Protein AF-0000000077077854 (afdb_homodimer)

InterPro domains:
  IPR008428 Chondroitin N-acetylgalactosaminyltransferase [PF05679] (6-384)
  IPR029044 Nucleotide-diphospho-sugar transferases [G3DSA:3.90.550.10] (144-398)
  IPR029044 Nucleotide-diphospho-sugar transferases [SSF53448] (202-367)
  IPR051227 Chondroitin sulfate glycosyltransferase [PTHR12369] (23-384)

Nearest PDB structures (foldseek):
  4fix-assembly1_A  TM=5.452E-01  e=9.030E-07  Mycobacterium tuberculosis H37Rv
  5eke-assembly1_A  TM=6.099E-01  e=1.640E-05  Synechocystis sp. PCC 6803 substr. Kazusa
  5eke-assembly1_D  TM=5.176E-01  e=3.387E-05  Synechocystis sp. PCC 6803 substr. Kazusa
  7d72-assembly1_F  TM=4.648E-01  e=4.866E-05  Homo sapiens
  6mw5-assembly1_A  TM=4.477E-01  e=5.491E-05  Globisporangium ultimum

Secondary structure (DSSP, 8-state):
---------------------------SSTTTPPPPEEE-SSEEE-SSSSSSEEETTT-HHHHHHHHHHHHHHHHHHHHHTTTS-EEEEEEEEEEEEEETTTEEEEEEEEEEEESSSS--EEEEEEEEEEEBPSPEEEEEEE----PPEEEEEEEES-HHHHHHHHHHHIIIIITTT-SEEEEEEEESHHHHHHHHHHHHHHHHH-TT--EEEEE--SS--HHHHHHHHHHTS-TT-EEEE--TTEEE-HHHHHHHHHH-BTTTEEEEEEEEEEPPGGG------SS-TTTEEEESS--S-EEEEHHHHHHHT---TT--SSSSHHHHHHHHHHHSS-EEEEEEEEEEEE----------TT-HHHHHHHHHHHHHTT--HHHHHHHHHHHHHH-GGG-/---------------------------SSTTTPPPPEEE-SSEEE-SSSSSSEEETTT-HHHHHHHHHHHHHHHHHHHHHTTTS-EEEEEEEEEEEEEETTTEEEEEEEEEEEESSTT--EEEEEEEEEEEBPSPEEEEEEE----PPEEEEEEEES-HHHHHHHHHHHIIIIITTT-SEEEEEEEESHHHHHHHHHHHHHHHHH-TT--EEEEE--SS--HHHHHHHHHHTS-TT-EEEE--TTEEE-HHHHHHHHHH-BTTTEEEEEEEEEEPPGGG------SS-TTTEEEESS----EEEEHHHHHHHT---TT--SSSSHHHHHHHHHHHSS-EEEEEEEEEEEE----------TT-HHHHHHHHHHHHHTT--HHHHHHHHHHHHHH-GGG-

Foldseek 3Di:
DDDPPPPPDPDCPPPVPVCVVPPPDDDPDPVRDFDKWKDAPFWIADPPDPDRIDGCVVDVVNVVVVVVVVVVQLVVVCVVPPPFHKDFDHWGMKIWTADPQFGIKIKTWGKIFTPDPDTDIDIDIDIDGDGDDDDDDDDDDDQDDQAEEEEEEEEEPPLVLLLVLVVLCCVADQVVVRRYAYEYEYEDDVSVVSVVVSVVVSCVVRVSHHYHYHYQDDDDDLQSSVVSSLVVDDQQHKYKQDYSQKRFHNVVVSCLRRQEDAPAAKEFAFAWEFADPVLADDDDDPDDLFGTHTDQPDQRTIIYGSNVCVVLPHFDPPDDDDDDRRVVVVVSCVPDNYHYHYYHDSRMYGYDDDDDQDPDPPCPPRSVVSVVVNVRRHGRPVSVVVVVVVCCVVPVVVD/DDDPPPPPDPPCPPPVPVCPVPPPDDDPDPVRDFDKWKDAPFWIADPPDPDRIDGCVVDVVNVVVVVVVVVVQLVVVCVVPPPFHKDFDHWGMKIWTADPQFGIKIKTWGKIFTPDPDTDIDIDIDIDGDGDDDDDDDDDDDQDDQAEEEEEEEEEPPLVLLLVLVVLCCVADQVVVRRYAYEYEYEDDVSVVSVVVSVVVSCVVRVSHHYHYHYQDDDDDLQRSVVSSLVVDDQQHKYKYDYSQKRFHNVVVSCLRRQEDAPAAKEFAFAWEFADPVLADDDDDPDDLFGTHTDQPDQRTIIYGSNVCVVLPHWDPPDDDDDDRRVVVVVSCVPDNYHYHYYHDSRMYGYDDDDDQDPDPPCPPRSVVSVVVNVRRHGRPVSVVVVVVVCCVVPVVVD

Solvent-accessible surface area (backbone atoms only — not comparable to full-atom values): 43323 Å² total; per-residue (Å²): 131,78,84,77,76,79,75,74,82,77,84,79,78,70,75,72,73,72,69,64,75,72,74,71,84,72,40,87,42,79,84,53,52,79,61,35,30,24,31,44,83,56,35,36,30,40,77,59,49,82,46,48,54,44,50,24,77,79,30,54,67,53,38,53,42,49,51,52,52,50,52,51,43,46,52,53,52,28,64,72,44,57,88,49,49,57,41,82,71,44,69,65,34,35,36,41,32,81,37,92,77,54,25,40,37,37,37,42,35,30,37,33,30,42,69,65,97,75,76,47,67,47,53,36,31,33,34,39,33,26,36,47,38,77,75,41,80,69,49,74,43,78,60,82,73,76,69,52,40,33,36,35,28,55,40,66,94,45,58,70,49,43,51,53,32,49,52,52,45,37,62,49,26,56,73,64,65,45,59,51,34,40,35,38,20,32,34,55,68,70,50,41,55,58,49,50,54,54,50,52,52,47,40,69,73,34,80,83,53,45,74,45,78,42,79,49,78,80,77,89,32,69,40,42,30,49,48,55,47,56,68,74,53,56,55,88,37,37,30,31,40,42,63,51,54,47,45,72,37,61,69,34,57,53,48,45,50,72,48,32,39,83,81,43,28,32,23,31,50,17,35,36,36,30,22,35,67,91,48,33,72,94,67,87,58,86,79,36,44,57,40,30,45,65,38,85,86,55,54,63,38,33,24,40,31,41,45,49,41,56,72,69,61,51,58,55,59,80,62,74,68,68,69,58,45,31,56,54,39,48,46,48,43,51,70,44,86,41,42,79,49,35,26,54,33,95,29,33,33,31,58,60,68,95,80,82,65,67,80,62,71,87,44,58,65,42,36,50,50,41,50,49,50,53,23,61,36,39,38,26,53,53,49,50,34,49,52,49,52,51,44,41,69,76,36,49,85,82,98,130,77,84,76,75,77,75,72,83,73,84,73,80,70,73,75,73,73,70,68,75,71,74,72,84,71,40,88,40,78,84,54,52,78,62,35,28,24,30,43,82,56,35,36,29,39,76,59,48,83,45,47,54,42,50,24,78,79,29,55,69,54,37,52,42,48,51,51,52,50,53,50,42,45,53,52,52,28,63,72,45,56,86,51,49,59,40,83,72,44,69,65,34,35,36,41,30,82,38,91,78,53,23,39,37,37,39,41,33,30,36,33,30,41,69,63,99,79,70,50,68,49,54,36,30,33,32,38,34,25,35,50,38,77,73,42,82,70,48,74,41,79,58,84,73,77,70,52,40,33,36,35,30,54,41,64,94,44,58,69,51,44,53,52,31,49,52,53,46,36,62,50,26,56,74,64,65,43,59,50,33,41,36,38,19,32,34,56,68,71,51,41,55,56,49,52,53,53,51,50,51,48,42,69,74,34,80,82,52,45,73,45,79,42,80,50,79,82,78,88,32,69,41,43,32,49,48,57,47,55,68,73,55,55,55,87,38,37,29,31,40,40,63,48,54,46,45,71,35,60,69,35,57,54,47,46,50,71,49,32,39,83,82,43,29,31,22,32,50,17,35,35,35,31,24,35,68,90,47,34,73,93,69,87,59,86,78,35,44,58,41,30,45,67,39,85,83,55,53,63,35,32,23,40,31,40,46,50,40,56,73,70,60,51,58,57,59,78,62,75,69,68,70,58,47,32,57,53,40,48,46,49,44,50,73,44,87,41,42,77,49,36,25,54,32,94,30,34,34,32,57,59,68,94,80,82,66,67,80,60,72,88,42,58,64,41,34,50,50,42,51,48,49,53,24,60,35,41,36,25,53,53,48,49,35,49,51,50,52,51,45,41,70,76,36,49,86,82,99

Organism: Amphimedon queenslandica (NCBI:txid400682)

Sequence (798 aa):
IPDEKEEEPEKANGEIKQRVPLRRFKPANKFQYQHWRYFDPFYLYTDDTLEPYVSVKAFKYYSLELKRAIQEAVHVVNKRHHPVRVKFKRLHNGYVRHDPLQGNEYIIDATFMERRRGRRMFNERVRILRPLASNFILQSSKNDKDEKVHIVVPISDVTHRCFEFLGMFANVSLATKEATHLVLVVFGDKDLIEIEEKVDMYKKTYAEAEISIVKGVGTFSRAKALDQGMKSLESGDLTFFCDVDMTIERPFLDRCRRNTVEGRMVYYPEVFKLYNPKFVPVNNRKISRKQGHWVNYGYGMLCIYKSDYDAIGGLNTEMLGWGGEDVDFFEKVLKSKLEVLQSPDTGLIHRWHPNVCAQDTTNKYNRESCIKSRAEALGDKTELARYIYDIMEKHPELTIPDEKEEEPEKANGEIKQRVPLRRFKPANKFQYQHWRYFDPFYLYTDDTLEPYVSVKAFKYYSLELKRAIQEAVHVVNKRHHPVRVKFKRLHNGYVRHDPLQGNEYIIDATFMERRRGRRMFNERVRILRPLASNFILQSSKNDKDEKVHIVVPISDVTHRCFEFLGMFANVSLATKEATHLVLVVFGDKDLIEIEEKVDMYKKTYAEAEISIVKGVGTFSRAKALDQGMKSLESGDLTFFCDVDMTIERPFLDRCRRNTVEGRMVYYPEVFKLYNPKFVPVNNRKISRKQGHWVNYGYGMLCIYKSDYDAIGGLNTEMLGWGGEDVDFFEKVLKSKLEVLQSPDTGLIHRWHPNVCAQDTTNKYNRESCIKSRAEALGDKTELARYIYDIMEKHPELT

Structure (mmCIF, N/CA/C/O backbone):
data_AF-0000000077077854-model_v1
#
loop_
_entity.id
_entity.type
_entity.pdbx_description
1 polymer Hexosyltransferase
#
loop_
_atom_site.group_PDB
_atom_site.id
_atom_site.type_symbol
_atom_site.label_atom_id
_atom_site.label_alt_id
_atom_site.label_comp_id
_atom_site.label_asym_id
_atom_site.label_entity_id
_atom_site.label_seq_id
_atom_site.pdbx_PDB_ins_code
_atom_site.Cartn_x
_atom_site.Cartn_y
_atom_site.Cartn_z
_atom_site.occupancy
_atom_site.B_iso_or_equiv
_atom_site.auth_seq_id
_atom_site.auth_comp_id
_atom_site.auth_asym_id
_atom_site.auth_atom_id
_atom_site.pdbx_PDB_model_num
ATOM 1 N N . ILE A 1 1 ? 53.531 -0.189 36.656 1 22.95 1 ILE A N 1
ATOM 2 C CA . ILE A 1 1 ? 53.312 0.767 35.594 1 22.95 1 ILE A CA 1
ATOM 3 C C . ILE A 1 1 ? 53.719 0.157 34.25 1 22.95 1 ILE A C 1
ATOM 5 O O . ILE A 1 1 ? 54.938 -0.046 34 1 22.95 1 ILE A O 1
ATOM 9 N N . PRO A 1 2 ? 53.062 -0.833 33.875 1 29.02 2 PRO A N 1
ATOM 10 C CA . PRO A 1 2 ? 53.656 -1.69 32.844 1 29.02 2 PRO A CA 1
ATOM 11 C C . PRO A 1 2 ? 53.875 -0.967 31.531 1 29.02 2 PRO A C 1
ATOM 13 O O . PRO A 1 2 ? 53.188 0.029 31.25 1 29.02 2 PRO A O 1
ATOM 16 N N . ASP A 1 3 ? 54.938 -1.113 30.875 1 25.94 3 ASP A N 1
ATOM 17 C CA . ASP A 1 3 ? 55.562 -0.565 29.656 1 25.94 3 ASP A CA 1
ATOM 18 C C . ASP A 1 3 ? 54.625 -0.671 28.469 1 25.94 3 ASP A C 1
ATOM 20 O O . ASP A 1 3 ? 54.125 -1.755 28.156 1 25.94 3 ASP A O 1
ATOM 24 N N . GLU A 1 4 ? 53.906 0.463 28.109 1 24.84 4 GLU A N 1
ATOM 25 C CA . GLU A 1 4 ? 52.938 0.759 27.094 1 24.84 4 GLU A CA 1
ATOM 26 C C . GLU A 1 4 ? 53.5 0.564 25.688 1 24.84 4 GLU A C 1
ATOM 28 O O . GLU A 1 4 ? 54.219 1.422 25.188 1 24.84 4 GLU A O 1
ATOM 33 N N . LYS A 1 5 ? 53.844 -0.684 25.359 1 31.61 5 LYS A N 1
ATOM 34 C CA . LYS A 1 5 ? 54.438 -0.877 24.047 1 31.61 5 LYS A CA 1
ATOM 35 C C . LYS A 1 5 ? 53.625 -0.172 22.969 1 31.61 5 LYS A C 1
ATOM 37 O O . LYS A 1 5 ? 52.406 -0.336 22.891 1 31.61 5 LYS A O 1
ATOM 42 N N . GLU A 1 6 ? 54.156 0.867 22.297 1 26.33 6 GLU A N 1
ATOM 43 C CA . GLU A 1 6 ? 53.719 1.779 21.234 1 26.33 6 GLU A CA 1
ATOM 44 C C . GLU A 1 6 ? 53.344 1.018 19.969 1 26.33 6 GLU A C 1
ATOM 46 O O . GLU A 1 6 ? 54.219 0.425 19.328 1 26.33 6 GLU A O 1
ATOM 51 N N . GLU A 1 7 ? 52.344 0.22 19.969 1 28.42 7 GLU A N 1
ATOM 52 C CA . GLU A 1 7 ? 52.031 -0.557 18.766 1 28.42 7 GLU A CA 1
ATOM 53 C C . GLU A 1 7 ? 51.938 0.344 17.531 1 28.42 7 GLU A C 1
ATOM 55 O O . GLU A 1 7 ? 51.312 1.408 17.594 1 28.42 7 GLU A O 1
ATOM 60 N N . GLU A 1 8 ? 52.844 0.267 16.609 1 28.72 8 GLU A N 1
ATOM 61 C CA . GLU A 1 8 ? 53.094 1.019 15.383 1 28.72 8 GLU A CA 1
ATOM 62 C C . GLU A 1 8 ? 51.844 1.07 14.516 1 28.72 8 GLU A C 1
ATOM 64 O O . GLU A 1 8 ? 51.125 0.065 14.359 1 28.72 8 GLU A O 1
ATOM 69 N N . PRO A 1 9 ? 51.344 2.348 14.188 1 27.33 9 PRO A N 1
ATOM 70 C CA . PRO A 1 9 ? 50.094 2.574 13.453 1 27.33 9 PRO A CA 1
ATOM 71 C C . PRO A 1 9 ? 50.094 1.914 12.078 1 27.33 9 PRO A C 1
ATOM 73 O O . PRO A 1 9 ? 51.031 2.086 11.305 1 27.33 9 PRO A O 1
ATOM 76 N N . GLU A 1 10 ? 49.594 0.736 11.945 1 28.38 10 GLU A N 1
ATOM 77 C CA . GLU A 1 10 ? 49.562 -0.009 10.688 1 28.38 10 GLU A CA 1
ATOM 78 C C . GLU A 1 10 ? 49.031 0.863 9.539 1 28.38 10 GLU A C 1
ATOM 80 O O . GLU A 1 10 ? 48.125 1.675 9.727 1 28.38 10 GLU A O 1
ATOM 85 N N . LYS A 1 11 ? 49.75 1.067 8.453 1 27.67 11 LYS A N 1
ATOM 86 C CA . LYS A 1 11 ? 49.656 1.827 7.215 1 27.67 11 LYS A CA 1
ATOM 87 C C . LYS A 1 11 ? 48.312 1.612 6.539 1 27.67 11 LYS A C 1
ATOM 89 O O . LYS A 1 11 ? 47.938 0.476 6.246 1 27.67 11 LYS A O 1
ATOM 94 N N . ALA A 1 12 ? 47.312 2.59 6.574 1 26.06 12 ALA A N 1
ATOM 95 C CA . ALA A 1 12 ? 45.969 2.873 6.125 1 26.06 12 ALA A CA 1
ATOM 96 C C . ALA A 1 12 ? 45.844 2.715 4.613 1 26.06 12 ALA A C 1
ATOM 98 O O . ALA A 1 12 ? 45.875 3.701 3.873 1 26.06 12 ALA A O 1
ATOM 99 N N . ASN A 1 13 ? 46.5 1.952 3.904 1 27.02 13 ASN A N 1
ATOM 100 C CA . ASN A 1 13 ? 46.312 1.812 2.465 1 27.02 13 ASN A CA 1
ATOM 101 C C . ASN A 1 13 ? 44.875 1.371 2.131 1 27.02 13 ASN A C 1
ATOM 103 O O . ASN A 1 13 ? 44.5 0.23 2.398 1 27.02 13 ASN A O 1
ATOM 107 N N . GLY A 1 14 ? 43.812 2.189 2.342 1 26 14 GLY A N 1
ATOM 108 C CA . GLY A 1 14 ? 42.375 2.08 2.613 1 26 14 GLY A CA 1
ATOM 109 C C . GLY A 1 14 ? 41.594 1.527 1.441 1 26 14 GLY A C 1
ATOM 110 O O . GLY A 1 14 ? 40.938 2.281 0.714 1 26 14 GLY A O 1
ATOM 111 N N . GLU A 1 15 ? 42.188 0.727 0.539 1 30.23 15 GLU A N 1
ATOM 112 C CA . GLU A 1 15 ? 41.188 0.041 -0.288 1 30.23 15 GLU A CA 1
ATOM 113 C C . GLU A 1 15 ? 40.031 -0.464 0.554 1 30.23 15 GLU A C 1
ATOM 115 O O . GLU A 1 15 ? 40.188 -1.336 1.408 1 30.23 15 GLU A O 1
ATOM 120 N N . ILE A 1 16 ? 39.219 0.373 1.003 1 29.77 16 ILE A N 1
ATOM 121 C CA . ILE A 1 16 ? 38.062 -0.064 1.749 1 29.77 16 ILE A CA 1
ATOM 122 C C . ILE A 1 16 ? 37.406 -1.248 1.038 1 29.77 16 ILE A C 1
ATOM 124 O O . ILE A 1 16 ? 36.844 -1.093 -0.042 1 29.77 16 ILE A O 1
ATOM 128 N N . LYS A 1 17 ? 37.938 -2.299 0.865 1 31.59 17 LYS A N 1
ATOM 129 C CA . LYS A 1 17 ? 37.281 -3.594 0.729 1 31.59 17 LYS A CA 1
ATOM 130 C C . LYS A 1 17 ? 36.094 -3.703 1.667 1 31.59 17 LYS A C 1
ATOM 132 O O . LYS A 1 17 ? 36.219 -4.25 2.766 1 31.59 17 LYS A O 1
ATOM 137 N N . GLN A 1 18 ? 35.438 -2.668 1.992 1 31.89 18 GLN A N 1
ATOM 138 C CA . GLN A 1 18 ? 34.312 -2.932 2.902 1 31.89 18 GLN A CA 1
ATOM 139 C C . GLN A 1 18 ? 33.406 -4.012 2.348 1 31.89 18 GLN A C 1
ATOM 141 O O . GLN A 1 18 ? 32.531 -3.732 1.514 1 31.89 18 GLN A O 1
ATOM 146 N N . ARG A 1 19 ? 33.781 -5.164 1.938 1 36.38 19 ARG A N 1
ATOM 147 C CA . ARG A 1 19 ? 32.969 -6.352 1.842 1 36.38 19 ARG A CA 1
ATOM 148 C C . ARG A 1 19 ? 31.969 -6.426 3.008 1 36.38 19 ARG A C 1
ATOM 150 O O . ARG A 1 19 ? 32.312 -6.887 4.094 1 36.38 19 ARG A O 1
ATOM 157 N N . VAL A 1 20 ? 31.453 -5.457 3.51 1 36.75 20 VAL A N 1
ATOM 158 C CA . VAL A 1 20 ? 30.453 -5.809 4.52 1 36.75 20 VAL A CA 1
ATOM 159 C C . VAL A 1 20 ? 29.641 -7.012 4.051 1 36.75 20 VAL A C 1
ATOM 161 O O . VAL A 1 20 ? 28.969 -6.953 3.016 1 36.75 20 VAL A O 1
ATOM 164 N N . PRO A 1 21 ? 30.062 -8.172 4.207 1 41.62 21 PRO A N 1
ATOM 165 C CA . PRO A 1 21 ? 29.172 -9.305 3.922 1 41.62 21 PRO A CA 1
ATOM 166 C C . PRO A 1 21 ? 27.719 -9.016 4.277 1 41.62 21 PRO A C 1
ATOM 168 O O . PRO A 1 21 ? 27.406 -8.75 5.441 1 41.62 21 PRO A O 1
ATOM 171 N N . LEU A 1 22 ? 27.016 -8.203 3.668 1 46.31 22 LEU A N 1
ATOM 172 C CA . LEU A 1 22 ? 25.625 -7.922 3.992 1 46.31 22 LEU A CA 1
ATOM 173 C C . LEU A 1 22 ? 24.859 -9.211 4.285 1 46.31 22 LEU A C 1
ATOM 175 O O . LEU A 1 22 ? 24.672 -10.047 3.396 1 46.31 22 LEU A O 1
ATOM 179 N N . ARG A 1 23 ? 25.141 -9.789 5.414 1 52.16 23 ARG A N 1
ATOM 180 C CA . ARG A 1 23 ? 24.266 -10.883 5.793 1 52.16 23 ARG A CA 1
ATOM 181 C C . ARG A 1 23 ? 22.812 -10.57 5.422 1 52.16 23 ARG A C 1
ATOM 183 O O . ARG A 1 23 ? 22.25 -9.57 5.875 1 52.16 23 ARG A O 1
ATOM 190 N N . ARG A 1 24 ? 22.391 -11.195 4.367 1 63.91 24 ARG A N 1
ATOM 191 C CA . ARG A 1 24 ? 21.016 -11.062 3.926 1 63.91 24 ARG A CA 1
ATOM 192 C C . ARG A 1 24 ? 20.047 -11.383 5.059 1 63.91 24 ARG A C 1
ATOM 194 O O . ARG A 1 24 ? 20.234 -12.367 5.781 1 63.91 24 ARG A O 1
ATOM 201 N N . PHE A 1 25 ? 19.297 -10.43 5.387 1 70.81 25 PHE A N 1
ATOM 202 C CA . PHE A 1 25 ? 18.25 -10.672 6.367 1 70.81 25 PHE A CA 1
ATOM 203 C C . PHE A 1 25 ? 17.391 -11.867 5.957 1 70.81 25 PHE A C 1
ATOM 205 O O . PHE A 1 25 ? 16.891 -11.922 4.832 1 70.81 25 PHE A O 1
ATOM 212 N N . LYS A 1 26 ? 17.438 -12.883 6.797 1 77.25 26 LYS A N 1
ATOM 213 C CA . LYS A 1 26 ? 16.562 -14.031 6.59 1 77.25 26 LYS A CA 1
ATOM 214 C C . LYS A 1 26 ? 15.25 -13.867 7.363 1 77.25 26 LYS A C 1
ATOM 216 O O . LYS A 1 26 ? 15.258 -13.805 8.594 1 77.25 26 LYS A O 1
ATOM 221 N N . PRO A 1 27 ? 14.18 -13.758 6.598 1 81.38 27 PRO A N 1
ATOM 222 C CA . PRO A 1 27 ? 12.914 -13.609 7.32 1 81.38 27 PRO A CA 1
ATOM 223 C C . PRO A 1 27 ? 12.586 -14.82 8.188 1 81.38 27 PRO A C 1
ATOM 225 O O . PRO A 1 27 ? 12.703 -15.961 7.73 1 81.38 27 PRO A O 1
ATOM 228 N N . ALA A 1 28 ? 12.141 -14.547 9.414 1 76.81 28 ALA A N 1
ATOM 229 C CA . ALA A 1 28 ? 11.812 -15.617 10.344 1 76.81 28 ALA A CA 1
ATOM 230 C C . ALA A 1 28 ? 10.398 -16.141 10.109 1 76.81 28 ALA A C 1
ATOM 232 O O . ALA A 1 28 ? 10.07 -17.266 10.484 1 76.81 28 ALA A O 1
ATOM 233 N N . ASN A 1 29 ? 9.602 -15.336 9.555 1 82.38 29 ASN A N 1
ATOM 234 C CA . ASN A 1 29 ? 8.203 -15.672 9.305 1 82.38 29 ASN A CA 1
ATOM 235 C C . ASN A 1 29 ? 7.629 -14.844 8.156 1 82.38 29 ASN A C 1
ATOM 237 O O . ASN A 1 29 ? 8.32 -13.992 7.59 1 82.38 29 ASN A O 1
ATOM 241 N N . LYS A 1 30 ? 6.414 -15.172 7.859 1 82.62 30 LYS A N 1
ATOM 242 C CA . LYS A 1 30 ? 5.77 -14.562 6.703 1 82.62 30 LYS A CA 1
ATOM 243 C C . LYS A 1 30 ? 5.621 -13.055 6.891 1 82.62 30 LYS A C 1
ATOM 245 O O . LYS A 1 30 ? 5.555 -12.305 5.914 1 82.62 30 LYS A O 1
ATOM 250 N N . PHE A 1 31 ? 5.625 -12.57 8.109 1 75.94 31 PHE A N 1
ATOM 251 C CA . PHE A 1 31 ? 5.418 -11.156 8.375 1 75.94 31 PHE A CA 1
ATOM 252 C C . PHE A 1 31 ? 6.703 -10.367 8.141 1 75.94 31 PHE A C 1
ATOM 254 O O . PHE A 1 31 ? 6.664 -9.148 7.969 1 75.94 31 PHE A O 1
ATOM 261 N N . GLN A 1 32 ? 7.77 -11.117 8.086 1 77.38 32 GLN A N 1
ATOM 262 C CA . GLN A 1 32 ? 9.062 -10.477 7.906 1 77.38 32 GLN A CA 1
ATOM 263 C C . GLN A 1 32 ? 9.523 -10.562 6.453 1 77.38 32 GLN A C 1
ATOM 265 O O . GLN A 1 32 ? 10.547 -9.977 6.082 1 77.38 32 GLN A O 1
ATOM 270 N N . TYR A 1 33 ? 8.797 -11.258 5.742 1 83.62 33 TYR A N 1
ATOM 271 C CA . TYR A 1 33 ? 9.188 -11.445 4.348 1 83.62 33 TYR A CA 1
ATOM 272 C C . TYR A 1 33 ? 8.797 -10.234 3.508 1 83.62 33 TYR A C 1
ATOM 274 O O . TYR A 1 33 ? 7.684 -9.719 3.623 1 83.62 33 TYR A O 1
ATOM 282 N N . GLN A 1 34 ? 9.758 -9.766 2.729 1 80.56 34 GLN A N 1
ATOM 283 C CA . GLN A 1 34 ? 9.492 -8.68 1.792 1 80.56 34 GLN A CA 1
ATOM 284 C C . GLN A 1 34 ? 9.242 -9.219 0.385 1 80.56 34 GLN A C 1
ATOM 286 O O . GLN A 1 34 ? 10.102 -9.875 -0.199 1 80.56 34 GLN A O 1
ATOM 291 N N . HIS A 1 35 ? 8.188 -8.844 -0.112 1 86.44 35 HIS A N 1
ATOM 292 C CA . HIS A 1 35 ? 7.809 -9.359 -1.425 1 86.44 35 HIS A CA 1
ATOM 293 C C . HIS A 1 35 ? 8.484 -8.57 -2.539 1 86.44 35 HIS A C 1
ATOM 295 O O . HIS A 1 35 ? 8.914 -7.43 -2.33 1 86.44 35 HIS A O 1
ATOM 301 N N . TRP A 1 36 ? 8.539 -9.227 -3.65 1 93.31 36 TRP A N 1
ATOM 302 C CA . TRP A 1 36 ? 9.055 -8.594 -4.859 1 93.31 36 TRP A CA 1
ATOM 303 C C . TRP A 1 36 ? 7.934 -7.918 -5.641 1 93.31 36 TRP A C 1
ATOM 305 O O . TRP A 1 36 ? 6.773 -8.328 -5.562 1 93.31 36 TRP A O 1
ATOM 315 N N . ARG A 1 37 ? 8.312 -6.898 -6.285 1 93.62 37 ARG A N 1
ATOM 316 C CA . ARG A 1 37 ? 7.445 -6.324 -7.312 1 93.62 37 ARG A CA 1
ATOM 317 C C . ARG A 1 37 ? 7.855 -6.805 -8.703 1 93.62 37 ARG A C 1
ATOM 319 O O . ARG A 1 37 ? 9.031 -7.055 -8.953 1 93.62 37 ARG A O 1
ATOM 326 N N . TYR A 1 38 ? 6.891 -6.996 -9.453 1 96.81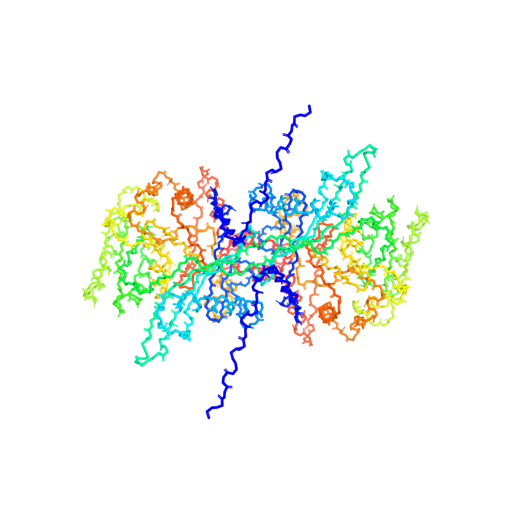 38 TYR A N 1
ATOM 327 C CA . TYR A 1 38 ? 7.117 -7.438 -10.82 1 96.81 38 TYR A CA 1
ATOM 328 C C . TYR A 1 38 ? 6.98 -6.277 -11.797 1 96.81 38 TYR A C 1
ATOM 330 O O . TYR A 1 38 ? 6.082 -5.445 -11.664 1 96.81 38 TYR A O 1
ATOM 338 N N . PHE A 1 39 ? 7.918 -6.184 -12.781 1 95.62 39 PHE A N 1
ATOM 339 C CA . PHE A 1 39 ? 7.762 -5.129 -13.773 1 95.62 39 PHE A CA 1
ATOM 340 C C . PHE A 1 39 ? 8.047 -5.656 -15.172 1 95.62 39 PHE A C 1
ATOM 342 O O . PHE A 1 39 ? 8.805 -6.613 -15.336 1 95.62 39 PHE A O 1
ATOM 349 N N . ASP A 1 40 ? 7.383 -5.172 -16.062 1 94.81 40 ASP A N 1
ATOM 350 C CA . ASP A 1 40 ? 7.715 -5.254 -17.484 1 94.81 40 ASP A CA 1
ATOM 351 C C . ASP A 1 40 ? 8.086 -3.883 -18.047 1 94.81 40 ASP A C 1
ATOM 353 O O . ASP A 1 40 ? 8.281 -2.932 -17.281 1 94.81 40 ASP A O 1
ATOM 357 N N . PRO A 1 41 ? 8.367 -3.789 -19.328 1 91.81 41 PRO A N 1
ATOM 358 C CA . PRO A 1 41 ? 8.836 -2.498 -19.828 1 91.81 41 PRO A CA 1
ATOM 359 C C . PRO A 1 41 ? 7.809 -1.383 -19.641 1 91.81 41 PRO A C 1
ATOM 361 O O . PRO A 1 41 ? 8.164 -0.202 -19.656 1 91.81 41 PRO A O 1
ATOM 364 N N . PHE A 1 42 ? 6.582 -1.727 -19.375 1 92.5 42 PHE A N 1
ATOM 365 C CA . PHE A 1 42 ? 5.523 -0.725 -19.406 1 92.5 42 PHE A CA 1
ATOM 366 C C . PHE A 1 42 ? 4.965 -0.471 -18.016 1 92.5 42 PHE A C 1
ATOM 368 O O . PHE A 1 42 ? 4.539 0.644 -17.703 1 92.5 42 PHE A O 1
ATOM 375 N N . TYR A 1 43 ? 4.934 -1.55 -17.219 1 93.75 43 TYR A N 1
ATOM 376 C CA . TYR A 1 43 ? 4.223 -1.415 -15.945 1 93.75 43 TYR A CA 1
ATOM 377 C C . TYR A 1 43 ? 5 -2.068 -14.812 1 93.75 43 TYR A C 1
ATOM 379 O O . TYR A 1 43 ? 5.773 -3.002 -15.039 1 93.75 43 TYR A O 1
ATOM 387 N N . LEU A 1 44 ? 4.863 -1.49 -13.695 1 93.12 44 LEU A N 1
ATOM 388 C CA . LEU A 1 44 ? 5.238 -2.115 -12.43 1 93.12 44 LEU A CA 1
ATOM 389 C C . LEU A 1 44 ? 4.008 -2.656 -11.711 1 93.12 44 LEU A C 1
ATOM 391 O O . LEU A 1 44 ? 3.07 -1.908 -11.422 1 93.12 44 LEU A O 1
ATOM 395 N N . TYR A 1 45 ? 3.986 -3.918 -11.461 1 94.19 45 TYR A N 1
ATOM 396 C CA . TYR A 1 45 ? 2.873 -4.574 -10.789 1 94.19 45 TYR A CA 1
ATOM 397 C C . TYR A 1 45 ? 3.17 -4.754 -9.305 1 94.19 45 TYR A C 1
ATOM 399 O O . TYR A 1 45 ? 4.227 -5.27 -8.93 1 94.19 45 TYR A O 1
ATOM 407 N N . THR A 1 46 ? 2.209 -4.258 -8.516 1 86.56 46 THR A N 1
ATOM 408 C CA . THR A 1 46 ? 2.447 -4.266 -7.074 1 86.56 46 THR A CA 1
ATOM 409 C C . THR A 1 46 ? 1.129 -4.348 -6.309 1 86.56 46 THR A C 1
ATOM 411 O O . THR A 1 46 ? 0.069 -4.027 -6.852 1 86.56 46 THR A O 1
ATOM 414 N N . ASP A 1 47 ? 1.258 -4.824 -5.129 1 81.62 47 ASP A N 1
ATOM 415 C CA . ASP A 1 47 ? 0.105 -4.855 -4.234 1 81.62 47 ASP A CA 1
ATOM 416 C C . ASP A 1 47 ? 0.197 -3.75 -3.186 1 81.62 47 ASP A C 1
ATOM 418 O O . ASP A 1 47 ? -0.592 -3.719 -2.238 1 81.62 47 ASP A O 1
ATOM 422 N N . ASP A 1 48 ? 1.113 -2.881 -3.371 1 73.12 48 ASP A N 1
ATOM 423 C CA . ASP A 1 48 ? 1.345 -1.812 -2.404 1 73.12 48 ASP A CA 1
ATOM 424 C C . ASP A 1 48 ? 0.397 -0.639 -2.645 1 73.12 48 ASP A C 1
ATOM 426 O O . ASP A 1 48 ? 0.218 0.21 -1.769 1 73.12 48 ASP A O 1
ATOM 430 N N . THR A 1 49 ? -0.18 -0.594 -3.814 1 71.94 49 THR A N 1
ATOM 431 C CA . THR A 1 49 ? -1.012 0.544 -4.191 1 71.94 49 THR A CA 1
ATOM 432 C C . THR A 1 49 ? -2.455 0.106 -4.422 1 71.94 49 THR A C 1
ATOM 434 O O . THR A 1 49 ? -2.742 -1.091 -4.492 1 71.94 49 THR A O 1
ATOM 437 N N . LEU A 1 50 ? -3.225 1.072 -4.473 1 75 50 LEU A N 1
ATOM 438 C CA . LEU A 1 50 ? -4.625 0.806 -4.781 1 75 50 LEU A CA 1
ATOM 439 C C . LEU A 1 50 ? -4.77 0.184 -6.164 1 75 50 LEU A C 1
ATOM 441 O O . LEU A 1 50 ? -5.551 -0.75 -6.352 1 75 50 LEU A O 1
ATOM 445 N N . GLU A 1 51 ? -3.959 0.772 -7.027 1 84.75 51 GLU A N 1
ATOM 446 C CA . GLU A 1 51 ? -3.938 0.194 -8.367 1 84.75 51 GLU A CA 1
ATOM 447 C C . GLU A 1 51 ? -3.014 -1.018 -8.43 1 84.75 51 GLU A C 1
ATOM 449 O O . GLU A 1 51 ? -1.93 -1.01 -7.844 1 84.75 51 GLU A O 1
ATOM 454 N N . PRO A 1 52 ? -3.443 -2.031 -9.133 1 92.06 52 PRO A N 1
ATOM 455 C CA . PRO A 1 52 ? -2.623 -3.242 -9.188 1 92.06 52 PRO A CA 1
ATOM 456 C C . PRO A 1 52 ? -1.358 -3.059 -10.023 1 92.06 52 PRO A C 1
ATOM 458 O O . PRO A 1 52 ? -0.491 -3.936 -10.039 1 92.06 52 PRO A O 1
ATOM 461 N N . TYR A 1 53 ? -1.285 -1.975 -10.773 1 91.81 53 TYR A N 1
ATOM 462 C CA . TYR A 1 53 ? -0.076 -1.659 -11.523 1 91.81 53 TYR A CA 1
ATOM 463 C C . TYR A 1 53 ? 0.091 -0.152 -11.68 1 91.81 53 TYR A C 1
ATOM 465 O O . TYR A 1 53 ? -0.865 0.606 -11.508 1 91.81 53 TYR A O 1
ATOM 473 N N . VAL A 1 54 ? 1.348 0.25 -11.93 1 87.81 54 VAL A N 1
ATOM 474 C CA . VAL A 1 54 ? 1.678 1.644 -12.203 1 87.81 54 VAL A CA 1
ATOM 475 C C . VAL A 1 54 ? 2.506 1.731 -13.484 1 87.81 54 VAL A C 1
ATOM 477 O O . VAL A 1 54 ? 3.344 0.867 -13.75 1 87.81 54 VAL A O 1
ATOM 480 N N . SER A 1 55 ? 2.227 2.738 -14.211 1 88.12 55 SER A N 1
ATOM 481 C CA . SER A 1 55 ? 2.979 2.938 -15.445 1 88.12 55 SER A CA 1
ATOM 482 C C . SER A 1 55 ? 4.418 3.354 -15.156 1 88.12 55 SER A C 1
ATOM 484 O O . SER A 1 55 ? 4.656 4.316 -14.422 1 88.12 55 SER A O 1
ATOM 486 N N . VAL A 1 56 ? 5.27 2.668 -15.773 1 85.81 56 VAL A N 1
ATOM 487 C CA . VAL A 1 56 ? 6.684 2.984 -15.602 1 85.81 56 VAL A CA 1
ATOM 488 C C . VAL A 1 56 ? 6.984 4.352 -16.203 1 85.81 56 VAL A C 1
ATOM 490 O O . VAL A 1 56 ? 7.77 5.129 -15.648 1 85.81 56 VAL A O 1
ATOM 493 N N . LYS A 1 57 ? 6.348 4.672 -17.25 1 80.12 57 LYS A N 1
ATOM 494 C CA . LYS A 1 57 ? 6.574 5.934 -17.953 1 80.12 57 LYS A CA 1
ATOM 495 C C . LYS A 1 57 ? 5.996 7.105 -17.172 1 80.12 57 LYS A C 1
ATOM 497 O O . LYS A 1 57 ? 6.598 8.18 -17.109 1 80.12 57 LYS A O 1
ATOM 502 N N . ALA A 1 58 ? 4.848 6.82 -16.594 1 74.88 58 ALA A N 1
ATOM 503 C CA . ALA A 1 58 ? 4.141 7.902 -15.906 1 74.88 58 ALA A CA 1
ATOM 504 C C . ALA A 1 58 ? 4.824 8.258 -14.594 1 74.88 58 ALA A C 1
ATOM 506 O O . ALA A 1 58 ? 4.766 9.406 -14.148 1 74.88 58 ALA A O 1
ATOM 507 N N . PHE A 1 59 ? 5.449 7.289 -14.047 1 75.75 59 PHE A N 1
ATOM 508 C CA . PHE A 1 59 ? 6.137 7.539 -12.789 1 75.75 59 PHE A CA 1
ATOM 509 C C . PHE A 1 59 ? 7.645 7.633 -13 1 75.75 59 PHE A C 1
ATOM 511 O O . PHE A 1 59 ? 8.344 6.617 -12.977 1 75.75 59 PHE A O 1
ATOM 518 N N . LYS A 1 60 ? 8.078 8.789 -13.102 1 72.75 60 LYS A N 1
ATOM 519 C CA . LYS A 1 60 ? 9.445 9.102 -13.516 1 72.75 60 LYS A CA 1
ATOM 520 C C . LYS A 1 60 ? 10.461 8.438 -12.586 1 72.75 60 LYS A C 1
ATOM 522 O O . LYS A 1 60 ? 11.523 7.988 -13.031 1 72.75 60 LYS A O 1
ATOM 527 N N . TYR A 1 61 ? 10.125 8.359 -11.383 1 76.94 61 TYR A N 1
ATOM 528 C CA . TYR A 1 61 ? 11.055 7.754 -10.43 1 76.94 61 TYR A CA 1
ATOM 529 C C . TYR A 1 61 ? 11.312 6.293 -10.773 1 76.94 61 TYR A C 1
ATOM 531 O O . TYR A 1 61 ? 12.453 5.828 -10.727 1 76.94 61 TYR A O 1
ATOM 539 N N . TYR A 1 62 ? 10.273 5.598 -11.172 1 78.31 62 TYR A N 1
ATOM 540 C CA . TYR A 1 62 ? 10.43 4.188 -11.5 1 78.31 62 TYR A CA 1
ATOM 541 C C . TYR A 1 62 ? 11.156 4.016 -12.828 1 78.31 62 TYR A C 1
ATOM 543 O O . TYR A 1 62 ? 11.953 3.09 -12.992 1 78.31 62 TYR A O 1
ATOM 551 N N . SER A 1 63 ? 10.805 4.934 -13.672 1 85 63 SER A N 1
ATOM 552 C CA . SER A 1 63 ? 11.484 4.883 -14.961 1 85 63 SER A CA 1
ATOM 553 C C . SER A 1 63 ? 12.992 5.055 -14.805 1 85 63 SER A C 1
ATOM 555 O O . SER A 1 63 ? 13.773 4.305 -15.383 1 85 63 SER A O 1
ATOM 557 N N . LEU A 1 64 ? 13.359 6.023 -14.023 1 85.94 64 LEU A N 1
ATOM 558 C CA . LEU A 1 64 ? 14.781 6.297 -13.805 1 85.94 64 LEU A CA 1
ATOM 559 C C . LEU A 1 64 ? 15.445 5.148 -13.047 1 85.94 64 LEU A C 1
ATOM 561 O O . LEU A 1 64 ? 16.578 4.773 -13.352 1 85.94 64 LEU A O 1
ATOM 565 N N . GLU A 1 65 ? 14.773 4.645 -12.078 1 85.94 65 GLU A N 1
ATOM 566 C CA . GLU A 1 65 ? 15.289 3.502 -11.328 1 85.94 65 GLU A CA 1
ATOM 567 C C . GLU A 1 65 ? 15.555 2.311 -12.25 1 85.94 65 GLU A C 1
ATOM 569 O O . GLU A 1 65 ? 16.609 1.688 -12.18 1 85.94 65 GLU A O 1
ATOM 574 N N . LEU A 1 66 ? 14.594 2.025 -13.07 1 88 66 LEU A N 1
ATOM 575 C CA . LEU A 1 66 ? 14.711 0.877 -13.961 1 88 66 LEU A CA 1
ATOM 576 C C . LEU A 1 66 ? 15.828 1.098 -14.984 1 88 66 LEU A C 1
ATOM 578 O O . LEU A 1 66 ? 16.562 0.167 -15.312 1 88 66 LEU A O 1
ATOM 582 N N . LYS A 1 67 ? 15.867 2.303 -15.477 1 88.81 67 LYS A N 1
ATOM 583 C CA . LYS A 1 67 ? 16.938 2.619 -16.422 1 88.81 67 LYS A CA 1
ATOM 584 C C . LYS A 1 67 ? 18.312 2.393 -15.789 1 88.81 67 LYS A C 1
ATOM 586 O O . LYS A 1 67 ? 19.203 1.832 -16.422 1 88.81 67 LYS A O 1
ATOM 591 N N . ARG A 1 68 ? 18.453 2.84 -14.633 1 87.06 68 ARG A N 1
ATOM 592 C CA . ARG A 1 68 ? 19.719 2.66 -13.93 1 87.06 68 ARG A CA 1
ATOM 593 C C . ARG A 1 68 ? 20.016 1.181 -13.711 1 87.06 68 ARG A C 1
ATOM 595 O O . ARG A 1 68 ? 21.156 0.739 -13.875 1 87.06 68 ARG A O 1
ATOM 602 N N . ALA A 1 69 ? 19.047 0.453 -13.297 1 87.69 69 ALA A N 1
ATOM 603 C CA . ALA A 1 69 ? 19.219 -0.98 -13.07 1 87.69 69 ALA A CA 1
ATOM 604 C C . ALA A 1 69 ? 19.641 -1.69 -14.352 1 87.69 69 ALA A C 1
ATOM 606 O O . ALA A 1 69 ? 20.5 -2.574 -14.336 1 87.69 69 ALA A O 1
ATOM 607 N N . ILE A 1 70 ? 19.016 -1.296 -15.445 1 90.44 70 ILE A N 1
ATOM 608 C CA . ILE A 1 70 ? 19.328 -1.9 -16.734 1 90.44 70 ILE A CA 1
ATOM 609 C C . ILE A 1 70 ? 20.766 -1.569 -17.125 1 90.44 70 ILE A C 1
ATOM 611 O O . ILE A 1 70 ? 21.5 -2.43 -17.625 1 90.44 70 ILE A O 1
ATOM 615 N N . GLN A 1 71 ? 21.141 -0.341 -16.906 1 89.75 71 GLN A N 1
ATOM 616 C CA . GLN A 1 71 ? 22.516 0.056 -17.203 1 89.75 71 GLN A CA 1
ATOM 617 C C . GLN A 1 71 ? 23.516 -0.778 -16.406 1 89.75 71 GLN A C 1
ATOM 619 O O . GLN A 1 71 ? 24.547 -1.194 -16.938 1 89.75 71 GLN A O 1
ATOM 624 N N . GLU A 1 72 ? 23.219 -0.947 -15.227 1 87.31 72 GLU A N 1
ATOM 625 C CA . GLU A 1 72 ? 24.078 -1.777 -14.383 1 87.31 72 GLU A CA 1
ATOM 626 C C . GLU A 1 72 ? 24.109 -3.219 -14.883 1 87.31 72 GLU A C 1
ATOM 628 O O . GLU A 1 72 ? 25.141 -3.879 -14.828 1 87.31 72 GLU A O 1
ATOM 633 N N . ALA A 1 73 ? 22.969 -3.701 -15.312 1 89.44 73 ALA A N 1
ATOM 634 C CA . ALA A 1 73 ? 22.906 -5.055 -15.859 1 89.44 73 ALA A CA 1
ATOM 635 C C . ALA A 1 73 ? 23.812 -5.191 -17.078 1 89.44 73 ALA A C 1
ATOM 637 O O . ALA A 1 73 ? 24.5 -6.203 -17.234 1 89.44 73 ALA A O 1
ATOM 638 N N . VAL A 1 74 ? 23.781 -4.176 -17.875 1 90.12 74 VAL A N 1
ATOM 639 C CA . VAL A 1 74 ? 24.625 -4.188 -19.062 1 90.12 74 VAL A CA 1
ATOM 640 C C . VAL A 1 74 ? 26.094 -4.281 -18.656 1 90.12 74 VAL A C 1
ATOM 642 O O . VAL A 1 74 ? 26.859 -5.043 -19.25 1 90.12 74 VAL A O 1
ATOM 645 N N . HIS A 1 75 ? 26.453 -3.555 -17.672 1 87.94 75 HIS A N 1
ATOM 646 C CA . HIS A 1 75 ? 27.828 -3.578 -17.188 1 87.94 75 HIS A CA 1
ATOM 647 C C . HIS A 1 75 ? 28.219 -4.969 -16.688 1 87.94 75 HIS A C 1
ATOM 649 O O . HIS A 1 75 ? 29.312 -5.453 -16.984 1 87.94 75 HIS A O 1
ATOM 655 N N . VAL A 1 76 ? 27.328 -5.582 -16.016 1 85.56 76 VAL A N 1
ATOM 656 C CA . VAL A 1 76 ? 27.578 -6.91 -15.453 1 85.56 76 VAL A CA 1
ATOM 657 C C . VAL A 1 76 ? 27.734 -7.922 -16.594 1 85.56 76 VAL A C 1
ATOM 659 O O . VAL A 1 76 ? 28.641 -8.75 -16.562 1 85.56 76 VAL A O 1
ATOM 662 N N . VAL A 1 77 ? 26.828 -7.879 -17.531 1 88.5 77 VAL A N 1
ATOM 663 C CA . VAL A 1 77 ? 26.844 -8.828 -18.641 1 88.5 77 VAL A CA 1
ATOM 664 C C . VAL A 1 77 ? 28.125 -8.633 -19.469 1 88.5 77 VAL A C 1
ATOM 666 O O . VAL A 1 77 ? 28.734 -9.602 -19.922 1 88.5 77 VAL A O 1
ATOM 669 N N . ASN A 1 78 ? 28.516 -7.391 -19.641 1 89 78 ASN A N 1
ATOM 670 C CA . ASN A 1 78 ? 29.75 -7.105 -20.375 1 89 78 ASN A CA 1
ATOM 671 C C . ASN A 1 78 ? 30.969 -7.676 -19.656 1 89 78 ASN A C 1
ATOM 673 O O . ASN A 1 78 ? 31.922 -8.141 -20.297 1 89 78 ASN A O 1
ATOM 677 N N . LYS A 1 79 ? 30.984 -7.602 -18.359 1 86.12 79 LYS A N 1
ATOM 678 C CA . LYS A 1 79 ? 32.062 -8.172 -17.578 1 86.12 79 LYS A CA 1
ATOM 679 C C . LYS A 1 79 ? 32.125 -9.688 -17.719 1 86.12 79 LYS A C 1
ATOM 681 O O . LYS A 1 79 ? 33.219 -10.273 -17.844 1 86.12 79 LYS A O 1
ATOM 686 N N . ARG A 1 80 ? 31 -10.328 -17.75 1 84.88 80 ARG A N 1
ATOM 687 C CA . ARG A 1 80 ? 30.906 -11.781 -17.844 1 84.88 80 ARG A CA 1
ATOM 688 C C . ARG A 1 80 ? 31.344 -12.266 -19.234 1 84.88 80 ARG A C 1
ATOM 690 O O . ARG A 1 80 ? 31.953 -13.328 -19.359 1 84.88 80 ARG A O 1
ATOM 697 N N . HIS A 1 81 ? 31.016 -11.516 -20.203 1 84.56 81 HIS A N 1
ATOM 698 C CA . HIS A 1 81 ? 31.25 -11.961 -21.578 1 84.56 81 HIS A CA 1
ATOM 699 C C . HIS A 1 81 ? 32.531 -11.352 -22.141 1 84.56 81 HIS A C 1
ATOM 701 O O . HIS A 1 81 ? 32.844 -11.508 -23.328 1 84.56 81 HIS A O 1
ATOM 707 N N . HIS A 1 82 ? 33.25 -10.711 -21.359 1 84.88 82 HIS A N 1
ATOM 708 C CA . HIS A 1 82 ? 34.5 -10.141 -21.828 1 84.88 82 HIS A CA 1
ATOM 709 C C . HIS A 1 82 ? 35.375 -11.188 -22.531 1 84.88 82 HIS A C 1
ATOM 711 O O . HIS A 1 82 ? 35.469 -12.32 -22.062 1 84.88 82 HIS A O 1
ATOM 717 N N . PRO A 1 83 ? 35.844 -10.727 -23.656 1 85.56 83 PRO A N 1
ATOM 718 C CA . PRO A 1 83 ? 36.062 -9.383 -24.203 1 85.56 83 PRO A CA 1
ATOM 719 C C . PRO A 1 83 ? 34.969 -8.961 -25.188 1 85.56 83 PRO A C 1
ATOM 721 O O . PRO A 1 83 ? 35.062 -7.887 -25.781 1 85.56 83 PRO A O 1
ATOM 724 N N . VAL A 1 84 ? 34.062 -9.852 -25.328 1 83.38 84 VAL A N 1
ATOM 725 C CA . VAL A 1 84 ? 33 -9.492 -26.25 1 83.38 84 VAL A CA 1
ATOM 726 C C . VAL A 1 84 ? 32.125 -8.391 -25.625 1 83.38 84 VAL A C 1
ATOM 728 O O . VAL A 1 84 ? 31.703 -8.508 -24.469 1 83.38 84 VAL A O 1
ATOM 731 N N . ARG A 1 85 ? 32 -7.359 -26.344 1 88.62 85 ARG A N 1
ATOM 732 C CA . ARG A 1 85 ? 31.125 -6.289 -25.859 1 88.62 85 ARG A CA 1
ATOM 733 C C . ARG A 1 85 ? 29.672 -6.551 -26.234 1 88.62 85 ARG A C 1
ATOM 735 O O . ARG A 1 85 ? 29.391 -7.02 -27.328 1 88.62 85 ARG A O 1
ATOM 742 N N . VAL A 1 86 ? 28.828 -6.328 -25.25 1 90.75 86 VAL A N 1
ATOM 743 C CA . VAL A 1 86 ? 27.406 -6.609 -25.484 1 90.75 86 VAL A CA 1
ATOM 744 C C . VAL A 1 86 ? 26.594 -5.324 -25.328 1 90.75 86 VAL A C 1
ATOM 746 O O . VAL A 1 86 ? 27.016 -4.395 -24.641 1 90.75 86 VAL A O 1
ATOM 749 N N . LYS A 1 87 ? 25.531 -5.266 -26.094 1 91.88 87 LYS A N 1
ATOM 750 C CA . LYS A 1 87 ? 24.562 -4.168 -25.984 1 91.88 87 LYS A CA 1
ATOM 751 C C . LYS A 1 87 ? 23.203 -4.672 -25.516 1 91.88 87 LYS A C 1
ATOM 753 O O . LYS A 1 87 ? 22.828 -5.809 -25.812 1 91.88 87 LYS A O 1
ATOM 758 N N . PHE A 1 88 ? 22.578 -3.873 -24.75 1 93.62 88 PHE A N 1
ATOM 759 C CA . PHE A 1 88 ? 21.203 -4.16 -24.328 1 93.62 88 PHE A CA 1
ATOM 760 C C . PHE A 1 88 ? 20.234 -4.023 -25.484 1 93.62 88 PHE A C 1
ATOM 762 O O . PHE A 1 88 ? 20.266 -3.029 -26.219 1 93.62 88 PHE A O 1
ATOM 769 N N . LYS A 1 89 ? 19.344 -5.016 -25.641 1 94.06 89 LYS A N 1
ATOM 770 C CA . LYS A 1 89 ? 18.391 -4.973 -26.75 1 94.06 89 LYS A CA 1
ATOM 771 C C . LYS A 1 89 ? 16.969 -4.758 -26.25 1 94.06 89 LYS A C 1
ATOM 773 O O . LYS A 1 89 ? 16.266 -3.857 -26.719 1 94.06 89 LYS A O 1
ATOM 778 N N . ARG A 1 90 ? 16.594 -5.652 -25.328 1 94.62 90 ARG A N 1
ATOM 779 C CA . ARG A 1 90 ? 15.203 -5.574 -24.891 1 94.62 90 ARG A CA 1
ATOM 780 C C . ARG A 1 90 ? 15.023 -6.141 -23.5 1 94.62 90 ARG A C 1
ATOM 782 O O . ARG A 1 90 ? 15.617 -7.168 -23.156 1 94.62 90 ARG A O 1
ATOM 789 N N . LEU A 1 91 ? 14.156 -5.414 -2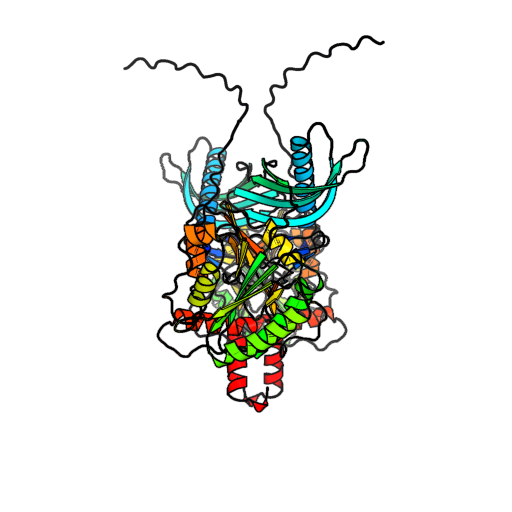2.766 1 94.81 91 LEU A N 1
ATOM 790 C CA . LEU A 1 91 ? 13.75 -5.91 -21.453 1 94.81 91 LEU A CA 1
ATOM 791 C C . LEU A 1 91 ? 12.539 -6.828 -21.562 1 94.81 91 LEU A C 1
ATOM 793 O O . LEU A 1 91 ? 11.531 -6.465 -22.188 1 94.81 91 LEU A O 1
ATOM 797 N N . HIS A 1 92 ? 12.633 -8.047 -21.078 1 94.81 92 HIS A N 1
ATOM 798 C CA . HIS A 1 92 ? 11.469 -8.93 -21.016 1 94.81 92 HIS A CA 1
ATOM 799 C C . HIS A 1 92 ? 10.625 -8.617 -19.781 1 94.81 92 HIS A C 1
ATOM 801 O O . HIS A 1 92 ? 9.43 -8.336 -19.906 1 94.81 92 HIS A O 1
ATOM 807 N N . ASN A 1 93 ? 11.18 -8.703 -18.656 1 96.06 93 ASN A N 1
ATOM 808 C CA . ASN A 1 93 ? 10.578 -8.414 -17.359 1 96.06 93 ASN A CA 1
ATOM 809 C C . ASN A 1 93 ? 11.633 -8.375 -16.25 1 96.06 93 ASN A C 1
ATOM 811 O O . ASN A 1 93 ? 12.82 -8.547 -16.5 1 96.06 93 ASN A O 1
ATOM 815 N N . GLY A 1 94 ? 11.125 -8.141 -15.07 1 96.12 94 GLY A N 1
ATOM 816 C CA . GLY A 1 94 ? 12.031 -8.164 -13.93 1 96.12 94 GLY A CA 1
ATOM 817 C C . GLY A 1 94 ? 11.312 -8.047 -12.594 1 96.12 94 GLY A C 1
ATOM 818 O O . GLY A 1 94 ? 10.078 -8.047 -12.547 1 96.12 94 GLY A O 1
ATOM 819 N N . TYR A 1 95 ? 12.125 -8.062 -11.578 1 96.38 95 TYR A N 1
ATOM 820 C CA . TYR A 1 95 ? 11.656 -7.984 -10.203 1 96.38 95 TYR A CA 1
ATOM 821 C C . TYR A 1 95 ? 12.477 -6.988 -9.398 1 96.38 95 TYR A C 1
ATOM 823 O O . TYR A 1 95 ? 13.688 -6.852 -9.617 1 96.38 95 TYR A O 1
ATOM 831 N N . VAL A 1 96 ? 11.797 -6.285 -8.57 1 93.94 96 VAL A N 1
ATOM 832 C CA . VAL A 1 96 ? 12.516 -5.352 -7.703 1 93.94 96 VAL A CA 1
ATOM 833 C C . VAL A 1 96 ? 12.016 -5.5 -6.27 1 93.94 96 VAL A C 1
ATOM 835 O O . VAL A 1 96 ? 10.82 -5.707 -6.039 1 93.94 96 VAL A O 1
ATOM 838 N N . ARG A 1 97 ? 12.898 -5.488 -5.348 1 90.75 97 ARG A N 1
ATOM 839 C CA . ARG A 1 97 ? 12.594 -5.496 -3.918 1 90.75 97 ARG A CA 1
ATOM 840 C C . ARG A 1 97 ? 13.391 -4.418 -3.188 1 90.75 97 ARG A C 1
ATOM 842 O O . ARG A 1 97 ? 14.609 -4.309 -3.359 1 90.75 97 ARG A O 1
ATOM 849 N N . HIS A 1 98 ? 12.656 -3.594 -2.508 1 84.81 98 HIS A N 1
ATOM 850 C CA . HIS A 1 98 ? 13.273 -2.553 -1.696 1 84.81 98 HIS A CA 1
ATOM 851 C C . HIS A 1 98 ? 13.391 -2.988 -0.239 1 84.81 98 HIS A C 1
ATOM 853 O O . HIS A 1 98 ? 12.391 -3.08 0.469 1 84.81 98 HIS A O 1
ATOM 859 N N . ASP A 1 99 ? 14.57 -3.258 0.167 1 81.19 99 ASP A N 1
ATOM 860 C CA . ASP A 1 99 ? 14.859 -3.623 1.55 1 81.19 99 ASP A CA 1
ATOM 861 C C . ASP A 1 99 ? 15.398 -2.428 2.332 1 81.19 99 ASP A C 1
ATOM 863 O O . ASP A 1 99 ? 16.484 -1.917 2.031 1 81.19 99 ASP A O 1
ATOM 867 N N . PRO A 1 100 ? 14.719 -2.061 3.342 1 78.62 100 PRO A N 1
ATOM 868 C CA . PRO A 1 100 ? 15.133 -0.863 4.074 1 78.62 100 PRO A CA 1
ATOM 869 C C . PRO A 1 100 ? 16.469 -1.044 4.781 1 78.62 100 PRO A C 1
ATOM 871 O O . PRO A 1 100 ? 17.109 -0.06 5.168 1 78.62 100 PRO A O 1
ATOM 874 N N . LEU A 1 101 ? 16.891 -2.262 4.973 1 78.19 101 LEU A N 1
ATOM 875 C CA . LEU A 1 101 ? 18.141 -2.514 5.68 1 78.19 101 LEU A CA 1
ATOM 876 C C . LEU A 1 101 ? 19.281 -2.723 4.699 1 78.19 101 LEU A C 1
ATOM 878 O O . LEU A 1 101 ? 20.406 -2.279 4.945 1 78.19 101 LEU A O 1
ATOM 882 N N . GLN A 1 102 ? 18.922 -3.338 3.611 1 79.38 102 GLN A N 1
ATOM 883 C CA . GLN A 1 102 ? 20.016 -3.779 2.742 1 79.38 102 GLN A CA 1
ATOM 884 C C . GLN A 1 102 ? 20.094 -2.916 1.486 1 79.38 102 GLN A C 1
ATOM 886 O O . GLN A 1 102 ? 21.188 -2.717 0.936 1 79.38 102 GLN A O 1
ATOM 891 N N . GLY A 1 103 ? 19.047 -2.461 1.049 1 85.69 103 GLY A N 1
ATOM 892 C CA . GLY A 1 103 ? 19.016 -1.721 -0.203 1 85.69 103 GLY A CA 1
ATOM 893 C C . GLY A 1 103 ? 18.078 -2.33 -1.231 1 85.69 103 GLY A C 1
ATOM 894 O O . GLY A 1 103 ? 17.109 -2.994 -0.875 1 85.69 103 GLY A O 1
ATOM 895 N N . ASN A 1 104 ? 18.344 -1.945 -2.465 1 89 104 ASN A N 1
ATOM 896 C CA . ASN A 1 104 ? 17.469 -2.396 -3.541 1 89 104 ASN A CA 1
ATOM 897 C C . ASN A 1 104 ? 18.062 -3.586 -4.289 1 89 104 ASN A C 1
ATOM 899 O O . ASN A 1 104 ? 19.25 -3.582 -4.625 1 89 104 ASN A O 1
ATOM 903 N N . GLU A 1 105 ? 17.234 -4.578 -4.473 1 90.5 105 GLU A N 1
ATOM 904 C CA . GLU A 1 105 ? 17.625 -5.738 -5.27 1 90.5 105 GLU A CA 1
ATOM 905 C C . GLU A 1 105 ? 16.812 -5.82 -6.555 1 90.5 105 GLU A C 1
ATOM 907 O O . GLU A 1 105 ? 15.609 -5.555 -6.551 1 90.5 105 GLU A O 1
ATOM 912 N N . TYR A 1 106 ? 17.5 -6.223 -7.637 1 92.69 106 TYR A N 1
ATOM 913 C CA . TYR A 1 106 ? 16.844 -6.316 -8.938 1 92.69 106 TYR A CA 1
ATOM 914 C C . TYR A 1 106 ? 17.156 -7.648 -9.609 1 92.69 106 TYR A C 1
ATOM 916 O O . TYR A 1 106 ? 18.266 -8.156 -9.508 1 92.69 106 TYR A O 1
ATOM 924 N N . ILE A 1 107 ? 16.219 -8.203 -10.172 1 94.94 107 ILE A N 1
ATOM 925 C CA . ILE A 1 107 ? 16.375 -9.273 -11.148 1 94.94 107 ILE A CA 1
ATOM 926 C C . ILE A 1 107 ? 15.906 -8.789 -12.523 1 94.94 107 ILE A C 1
ATOM 928 O O . ILE A 1 107 ? 14.758 -8.375 -12.688 1 94.94 107 ILE A O 1
ATOM 932 N N . ILE A 1 108 ? 16.781 -8.867 -13.5 1 94.56 108 ILE A N 1
ATOM 933 C CA . ILE A 1 108 ? 16.484 -8.336 -14.828 1 94.56 108 ILE A CA 1
ATOM 934 C C . ILE A 1 108 ? 16.594 -9.453 -15.867 1 94.56 108 ILE A C 1
ATOM 936 O O . ILE A 1 108 ? 17.656 -10.078 -15.992 1 94.56 108 ILE A O 1
ATOM 940 N N . ASP A 1 109 ? 15.57 -9.719 -16.516 1 95.5 109 ASP A N 1
ATOM 941 C CA . ASP A 1 109 ? 15.562 -10.609 -17.672 1 95.5 109 ASP A CA 1
ATOM 942 C C . ASP A 1 109 ? 15.523 -9.82 -18.969 1 95.5 109 ASP A C 1
ATOM 944 O O . ASP A 1 109 ? 14.555 -9.117 -19.25 1 95.5 109 ASP A O 1
ATOM 948 N N . ALA A 1 110 ? 16.562 -9.984 -19.766 1 94.69 110 ALA A N 1
ATOM 949 C CA . ALA A 1 110 ? 16.656 -9.156 -20.953 1 94.69 110 ALA A CA 1
ATOM 950 C C . ALA A 1 110 ? 17.391 -9.891 -22.078 1 94.69 110 ALA A C 1
ATOM 952 O O . ALA A 1 110 ? 18.016 -10.922 -21.844 1 94.69 110 ALA A O 1
ATOM 953 N N . THR A 1 111 ? 17.156 -9.43 -23.266 1 94.81 111 THR A N 1
ATOM 954 C CA . THR A 1 111 ? 17.906 -9.867 -24.438 1 94.81 111 THR A CA 1
ATOM 955 C C . THR A 1 111 ? 19.078 -8.93 -24.703 1 94.81 111 THR A C 1
ATOM 957 O O . THR A 1 111 ? 18.938 -7.707 -24.672 1 94.81 111 THR A O 1
ATOM 960 N N . PHE A 1 112 ? 20.234 -9.562 -24.906 1 92.31 112 PHE A N 1
ATOM 961 C CA . PHE A 1 112 ? 21.453 -8.828 -25.234 1 92.31 112 PHE A CA 1
ATOM 962 C C . PHE A 1 112 ? 21.984 -9.227 -26.609 1 92.31 112 PHE A C 1
ATOM 964 O O . PHE A 1 112 ? 21.578 -10.25 -27.156 1 92.31 112 PHE A O 1
ATOM 971 N N . MET A 1 113 ? 22.766 -8.289 -27.172 1 93 113 MET A N 1
ATOM 972 C CA . MET A 1 113 ? 23.344 -8.547 -28.484 1 93 113 MET A CA 1
ATOM 973 C C . MET A 1 113 ? 24.844 -8.242 -28.484 1 93 113 MET A C 1
ATOM 975 O O . MET A 1 113 ? 25.281 -7.242 -27.906 1 93 113 MET A O 1
ATOM 979 N N . GLU A 1 114 ? 25.562 -9.156 -29.125 1 90.25 114 GLU A N 1
ATOM 980 C CA . GLU A 1 114 ? 27 -8.922 -29.281 1 90.25 114 GLU A CA 1
ATOM 981 C C . GLU A 1 114 ? 27.266 -7.82 -30.312 1 90.25 114 GLU A C 1
ATOM 983 O O . GLU A 1 114 ? 26.594 -7.746 -31.328 1 90.25 114 GLU A O 1
ATOM 988 N N . ARG A 1 115 ? 28.188 -6.875 -29.953 1 84.12 115 ARG A N 1
ATOM 989 C CA . ARG A 1 115 ? 28.5 -5.754 -30.828 1 84.12 115 ARG A CA 1
ATOM 990 C C . ARG A 1 115 ? 29.328 -6.211 -32.031 1 84.12 115 ARG A C 1
ATOM 992 O O . ARG A 1 115 ? 29.281 -5.602 -33.094 1 84.12 115 ARG A O 1
ATOM 999 N N . ARG A 1 116 ? 30.406 -7.207 -31.828 1 71.12 116 ARG A N 1
ATOM 1000 C CA . ARG A 1 116 ? 31.234 -7.605 -32.969 1 71.12 116 ARG A CA 1
ATOM 1001 C C . ARG A 1 116 ? 30.391 -8.219 -34.062 1 71.12 116 ARG A C 1
ATOM 1003 O O . ARG A 1 116 ? 29.188 -8.461 -33.875 1 71.12 116 ARG A O 1
ATOM 1010 N N . ARG A 1 117 ? 31.203 -8.914 -35.094 1 54 117 ARG A N 1
ATOM 1011 C CA . ARG A 1 117 ? 30.703 -9.492 -36.344 1 54 117 ARG A CA 1
ATOM 1012 C C . ARG A 1 117 ? 29.859 -10.727 -36.062 1 54 117 ARG A C 1
ATOM 1014 O O . ARG A 1 117 ? 30.328 -11.68 -35.438 1 54 117 ARG A O 1
ATOM 1021 N N . GLY A 1 118 ? 28.547 -10.766 -36.312 1 56.22 118 GLY A N 1
ATOM 1022 C CA . GLY A 1 118 ? 27.547 -11.805 -36.5 1 56.22 118 GLY A CA 1
ATOM 1023 C C . GLY A 1 118 ? 26.453 -11.758 -35.438 1 56.22 118 GLY A C 1
ATOM 1024 O O . GLY A 1 118 ? 26.281 -12.703 -34.688 1 56.22 118 GLY A O 1
ATOM 1025 N N . ARG A 1 119 ? 25.688 -10.57 -35.062 1 69.19 119 ARG A N 1
ATOM 1026 C CA . ARG A 1 119 ? 24.422 -10.133 -34.469 1 69.19 119 ARG A CA 1
ATOM 1027 C C . ARG A 1 119 ? 23.828 -11.219 -33.594 1 69.19 119 ARG A C 1
ATOM 1029 O O . ARG A 1 119 ? 22.625 -11.453 -33.625 1 69.19 119 ARG A O 1
ATOM 1036 N N . ARG A 1 120 ? 24.578 -11.938 -32.844 1 86.38 120 ARG A N 1
ATOM 1037 C CA . ARG A 1 120 ? 23.938 -12.984 -32.062 1 86.38 120 ARG A CA 1
ATOM 1038 C C . ARG A 1 120 ? 23.25 -12.406 -30.828 1 86.38 120 ARG A C 1
ATOM 1040 O O . ARG A 1 120 ? 23.844 -11.633 -30.078 1 86.38 120 ARG A O 1
ATOM 1047 N N . MET A 1 121 ? 22.062 -12.742 -30.719 1 90.5 121 MET A N 1
ATOM 1048 C CA . MET A 1 121 ? 21.25 -12.328 -29.578 1 90.5 121 MET A CA 1
ATOM 1049 C C . MET A 1 121 ? 21.141 -13.453 -28.547 1 90.5 121 MET A C 1
ATOM 1051 O O . MET A 1 121 ? 21.109 -14.625 -28.906 1 90.5 121 MET A O 1
ATOM 1055 N N . PHE A 1 122 ? 21.203 -13.109 -27.312 1 90.25 122 PHE A N 1
ATOM 1056 C CA . PHE A 1 122 ? 21.016 -14.094 -26.25 1 90.25 122 PHE A CA 1
ATOM 1057 C C . PHE A 1 122 ? 20.25 -13.5 -25.078 1 90.25 122 PHE A C 1
ATOM 1059 O O . PHE A 1 122 ? 20.266 -12.281 -24.891 1 90.25 122 PHE A O 1
ATOM 1066 N N . ASN A 1 123 ? 19.578 -14.344 -24.375 1 92.12 123 ASN A N 1
ATOM 1067 C CA . ASN A 1 123 ? 18.828 -13.945 -23.203 1 92.12 123 ASN A CA 1
ATOM 1068 C C . ASN A 1 123 ? 19.609 -14.219 -21.922 1 92.12 123 ASN A C 1
ATOM 1070 O O . ASN A 1 123 ? 20.266 -15.258 -21.797 1 92.12 123 ASN A O 1
ATOM 1074 N N . GLU A 1 124 ? 19.562 -13.281 -21.094 1 92.5 124 GLU A N 1
ATOM 1075 C CA . GLU A 1 124 ? 20.281 -13.445 -19.844 1 92.5 124 GLU A CA 1
ATOM 1076 C C . GLU A 1 124 ? 19.484 -12.844 -18.672 1 92.5 124 GLU A C 1
ATOM 1078 O O . GLU A 1 124 ? 18.734 -11.883 -18.859 1 92.5 124 GLU A O 1
ATOM 1083 N N . ARG A 1 125 ? 19.656 -13.484 -17.531 1 93.62 125 ARG A N 1
ATOM 1084 C CA . ARG A 1 125 ? 19.141 -12.969 -16.266 1 93.62 125 ARG A CA 1
ATOM 1085 C C . ARG A 1 125 ? 20.266 -12.391 -15.414 1 93.62 125 ARG A C 1
ATOM 1087 O O . ARG A 1 125 ? 21.281 -13.055 -15.188 1 93.62 125 ARG A O 1
ATOM 1094 N N . VAL A 1 126 ? 20.031 -11.188 -14.961 1 92.5 126 VAL A N 1
ATOM 1095 C CA . VAL A 1 126 ? 21.047 -10.523 -14.141 1 92.5 126 VAL A CA 1
ATOM 1096 C C . VAL A 1 126 ? 20.453 -10.141 -12.789 1 92.5 126 VAL A C 1
ATOM 1098 O O . VAL A 1 126 ? 19.359 -9.57 -12.727 1 92.5 126 VAL A O 1
ATOM 1101 N N . ARG A 1 127 ? 21.094 -10.484 -11.734 1 91.25 127 ARG A N 1
ATOM 1102 C CA . ARG A 1 127 ? 20.719 -10.07 -10.391 1 91.25 127 ARG A CA 1
ATOM 1103 C C . ARG A 1 127 ? 21.672 -9 -9.859 1 91.25 127 ARG A C 1
ATOM 1105 O O . ARG A 1 127 ? 22.891 -9.172 -9.883 1 91.25 127 ARG A O 1
ATOM 1112 N N . ILE A 1 128 ? 21.031 -7.934 -9.43 1 89.12 128 ILE A N 1
ATOM 1113 C CA . ILE A 1 128 ? 21.797 -6.77 -8.992 1 89.12 128 ILE A CA 1
ATOM 1114 C C . ILE A 1 128 ? 21.359 -6.371 -7.586 1 89.12 128 ILE A C 1
ATOM 1116 O O . ILE A 1 128 ? 20.172 -6.422 -7.254 1 89.12 128 ILE A O 1
ATOM 1120 N N . LEU A 1 129 ? 22.297 -6.023 -6.766 1 87.94 129 LEU A N 1
ATOM 1121 C CA . LEU A 1 129 ? 22.031 -5.434 -5.457 1 87.94 129 LEU A CA 1
ATOM 1122 C C . LEU A 1 129 ? 22.641 -4.039 -5.355 1 87.94 129 LEU A C 1
ATOM 1124 O O . LEU A 1 129 ? 23.828 -3.855 -5.648 1 87.94 129 LEU A O 1
ATOM 1128 N N . ARG A 1 130 ? 21.859 -3.07 -5.066 1 85.38 130 ARG A N 1
ATOM 1129 C CA . ARG A 1 130 ? 22.312 -1.731 -4.703 1 85.38 130 ARG A CA 1
ATOM 1130 C C . ARG A 1 130 ? 22.203 -1.503 -3.201 1 85.38 130 ARG A C 1
ATOM 1132 O O . ARG A 1 130 ? 21.141 -1.126 -2.699 1 85.38 130 ARG A O 1
ATOM 1139 N N . PRO A 1 131 ? 23.281 -1.681 -2.549 1 83.56 131 PRO A N 1
ATOM 1140 C CA . PRO A 1 131 ? 23.219 -1.626 -1.087 1 83.56 131 PRO A CA 1
ATOM 1141 C C . PRO A 1 131 ? 23.109 -0.199 -0.554 1 83.56 131 PRO A C 1
ATOM 1143 O O . PRO A 1 131 ? 23.453 0.755 -1.26 1 83.56 131 PRO A O 1
ATOM 1146 N N . LEU A 1 132 ? 22.547 -0.071 0.619 1 82 132 LEU A N 1
ATOM 1147 C CA . LEU A 1 132 ? 22.516 1.206 1.323 1 82 132 LEU A CA 1
ATOM 1148 C C . LEU A 1 132 ? 23.875 1.51 1.951 1 82 132 LEU A C 1
ATOM 1150 O O . LEU A 1 132 ? 24.484 0.633 2.562 1 82 132 LEU A O 1
ATOM 1154 N N . ALA A 1 133 ? 24.375 2.65 1.604 1 76.19 133 ALA A N 1
ATOM 1155 C CA . ALA A 1 133 ? 25.672 3.07 2.152 1 76.19 133 ALA A CA 1
ATOM 1156 C C . ALA A 1 133 ? 25.5 3.625 3.564 1 76.19 133 ALA A C 1
ATOM 1158 O O . ALA A 1 133 ? 24.391 3.73 4.074 1 76.19 133 ALA A O 1
ATOM 1159 N N . SER A 1 134 ? 26.75 3.758 4.094 1 65.62 134 SER A N 1
ATOM 1160 C CA . SER A 1 134 ? 26.75 4.387 5.41 1 65.62 134 SER A CA 1
ATOM 1161 C C . SER A 1 134 ? 26.172 5.801 5.344 1 65.62 134 SER A C 1
ATOM 1163 O O . SER A 1 134 ? 26.203 6.438 4.289 1 65.62 134 SER A O 1
ATOM 1165 N N . ASN A 1 135 ? 25.625 6.281 6.496 1 63.38 135 ASN A N 1
ATOM 1166 C CA . ASN A 1 135 ? 24.797 7.469 6.668 1 63.38 135 ASN A CA 1
ATOM 1167 C C . ASN A 1 135 ? 25.562 8.742 6.348 1 63.38 135 ASN A C 1
ATOM 1169 O O . ASN A 1 135 ? 26.781 8.797 6.496 1 63.38 135 ASN A O 1
ATOM 1173 N N . PHE A 1 136 ? 24.875 9.539 5.531 1 66.19 136 PHE A N 1
ATOM 1174 C CA . PHE A 1 136 ? 25.281 10.938 5.402 1 66.19 136 PHE A CA 1
ATOM 1175 C C . PHE A 1 136 ? 24.391 11.844 6.23 1 66.19 136 PHE A C 1
ATOM 1177 O O . PHE A 1 136 ? 23.172 11.617 6.32 1 66.19 136 PHE A O 1
ATOM 1184 N N . ILE A 1 137 ? 25.047 12.531 7.164 1 64.12 137 ILE A N 1
ATOM 1185 C CA . ILE A 1 137 ? 24.344 13.477 8.023 1 64.12 137 ILE A CA 1
ATOM 1186 C C . ILE A 1 137 ? 23.922 14.695 7.211 1 64.12 137 ILE A C 1
ATOM 1188 O O . ILE A 1 137 ? 24.734 15.336 6.551 1 64.12 137 ILE A O 1
ATOM 1192 N N . LEU A 1 138 ? 22.609 14.891 7.402 1 65.25 138 LEU A N 1
ATOM 1193 C CA . LEU A 1 138 ? 22.203 16.094 6.672 1 65.25 138 LEU A CA 1
ATOM 1194 C C . LEU A 1 138 ? 22.094 17.297 7.605 1 65.25 138 LEU A C 1
ATOM 1196 O O . LEU A 1 138 ? 22.609 18.359 7.293 1 65.25 138 LEU A O 1
ATOM 1200 N N . GLN A 1 139 ? 21.219 17.25 8.695 1 72.06 139 GLN A N 1
ATOM 1201 C CA . GLN A 1 139 ? 20.969 18.438 9.5 1 72.06 139 GLN A CA 1
ATOM 1202 C C . GLN A 1 139 ? 20.484 18.062 10.898 1 72.06 139 GLN A C 1
ATOM 1204 O O . GLN A 1 139 ? 19.828 17.031 11.078 1 72.06 139 GLN A O 1
ATOM 1209 N N . SER A 1 140 ? 21.047 18.781 12.008 1 73.56 140 SER A N 1
ATOM 1210 C CA . SER A 1 140 ? 20.531 18.672 13.367 1 73.56 140 SER A CA 1
ATOM 1211 C C . SER A 1 140 ? 20.172 20.047 13.93 1 73.56 140 SER A C 1
ATOM 1213 O O . SER A 1 140 ? 20.875 21.031 13.695 1 73.56 140 SER A O 1
ATOM 1215 N N . SER A 1 141 ? 18.984 20.156 14.461 1 77.44 141 SER A N 1
ATOM 1216 C CA . SER A 1 141 ? 18.547 21.422 15.016 1 77.44 141 SER A CA 1
ATOM 1217 C C . SER A 1 141 ? 17.797 21.219 16.328 1 77.44 141 SER A C 1
ATOM 1219 O O . SER A 1 141 ? 17.266 20.141 16.594 1 77.44 141 SER A O 1
ATOM 1221 N N . LYS A 1 142 ? 17.859 22.297 17.078 1 75.88 142 LYS A N 1
ATOM 1222 C CA . LYS A 1 142 ? 17.062 22.266 18.297 1 75.88 142 LYS A CA 1
ATOM 1223 C C . LYS A 1 142 ? 15.57 22.156 17.984 1 75.88 142 LYS A C 1
ATOM 1225 O O . LYS A 1 142 ? 15.102 22.719 17 1 75.88 142 LYS A O 1
ATOM 1230 N N . ASN A 1 143 ? 14.883 21.406 18.812 1 72 143 ASN A N 1
ATOM 1231 C CA . ASN A 1 143 ? 13.492 21.078 18.516 1 72 143 ASN A CA 1
ATOM 1232 C C . ASN A 1 143 ? 12.539 21.688 19.531 1 72 143 ASN A C 1
ATOM 1234 O O . ASN A 1 143 ? 11.477 21.141 19.812 1 72 143 ASN A O 1
ATOM 1238 N N . ASP A 1 144 ? 12.859 22.781 20.078 1 73.94 144 ASP A N 1
ATOM 1239 C CA . ASP A 1 144 ? 11.961 23.359 21.062 1 73.94 144 ASP A CA 1
ATOM 1240 C C . ASP A 1 144 ? 11.273 24.609 20.516 1 73.94 144 ASP A C 1
ATOM 1242 O O . ASP A 1 144 ? 11.656 25.734 20.859 1 73.94 144 ASP A O 1
ATOM 1246 N N . LYS A 1 145 ? 10.344 24.391 19.672 1 75.56 145 LYS A N 1
ATOM 1247 C CA . LYS A 1 145 ? 9.594 25.5 19.094 1 75.56 145 LYS A CA 1
ATOM 1248 C C . LYS A 1 145 ? 8.305 25.75 19.875 1 75.56 145 LYS A C 1
ATOM 1250 O O . LYS A 1 145 ? 7.625 24.812 20.281 1 75.56 145 LYS A O 1
ATOM 1255 N N . ASP A 1 146 ? 8.102 27.016 20.125 1 86.31 146 ASP A N 1
ATOM 1256 C CA . ASP A 1 146 ? 6.898 27.406 20.844 1 86.31 146 ASP A CA 1
ATOM 1257 C C . ASP A 1 146 ? 6.117 28.469 20.094 1 86.31 146 ASP A C 1
ATOM 1259 O O . ASP A 1 146 ? 5.359 29.234 20.703 1 86.31 146 ASP A O 1
ATOM 1263 N N . GLU A 1 147 ? 6.281 28.438 18.859 1 93.31 147 GLU A N 1
ATOM 1264 C CA . GLU A 1 147 ? 5.594 29.422 18.016 1 93.31 147 GLU A CA 1
ATOM 1265 C C . GLU A 1 147 ? 4.078 29.266 18.125 1 93.31 147 GLU A C 1
ATOM 1267 O O . GLU A 1 147 ? 3.568 28.156 18.266 1 93.31 147 GLU A O 1
ATOM 1272 N N . LYS A 1 148 ? 3.455 30.375 18.078 1 97.31 148 LYS A N 1
ATOM 1273 C CA . LYS A 1 148 ? 1.994 30.359 18.047 1 97.31 148 LYS A CA 1
ATOM 1274 C C . LYS A 1 148 ? 1.475 29.797 16.734 1 97.31 148 LYS A C 1
ATOM 1276 O O . LYS A 1 148 ? 1.969 30.156 15.664 1 97.31 148 LYS A O 1
ATOM 1281 N N . VAL A 1 149 ? 0.539 28.891 16.828 1 98.31 149 VAL A N 1
ATOM 1282 C CA . VAL A 1 149 ? -0.072 28.328 15.633 1 98.31 149 VAL A CA 1
ATOM 1283 C C . VAL A 1 149 ? -1.406 29.016 15.359 1 98.31 149 VAL A C 1
ATOM 1285 O O . VAL A 1 149 ? -2.309 29 16.203 1 98.31 149 VAL A O 1
ATOM 1288 N N . HIS A 1 150 ? -1.523 29.703 14.242 1 98.81 150 HIS A N 1
ATOM 1289 C CA . HIS A 1 150 ? -2.775 30.312 13.812 1 98.81 150 HIS A CA 1
ATOM 1290 C C . HIS A 1 150 ? -3.633 29.328 13.023 1 98.81 150 HIS A C 1
ATOM 1292 O O . HIS A 1 150 ? -3.273 28.953 11.906 1 98.81 150 HIS A O 1
ATOM 1298 N N . ILE A 1 151 ? -4.715 28.922 13.547 1 98.81 151 ILE A N 1
ATOM 1299 C CA . ILE A 1 151 ? -5.594 27.938 12.938 1 98.81 151 ILE A CA 1
ATOM 1300 C C . ILE A 1 151 ? -6.723 28.641 12.188 1 98.81 151 ILE A C 1
ATOM 1302 O O . ILE A 1 151 ? -7.566 29.297 12.797 1 98.81 151 ILE A O 1
ATOM 1306 N N . VAL A 1 152 ? -6.746 28.5 10.875 1 98.81 152 VAL A N 1
ATOM 1307 C CA . VAL A 1 152 ? -7.746 29.156 10.031 1 98.81 152 VAL A CA 1
ATOM 1308 C C . VAL A 1 152 ? -8.82 28.156 9.625 1 98.81 152 VAL A C 1
ATOM 1310 O O . VAL A 1 152 ? -8.516 27.141 8.992 1 98.81 152 VAL A O 1
ATOM 1313 N N . VAL A 1 153 ? -10.047 28.453 9.922 1 98.62 153 VAL A N 1
ATOM 1314 C CA . VAL A 1 153 ? -11.156 27.531 9.672 1 98.62 153 VAL A CA 1
ATOM 1315 C C . VAL A 1 153 ? -12.25 28.234 8.883 1 98.62 153 VAL A C 1
ATOM 1317 O O . VAL A 1 153 ? -12.852 29.203 9.367 1 98.62 153 VAL A O 1
ATOM 1320 N N . PRO A 1 154 ? -12.523 27.766 7.688 1 97.19 154 PRO A N 1
ATOM 1321 C CA . PRO A 1 154 ? -13.648 28.312 6.922 1 97.19 154 PRO A CA 1
ATOM 1322 C C . PRO A 1 154 ? -15 27.797 7.418 1 97.19 154 PRO A C 1
ATOM 1324 O O . PRO A 1 154 ? -15.148 26.609 7.691 1 97.19 154 PRO A O 1
ATOM 1327 N N . ILE A 1 155 ? -15.945 28.719 7.488 1 97 155 ILE A N 1
ATOM 1328 C CA . ILE A 1 155 ? -17.281 28.375 7.965 1 97 155 ILE A CA 1
ATOM 1329 C C . ILE A 1 155 ? -18.328 28.891 6.992 1 97 155 ILE A C 1
ATOM 1331 O O . ILE A 1 155 ? -18.359 30.094 6.684 1 97 155 ILE A O 1
ATOM 1335 N N . SER A 1 156 ? -19.141 28.031 6.52 1 93.69 156 SER A N 1
ATOM 1336 C CA . SER A 1 156 ? -20.297 28.422 5.707 1 93.69 156 SER A CA 1
ATOM 1337 C C . SER A 1 156 ? -21.438 27.422 5.867 1 93.69 156 SER A C 1
ATOM 1339 O O . SER A 1 156 ? -21.359 26.297 5.375 1 93.69 156 SER A O 1
ATOM 1341 N N . ASP A 1 157 ? -22.531 27.719 6.543 1 90.69 157 ASP A N 1
ATOM 1342 C CA . ASP A 1 157 ? -23.75 26.938 6.715 1 90.69 157 ASP A CA 1
ATOM 1343 C C . ASP A 1 157 ? -23.469 25.656 7.492 1 90.69 157 ASP A C 1
ATOM 1345 O O . ASP A 1 157 ? -23.922 24.578 7.094 1 90.69 157 ASP A O 1
ATOM 1349 N N . VAL A 1 158 ? -22.562 25.703 8.461 1 92.06 158 VAL A N 1
ATOM 1350 C CA . VAL A 1 158 ? -22.203 24.562 9.297 1 92.06 158 VAL A CA 1
ATOM 1351 C C . VAL A 1 158 ? -22.062 25.016 10.75 1 92.06 158 VAL A C 1
ATOM 1353 O O . VAL A 1 158 ? -21.125 24.609 11.445 1 92.06 158 VAL A O 1
ATOM 1356 N N . THR A 1 159 ? -22.969 25.828 11.195 1 93.94 159 THR A N 1
ATOM 1357 C CA . THR A 1 159 ? -22.891 26.453 12.516 1 93.94 159 THR A CA 1
ATOM 1358 C C . THR A 1 159 ? -22.797 25.406 13.609 1 93.94 159 THR A C 1
ATOM 1360 O O . THR A 1 159 ? -21.969 25.5 14.516 1 93.94 159 THR A O 1
ATOM 1363 N N . HIS A 1 160 ? -23.609 24.375 13.531 1 94.25 160 HIS A N 1
ATOM 1364 C CA . HIS A 1 160 ? -23.625 23.344 14.562 1 94.25 160 HIS A CA 1
ATOM 1365 C C . HIS A 1 160 ? -22.281 22.641 14.641 1 94.25 160 HIS A C 1
ATOM 1367 O O . HIS A 1 160 ? -21.781 22.344 15.734 1 94.25 160 HIS A O 1
ATOM 1373 N N . ARG A 1 161 ? -21.734 22.359 13.539 1 95.38 161 ARG A N 1
ATOM 1374 C CA . ARG A 1 161 ? -20.422 21.703 13.5 1 95.38 161 ARG A CA 1
ATOM 1375 C C . ARG A 1 161 ? -19.328 22.641 14.008 1 95.38 161 ARG A C 1
ATOM 1377 O O . ARG A 1 161 ? -18.359 22.188 14.625 1 95.38 161 ARG A O 1
ATOM 1384 N N . CYS A 1 162 ? -19.484 23.891 13.734 1 97.31 162 CYS A N 1
ATOM 1385 C CA . CYS A 1 162 ? -18.562 24.875 14.266 1 97.31 162 CYS A CA 1
ATOM 1386 C C . CYS A 1 162 ? -18.578 24.875 15.789 1 97.31 162 CYS A C 1
ATOM 1388 O O . CYS A 1 162 ? -17.531 25 16.422 1 97.31 162 CYS A O 1
ATOM 1390 N N . PHE A 1 163 ? -19.766 24.734 16.359 1 97.5 163 PHE A N 1
ATOM 1391 C CA . PHE A 1 163 ? -19.891 24.688 17.812 1 97.5 163 PHE A CA 1
ATOM 1392 C C . PHE A 1 163 ? -19.125 23.5 18.375 1 97.5 163 PHE A C 1
ATOM 1394 O O . PHE A 1 163 ? -18.438 23.609 19.391 1 97.5 163 PHE A O 1
ATOM 1401 N N . GLU A 1 164 ? -19.266 22.391 17.703 1 96.88 164 GLU A N 1
ATOM 1402 C CA . GLU A 1 164 ? -18.531 21.203 18.125 1 96.88 164 GLU A CA 1
ATOM 1403 C C . GLU A 1 164 ? -17.031 21.422 18.031 1 96.88 164 GLU A C 1
ATOM 1405 O O . GLU A 1 164 ? -16.281 21.016 18.922 1 96.88 164 GLU A O 1
ATOM 1410 N N . PHE A 1 165 ? -16.656 22.031 17 1 97.88 165 PHE A N 1
ATOM 1411 C CA . PHE A 1 165 ? -15.242 22.344 16.797 1 97.88 165 PHE A CA 1
ATOM 1412 C C . PHE A 1 165 ? -14.734 23.25 17.922 1 97.88 165 PHE A C 1
ATOM 1414 O O . PHE A 1 165 ? -13.648 23.031 18.453 1 97.88 165 PHE A O 1
ATOM 1421 N N . LEU A 1 166 ? -15.5 24.25 18.25 1 97.94 166 LEU A N 1
ATOM 1422 C CA . LEU A 1 166 ? -15.117 25.188 19.297 1 97.94 166 LEU A CA 1
ATOM 1423 C C . LEU A 1 166 ? -14.977 24.469 20.641 1 97.94 166 LEU A C 1
ATOM 1425 O O . LEU A 1 166 ? -14.078 24.781 21.422 1 97.94 166 LEU A O 1
ATOM 1429 N N . GLY A 1 167 ? -15.844 23.547 20.875 1 97.25 167 GLY A N 1
ATOM 1430 C CA . GLY A 1 167 ? -15.711 22.75 22.078 1 97.25 167 GLY A CA 1
ATOM 1431 C C . GLY A 1 167 ? -14.414 21.969 22.141 1 97.25 167 GLY A C 1
ATOM 1432 O O . GLY A 1 167 ? -13.727 21.984 23.156 1 97.25 167 GLY A O 1
ATOM 1433 N N . MET A 1 168 ? -14.18 21.297 21.062 1 96.69 168 MET A N 1
ATOM 1434 C CA . MET A 1 168 ? -12.922 20.547 20.953 1 96.69 168 MET A CA 1
ATOM 1435 C C . MET A 1 168 ? -11.727 21.484 21.109 1 96.69 168 MET A C 1
ATOM 1437 O O . MET A 1 168 ? -10.781 21.156 21.828 1 96.69 168 MET A O 1
ATOM 1441 N N . PHE A 1 169 ? -11.75 22.641 20.484 1 97.19 169 PHE A N 1
ATOM 1442 C CA . PHE A 1 169 ? -10.68 23.625 20.531 1 97.19 169 PHE A CA 1
ATOM 1443 C C . PHE A 1 169 ? -10.469 24.125 21.953 1 97.19 169 PHE A C 1
ATOM 1445 O O . PHE A 1 169 ? -9.336 24.328 22.391 1 97.19 169 PHE A O 1
ATOM 1452 N N . ALA A 1 170 ? -11.523 24.344 22.641 1 96.75 170 ALA A N 1
ATOM 1453 C CA . ALA A 1 170 ? -11.438 24.797 24.016 1 96.75 170 ALA A CA 1
ATOM 1454 C C . ALA A 1 170 ? -10.688 23.766 24.875 1 96.75 170 ALA A C 1
ATOM 1456 O O . ALA A 1 170 ? -9.852 24.141 25.703 1 96.75 170 ALA A O 1
ATOM 1457 N N . ASN A 1 171 ? -10.938 22.578 24.656 1 95.38 171 ASN A N 1
ATOM 1458 C CA . ASN A 1 171 ? -10.328 21.516 25.453 1 95.38 171 ASN A CA 1
ATOM 1459 C C . ASN A 1 171 ? -8.844 21.375 25.141 1 95.38 171 ASN A C 1
ATOM 1461 O O . ASN A 1 171 ? -8.031 21.172 26.047 1 95.38 171 ASN A O 1
ATOM 1465 N N . VAL A 1 172 ? -8.516 21.516 23.938 1 94.81 172 VAL A N 1
ATOM 1466 C CA . VAL A 1 172 ? -7.156 21.188 23.5 1 94.81 172 VAL A CA 1
ATOM 1467 C C . VAL A 1 172 ? -6.266 22.422 23.625 1 94.81 172 VAL A C 1
ATOM 1469 O O . VAL A 1 172 ? -5.062 22.297 23.859 1 94.81 172 VAL A O 1
ATOM 1472 N N . SER A 1 173 ? -6.82 23.578 23.531 1 94.12 173 SER A N 1
ATOM 1473 C CA . SER A 1 173 ? -5.992 24.781 23.438 1 94.12 173 SER A CA 1
ATOM 1474 C C . SER A 1 173 ? -6.309 25.766 24.562 1 94.12 173 SER A C 1
ATOM 1476 O O . SER A 1 173 ? -5.43 26.125 25.344 1 94.12 173 SER A O 1
ATOM 1478 N N . LEU A 1 174 ? -7.562 26.156 24.75 1 94.62 174 LEU A N 1
ATOM 1479 C CA . LEU A 1 174 ? -7.914 27.203 25.688 1 94.62 174 LEU A CA 1
ATOM 1480 C C . LEU A 1 174 ? -7.68 26.75 27.125 1 94.62 174 LEU A C 1
ATOM 1482 O O . LEU A 1 174 ? -7.047 27.453 27.906 1 94.62 174 LEU A O 1
ATOM 1486 N N . ALA A 1 175 ? -8.117 25.578 27.359 1 93.38 175 ALA A N 1
ATOM 1487 C CA . ALA A 1 175 ? -8.008 25.047 28.719 1 93.38 175 ALA A CA 1
ATOM 1488 C C . ALA A 1 175 ? -6.551 24.781 29.094 1 93.38 175 ALA A C 1
ATOM 1490 O O . ALA A 1 175 ? -6.172 24.906 30.266 1 93.38 175 ALA A O 1
ATOM 1491 N N . THR A 1 176 ? -5.762 24.5 28.172 1 92.81 176 THR A N 1
ATOM 1492 C CA . THR A 1 176 ? -4.379 24.125 28.438 1 92.81 176 THR A CA 1
ATOM 1493 C C . THR A 1 176 ? -3.438 25.297 28.172 1 92.81 176 THR A C 1
ATOM 1495 O O . THR A 1 176 ? -2.219 25.172 28.312 1 92.81 176 THR A O 1
ATOM 1498 N N . LYS A 1 177 ? -3.936 26.406 27.734 1 92.56 177 LYS A N 1
ATOM 1499 C CA . LYS A 1 177 ? -3.189 27.625 27.438 1 92.56 177 LYS A CA 1
ATOM 1500 C C . LYS A 1 177 ? -2.137 27.375 26.359 1 92.56 177 LYS A C 1
ATOM 1502 O O . LYS A 1 177 ? -0.992 27.812 26.484 1 92.56 177 LYS A O 1
ATOM 1507 N N . GLU A 1 178 ? -2.549 26.562 25.469 1 93.69 178 GLU A N 1
ATOM 1508 C CA . GLU A 1 178 ? -1.71 26.328 24.297 1 93.69 178 GLU A CA 1
ATOM 1509 C C . GLU A 1 178 ? -1.546 27.609 23.484 1 93.69 178 GLU A C 1
ATOM 1511 O O . GLU A 1 178 ? -2.48 28.406 23.359 1 93.69 178 GLU A O 1
ATOM 1516 N N . ALA A 1 179 ? -0.334 27.797 22.906 1 95.38 179 ALA A N 1
ATOM 1517 C CA . ALA A 1 179 ? -0.077 28.969 22.078 1 95.38 179 ALA A CA 1
ATOM 1518 C C . ALA A 1 179 ? -0.744 28.844 20.719 1 95.38 179 ALA A C 1
ATOM 1520 O O . ALA A 1 179 ? -0.086 28.516 19.719 1 95.38 179 ALA A O 1
ATOM 1521 N N . THR A 1 180 ? -2.029 29.156 20.688 1 97.5 180 THR A N 1
ATOM 1522 C CA . THR A 1 180 ? -2.791 29.062 19.453 1 97.5 180 THR A CA 1
ATOM 1523 C C . THR A 1 180 ? -3.672 30.297 19.266 1 97.5 180 THR A C 1
ATOM 1525 O O . THR A 1 180 ? -3.955 31.016 20.234 1 97.5 180 THR A O 1
ATOM 1528 N N . HIS A 1 181 ? -3.934 30.641 18.094 1 98.25 181 HIS A N 1
ATOM 1529 C CA . HIS A 1 181 ? -4.891 31.656 17.672 1 98.25 181 HIS A CA 1
ATOM 1530 C C . HIS A 1 181 ? -5.879 31.078 16.656 1 98.25 181 HIS A C 1
ATOM 1532 O O . HIS A 1 181 ? -5.48 30.656 15.57 1 98.25 181 HIS A O 1
ATOM 1538 N N . LEU A 1 182 ? -7.137 31.016 17.047 1 98.56 182 LEU A N 1
ATOM 1539 C CA . LEU A 1 182 ? -8.164 30.5 16.156 1 98.56 182 LEU A CA 1
ATOM 1540 C C . LEU A 1 182 ? -8.766 31.625 15.312 1 98.56 182 LEU A C 1
ATOM 1542 O O . LEU A 1 182 ? -9.188 32.656 15.852 1 98.56 182 LEU A O 1
ATOM 1546 N N . VAL A 1 183 ? -8.711 31.469 14.008 1 98.75 183 VAL A N 1
ATOM 1547 C CA . VAL A 1 183 ? -9.305 32.406 13.07 1 98.75 183 VAL A CA 1
ATOM 1548 C C . VAL A 1 183 ? -10.469 31.766 12.344 1 98.75 183 VAL A C 1
ATOM 1550 O O . VAL A 1 183 ? -10.273 30.953 11.438 1 98.75 183 VAL A O 1
ATOM 1553 N N . LEU A 1 184 ? -11.688 32.188 12.672 1 98.69 184 LEU A N 1
ATOM 1554 C CA . LEU A 1 184 ? -12.891 31.688 12 1 98.69 184 LEU A CA 1
ATOM 1555 C C . LEU A 1 184 ? -13.289 32.625 10.859 1 98.69 184 LEU A C 1
ATOM 1557 O O . LEU A 1 184 ? -13.508 33.812 11.086 1 98.69 184 LEU A O 1
ATOM 1561 N N . VAL A 1 185 ? -13.305 32.125 9.68 1 98.56 185 VAL A N 1
ATOM 1562 C CA . VAL A 1 185 ? -13.789 32.906 8.539 1 98.56 185 VAL A CA 1
ATOM 1563 C C . VAL A 1 185 ? -15.219 32.5 8.203 1 98.56 185 VAL A C 1
ATOM 1565 O O . VAL A 1 185 ? -15.453 31.469 7.586 1 98.56 185 VAL A O 1
ATOM 1568 N N . VAL A 1 186 ? -16.172 33.406 8.453 1 98.19 186 VAL A N 1
ATOM 1569 C CA . VAL A 1 186 ? -17.578 33.031 8.453 1 98.19 186 VAL A CA 1
ATOM 1570 C C . VAL A 1 186 ? -18.297 33.688 7.281 1 98.19 186 VAL A C 1
ATOM 1572 O O . VAL A 1 186 ? -18.281 34.906 7.148 1 98.19 186 VAL A O 1
ATOM 1575 N N . PHE A 1 187 ? -18.844 32.844 6.484 1 96.19 187 PHE A N 1
ATOM 1576 C CA . PHE A 1 187 ? -19.688 33.312 5.395 1 96.19 187 PHE A CA 1
ATOM 1577 C C . PHE A 1 187 ? -21.172 33.156 5.754 1 96.19 187 PHE A C 1
ATOM 1579 O O . PHE A 1 187 ? -21.594 32.125 6.25 1 96.19 187 PHE A O 1
ATOM 1586 N N . GLY A 1 188 ? -21.984 34.188 5.547 1 94.69 188 GLY A N 1
ATOM 1587 C CA . GLY A 1 188 ? -23.391 34.188 5.867 1 94.69 188 GLY A CA 1
ATOM 1588 C C . GLY A 1 188 ? -23.719 34.938 7.141 1 94.69 188 GLY A C 1
ATOM 1589 O O . GLY A 1 188 ? -23.156 34.656 8.203 1 94.69 188 GLY A O 1
ATOM 1590 N N . ASP A 1 189 ? -24.703 35.719 7.168 1 92.75 189 ASP A N 1
ATOM 1591 C CA . ASP A 1 189 ? -25.016 36.625 8.266 1 92.75 189 ASP A CA 1
ATOM 1592 C C . ASP A 1 189 ? -25.609 35.875 9.453 1 92.75 189 ASP A C 1
ATOM 1594 O O . ASP A 1 189 ? -25.312 36.188 10.602 1 92.75 189 ASP A O 1
ATOM 1598 N N . LYS A 1 190 ? -26.422 35 9.094 1 92.19 190 LYS A N 1
ATOM 1599 C CA . LYS A 1 190 ? -27.031 34.219 10.164 1 92.19 190 LYS A CA 1
ATOM 1600 C C . LYS A 1 190 ? -25.984 33.438 10.953 1 92.19 190 LYS A C 1
ATOM 1602 O O . LYS A 1 190 ? -25.984 33.469 12.188 1 92.19 190 LYS A O 1
ATOM 1607 N N . ASP A 1 191 ? -25.125 32.781 10.281 1 93.44 191 ASP A N 1
ATOM 1608 C CA . ASP A 1 191 ? -24.031 32.031 10.914 1 93.44 191 ASP A CA 1
ATOM 1609 C C . ASP A 1 191 ? -23.141 32.969 11.734 1 93.44 191 ASP A C 1
ATOM 1611 O O . ASP A 1 191 ? -22.719 32.625 12.836 1 93.44 191 ASP A O 1
ATOM 1615 N N . LEU A 1 192 ? -22.922 34.094 11.203 1 96.06 192 LEU A N 1
ATOM 1616 C CA . LEU A 1 192 ? -22.016 35.062 11.828 1 96.06 192 LEU A CA 1
ATOM 1617 C C . LEU A 1 192 ? -22.531 35.469 13.211 1 96.06 192 LEU A C 1
ATOM 1619 O O . LEU A 1 192 ? -21.781 35.469 14.18 1 96.06 192 LEU A O 1
ATOM 1623 N N . ILE A 1 193 ? -23.781 35.75 13.297 1 96.06 193 ILE A N 1
ATOM 1624 C CA . ILE A 1 193 ? -24.375 36.188 14.547 1 96.06 193 ILE A CA 1
ATOM 1625 C C . ILE A 1 193 ? -24.281 35.094 15.602 1 96.06 193 ILE A C 1
ATOM 1627 O O . ILE A 1 193 ? -23.859 35.344 16.734 1 96.06 193 ILE A O 1
ATOM 1631 N N . GLU A 1 194 ? -24.641 33.938 15.227 1 96.88 194 GLU A N 1
ATOM 1632 C CA . GLU A 1 194 ? -24.656 32.812 16.141 1 96.88 194 GLU A CA 1
ATOM 1633 C C . GLU A 1 194 ? -23.234 32.469 16.625 1 96.88 194 GLU A C 1
ATOM 1635 O O . GLU A 1 194 ? -23.016 32.188 17.797 1 96.88 194 GLU A O 1
ATOM 1640 N N . ILE A 1 195 ? -22.328 32.5 15.758 1 97.31 195 ILE A N 1
ATOM 1641 C CA . ILE A 1 195 ? -20.953 32.125 16.062 1 97.31 195 ILE A CA 1
ATOM 1642 C C . ILE A 1 195 ? -20.312 33.219 16.938 1 97.31 195 ILE A C 1
ATOM 1644 O O . ILE A 1 195 ? -19.562 32.906 17.859 1 97.31 195 ILE A O 1
ATOM 1648 N N . GLU A 1 196 ? -20.594 34.469 16.703 1 97.38 196 GLU A N 1
ATOM 1649 C CA . GLU A 1 196 ? -20.078 35.562 17.531 1 97.38 196 GLU A CA 1
ATOM 1650 C C . GLU A 1 196 ? -20.531 35.406 18.984 1 97.38 196 GLU A C 1
ATOM 1652 O O . GLU A 1 196 ? -19.734 35.594 19.906 1 97.38 196 GLU A O 1
ATOM 1657 N N . GLU A 1 197 ? -21.734 35.062 19.078 1 97.06 197 GLU A N 1
ATOM 1658 C CA . GLU A 1 197 ? -22.266 34.875 20.422 1 97.06 197 GLU A CA 1
ATOM 1659 C C . GLU A 1 197 ? -21.531 33.719 21.141 1 97.06 197 GLU A C 1
ATOM 1661 O O . GLU A 1 197 ? -21.188 33.875 22.312 1 97.06 197 GLU A O 1
ATOM 1666 N N . LYS A 1 198 ? -21.422 32.656 20.438 1 97.19 198 LYS A N 1
ATOM 1667 C CA . LYS A 1 198 ? -20.75 31.516 21.031 1 97.19 198 LYS A CA 1
ATOM 1668 C C . LYS A 1 198 ? -19.297 31.828 21.359 1 97.19 198 LYS A C 1
ATOM 1670 O O . LYS A 1 198 ? -18.797 31.422 22.422 1 97.19 198 LYS A O 1
ATOM 1675 N N . VAL A 1 199 ? -18.594 32.5 20.516 1 97.38 199 VAL A N 1
ATOM 1676 C CA . VAL A 1 199 ? -17.188 32.844 20.719 1 97.38 199 VAL A CA 1
ATOM 1677 C C . VAL A 1 199 ? -17.062 33.781 21.922 1 97.38 199 VAL A C 1
ATOM 1679 O O . VAL A 1 199 ? -16.125 33.656 22.719 1 97.38 199 VAL A O 1
ATOM 1682 N N . ASP A 1 200 ? -18.016 34.719 22.062 1 96.69 200 ASP A N 1
ATOM 1683 C CA . ASP A 1 200 ? -18.016 35.625 23.203 1 96.69 200 ASP A CA 1
ATOM 1684 C C . ASP A 1 200 ? -18.109 34.844 24.516 1 96.69 200 ASP A C 1
ATOM 1686 O O . ASP A 1 200 ? -17.469 35.219 25.5 1 96.69 200 ASP A O 1
ATOM 1690 N N . MET A 1 201 ? -18.875 33.844 24.469 1 96.44 201 MET A N 1
ATOM 1691 C CA . MET A 1 201 ? -19 33.031 25.656 1 96.44 201 MET A CA 1
ATOM 1692 C C . MET A 1 201 ? -17.672 32.375 26.016 1 96.44 201 MET A C 1
ATOM 1694 O O . MET A 1 201 ? -17.297 32.344 27.188 1 96.44 201 MET A O 1
ATOM 1698 N N . TYR A 1 202 ? -16.969 31.891 25.047 1 96.44 202 TYR A N 1
ATOM 1699 C CA . TYR A 1 202 ? -15.68 31.266 25.297 1 96.44 202 TYR A CA 1
ATOM 1700 C C . TYR A 1 202 ? -14.656 32.281 25.781 1 96.44 202 TYR A C 1
ATOM 1702 O O . TYR A 1 202 ? -13.828 31.984 26.641 1 96.44 202 TYR A O 1
ATOM 1710 N N . LYS A 1 203 ? -14.688 33.469 25.234 1 95.62 203 LYS A N 1
ATOM 1711 C CA . LYS A 1 203 ? -13.758 34.531 25.641 1 95.62 203 LYS A CA 1
ATOM 1712 C C . LYS A 1 203 ? -13.992 34.938 27.078 1 95.62 203 LYS A C 1
ATOM 1714 O O . LYS A 1 203 ? -13.055 35.312 27.781 1 95.62 203 LYS A O 1
ATOM 1719 N N . LYS A 1 204 ? -15.188 34.906 27.469 1 95.81 204 LYS A N 1
ATOM 1720 C CA . LYS A 1 204 ? -15.516 35.219 28.859 1 95.81 204 LYS A C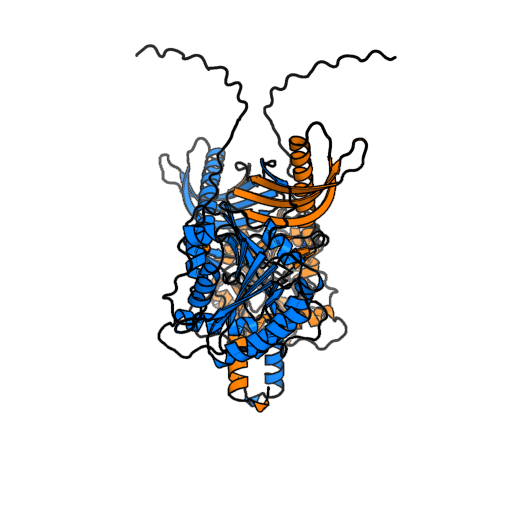A 1
ATOM 1721 C C . LYS A 1 204 ? -15 34.156 29.812 1 95.81 204 LYS A C 1
ATOM 1723 O O . LYS A 1 204 ? -14.562 34.438 30.922 1 95.81 204 LYS A O 1
ATOM 1728 N N . THR A 1 205 ? -15.094 32.969 29.359 1 95.62 205 THR A N 1
ATOM 1729 C CA . THR A 1 205 ? -14.695 31.828 30.156 1 95.62 205 THR A CA 1
ATOM 1730 C C . THR A 1 205 ? -13.172 31.719 30.219 1 95.62 205 THR A C 1
ATOM 1732 O O . THR A 1 205 ? -12.602 31.344 31.25 1 95.62 205 THR A O 1
ATOM 1735 N N . TYR A 1 206 ? -12.617 31.938 29.078 1 95.5 206 TYR A N 1
ATOM 1736 C CA . TYR A 1 206 ? -11.164 31.844 28.969 1 95.5 206 TYR A CA 1
ATOM 1737 C C . TYR A 1 206 ? -10.562 33.219 28.641 1 95.5 206 TYR A C 1
ATOM 1739 O O . TYR A 1 206 ? -10.516 33.625 27.469 1 95.5 206 TYR A O 1
ATOM 1747 N N . ALA A 1 207 ? -9.961 33.844 29.531 1 90.75 207 ALA A N 1
ATOM 1748 C CA . ALA A 1 207 ? -9.523 35.25 29.422 1 90.75 207 ALA A CA 1
ATOM 1749 C C . ALA A 1 207 ? -8.398 35.375 28.406 1 90.75 207 ALA A C 1
ATOM 1751 O O . ALA A 1 207 ? -8.273 36.406 27.75 1 90.75 207 ALA A O 1
ATOM 1752 N N . GLU A 1 208 ? -7.648 34.375 28.266 1 91.56 208 GLU A N 1
ATOM 1753 C CA . GLU A 1 208 ? -6.496 34.438 27.391 1 91.56 208 GLU A CA 1
ATOM 1754 C C . GLU A 1 208 ? -6.812 33.875 26.016 1 91.56 208 GLU A C 1
ATOM 1756 O O . GLU A 1 208 ? -5.922 33.719 25.172 1 91.56 208 GLU A O 1
ATOM 1761 N N . ALA A 1 209 ? -8.055 33.594 25.812 1 90.56 209 ALA A N 1
ATOM 1762 C CA . ALA A 1 209 ? -8.469 33 24.547 1 90.56 209 ALA A CA 1
ATOM 1763 C C . ALA A 1 209 ? -8.18 33.906 23.375 1 90.56 209 ALA A C 1
ATOM 1765 O O . ALA A 1 209 ? -8.531 35.094 23.406 1 90.56 209 ALA A O 1
ATOM 1766 N N . GLU A 1 210 ? -7.531 33.438 22.422 1 95.56 210 GLU A N 1
ATOM 1767 C CA . GLU A 1 210 ? -7.32 34.156 21.188 1 95.56 210 GLU A CA 1
ATOM 1768 C C . GLU A 1 210 ? -8.148 33.562 20.047 1 95.56 210 GLU A C 1
ATOM 1770 O O . GLU A 1 210 ? -7.707 32.656 19.359 1 95.56 210 GLU A O 1
ATOM 1775 N N . ILE A 1 211 ? -9.305 34.125 19.844 1 97.81 211 ILE A N 1
ATOM 1776 C CA . ILE A 1 211 ? -10.219 33.75 18.781 1 97.81 211 ILE A CA 1
ATOM 1777 C C . ILE A 1 211 ? -10.648 34.969 17.984 1 97.81 211 ILE A C 1
ATOM 1779 O O . ILE A 1 211 ? -11.133 35.938 18.562 1 97.81 211 ILE A O 1
ATOM 1783 N N . SER A 1 212 ? -10.383 34.938 16.75 1 97.94 212 SER A N 1
ATOM 1784 C CA . SER A 1 212 ? -10.812 36 15.867 1 97.94 212 SER A CA 1
ATOM 1785 C C . SER A 1 212 ? -11.852 35.531 14.867 1 97.94 212 SER A C 1
ATOM 1787 O O . SER A 1 212 ? -11.812 34.375 14.43 1 97.94 212 SER A O 1
ATOM 1789 N N . ILE A 1 213 ? -12.766 36.406 14.531 1 98.19 213 ILE A N 1
ATOM 1790 C CA . ILE A 1 213 ? -13.773 36.156 13.508 1 98.19 213 ILE A CA 1
ATOM 1791 C C . ILE A 1 213 ? -13.578 37.094 12.328 1 98.19 213 ILE A C 1
ATOM 1793 O O . ILE A 1 213 ? -13.5 38.312 12.508 1 98.19 213 ILE A O 1
ATOM 1797 N N . VAL A 1 214 ? -13.391 36.531 11.195 1 98.19 214 VAL A N 1
ATOM 1798 C CA . VAL A 1 214 ? -13.336 37.281 9.945 1 98.19 214 VAL A CA 1
ATOM 1799 C C . VAL A 1 214 ? -14.641 37.094 9.172 1 98.19 214 VAL A C 1
ATOM 1801 O O . VAL A 1 214 ? -15.031 35.969 8.875 1 98.19 214 VAL A O 1
ATOM 1804 N N . LYS A 1 215 ? -15.312 38.219 8.891 1 97.69 215 LYS A N 1
ATOM 1805 C CA . LYS A 1 215 ? -16.516 38.125 8.062 1 97.69 215 LYS A CA 1
ATOM 1806 C C . LYS A 1 215 ? -16.156 37.875 6.602 1 97.69 215 LYS A C 1
ATOM 1808 O O . LYS A 1 215 ? -15.461 38.656 5.973 1 97.69 215 LYS A O 1
ATOM 1813 N N . GLY A 1 216 ? -16.672 36.781 6.137 1 96.44 216 GLY A N 1
ATOM 1814 C CA . GLY A 1 216 ? -16.422 36.438 4.746 1 96.44 216 GLY A CA 1
ATOM 1815 C C . GLY A 1 216 ? -17.109 37.375 3.764 1 96.44 216 GLY A C 1
ATOM 1816 O O . GLY A 1 216 ? -18.234 37.812 4 1 96.44 216 GLY A O 1
ATOM 1817 N N . VAL A 1 217 ? -16.422 37.625 2.668 1 94.31 217 VAL A N 1
ATOM 1818 C CA . VAL A 1 217 ? -16.969 38.5 1.63 1 94.31 217 VAL A CA 1
ATOM 1819 C C . VAL A 1 217 ? -17.141 37.719 0.332 1 94.31 217 VAL A C 1
ATOM 1821 O O . VAL A 1 217 ? -16.25 36.938 -0.057 1 94.31 217 VAL A O 1
ATOM 1824 N N . GLY A 1 218 ? -18.25 37.875 -0.3 1 90.44 218 GLY A N 1
ATOM 1825 C CA . GLY A 1 218 ? -18.516 37.219 -1.563 1 90.44 218 GLY A CA 1
ATOM 1826 C C . GLY A 1 218 ? -19.156 35.844 -1.395 1 90.44 218 GLY A C 1
ATOM 1827 O O . GLY A 1 218 ? -19.719 35.562 -0.34 1 90.44 218 GLY A O 1
ATOM 1828 N N . THR A 1 219 ? -19.141 35.062 -2.551 1 89.94 219 THR A N 1
ATOM 1829 C CA . THR A 1 219 ? -19.656 33.719 -2.512 1 89.94 219 THR A CA 1
ATOM 1830 C C . THR A 1 219 ? -18.641 32.75 -1.896 1 89.94 219 THR A C 1
ATOM 1832 O O . THR A 1 219 ? -17.438 32.844 -2.201 1 89.94 219 THR A O 1
ATOM 1835 N N . PHE A 1 220 ? -19.125 31.906 -1.187 1 90.69 220 PHE A N 1
ATOM 1836 C CA . PHE A 1 220 ? -18.25 31.031 -0.431 1 90.69 220 PHE A CA 1
ATOM 1837 C C . PHE 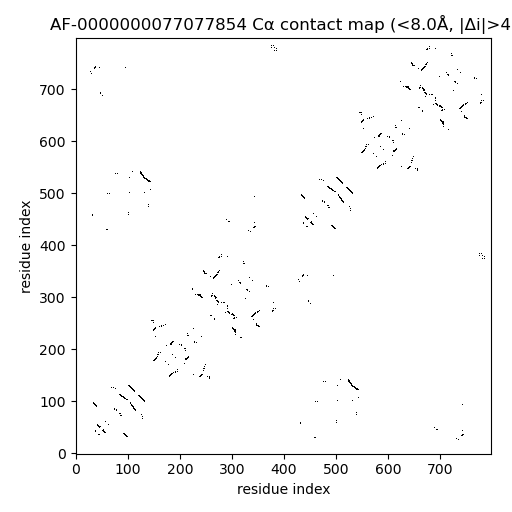A 1 220 ? -17.516 30.078 -1.362 1 90.69 220 PHE A C 1
ATOM 1839 O O . PHE A 1 220 ? -18.109 29.5 -2.27 1 90.69 220 PHE A O 1
ATOM 1846 N N . SER A 1 221 ? -16.312 29.922 -1.171 1 90.25 221 SER A N 1
ATOM 1847 C CA . SER A 1 221 ? -15.438 28.812 -1.525 1 90.25 221 SER A CA 1
ATOM 1848 C C . SER A 1 221 ? -14.352 28.609 -0.474 1 90.25 221 SER A C 1
ATOM 1850 O O . SER A 1 221 ? -13.961 29.547 0.213 1 90.25 221 SER A O 1
ATOM 1852 N N . ARG A 1 222 ? -13.969 27.484 -0.356 1 91.94 222 ARG A N 1
ATOM 1853 C CA . ARG A 1 222 ? -12.961 27.188 0.656 1 91.94 222 ARG A CA 1
ATOM 1854 C C . ARG A 1 222 ? -11.688 27.984 0.402 1 91.94 222 ARG A C 1
ATOM 1856 O O . ARG A 1 222 ? -11.086 28.516 1.337 1 91.94 222 ARG A O 1
ATOM 1863 N N . ALA A 1 223 ? -11.312 28.094 -0.833 1 94.19 223 ALA A N 1
ATOM 1864 C CA . ALA A 1 223 ? -10.109 28.844 -1.196 1 94.19 223 ALA A CA 1
ATOM 1865 C C . ALA A 1 223 ? -10.234 30.312 -0.803 1 94.19 223 ALA A C 1
ATOM 1867 O O . ALA A 1 223 ? -9.312 30.891 -0.236 1 94.19 223 ALA A O 1
ATOM 1868 N N . LYS A 1 224 ? -11.359 30.875 -1.106 1 94.62 224 LYS A N 1
ATOM 1869 C CA . LYS A 1 224 ? -11.602 32.281 -0.791 1 94.62 224 LYS A CA 1
ATOM 1870 C C . LYS A 1 224 ? -11.578 32.5 0.716 1 94.62 224 LYS A C 1
ATOM 1872 O O . LYS A 1 224 ? -11 33.5 1.188 1 94.62 224 LYS A O 1
ATOM 1877 N N . ALA A 1 225 ? -12.219 31.656 1.37 1 96.06 225 ALA A N 1
ATOM 1878 C CA . ALA A 1 225 ? -12.289 31.781 2.822 1 96.06 225 ALA A CA 1
ATOM 1879 C C . ALA A 1 225 ? -10.891 31.719 3.443 1 96.06 225 ALA A C 1
ATOM 1881 O O . ALA A 1 225 ? -10.523 32.562 4.262 1 96.06 225 ALA A O 1
ATOM 1882 N N . LEU A 1 226 ? -10.109 30.734 3.076 1 97.5 226 LEU A N 1
ATOM 1883 C CA . LEU A 1 226 ? -8.766 30.562 3.609 1 97.5 226 LEU A CA 1
ATOM 1884 C C . LEU A 1 226 ? -7.883 31.75 3.246 1 97.5 226 LEU A C 1
ATOM 1886 O O . LEU A 1 226 ? -7.102 32.219 4.074 1 97.5 226 LEU A O 1
ATOM 1890 N N . ASP A 1 227 ? -8.031 32.188 2.01 1 97.44 227 ASP A N 1
ATOM 1891 C CA . ASP A 1 227 ? -7.25 33.344 1.564 1 97.44 227 ASP A CA 1
ATOM 1892 C C . ASP A 1 227 ? -7.574 34.562 2.393 1 97.44 227 ASP A C 1
ATOM 1894 O O . ASP A 1 227 ? -6.672 35.312 2.781 1 97.44 227 ASP A O 1
ATOM 1898 N N . GLN A 1 228 ? -8.844 34.812 2.615 1 97.88 228 GLN A N 1
ATOM 1899 C CA . GLN A 1 228 ? -9.25 35.969 3.428 1 97.88 228 GLN A CA 1
ATOM 1900 C C . GLN A 1 228 ? -8.75 35.812 4.863 1 97.88 228 GLN A C 1
ATOM 1902 O O . GLN A 1 228 ? -8.367 36.812 5.488 1 97.88 228 GLN A O 1
ATOM 1907 N N . GLY A 1 229 ? -8.789 34.594 5.398 1 98.5 229 GLY A N 1
ATOM 1908 C CA . GLY A 1 229 ? -8.195 34.344 6.703 1 98.5 229 GLY A CA 1
ATOM 1909 C C . GLY A 1 229 ? -6.711 34.656 6.75 1 98.5 229 GLY A C 1
ATOM 1910 O O . GLY A 1 229 ? -6.238 35.312 7.691 1 98.5 229 GLY A O 1
ATOM 1911 N N . MET A 1 230 ? -6.023 34.281 5.746 1 98.31 230 MET A N 1
ATOM 1912 C CA . MET A 1 230 ? -4.586 34.5 5.66 1 98.31 230 MET A CA 1
ATOM 1913 C C . MET A 1 230 ? -4.285 36 5.594 1 98.31 230 MET A C 1
ATOM 1915 O O . MET A 1 230 ? -3.295 36.469 6.164 1 98.31 230 MET A O 1
ATOM 1919 N N . LYS A 1 231 ? -5.094 36.719 4.93 1 97.81 231 LYS A N 1
ATOM 1920 C CA . LYS A 1 231 ? -4.887 38.156 4.77 1 97.81 231 LYS A CA 1
ATOM 1921 C C . LYS A 1 231 ? -4.992 38.875 6.105 1 97.81 231 LYS A C 1
ATOM 1923 O O . LYS A 1 231 ? -4.469 39.969 6.262 1 97.81 231 LYS A O 1
ATOM 1928 N N . SER A 1 232 ? -5.645 38.281 7.008 1 98.06 232 SER A N 1
ATOM 1929 C CA . SER A 1 232 ? -5.809 38.906 8.32 1 98.06 232 SER A CA 1
ATOM 1930 C C . SER A 1 232 ? -4.59 38.656 9.203 1 98.06 232 SER A C 1
ATOM 1932 O O . SER A 1 232 ? -4.508 39.188 10.312 1 98.06 232 SER A O 1
ATOM 1934 N N . LEU A 1 233 ? -3.654 37.906 8.805 1 98.38 233 LEU A N 1
ATOM 1935 C CA . LEU A 1 233 ? -2.504 37.531 9.602 1 98.38 233 LEU A CA 1
ATOM 1936 C C . LEU A 1 233 ? -1.255 38.281 9.188 1 98.38 233 LEU A C 1
ATOM 1938 O O . LEU A 1 233 ? -1.262 38.969 8.172 1 98.38 233 LEU A O 1
ATOM 1942 N N . GLU A 1 234 ? -0.172 38.125 9.984 1 98.06 234 GLU A N 1
ATOM 1943 C CA . GLU A 1 234 ? 1.111 38.75 9.703 1 98.06 234 GLU A CA 1
ATOM 1944 C C . GLU A 1 234 ? 2.068 37.781 9.016 1 98.06 234 GLU A C 1
ATOM 1946 O O . GLU A 1 234 ? 1.92 36.562 9.125 1 98.06 234 GLU A O 1
ATOM 1951 N N . SER A 1 235 ? 3.039 38.312 8.414 1 97.12 235 SER A N 1
ATOM 1952 C CA . SER A 1 235 ? 3.953 37.562 7.559 1 97.12 235 SER A CA 1
ATOM 1953 C C . SER A 1 235 ? 4.668 36.469 8.344 1 97.12 235 SER A C 1
ATOM 1955 O O . SER A 1 235 ? 4.906 35.375 7.82 1 97.12 235 SER A O 1
ATOM 1957 N N . GLY A 1 236 ? 4.996 36.656 9.555 1 97.25 236 GLY A N 1
ATOM 1958 C CA . GLY A 1 236 ? 5.766 35.719 10.352 1 97.25 236 GLY A CA 1
ATOM 1959 C C . GLY A 1 236 ? 4.902 34.719 11.078 1 97.25 236 GLY A C 1
ATOM 1960 O O . GLY A 1 236 ? 5.41 33.875 11.836 1 97.25 236 GLY A O 1
ATOM 1961 N N . ASP A 1 237 ? 3.607 34.688 10.781 1 98.38 237 ASP A N 1
ATOM 1962 C CA . ASP A 1 237 ? 2.691 33.812 11.5 1 98.38 237 ASP A CA 1
ATOM 1963 C C . ASP A 1 237 ? 2.713 32.406 10.922 1 98.38 237 ASP A C 1
ATOM 1965 O O . ASP A 1 237 ? 2.611 32.219 9.703 1 98.38 237 ASP A O 1
ATOM 1969 N N . LEU A 1 238 ? 2.951 31.391 11.75 1 98.5 238 LEU A N 1
ATOM 1970 C CA . LEU A 1 238 ? 2.721 30 11.398 1 98.5 238 LEU A CA 1
ATOM 1971 C C . LEU A 1 238 ? 1.228 29.688 11.352 1 98.5 238 LEU A C 1
ATOM 1973 O O . LEU A 1 238 ? 0.499 29.969 12.305 1 98.5 238 LEU A O 1
ATOM 1977 N N . THR A 1 239 ? 0.8 29.109 10.25 1 98.75 239 THR A N 1
ATOM 1978 C CA . THR A 1 239 ? -0.633 28.922 10.047 1 98.75 239 THR A CA 1
ATOM 1979 C C . THR A 1 239 ? -0.96 27.453 9.789 1 98.75 239 THR A C 1
ATOM 1981 O O . THR A 1 239 ? -0.182 26.75 9.156 1 98.75 239 THR A O 1
ATOM 1984 N N . PHE A 1 240 ? -2.092 27.016 10.297 1 98.75 240 PHE A N 1
ATOM 1985 C CA . PHE A 1 240 ? -2.674 25.719 10 1 98.75 240 PHE A CA 1
ATOM 1986 C C . PHE A 1 240 ? -4.031 25.875 9.328 1 98.75 240 PHE A C 1
ATOM 1988 O O . PHE A 1 240 ? -4.965 26.406 9.922 1 98.75 240 PHE A O 1
ATOM 1995 N N . PHE A 1 241 ? -4.117 25.453 8.023 1 98.69 241 PHE A N 1
ATOM 1996 C CA . PHE A 1 241 ? -5.406 25.344 7.352 1 98.69 241 PHE A CA 1
ATOM 1997 C C . PHE A 1 241 ? -6.203 24.156 7.902 1 98.69 241 PHE A C 1
ATOM 1999 O O . PHE A 1 241 ? -5.777 23.016 7.785 1 98.69 241 PHE A O 1
ATOM 2006 N N . CYS A 1 242 ? -7.375 24.438 8.406 1 98 242 CYS A N 1
ATOM 2007 C CA . CYS A 1 242 ? -8.109 23.391 9.109 1 98 242 CYS A CA 1
ATOM 2008 C C . CYS A 1 242 ? -9.562 23.344 8.664 1 98 242 CYS A C 1
ATOM 2010 O O . CYS A 1 242 ? -10.172 24.391 8.422 1 98 242 CYS A O 1
ATOM 2012 N N . ASP A 1 243 ? -10.039 22.156 8.562 1 95.44 243 ASP A N 1
ATOM 2013 C CA . ASP A 1 243 ? -11.461 21.953 8.32 1 95.44 243 ASP A CA 1
ATOM 2014 C C . ASP A 1 243 ? -12.242 21.922 9.641 1 95.44 243 ASP A C 1
ATOM 2016 O O . ASP A 1 243 ? -11.711 21.5 10.672 1 95.44 243 ASP A O 1
ATOM 2020 N N . VAL A 1 244 ? -13.477 22.328 9.539 1 96.88 244 VAL A N 1
ATOM 2021 C CA . VAL A 1 244 ? -14.312 22.438 10.727 1 96.88 244 VAL A CA 1
ATOM 2022 C C . VAL A 1 244 ? -14.594 21.047 11.305 1 96.88 244 VAL A C 1
ATOM 2024 O O . VAL A 1 244 ? -14.875 20.906 12.492 1 96.88 244 VAL A O 1
ATOM 2027 N N . ASP A 1 245 ? -14.438 20.047 10.578 1 96 245 ASP A N 1
ATOM 2028 C CA . ASP A 1 245 ? -14.789 18.703 11 1 96 245 ASP A CA 1
ATOM 2029 C C . ASP A 1 245 ? -13.57 17.969 11.562 1 9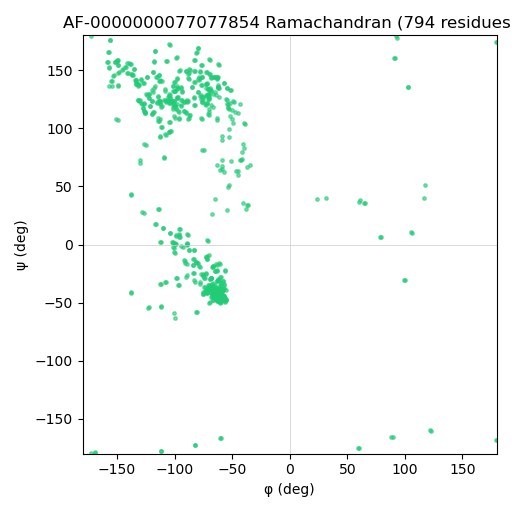6 245 ASP A C 1
ATOM 2031 O O . ASP A 1 245 ? -13.617 16.75 11.773 1 96 245 ASP A O 1
ATOM 2035 N N . MET A 1 246 ? -12.531 18.641 11.828 1 97.12 246 MET A N 1
ATOM 2036 C CA . MET A 1 246 ? -11.305 18.031 12.328 1 97.12 246 MET A CA 1
ATOM 2037 C C . MET A 1 246 ? -11.32 17.938 13.844 1 97.12 246 MET A C 1
ATOM 2039 O O . MET A 1 246 ? -11.812 18.828 14.523 1 97.12 246 MET A O 1
ATOM 2043 N N . THR A 1 247 ? -10.789 16.891 14.391 1 97 247 THR A N 1
ATOM 2044 C CA . THR A 1 247 ? -10.359 16.797 15.781 1 97 247 THR A CA 1
ATOM 2045 C C . THR A 1 247 ? -8.844 16.906 15.891 1 97 247 THR A C 1
ATOM 2047 O O . THR A 1 247 ? -8.109 16.141 15.266 1 97 247 THR A O 1
ATOM 2050 N N . ILE A 1 248 ? -8.453 17.875 16.672 1 97.69 248 ILE A N 1
ATOM 2051 C CA . ILE A 1 248 ? -7.031 18.156 16.828 1 97.69 248 ILE A CA 1
ATOM 2052 C C . ILE A 1 248 ? -6.57 17.719 18.219 1 97.69 248 ILE A C 1
ATOM 2054 O O . ILE A 1 248 ? -7.234 18 19.219 1 97.69 248 ILE A O 1
ATOM 2058 N N . GLU A 1 249 ? -5.465 17.047 18.219 1 96.12 249 GLU A N 1
ATOM 2059 C CA . GLU A 1 249 ? -4.812 16.719 19.484 1 96.12 249 GLU A CA 1
ATOM 2060 C C . GLU A 1 249 ? -3.549 17.547 19.688 1 96.12 249 GLU A C 1
ATOM 2062 O O . GLU A 1 249 ? -2.926 17.984 18.719 1 96.12 249 GLU A O 1
ATOM 2067 N N . ARG A 1 250 ? -3.152 17.672 20.875 1 94.56 250 ARG A N 1
ATOM 2068 C CA . ARG A 1 250 ? -2.057 18.562 21.25 1 94.56 250 ARG A CA 1
ATOM 2069 C C . ARG A 1 250 ? -0.767 18.172 20.531 1 94.56 250 ARG A C 1
ATOM 2071 O O . ARG A 1 250 ? -0.037 19.031 20.031 1 94.56 250 ARG A O 1
ATOM 2078 N N . PRO A 1 251 ? -0.456 16.891 20.453 1 94.81 251 PRO A N 1
ATOM 2079 C CA . PRO A 1 251 ? 0.803 16.531 19.797 1 94.81 251 PRO A CA 1
ATOM 2080 C C . PRO A 1 251 ? 0.867 17 18.344 1 94.81 251 PRO A C 1
ATOM 2082 O O . PRO A 1 251 ? 1.954 17.25 17.828 1 94.81 251 PRO A O 1
ATOM 2085 N N . PHE A 1 252 ? -0.278 17.078 17.797 1 96.81 252 PHE A N 1
ATOM 2086 C CA . PHE A 1 252 ? -0.286 17.578 16.422 1 96.81 252 PHE A CA 1
ATOM 2087 C C . PHE A 1 252 ? 0.261 19 16.375 1 96.81 252 PHE A C 1
ATOM 2089 O O . PHE A 1 252 ? 1.001 19.359 15.453 1 96.81 252 PHE A O 1
ATOM 2096 N N . LEU A 1 253 ? -0.145 19.875 17.25 1 96.88 253 LEU A N 1
ATOM 2097 C CA . LEU A 1 253 ? 0.311 21.25 17.281 1 96.88 253 LEU A CA 1
ATOM 2098 C C . LEU A 1 253 ? 1.831 21.328 17.359 1 96.88 253 LEU A C 1
ATOM 2100 O O . LEU A 1 253 ? 2.459 22.156 16.703 1 96.88 253 LEU A O 1
ATOM 2104 N N . ASP A 1 254 ? 2.387 20.453 18.125 1 94.88 254 ASP A N 1
ATOM 2105 C CA . ASP A 1 254 ? 3.842 20.375 18.203 1 94.88 254 ASP A CA 1
ATOM 2106 C C . ASP A 1 254 ? 4.449 20 16.859 1 94.88 254 ASP A C 1
ATOM 2108 O O . ASP A 1 254 ? 5.469 20.547 16.453 1 94.88 254 ASP A O 1
ATOM 2112 N N . ARG A 1 255 ? 3.844 19.078 16.234 1 96.44 255 ARG A N 1
ATOM 2113 C CA . ARG A 1 255 ? 4.379 18.625 14.953 1 96.44 255 ARG A CA 1
ATOM 2114 C C . ARG A 1 255 ? 4.195 19.688 13.875 1 96.44 255 ARG A C 1
ATOM 2116 O O . ARG A 1 255 ? 5.035 19.828 12.984 1 96.44 255 ARG A O 1
ATOM 2123 N N . CYS A 1 256 ? 3.109 20.406 13.961 1 97.69 256 CYS A N 1
ATOM 2124 C CA . CYS A 1 256 ? 2.949 21.547 13.062 1 97.69 256 CYS A CA 1
ATOM 2125 C C . CYS A 1 256 ? 4.105 22.516 13.219 1 97.69 256 CYS A C 1
ATOM 2127 O O . CYS A 1 256 ? 4.691 22.953 12.219 1 97.69 256 CYS A O 1
ATOM 2129 N N . ARG A 1 257 ? 4.508 22.812 14.43 1 96.5 257 ARG A N 1
ATOM 2130 C CA . ARG A 1 257 ? 5.609 23.734 14.719 1 96.5 257 ARG A CA 1
ATOM 2131 C C . ARG A 1 257 ? 6.934 23.172 14.219 1 96.5 257 ARG A C 1
ATOM 2133 O O . ARG A 1 257 ? 7.711 23.859 13.57 1 96.5 257 ARG A O 1
ATOM 2140 N N . ARG A 1 258 ? 7.129 21.938 14.461 1 94.38 258 ARG A N 1
ATOM 2141 C CA . ARG A 1 258 ? 8.438 21.328 14.203 1 94.38 258 ARG A CA 1
ATOM 2142 C C . ARG A 1 258 ? 8.625 21.047 12.719 1 94.38 258 ARG A C 1
ATOM 2144 O O . ARG A 1 258 ? 9.742 21.141 12.203 1 94.38 258 ARG A O 1
ATOM 2151 N N . ASN A 1 259 ? 7.566 20.719 12.062 1 96.56 259 ASN A N 1
ATOM 2152 C CA . ASN A 1 259 ? 7.676 20.266 10.68 1 96.56 259 ASN A CA 1
ATOM 2153 C C . ASN A 1 259 ? 7.512 21.406 9.688 1 96.56 259 ASN A C 1
ATOM 2155 O O . ASN A 1 259 ? 7.562 21.203 8.477 1 96.56 259 ASN A O 1
ATOM 2159 N N . THR A 1 260 ? 7.258 22.609 10.195 1 97.06 260 THR A N 1
ATOM 2160 C CA . THR A 1 260 ? 7.164 23.781 9.336 1 97.06 260 THR A CA 1
ATOM 2161 C C . THR A 1 260 ? 8.32 24.734 9.602 1 97.06 260 THR A C 1
ATOM 2163 O O . THR A 1 260 ? 8.555 25.141 10.75 1 97.06 260 THR A O 1
ATOM 2166 N N . VAL A 1 261 ? 9.062 25.047 8.57 1 95.06 261 VAL A N 1
ATOM 2167 C CA . VAL A 1 261 ? 10.195 25.953 8.688 1 95.06 261 VAL A CA 1
ATOM 2168 C C . VAL A 1 261 ? 10.062 27.078 7.66 1 95.06 261 VAL A C 1
ATOM 2170 O O . VAL A 1 261 ? 9.992 26.828 6.457 1 95.06 261 VAL A O 1
ATOM 2173 N N . GLU A 1 262 ? 10.016 28.312 8.133 1 96.44 262 GLU A N 1
ATOM 2174 C CA . GLU A 1 262 ? 9.836 29.469 7.266 1 96.44 262 GLU A CA 1
ATOM 2175 C C . GLU A 1 262 ? 10.891 29.5 6.164 1 96.44 262 GLU A C 1
ATOM 2177 O O . GLU A 1 262 ? 12.086 29.391 6.441 1 96.44 262 GLU A O 1
ATOM 2182 N N . GLY A 1 263 ? 10.398 29.547 4.992 1 96.56 263 GLY A N 1
ATOM 2183 C CA . GLY A 1 263 ? 11.273 29.656 3.836 1 96.56 263 GLY A CA 1
ATOM 2184 C C . GLY A 1 263 ? 11.898 28.344 3.432 1 96.56 263 GLY A C 1
ATOM 2185 O O . GLY A 1 263 ? 12.703 28.281 2.502 1 96.56 263 GLY A O 1
ATOM 2186 N N . ARG A 1 264 ? 11.461 27.281 4.094 1 94.94 264 ARG A N 1
ATOM 2187 C CA . ARG A 1 264 ? 12.211 26.047 3.838 1 94.94 264 ARG A CA 1
ATOM 2188 C C . ARG A 1 264 ? 11.281 24.859 3.689 1 94.94 264 ARG A C 1
ATOM 2190 O O . ARG A 1 264 ? 11.5 24 2.834 1 94.94 264 ARG A O 1
ATOM 2197 N N . MET A 1 265 ? 10.258 24.797 4.551 1 96 265 MET A N 1
ATOM 2198 C CA . MET A 1 265 ? 9.508 23.547 4.574 1 96 265 MET A CA 1
ATOM 2199 C C . MET A 1 265 ? 8.047 23.781 4.941 1 96 265 MET A C 1
ATOM 2201 O O . MET A 1 265 ? 7.75 24.562 5.844 1 96 265 MET A O 1
ATOM 2205 N N . VAL A 1 266 ? 7.16 23.109 4.234 1 97.94 266 VAL A N 1
ATOM 2206 C CA . VAL A 1 266 ? 5.73 23.094 4.516 1 97.94 266 VAL A CA 1
ATOM 2207 C C . VAL A 1 266 ? 5.32 21.688 4.977 1 97.94 266 VAL A C 1
ATOM 2209 O O . VAL A 1 266 ? 5.789 20.688 4.438 1 97.94 266 VAL A O 1
ATOM 2212 N N . TYR A 1 267 ? 4.418 21.625 5.977 1 98.06 267 TYR A N 1
ATOM 2213 C CA . TYR A 1 267 ? 3.965 20.344 6.512 1 98.06 267 TYR A CA 1
ATOM 2214 C C . TYR A 1 267 ? 2.551 20.031 6.039 1 98.06 267 TYR A C 1
ATOM 2216 O O . TYR A 1 267 ? 1.638 20.844 6.203 1 98.06 267 TYR A O 1
ATOM 2224 N N . TYR A 1 268 ? 2.398 18.906 5.418 1 98 268 TYR A N 1
ATOM 2225 C CA . TYR A 1 268 ? 1.107 18.391 4.984 1 98 268 TYR A CA 1
ATOM 2226 C C . TYR A 1 268 ? 0.737 17.141 5.773 1 98 268 TYR A C 1
ATOM 2228 O O . TYR A 1 268 ? 1.012 16.016 5.34 1 98 268 TYR A O 1
ATOM 2236 N N . PRO A 1 269 ? 0.021 17.328 6.836 1 97.75 269 PRO A N 1
ATOM 2237 C CA . PRO A 1 269 ? -0.41 16.141 7.582 1 97.75 269 PRO A CA 1
ATOM 2238 C C . PRO A 1 269 ? -1.475 15.336 6.84 1 97.75 269 PRO A C 1
ATOM 2240 O O . PRO A 1 269 ? -2.451 15.898 6.348 1 97.75 269 PRO A O 1
ATOM 2243 N N . GLU A 1 270 ? -1.226 14.055 6.711 1 96.56 270 GLU A N 1
ATOM 2244 C CA . GLU A 1 270 ? -2.289 13.148 6.281 1 96.56 270 GLU A CA 1
ATOM 2245 C C . GLU A 1 270 ? -3.268 12.867 7.418 1 96.56 270 GLU A C 1
ATOM 2247 O O . GLU A 1 270 ? -2.883 12.32 8.453 1 96.56 270 GLU A O 1
ATOM 2252 N N . VAL A 1 271 ? -4.484 13.148 7.184 1 96.56 271 VAL A N 1
ATOM 2253 C CA . VAL A 1 271 ? -5.492 13.031 8.227 1 96.56 271 VAL A CA 1
ATOM 2254 C C . VAL A 1 271 ? -6.062 11.609 8.242 1 96.56 271 VAL A C 1
ATOM 2256 O O . VAL A 1 271 ? -6.039 10.922 7.219 1 96.56 271 VAL A O 1
ATOM 2259 N N . PHE A 1 272 ? -6.402 11.172 9.43 1 96.75 272 PHE A N 1
ATOM 2260 C CA . PHE A 1 272 ? -7.148 9.922 9.547 1 96.75 272 PHE A CA 1
ATOM 2261 C C . PHE A 1 272 ? -8.648 10.172 9.453 1 96.75 272 PHE A C 1
ATOM 2263 O O . PHE A 1 272 ? -9.25 10.742 10.367 1 96.75 272 PHE A O 1
ATOM 2270 N N . LYS A 1 273 ? -9.227 9.781 8.383 1 95.88 273 LYS A N 1
ATOM 2271 C CA . LYS A 1 273 ? -10.641 10.031 8.133 1 95.88 273 LYS A CA 1
ATOM 2272 C C . LYS A 1 273 ? -11.5 8.867 8.617 1 95.88 273 LYS A C 1
ATOM 2274 O O . LYS A 1 273 ? -11.328 7.73 8.172 1 95.88 273 LYS A O 1
ATOM 2279 N N . LEU A 1 274 ? -12.438 9.188 9.508 1 95.81 274 LEU A N 1
ATOM 2280 C CA . LEU A 1 274 ? -13.289 8.148 10.086 1 95.81 274 LEU A CA 1
ATOM 2281 C C . LEU A 1 274 ? -14.375 7.734 9.094 1 95.81 274 LEU A C 1
ATOM 2283 O O . LEU A 1 274 ? -14.867 8.555 8.328 1 95.81 274 LEU A O 1
ATOM 2287 N N . TYR A 1 275 ? -14.734 6.473 9.227 1 95.19 275 TYR A N 1
ATOM 2288 C CA . TYR A 1 275 ? -15.805 5.926 8.398 1 95.19 275 TYR A CA 1
ATOM 2289 C C . TYR A 1 275 ? -17.172 6.285 8.969 1 95.19 275 TYR A C 1
ATOM 2291 O O . TYR A 1 275 ? -17.266 6.812 10.078 1 95.19 275 TYR A O 1
ATOM 2299 N N . ASN A 1 276 ? -18.188 6.094 8.094 1 94.44 276 ASN A N 1
ATOM 2300 C CA . ASN A 1 276 ? -19.578 6.176 8.57 1 94.44 276 ASN A CA 1
ATOM 2301 C C . ASN A 1 276 ? -19.812 5.242 9.75 1 94.44 276 ASN A C 1
ATOM 2303 O O . ASN A 1 276 ? -19.641 4.027 9.633 1 94.44 276 ASN A O 1
ATOM 2307 N N . PRO A 1 277 ? -20.219 5.812 10.883 1 92.31 277 PRO A N 1
ATOM 2308 C CA . PRO A 1 277 ? -20.391 5 12.086 1 92.31 277 PRO A CA 1
ATOM 2309 C C . PRO A 1 277 ? -21.344 3.826 11.883 1 92.31 277 PRO A C 1
ATOM 2311 O O . PRO A 1 277 ? -21.266 2.828 12.602 1 92.31 277 PRO A O 1
ATOM 2314 N N . LYS A 1 278 ? -22.188 3.9 10.938 1 90.19 278 LYS A N 1
ATOM 2315 C CA . LYS A 1 278 ? -23.125 2.828 10.641 1 90.19 278 LYS A CA 1
ATOM 2316 C C . LYS A 1 278 ? -22.406 1.55 10.242 1 90.19 278 LYS A C 1
ATOM 2318 O O . LYS A 1 278 ? -22.906 0.447 10.461 1 90.19 278 LYS A O 1
ATOM 2323 N N . PHE A 1 279 ? -21.266 1.711 9.648 1 92 279 PHE A N 1
ATOM 2324 C CA . PHE A 1 279 ? -20.562 0.556 9.109 1 92 279 PHE A CA 1
ATOM 2325 C C . PHE A 1 279 ? -19.312 0.26 9.922 1 92 279 PHE A C 1
ATOM 2327 O O . PHE A 1 279 ? -18.375 -0.386 9.43 1 92 279 PHE A O 1
ATOM 2334 N N . VAL A 1 280 ? -19.203 0.812 11.031 1 90.12 280 VAL A N 1
ATOM 2335 C CA . VAL A 1 280 ? -18.047 0.616 11.898 1 90.12 280 VAL A CA 1
ATOM 2336 C C . VAL A 1 280 ? -18.438 -0.258 13.086 1 90.12 280 VAL A C 1
ATOM 2338 O O . VAL A 1 280 ? -19.375 0.064 13.82 1 90.12 280 VAL A O 1
ATOM 2341 N N . PRO A 1 281 ? -17.703 -1.317 13.188 1 84.38 281 PRO A N 1
ATOM 2342 C CA . PRO A 1 281 ? -18 -2.143 14.367 1 84.38 281 PRO A CA 1
ATOM 2343 C C . PRO A 1 281 ? -17.562 -1.479 15.672 1 84.38 281 PRO A C 1
ATOM 2345 O O . PRO A 1 281 ? -16.766 -0.537 15.656 1 84.38 281 PRO A O 1
ATOM 2348 N N . VAL A 1 282 ? -18.125 -1.908 16.688 1 75.25 282 VAL A N 1
ATOM 2349 C CA . VAL A 1 282 ? -17.797 -1.376 18 1 75.25 282 VAL A CA 1
ATOM 2350 C C . VAL A 1 282 ? -16.328 -1.68 18.328 1 75.25 282 VAL A C 1
ATOM 2352 O O . VAL A 1 282 ? -15.914 -2.84 18.312 1 75.25 282 VAL A O 1
ATOM 2355 N N . ASN A 1 283 ? -15.594 -0.658 18.297 1 71.06 283 ASN A N 1
ATOM 2356 C CA . ASN A 1 283 ? -14.188 -0.851 18.609 1 71.06 283 ASN A CA 1
ATOM 2357 C C . ASN A 1 283 ? -13.633 0.31 19.438 1 71.06 283 ASN A C 1
ATOM 2359 O O . ASN A 1 283 ? -14.219 1.395 19.469 1 71.06 283 ASN A O 1
ATOM 2363 N N . ASN A 1 284 ? -12.594 -0.026 20.125 1 68.19 284 ASN A N 1
ATOM 2364 C CA . ASN A 1 284 ? -12.008 0.918 21.078 1 68.19 284 ASN A CA 1
ATOM 2365 C C . ASN A 1 284 ? -10.781 1.61 20.484 1 68.19 284 ASN A C 1
ATOM 2367 O O . ASN A 1 284 ? -10.227 2.518 21.109 1 68.19 284 ASN A O 1
ATOM 2371 N N . ARG A 1 285 ? -10.492 1.294 19.359 1 79.81 285 ARG A N 1
ATOM 2372 C CA . ARG A 1 285 ? -9.25 1.908 18.906 1 79.81 285 ARG A CA 1
ATOM 2373 C C . ARG A 1 285 ? -9.523 3.148 18.062 1 79.81 285 ARG A C 1
ATOM 2375 O O . ARG A 1 285 ? -10.43 3.145 17.219 1 79.81 285 ARG A O 1
ATOM 2382 N N . LYS A 1 286 ? -8.773 4.164 18.391 1 85.69 286 LYS A N 1
ATOM 2383 C CA . LYS A 1 286 ? -8.914 5.438 17.688 1 85.69 286 LYS A CA 1
ATOM 2384 C C . LYS A 1 286 ? -8.5 5.305 16.234 1 85.69 286 LYS A C 1
ATOM 2386 O O . LYS A 1 286 ? -9.203 5.793 15.336 1 85.69 286 LYS A O 1
ATOM 2391 N N . ILE A 1 287 ? -7.441 4.668 16.031 1 93.12 287 ILE A N 1
ATOM 2392 C CA . ILE A 1 287 ? -6.906 4.465 14.695 1 93.12 287 ILE A CA 1
ATOM 2393 C C . ILE A 1 287 ? -6.836 2.971 14.391 1 93.12 287 ILE A C 1
ATOM 2395 O O . ILE A 1 287 ? -6.113 2.227 15.055 1 93.12 287 ILE A O 1
ATOM 2399 N N . SER A 1 288 ? -7.613 2.555 13.5 1 92.38 288 SER A N 1
ATOM 2400 C CA . SER A 1 288 ? -7.629 1.179 13.016 1 92.38 288 SER A CA 1
ATOM 2401 C C . SER A 1 288 ? -8.242 1.091 11.617 1 92.38 288 SER A C 1
ATOM 2403 O O . SER A 1 288 ? -8.938 2.006 11.18 1 92.38 288 SER A O 1
ATOM 2405 N N . ARG A 1 289 ? -8.016 0.018 11.062 1 90.44 289 ARG A N 1
ATOM 2406 C CA . ARG A 1 289 ? -8.5 -0.188 9.703 1 90.44 289 ARG A CA 1
ATOM 2407 C C . ARG A 1 289 ? -10.023 -0.14 9.656 1 90.44 289 ARG A C 1
ATOM 2409 O O . ARG A 1 289 ? -10.609 0.303 8.664 1 90.44 289 ARG A O 1
ATOM 2416 N N . LYS A 1 290 ? -10.641 -0.554 10.688 1 91.88 290 LYS A N 1
ATOM 2417 C CA . LYS A 1 290 ? -12.102 -0.629 10.719 1 91.88 290 LYS A CA 1
ATOM 2418 C C . LYS A 1 290 ? -12.711 0.733 11.031 1 91.88 290 LYS A C 1
ATOM 2420 O O . LYS A 1 290 ? -13.906 0.949 10.805 1 91.88 290 LYS A O 1
ATOM 2425 N N . GLN A 1 291 ? -11.891 1.622 11.508 1 94.38 291 GLN A N 1
ATOM 2426 C CA . GLN A 1 291 ? -12.422 2.895 11.984 1 94.38 291 GLN A CA 1
ATOM 2427 C C . GLN A 1 291 ? -12.273 3.982 10.922 1 94.38 291 GLN A C 1
ATOM 2429 O O . GLN A 1 291 ? -13.008 4.973 10.93 1 94.38 291 GLN A O 1
ATOM 2434 N N . GLY A 1 292 ? -11.289 3.809 10.156 1 94.94 292 GLY A N 1
ATOM 2435 C CA . GLY A 1 292 ? -11.016 4.855 9.188 1 94.94 292 GLY A CA 1
ATOM 2436 C C . GLY A 1 292 ? -9.812 4.562 8.312 1 94.94 292 GLY A C 1
ATOM 2437 O O . GLY A 1 292 ? -9.375 3.412 8.211 1 94.94 292 GLY A O 1
ATOM 2438 N N . HIS A 1 293 ? -9.367 5.555 7.598 1 93.38 293 HIS A N 1
ATOM 2439 C CA . HIS A 1 293 ? -8.219 5.406 6.715 1 93.38 293 HIS A CA 1
ATOM 2440 C C . HIS A 1 293 ? -7.445 6.715 6.594 1 93.38 293 HIS A C 1
ATOM 2442 O O . HIS A 1 293 ? -7.992 7.789 6.855 1 93.38 293 HIS A O 1
ATOM 2448 N N . TRP A 1 294 ? -6.148 6.59 6.273 1 94.81 294 TRP A N 1
ATOM 2449 C CA . TRP A 1 294 ? -5.328 7.762 5.988 1 94.81 294 TRP A CA 1
ATOM 2450 C C . TRP A 1 294 ? -5.699 8.375 4.645 1 94.81 294 TRP A C 1
ATOM 2452 O O . TRP A 1 294 ? -5.938 7.66 3.67 1 94.81 294 TRP A O 1
ATOM 2462 N N . VAL A 1 295 ? -5.766 9.672 4.574 1 92.69 295 VAL A N 1
ATOM 2463 C CA . VAL A 1 295 ? -6.035 10.367 3.32 1 92.69 295 VAL A CA 1
ATOM 2464 C C . VAL A 1 295 ? -4.746 10.984 2.781 1 92.69 295 VAL A C 1
ATOM 2466 O O . VAL A 1 295 ? -4.316 12.047 3.242 1 92.69 295 VAL A O 1
ATOM 2469 N N . ASN A 1 296 ? -4.207 10.367 1.765 1 88.12 296 ASN A N 1
ATOM 2470 C CA . ASN A 1 296 ? -2.938 10.836 1.224 1 88.12 296 ASN A CA 1
ATOM 2471 C C . ASN A 1 296 ? -3.141 11.656 -0.049 1 88.12 296 ASN A C 1
ATOM 2473 O O . ASN A 1 296 ? -2.176 12.156 -0.629 1 88.12 296 ASN A O 1
ATOM 2477 N N . TYR A 1 297 ? -4.324 11.867 -0.458 1 83.31 297 TYR A N 1
ATOM 2478 C CA . TYR A 1 297 ? -4.617 12.625 -1.669 1 83.31 297 TYR A CA 1
ATOM 2479 C C . TYR A 1 297 ? -5.309 13.945 -1.335 1 83.31 297 TYR A C 1
ATOM 2481 O O . TYR A 1 297 ? -5.703 14.695 -2.232 1 83.31 297 TYR A O 1
ATOM 2489 N N . GLY A 1 298 ? -5.461 14.172 -0.129 1 86.31 298 GLY A N 1
ATOM 2490 C CA . GLY A 1 298 ? -6.008 15.43 0.346 1 86.31 298 GLY A CA 1
ATOM 2491 C C . GLY A 1 298 ? -4.941 16.391 0.843 1 86.31 298 GLY A C 1
ATOM 2492 O O . GLY A 1 298 ? -4.156 16.047 1.73 1 86.31 298 GLY A O 1
ATOM 2493 N N . TYR A 1 299 ? -4.961 17.562 0.242 1 92.81 299 TYR A N 1
ATOM 2494 C CA . TYR A 1 299 ? -3.912 18.516 0.567 1 92.81 299 TYR A CA 1
ATOM 2495 C C . TYR A 1 299 ? -4.496 19.766 1.226 1 92.81 299 TYR A C 1
ATOM 2497 O O . TYR A 1 299 ? -3.861 20.812 1.247 1 92.81 299 TYR A O 1
ATOM 2505 N N . GLY A 1 300 ? -5.676 19.594 1.682 1 94.12 300 GLY A N 1
ATOM 2506 C CA . GLY A 1 300 ? -6.363 20.75 2.223 1 94.12 300 GLY A CA 1
ATOM 2507 C C . GLY A 1 300 ? -5.863 21.156 3.598 1 94.12 300 GLY A C 1
ATOM 2508 O O . GLY A 1 300 ? -6.031 22.297 4.008 1 94.12 300 GLY A O 1
ATOM 2509 N N . MET A 1 301 ? -5.344 20.234 4.328 1 96.94 301 MET A N 1
ATOM 2510 C CA . MET A 1 301 ? -4.738 20.516 5.625 1 96.94 301 MET A CA 1
ATOM 2511 C C . MET A 1 301 ? -3.234 20.734 5.484 1 96.94 301 MET A C 1
ATOM 2513 O O . MET A 1 301 ? -2.521 19.875 4.977 1 96.94 301 MET A O 1
ATOM 2517 N N . LEU A 1 302 ? -2.787 21.859 5.941 1 97.88 302 LEU A N 1
ATOM 2518 C CA . LEU A 1 302 ? -1.35 22.094 5.867 1 97.88 302 LEU A CA 1
ATOM 2519 C C . LEU A 1 302 ? -0.913 23.141 6.898 1 97.88 302 LEU A C 1
ATOM 2521 O O . LEU A 1 302 ? -1.721 23.953 7.34 1 97.88 302 LEU A O 1
ATOM 2525 N N . CYS A 1 303 ? 0.28 23.062 7.328 1 98.69 303 CYS A N 1
ATOM 2526 C CA . CYS A 1 303 ? 0.969 24.078 8.117 1 98.69 303 CYS A CA 1
ATOM 2527 C C . CYS A 1 303 ? 1.968 24.859 7.266 1 98.69 303 CYS A C 1
ATOM 2529 O O . CYS A 1 303 ? 2.832 24.266 6.621 1 98.69 303 CYS A O 1
ATOM 2531 N N . ILE A 1 304 ? 1.829 26.141 7.285 1 98.69 304 ILE A N 1
ATOM 2532 C CA . ILE A 1 304 ? 2.658 26.984 6.426 1 98.69 304 ILE A CA 1
ATOM 2533 C C . ILE A 1 304 ? 2.82 28.359 7.051 1 98.69 304 ILE A C 1
ATOM 2535 O O . ILE A 1 304 ? 1.918 28.859 7.738 1 98.69 304 ILE A O 1
ATOM 2539 N N . TYR A 1 305 ? 3.918 28.938 6.871 1 98.69 305 TYR A N 1
ATOM 2540 C CA . TYR A 1 305 ? 4.082 30.328 7.27 1 98.69 305 TYR A CA 1
ATOM 2541 C C . TYR A 1 305 ? 3.402 31.266 6.277 1 98.69 305 TYR A C 1
ATOM 2543 O O . TYR A 1 305 ? 3.453 31.047 5.066 1 98.69 305 TYR A O 1
ATOM 2551 N N . LYS A 1 306 ? 2.834 32.344 6.801 1 98.62 306 LYS A N 1
ATOM 2552 C CA . LYS A 1 306 ? 2.156 33.312 5.957 1 98.62 306 LYS A CA 1
ATOM 2553 C C . LYS A 1 306 ? 3.092 33.875 4.883 1 98.62 306 LYS A C 1
ATOM 2555 O O . LYS A 1 306 ? 2.676 34.094 3.746 1 98.62 306 LYS A O 1
ATOM 2560 N N . SER A 1 307 ? 4.285 34.125 5.184 1 98.56 307 SER A N 1
ATOM 2561 C CA . SER A 1 307 ? 5.273 34.594 4.223 1 98.56 307 SER A CA 1
ATOM 2562 C C . SER A 1 307 ? 5.434 33.625 3.059 1 98.56 307 SER A C 1
ATOM 2564 O O . SER A 1 307 ? 5.516 34.031 1.901 1 98.56 307 SER A O 1
ATOM 2566 N N . ASP A 1 308 ? 5.527 32.344 3.367 1 98.62 308 ASP A N 1
ATOM 2567 C CA . ASP A 1 308 ? 5.66 31.328 2.326 1 98.62 308 ASP A CA 1
ATOM 2568 C C . ASP A 1 308 ? 4.398 31.25 1.469 1 98.62 308 ASP A C 1
ATOM 2570 O O . ASP A 1 308 ? 4.48 31.094 0.248 1 98.62 308 ASP A O 1
ATOM 2574 N N . TYR A 1 309 ? 3.248 31.344 2.107 1 98.56 309 TYR A N 1
ATOM 2575 C CA . TYR A 1 309 ? 1.976 31.375 1.392 1 98.56 309 TYR A CA 1
ATOM 2576 C C . TYR A 1 309 ? 1.948 32.5 0.368 1 98.56 309 TYR A C 1
ATOM 2578 O O . TYR A 1 309 ? 1.581 32.281 -0.791 1 98.56 309 TYR A O 1
ATOM 2586 N N . ASP A 1 310 ? 2.354 33.625 0.81 1 98.19 310 ASP A N 1
ATOM 2587 C CA . ASP A 1 310 ? 2.367 34.781 -0.064 1 98.19 310 ASP A CA 1
ATOM 2588 C C . ASP A 1 310 ? 3.391 34.625 -1.185 1 98.19 310 ASP A C 1
ATOM 2590 O O . ASP A 1 310 ? 3.107 34.938 -2.342 1 98.19 310 ASP A O 1
ATOM 2594 N N . ALA A 1 311 ? 4.496 34.156 -0.857 1 97.75 311 ALA A N 1
ATOM 2595 C CA . ALA A 1 311 ? 5.59 34.031 -1.816 1 97.75 311 ALA A CA 1
ATOM 2596 C C . ALA A 1 311 ? 5.211 33.094 -2.963 1 97.75 311 ALA A C 1
ATOM 2598 O O . ALA A 1 311 ? 5.637 33.312 -4.105 1 97.75 311 ALA A O 1
ATOM 2599 N N . ILE A 1 312 ? 4.398 32.156 -2.713 1 96.44 312 ILE A N 1
ATOM 2600 C CA . ILE A 1 312 ? 4.059 31.156 -3.717 1 96.44 312 ILE A CA 1
ATOM 2601 C C . ILE A 1 312 ? 2.83 31.594 -4.5 1 96.44 312 ILE A C 1
ATOM 2603 O O . ILE A 1 312 ? 2.453 30.969 -5.492 1 96.44 312 ILE A O 1
ATOM 2607 N N . GLY A 1 313 ? 2.148 32.562 -4.039 1 96 313 GLY A N 1
ATOM 2608 C CA . GLY A 1 313 ? 1.026 33.125 -4.773 1 96 313 GLY A CA 1
ATOM 2609 C C . GLY A 1 313 ? -0.321 32.719 -4.191 1 96 313 GLY A C 1
ATOM 2610 O O . GLY A 1 313 ? -1.359 32.969 -4.812 1 96 313 GLY A O 1
ATOM 2611 N N . GLY A 1 314 ? -0.326 32.125 -3.041 1 96.38 314 GLY A N 1
ATOM 2612 C CA . GLY A 1 314 ? -1.55 31.797 -2.326 1 96.38 314 GLY A CA 1
ATOM 2613 C C . GLY A 1 314 ? -2.471 30.875 -3.105 1 96.38 314 GLY A C 1
ATOM 2614 O O . GLY A 1 314 ? -2.086 30.328 -4.148 1 96.38 314 GLY A O 1
ATOM 2615 N N . LEU A 1 315 ? -3.627 30.625 -2.551 1 96.25 315 LEU A N 1
ATOM 2616 C CA . LEU A 1 315 ? -4.645 29.766 -3.143 1 96.25 315 LEU A CA 1
ATOM 2617 C C . LEU A 1 315 ? -5.297 30.438 -4.344 1 96.25 315 LEU A C 1
ATOM 2619 O O . LEU A 1 315 ? -5.41 31.672 -4.387 1 96.25 315 LEU A O 1
ATOM 2623 N N . ASN A 1 316 ? -5.707 29.656 -5.293 1 93.06 316 ASN A N 1
ATOM 2624 C CA . ASN A 1 316 ? -6.512 30.141 -6.41 1 93.06 316 ASN A CA 1
ATOM 2625 C C . ASN A 1 316 ? -7.961 30.375 -6 1 93.06 316 ASN A C 1
ATOM 2627 O O . ASN A 1 316 ? -8.742 29.422 -5.887 1 93.06 316 ASN A O 1
ATOM 2631 N N . THR A 1 317 ? -8.336 31.562 -5.902 1 90.75 317 THR A N 1
ATOM 2632 C CA . THR A 1 317 ? -9.648 31.906 -5.359 1 90.75 317 THR A CA 1
ATOM 2633 C C . THR A 1 317 ? -10.703 31.938 -6.465 1 90.75 317 THR A C 1
ATOM 2635 O O . THR A 1 317 ? -11.883 32.125 -6.195 1 90.75 317 THR A O 1
ATOM 2638 N N . GLU A 1 318 ? -10.312 31.672 -7.637 1 84.88 318 GLU A N 1
ATOM 2639 C CA . GLU A 1 318 ? -11.25 31.656 -8.758 1 84.88 318 GLU A CA 1
ATOM 2640 C C . GLU A 1 318 ? -11.867 30.281 -8.953 1 84.88 318 GLU A C 1
ATOM 2642 O O . GLU A 1 318 ? -12.82 30.125 -9.719 1 84.88 318 GLU A O 1
ATOM 2647 N N . MET A 1 319 ? -11.25 29.344 -8.367 1 76.94 319 MET A N 1
ATOM 2648 C CA . MET A 1 319 ? -11.789 27.984 -8.477 1 76.94 319 MET A CA 1
ATOM 2649 C C . MET A 1 319 ? -13.086 27.844 -7.684 1 76.94 319 MET A C 1
ATOM 2651 O O . MET A 1 319 ? -13.109 28.094 -6.477 1 76.94 319 MET A O 1
ATOM 2655 N N . LEU A 1 320 ? -14.133 27.688 -8.516 1 65.62 320 LEU A N 1
ATOM 2656 C CA . LEU A 1 320 ? -15.438 27.547 -7.871 1 65.62 320 LEU A CA 1
ATOM 2657 C C . LEU A 1 320 ? -15.805 26.078 -7.703 1 65.62 320 LEU A C 1
ATOM 2659 O O . LEU A 1 320 ? -15.336 25.219 -8.453 1 65.62 320 LEU A O 1
ATOM 2663 N N . GLY A 1 321 ? -16.609 25.797 -6.621 1 63.62 321 GLY A N 1
ATOM 2664 C CA . GLY A 1 321 ? -17.078 24.438 -6.379 1 63.62 321 GLY A CA 1
ATOM 2665 C C . GLY A 1 321 ? -16.156 23.656 -5.461 1 63.62 321 GLY A C 1
ATOM 2666 O O . GLY A 1 321 ? -15.195 24.203 -4.926 1 63.62 321 GLY A O 1
ATOM 2667 N N . TRP A 1 322 ? -16.578 22.453 -5.227 1 62.66 322 TRP A N 1
ATOM 2668 C CA . TRP A 1 322 ? -15.867 21.594 -4.285 1 62.66 322 TRP A CA 1
ATOM 2669 C C . TRP A 1 322 ? -14.586 21.047 -4.906 1 62.66 322 TRP A C 1
ATOM 2671 O O . TRP A 1 322 ? -14.586 20.609 -6.059 1 62.66 322 TRP A O 1
ATOM 2681 N N . GLY A 1 323 ? -13.516 21.266 -4.191 1 67.25 323 GLY A N 1
ATOM 2682 C CA . GLY A 1 323 ? -12.328 20.469 -4.43 1 67.25 323 GLY A CA 1
ATOM 2683 C C . GLY A 1 323 ? -11.391 21.094 -5.453 1 67.25 323 GLY A C 1
ATOM 2684 O O . GLY A 1 323 ? -11.742 22.062 -6.117 1 67.25 323 GLY A O 1
ATOM 2685 N N . GLY A 1 324 ? -10.18 20.703 -5.469 1 81.75 324 GLY A N 1
ATOM 2686 C CA . GLY A 1 324 ? -9.18 21.016 -6.473 1 81.75 324 GLY A CA 1
ATOM 2687 C C . GLY A 1 324 ? -8.242 22.141 -6.051 1 81.75 324 GLY A C 1
ATOM 2688 O O . GLY A 1 324 ? -7.117 22.234 -6.543 1 81.75 324 GLY A O 1
ATOM 2689 N N . GLU A 1 325 ? -8.82 23.078 -5.215 1 88.19 325 GLU A N 1
ATOM 2690 C CA . GLU A 1 325 ? -7.977 24.188 -4.777 1 88.19 325 GLU A CA 1
ATOM 2691 C C . GLU A 1 325 ? -6.754 23.688 -4.016 1 88.19 325 GLU A C 1
ATOM 2693 O O . GLU A 1 325 ? -5.676 24.281 -4.109 1 88.19 325 GLU A O 1
ATOM 2698 N N . ASP A 1 326 ? -6.961 22.656 -3.25 1 91.69 326 ASP A N 1
ATOM 2699 C CA . ASP A 1 326 ? -5.863 22.109 -2.453 1 91.69 326 ASP A CA 1
ATOM 2700 C C . ASP A 1 326 ? -4.816 21.438 -3.344 1 91.69 326 ASP A C 1
ATOM 2702 O O . ASP A 1 326 ? -3.615 21.594 -3.115 1 91.69 326 ASP A O 1
ATOM 2706 N N . VAL A 1 327 ? -5.32 20.766 -4.371 1 90.5 327 VAL A N 1
ATOM 2707 C CA . VAL A 1 327 ? -4.41 20.125 -5.309 1 90.5 327 VAL A CA 1
ATOM 2708 C C . VAL A 1 327 ? -3.596 21.172 -6.055 1 90.5 327 VAL A C 1
ATOM 2710 O O . VAL A 1 327 ? -2.383 21.031 -6.227 1 90.5 327 VAL A O 1
ATOM 2713 N N . ASP A 1 328 ? -4.285 22.188 -6.504 1 92.31 328 ASP A N 1
ATOM 2714 C CA . ASP A 1 328 ? -3.625 23.297 -7.191 1 92.31 328 ASP A CA 1
ATOM 2715 C C . ASP A 1 328 ? -2.529 23.906 -6.32 1 92.31 328 ASP A C 1
ATOM 2717 O O . ASP A 1 328 ? -1.415 24.141 -6.793 1 92.31 328 ASP A O 1
ATOM 2721 N N . PHE A 1 329 ? -2.799 24.188 -5.164 1 95.75 329 PHE A N 1
ATOM 2722 C CA . PHE A 1 329 ? -1.833 24.812 -4.262 1 95.75 329 PHE A CA 1
ATOM 2723 C C . PHE A 1 329 ? -0.675 23.859 -3.975 1 95.75 329 PHE A C 1
ATOM 2725 O O . PHE A 1 329 ? 0.479 24.297 -3.9 1 95.75 329 PHE A O 1
ATOM 2732 N N . PHE A 1 330 ? -0.982 22.641 -3.793 1 95.31 330 PHE A N 1
ATOM 2733 C CA . PHE A 1 330 ? 0.065 21.641 -3.57 1 95.31 330 PHE A CA 1
ATOM 2734 C C . PHE A 1 330 ? 1.049 21.625 -4.734 1 95.31 330 PHE A C 1
ATOM 2736 O O . PHE A 1 330 ? 2.264 21.578 -4.523 1 95.31 330 PHE A O 1
ATOM 2743 N N . GLU A 1 331 ? 0.543 21.641 -5.855 1 93.81 331 GLU A N 1
ATOM 2744 C CA . GLU A 1 331 ? 1.392 21.672 -7.043 1 93.81 331 GLU A CA 1
ATOM 2745 C C . GLU A 1 331 ? 2.271 22.906 -7.062 1 93.81 331 GLU A C 1
ATOM 2747 O O . GLU A 1 331 ? 3.436 22.844 -7.461 1 93.81 331 GLU A O 1
ATOM 2752 N N . LYS A 1 332 ? 1.713 24.031 -6.645 1 95.56 332 LYS A N 1
ATOM 2753 C CA . LYS A 1 332 ? 2.498 25.25 -6.543 1 95.56 332 LYS A CA 1
ATOM 2754 C C . LYS A 1 332 ? 3.643 25.094 -5.547 1 95.56 332 LYS A C 1
ATOM 2756 O O . LYS A 1 332 ? 4.766 25.531 -5.809 1 95.56 332 LYS A O 1
ATOM 2761 N N . VAL A 1 333 ? 3.338 24.469 -4.465 1 96.56 333 VAL A N 1
ATOM 2762 C CA . VAL A 1 333 ? 4.352 24.266 -3.434 1 96.56 333 VAL A CA 1
ATOM 2763 C C . VAL A 1 333 ? 5.457 23.359 -3.967 1 96.56 333 VAL A C 1
ATOM 2765 O O . VAL A 1 333 ? 6.645 23.641 -3.779 1 96.56 333 VAL A O 1
ATOM 2768 N N . LEU A 1 334 ? 5.074 22.312 -4.629 1 93.56 334 LEU A N 1
ATOM 2769 C CA . LEU A 1 334 ? 6.047 21.375 -5.176 1 93.56 334 LEU A CA 1
ATOM 2770 C C . LEU A 1 334 ? 6.977 22.078 -6.168 1 93.56 334 LEU A C 1
ATOM 2772 O O . LEU A 1 334 ? 8.156 21.719 -6.27 1 93.56 334 LEU A O 1
ATOM 2776 N N . LYS A 1 335 ? 6.449 23.031 -6.848 1 93.31 335 LYS A N 1
ATOM 2777 C CA . LYS A 1 335 ? 7.223 23.734 -7.867 1 93.31 335 LYS A CA 1
ATOM 2778 C C . LYS A 1 335 ? 8.07 24.844 -7.25 1 93.31 335 LYS A C 1
ATOM 2780 O O . LYS A 1 335 ? 8.969 25.375 -7.902 1 93.31 335 LYS A O 1
ATOM 2785 N N . SER A 1 336 ? 7.801 25.156 -6.051 1 95.12 336 SER A N 1
ATOM 2786 C CA . SER A 1 336 ? 8.555 26.203 -5.355 1 95.12 336 SER A CA 1
ATOM 2787 C C . SER A 1 336 ? 9.867 25.641 -4.797 1 95.12 336 SER A C 1
ATOM 2789 O O . SER A 1 336 ? 10.242 24.516 -5.098 1 95.12 336 SER A O 1
ATOM 2791 N N . LYS A 1 337 ? 10.547 26.484 -4.016 1 93.12 337 LYS A N 1
ATOM 2792 C CA . LYS A 1 337 ? 11.812 26.078 -3.4 1 93.12 337 LYS A CA 1
ATOM 2793 C C . LYS A 1 337 ? 11.57 25.391 -2.061 1 93.12 337 LYS A C 1
ATOM 2795 O O . LYS A 1 337 ? 12.516 24.906 -1.432 1 93.12 337 LYS A O 1
ATOM 2800 N N . LEU A 1 338 ? 10.367 25.391 -1.693 1 95.19 338 LEU A N 1
ATOM 2801 C CA . LEU A 1 338 ? 10.047 24.828 -0.386 1 95.19 338 LEU A CA 1
ATOM 2802 C C . LEU A 1 338 ? 10.039 23.312 -0.433 1 95.19 338 LEU A C 1
ATOM 2804 O O . LEU A 1 338 ? 9.594 22.719 -1.418 1 95.19 338 LEU A O 1
ATOM 2808 N N . GLU A 1 339 ? 10.492 22.703 0.624 1 93 339 GLU A N 1
ATOM 2809 C CA . GLU A 1 339 ? 10.352 21.266 0.821 1 93 339 GLU A CA 1
ATOM 2810 C C . GLU A 1 339 ? 8.977 20.906 1.381 1 93 339 GLU A C 1
ATOM 2812 O O . GLU A 1 339 ? 8.375 21.703 2.102 1 93 339 GLU A O 1
ATOM 2817 N N . VAL A 1 340 ? 8.539 19.719 1.015 1 95.56 340 VAL A N 1
ATOM 2818 C CA . VAL A 1 340 ? 7.242 19.25 1.502 1 95.56 340 VAL A CA 1
ATOM 2819 C C . VAL A 1 340 ? 7.438 18.047 2.408 1 95.56 340 VAL A C 1
ATOM 2821 O O . VAL A 1 340 ? 8.156 17.094 2.053 1 95.56 340 VAL A O 1
ATOM 2824 N N . LEU A 1 341 ? 6.902 18.078 3.559 1 96.12 341 LEU A N 1
ATOM 2825 C CA . LEU A 1 341 ? 6.793 16.906 4.426 1 96.12 341 LEU A CA 1
ATOM 2826 C C . LEU A 1 341 ? 5.34 16.484 4.57 1 96.12 341 LEU A C 1
ATOM 2828 O O . LEU A 1 341 ? 4.57 17.094 5.309 1 96.12 341 LEU A O 1
ATOM 2832 N N . GLN A 1 342 ? 4.992 15.492 3.865 1 96.25 342 GLN A N 1
ATOM 2833 C CA . GLN A 1 342 ? 3.656 14.914 3.975 1 96.25 342 GLN A CA 1
ATOM 2834 C C . GLN A 1 342 ? 3.699 13.555 4.66 1 96.25 342 GLN A C 1
ATOM 2836 O O . GLN A 1 342 ? 4.41 12.648 4.215 1 96.25 342 GLN A O 1
ATOM 2841 N N . SER A 1 343 ? 2.955 13.398 5.703 1 96.5 343 SER A N 1
ATOM 2842 C CA . SER A 1 343 ? 2.967 12.156 6.461 1 96.5 343 SER A CA 1
ATOM 2843 C C . SER A 1 343 ? 1.692 11.992 7.281 1 96.5 343 SER A C 1
ATOM 2845 O O . SER A 1 343 ? 1.013 12.977 7.582 1 96.5 343 SER A O 1
ATOM 2847 N N . PRO A 1 344 ? 1.408 10.734 7.609 1 97.12 344 PRO A N 1
ATOM 2848 C CA . PRO A 1 344 ? 0.306 10.531 8.555 1 97.12 344 PRO A CA 1
ATOM 2849 C C . PRO A 1 344 ? 0.516 11.273 9.867 1 97.12 344 PRO A C 1
ATOM 2851 O O . PRO A 1 344 ? 1.641 11.344 10.375 1 97.12 344 PRO A O 1
ATOM 2854 N N . ASP A 1 345 ? -0.506 11.82 10.328 1 97.81 345 ASP A N 1
ATOM 2855 C CA . ASP A 1 345 ? -0.456 12.477 11.633 1 97.81 345 ASP A CA 1
ATOM 2856 C C . ASP A 1 345 ? -1.539 11.938 12.562 1 97.81 345 ASP A C 1
ATOM 2858 O O . ASP A 1 345 ? -2.727 12.203 12.359 1 97.81 345 ASP A O 1
ATOM 2862 N N . THR A 1 346 ? -1.143 11.289 13.602 1 96.75 346 THR A N 1
ATOM 2863 C CA . THR A 1 346 ? -2.062 10.578 14.484 1 96.75 346 THR A CA 1
ATOM 2864 C C . THR A 1 346 ? -2.871 11.562 15.328 1 96.75 346 THR A C 1
ATOM 2866 O O . THR A 1 346 ? -3.857 11.18 15.961 1 96.75 346 THR A O 1
ATOM 2869 N N . GLY A 1 347 ? -2.506 12.797 15.32 1 97.12 347 GLY A N 1
ATOM 2870 C CA . GLY A 1 347 ? -3.207 13.789 16.125 1 97.12 347 GLY A CA 1
ATOM 2871 C C . GLY A 1 347 ? -4.27 14.539 15.344 1 97.12 347 GLY A C 1
ATOM 2872 O O . GLY A 1 347 ? -4.859 15.5 15.852 1 97.12 347 GLY A O 1
ATOM 2873 N N . LEU A 1 348 ? -4.535 14.18 14.156 1 97.12 348 LEU A N 1
ATOM 2874 C CA . LEU A 1 348 ? -5.516 14.844 13.305 1 97.12 348 LEU A CA 1
ATOM 2875 C C . LEU A 1 348 ? -6.539 13.844 12.773 1 97.12 348 LEU A C 1
ATOM 2877 O O . LEU A 1 348 ? -6.207 13 11.938 1 97.12 348 LEU A O 1
ATOM 2881 N N . ILE A 1 349 ? -7.773 13.992 13.211 1 96.69 349 ILE A N 1
ATOM 2882 C CA . ILE A 1 349 ? -8.836 13.062 12.844 1 96.69 349 ILE A CA 1
ATOM 2883 C C . ILE A 1 349 ? -9.977 13.82 12.172 1 96.69 349 ILE A C 1
ATOM 2885 O O . ILE A 1 349 ? -10.422 14.859 12.672 1 96.69 349 ILE A O 1
ATOM 2889 N N . HIS A 1 350 ? -10.328 13.383 11.047 1 96.5 350 HIS A N 1
ATOM 2890 C CA . HIS A 1 350 ? -11.5 13.93 10.367 1 96.5 350 HIS A CA 1
ATOM 2891 C C . HIS A 1 350 ? -12.758 13.156 10.742 1 96.5 350 HIS A C 1
ATOM 2893 O O . HIS A 1 350 ? -12.922 12 10.359 1 96.5 350 HIS A O 1
ATOM 2899 N N . ARG A 1 351 ? -13.617 13.789 11.383 1 94.62 351 ARG A N 1
ATOM 2900 C CA . ARG A 1 351 ? -14.867 13.156 11.789 1 94.62 351 ARG A CA 1
ATOM 2901 C C . ARG A 1 351 ? -15.766 12.906 10.586 1 94.62 351 ARG A C 1
ATOM 2903 O O . ARG A 1 351 ? -15.789 13.695 9.641 1 94.62 351 ARG A O 1
ATOM 2910 N N . TRP A 1 352 ? -16.5 11.836 10.68 1 93 352 TRP A N 1
ATOM 2911 C CA . TRP A 1 352 ? -17.406 11.531 9.578 1 93 352 TRP A CA 1
ATOM 2912 C C . TRP A 1 352 ? -18.594 12.477 9.57 1 93 352 TRP A C 1
ATOM 2914 O O . TRP A 1 352 ? -19.141 12.805 10.633 1 93 352 TRP A O 1
ATOM 2924 N N . HIS A 1 353 ? -18.969 12.906 8.492 1 91.25 353 HIS A N 1
ATOM 2925 C CA . HIS A 1 353 ? -20.188 13.656 8.266 1 91.25 353 HIS A CA 1
ATOM 2926 C C . HIS A 1 353 ? -20.75 13.391 6.871 1 91.25 353 HIS A C 1
ATOM 2928 O O . HIS A 1 353 ? -20 13.086 5.941 1 91.25 353 HIS A O 1
ATOM 2934 N N . PRO A 1 354 ? -22.016 13.438 6.789 1 85.5 354 PRO A N 1
ATOM 2935 C CA . PRO A 1 354 ? -22.594 13.219 5.461 1 85.5 354 PRO A CA 1
ATOM 2936 C C . PRO A 1 354 ? -22.156 14.266 4.441 1 85.5 354 PRO A C 1
ATOM 2938 O O . PRO A 1 354 ? -22 15.438 4.785 1 85.5 354 PRO A O 1
ATOM 2941 N N . ASN A 1 355 ? -21.797 13.773 3.262 1 78.25 355 ASN A N 1
ATOM 2942 C CA . ASN A 1 355 ? -21.422 14.664 2.17 1 78.25 355 ASN A CA 1
ATOM 2943 C C . ASN A 1 355 ? -22.344 14.508 0.97 1 78.25 355 ASN A C 1
ATOM 2945 O O . ASN A 1 355 ? -22.734 13.391 0.631 1 78.25 355 ASN A O 1
ATOM 2949 N N . VAL A 1 356 ? -22.828 15.641 0.45 1 75.94 356 VAL A N 1
ATOM 2950 C CA . VAL A 1 356 ? -23.641 15.609 -0.757 1 75.94 356 VAL A CA 1
ATOM 2951 C C . VAL A 1 356 ? -22.875 16.234 -1.917 1 75.94 356 VAL A C 1
ATOM 2953 O O . VAL A 1 356 ? -22.406 17.375 -1.811 1 75.94 356 VAL A O 1
ATOM 2956 N N . CYS A 1 357 ? -22.656 15.422 -2.936 1 77.38 357 CYS A N 1
ATOM 2957 C CA . CYS A 1 357 ? -21.953 15.922 -4.105 1 77.38 357 CYS A CA 1
ATOM 2958 C C . CYS A 1 357 ? -22.891 16.641 -5.051 1 77.38 357 CYS A C 1
ATOM 2960 O O . CYS A 1 357 ? -23.938 16.094 -5.43 1 77.38 357 CYS A O 1
ATOM 2962 N N . ALA A 1 358 ? -22.469 17.953 -5.199 1 69.25 358 ALA A N 1
ATOM 2963 C CA . ALA A 1 358 ? -23.328 18.766 -6.055 1 69.25 358 ALA A CA 1
ATOM 2964 C C . ALA A 1 358 ? -23.516 18.125 -7.422 1 69.25 358 ALA A C 1
ATOM 2966 O O . ALA A 1 358 ? -22.594 17.469 -7.941 1 69.25 358 ALA A O 1
ATOM 2967 N N . GLN A 1 359 ? -24.641 18.078 -7.91 1 62.28 359 GLN A N 1
ATOM 2968 C CA . GLN A 1 359 ? -24.969 17.516 -9.219 1 62.28 359 GLN A CA 1
ATOM 2969 C C . GLN A 1 359 ? -24.453 18.422 -10.344 1 62.28 359 GLN A C 1
ATOM 2971 O O . GLN A 1 359 ? -24.469 18.031 -11.516 1 62.28 359 GLN A O 1
ATOM 2976 N N . ASP A 1 360 ? -23.812 19.406 -9.922 1 60.69 360 ASP A N 1
ATOM 2977 C CA . ASP A 1 360 ? -23.422 20.359 -10.969 1 60.69 360 ASP A CA 1
ATOM 2978 C C . ASP A 1 360 ? -22.406 19.734 -11.914 1 60.69 360 ASP A C 1
ATOM 2980 O O . ASP A 1 360 ? -21.422 19.141 -11.477 1 60.69 360 ASP A O 1
ATOM 2984 N N . THR A 1 361 ? -22.781 19.625 -13.156 1 57.03 361 THR A N 1
ATOM 2985 C CA . THR A 1 361 ? -22.156 19 -14.305 1 57.03 361 THR A CA 1
ATOM 2986 C C . THR A 1 361 ? -20.938 19.781 -14.758 1 57.03 361 THR A C 1
ATOM 2988 O O . THR A 1 361 ? -20.188 19.328 -15.625 1 57.03 361 THR A O 1
ATOM 2991 N N . THR A 1 362 ? -20.703 20.969 -14.219 1 58.09 362 THR A N 1
ATOM 2992 C CA . THR A 1 362 ? -19.703 21.797 -14.891 1 58.09 362 THR A CA 1
ATOM 2993 C C . THR A 1 362 ? -18.297 21.281 -14.586 1 58.09 362 THR A C 1
ATOM 2995 O O . THR A 1 362 ? -17.375 21.438 -15.406 1 58.09 362 THR A O 1
ATOM 2998 N N . ASN A 1 363 ? -18.172 20.641 -13.438 1 68 363 ASN A N 1
ATOM 2999 C CA . ASN A 1 363 ? -16.844 20.125 -13.172 1 68 363 ASN A CA 1
ATOM 3000 C C . ASN A 1 363 ? -16.875 18.625 -12.883 1 68 363 ASN A C 1
ATOM 3002 O O . ASN A 1 363 ? -16.938 18.219 -11.719 1 68 363 ASN A O 1
ATOM 3006 N N . LYS A 1 364 ? -16.828 17.953 -13.883 1 71.88 364 LYS A N 1
ATOM 3007 C CA . LYS A 1 364 ? -16.938 16.484 -13.836 1 71.88 364 LYS A CA 1
ATOM 3008 C C . LYS A 1 364 ? -15.852 15.891 -12.945 1 71.88 364 LYS A C 1
ATOM 3010 O O . LYS A 1 364 ? -16.109 14.945 -12.203 1 71.88 364 LYS A O 1
ATOM 3015 N N . TYR A 1 365 ? -14.789 16.562 -12.945 1 73 365 TYR A N 1
ATOM 3016 C CA . TYR A 1 365 ? -13.672 16.031 -12.172 1 73 365 TYR A CA 1
ATOM 3017 C C . TYR A 1 365 ? -13.922 16.172 -10.672 1 73 365 TYR A C 1
ATOM 3019 O O . TYR A 1 365 ? -13.703 15.234 -9.906 1 73 365 TYR A O 1
ATOM 3027 N N . ASN A 1 366 ? -14.453 17.297 -10.375 1 73.81 366 ASN A N 1
ATOM 3028 C CA . ASN A 1 366 ? -14.719 17.547 -8.969 1 73.81 366 ASN A CA 1
ATOM 3029 C C . ASN A 1 366 ? -15.836 16.672 -8.438 1 73.81 366 ASN A C 1
ATOM 3031 O O . ASN A 1 366 ? -15.781 16.188 -7.305 1 73.81 366 ASN A O 1
ATOM 3035 N N . ARG A 1 367 ? -16.766 16.469 -9.273 1 76.88 367 ARG A N 1
ATOM 3036 C CA . ARG A 1 367 ? -17.875 15.609 -8.867 1 76.88 367 ARG A CA 1
ATOM 3037 C C . ARG A 1 367 ? -17.406 14.172 -8.68 1 76.88 367 ARG A C 1
ATOM 3039 O O . ARG A 1 367 ? -17.766 13.523 -7.688 1 76.88 367 ARG A O 1
ATOM 3046 N N . GLU A 1 368 ? -16.625 13.75 -9.57 1 78.12 368 GLU A N 1
ATOM 3047 C CA . GLU A 1 368 ? -16.109 12.383 -9.477 1 78.12 368 GLU A CA 1
ATOM 3048 C C . GLU A 1 368 ? -15.25 12.203 -8.234 1 78.12 368 GLU A C 1
ATOM 3050 O O . GLU A 1 368 ? -15.32 11.172 -7.57 1 78.12 368 GLU A O 1
ATOM 3055 N N . SER A 1 369 ? -14.484 13.203 -7.98 1 79.12 369 SER A N 1
ATOM 3056 C CA . SER A 1 369 ? -13.648 13.164 -6.789 1 79.12 369 SER A CA 1
ATOM 3057 C C . SER A 1 369 ? -14.492 13.125 -5.52 1 79.12 369 SER A C 1
ATOM 3059 O O . SER A 1 369 ? -14.164 12.414 -4.566 1 79.12 369 SER A O 1
ATOM 3061 N N . CYS A 1 370 ? -15.539 13.898 -5.594 1 81.19 370 CYS A N 1
ATOM 3062 C CA . CYS A 1 370 ? -16.469 13.914 -4.461 1 81.19 370 CYS A CA 1
ATOM 3063 C C . CYS A 1 370 ? -17.094 12.539 -4.258 1 81.19 370 CYS A C 1
ATOM 3065 O O . CYS A 1 370 ? -17.125 12.023 -3.139 1 81.19 370 CYS A O 1
ATOM 3067 N N . ILE A 1 371 ? -17.531 12 -5.328 1 82.12 371 ILE A N 1
ATOM 3068 C CA . ILE A 1 371 ? -18.188 10.695 -5.273 1 82.12 371 ILE A CA 1
ATOM 3069 C C . ILE A 1 371 ? -17.203 9.648 -4.77 1 82.12 371 ILE A C 1
ATOM 3071 O O . ILE A 1 371 ? -17.547 8.82 -3.92 1 82.12 371 ILE A O 1
ATOM 3075 N N . LYS A 1 372 ? -16.047 9.727 -5.207 1 84.12 372 LYS A N 1
ATOM 3076 C CA . LYS A 1 372 ? -15.016 8.789 -4.785 1 84.12 372 LYS A CA 1
ATOM 3077 C C . LYS A 1 372 ? -14.711 8.938 -3.299 1 84.12 372 LYS A C 1
ATOM 3079 O O . LYS A 1 372 ? -14.578 7.945 -2.582 1 84.12 372 LYS A O 1
ATOM 3084 N N . SER A 1 373 ? -14.578 10.156 -2.934 1 86 373 SER A N 1
ATOM 3085 C CA . SER A 1 373 ? -14.305 10.422 -1.526 1 86 373 SER A CA 1
ATOM 3086 C C . SER A 1 373 ? -15.422 9.906 -0.633 1 86 373 SER A C 1
ATOM 3088 O O . SER A 1 373 ? -15.172 9.344 0.432 1 86 373 SER A O 1
ATOM 3090 N N . ARG A 1 374 ? -16.594 10.141 -1.099 1 87.56 374 ARG A N 1
ATOM 3091 C CA . ARG A 1 374 ? -17.766 9.672 -0.367 1 87.56 374 ARG A CA 1
ATOM 3092 C C . ARG A 1 374 ? -17.766 8.148 -0.26 1 87.56 374 ARG A C 1
ATOM 3094 O O . ARG A 1 374 ? -18.031 7.598 0.811 1 87.56 374 ARG A O 1
ATOM 3101 N N . ALA A 1 375 ? -17.453 7.551 -1.315 1 89.19 375 ALA A N 1
ATOM 3102 C CA . ALA A 1 375 ? -17.422 6.09 -1.342 1 89.19 375 ALA A CA 1
ATOM 3103 C C . ALA A 1 375 ? -16.312 5.559 -0.425 1 89.19 375 ALA A C 1
ATOM 3105 O O . ALA A 1 375 ? -16.531 4.605 0.324 1 89.19 375 ALA A O 1
ATOM 3106 N N . GLU A 1 376 ? -15.211 6.184 -0.409 1 89.19 376 GLU A N 1
ATOM 3107 C CA . GLU A 1 376 ? -14.07 5.75 0.386 1 89.19 376 GLU A CA 1
ATOM 3108 C C . GLU A 1 376 ? -14.344 5.91 1.879 1 89.19 376 GLU A C 1
ATOM 3110 O O . GLU A 1 376 ? -13.828 5.141 2.695 1 89.19 376 GLU A O 1
ATOM 3115 N N . ALA A 1 377 ? -15.133 6.836 2.154 1 92.56 377 ALA A N 1
ATOM 3116 C CA . ALA A 1 377 ? -15.367 7.172 3.557 1 92.56 377 ALA A CA 1
ATOM 3117 C C . ALA A 1 377 ? -16.516 6.344 4.133 1 92.56 377 ALA A C 1
ATOM 3119 O O . ALA A 1 377 ? -16.844 6.465 5.316 1 92.56 377 ALA A O 1
ATOM 3120 N N . LEU A 1 378 ? -17.078 5.504 3.348 1 93.88 378 LEU A N 1
ATOM 3121 C CA . LEU A 1 378 ? -18.266 4.785 3.826 1 93.88 378 LEU A CA 1
ATOM 3122 C C . LEU A 1 378 ? -17.875 3.775 4.902 1 93.88 378 LEU A C 1
ATOM 3124 O O . LEU A 1 378 ? -18.5 3.736 5.969 1 93.88 378 LEU A O 1
ATOM 3128 N N . GLY A 1 379 ? -16.906 2.992 4.621 1 93.69 379 GLY A N 1
ATOM 3129 C CA . GLY A 1 379 ? -16.469 1.963 5.555 1 93.69 379 GLY A CA 1
ATOM 3130 C C . GLY A 1 379 ? -15.312 1.132 5.039 1 93.69 379 GLY A C 1
ATOM 3131 O O . GLY A 1 379 ? -14.875 1.311 3.902 1 93.69 379 GLY A O 1
ATOM 3132 N N . ASP A 1 380 ? -14.852 0.278 5.949 1 93.31 380 ASP A N 1
ATOM 3133 C CA . ASP A 1 380 ? -13.828 -0.688 5.562 1 93.31 380 ASP A CA 1
ATOM 3134 C C . ASP A 1 380 ? -14.375 -1.697 4.559 1 93.31 380 ASP A C 1
ATOM 3136 O O . ASP A 1 380 ? -15.531 -2.109 4.652 1 93.31 380 ASP A O 1
ATOM 3140 N N . LYS A 1 381 ? -13.539 -2.084 3.662 1 91.69 381 LYS A N 1
ATOM 3141 C CA . LYS A 1 381 ? -13.984 -2.957 2.578 1 91.69 381 LYS A CA 1
ATOM 3142 C C . LYS A 1 381 ? -14.633 -4.223 3.125 1 91.69 381 LYS A C 1
ATOM 3144 O O . LYS A 1 381 ? -15.695 -4.633 2.658 1 91.69 381 LYS A O 1
ATOM 3149 N N . THR A 1 382 ? -14.008 -4.867 4.074 1 90.81 382 THR A N 1
ATOM 3150 C CA . THR A 1 382 ? -14.516 -6.125 4.617 1 90.81 382 THR A CA 1
ATOM 3151 C C . THR A 1 382 ? -15.852 -5.914 5.312 1 90.81 382 THR A C 1
ATOM 3153 O O . THR A 1 382 ? -16.734 -6.766 5.23 1 90.81 382 THR A O 1
ATOM 3156 N N . GLU A 1 383 ? -15.977 -4.801 5.984 1 91.94 383 GLU A N 1
ATOM 3157 C CA . GLU A 1 383 ? -17.234 -4.492 6.652 1 91.94 383 GLU A CA 1
ATOM 3158 C C . GLU A 1 383 ? -18.344 -4.215 5.637 1 91.94 383 GLU A C 1
ATOM 3160 O O . GLU A 1 383 ? -19.5 -4.621 5.836 1 91.94 383 GLU A O 1
ATOM 3165 N N . LEU A 1 384 ? -18.016 -3.51 4.637 1 94.12 384 LEU A N 1
ATOM 3166 C CA . LEU A 1 384 ? -18.984 -3.238 3.584 1 94.12 384 LEU A CA 1
ATOM 3167 C C . LEU A 1 384 ? -19.438 -4.531 2.914 1 94.12 384 LEU A C 1
ATOM 3169 O O . LEU A 1 384 ? -20.625 -4.711 2.643 1 94.12 384 LEU A O 1
ATOM 3173 N N . ALA A 1 385 ? -18.484 -5.391 2.633 1 94 385 ALA A N 1
ATOM 3174 C CA . ALA A 1 385 ? -18.812 -6.688 2.041 1 94 385 ALA A CA 1
ATOM 3175 C C . ALA A 1 385 ? -19.75 -7.484 2.945 1 94 385 ALA A C 1
ATOM 3177 O O . ALA A 1 385 ? -20.719 -8.078 2.477 1 94 385 ALA A O 1
ATOM 3178 N N . ARG A 1 386 ? -19.453 -7.512 4.211 1 90.56 386 ARG A N 1
ATOM 3179 C CA . ARG A 1 386 ? -20.297 -8.211 5.172 1 90.56 386 ARG A CA 1
ATOM 3180 C C . ARG A 1 386 ? -21.719 -7.652 5.152 1 90.56 386 ARG A C 1
ATOM 3182 O O . ARG A 1 386 ? -22.688 -8.414 5.207 1 90.56 386 ARG A O 1
ATOM 3189 N N . TYR A 1 387 ? -21.781 -6.383 5.129 1 91.75 387 TYR A N 1
ATOM 3190 C CA . TYR A 1 387 ? -23.094 -5.727 5.066 1 91.75 387 TYR A CA 1
ATOM 3191 C C . TYR A 1 387 ? -23.859 -6.172 3.832 1 91.75 387 TYR A C 1
ATOM 3193 O O . TYR A 1 387 ? -25.062 -6.465 3.912 1 91.75 387 TYR A O 1
ATOM 3201 N N . ILE A 1 388 ? -23.234 -6.234 2.738 1 92.5 388 ILE A N 1
ATOM 3202 C CA . ILE A 1 388 ? -23.859 -6.621 1.48 1 92.5 388 ILE A CA 1
ATOM 3203 C C . ILE A 1 388 ? -24.297 -8.078 1.55 1 92.5 388 ILE A C 1
ATOM 3205 O O . ILE A 1 388 ? -25.406 -8.422 1.12 1 92.5 388 ILE A O 1
ATOM 3209 N N . TYR A 1 389 ? -23.469 -8.938 2.082 1 89.81 389 TYR A N 1
ATOM 3210 C CA . TYR A 1 389 ? -23.844 -10.336 2.242 1 89.81 389 TYR A CA 1
ATOM 3211 C C . TYR A 1 389 ? -25.078 -10.477 3.123 1 89.81 389 TYR A C 1
ATOM 3213 O O . TYR A 1 389 ? -25.953 -11.297 2.854 1 89.81 389 TYR A O 1
ATOM 3221 N N . ASP A 1 390 ? -25.125 -9.688 4.133 1 89.25 390 ASP A N 1
ATOM 3222 C CA . ASP A 1 390 ? -26.281 -9.695 5.02 1 89.25 390 ASP A CA 1
ATOM 3223 C C . ASP A 1 390 ? -27.547 -9.289 4.273 1 89.25 390 ASP A C 1
ATOM 3225 O O . ASP A 1 390 ? -28.609 -9.906 4.441 1 89.25 390 ASP A O 1
ATOM 3229 N N . ILE A 1 391 ? -27.438 -8.312 3.475 1 88.69 391 ILE A N 1
ATOM 3230 C CA . ILE A 1 391 ? -28.562 -7.84 2.686 1 88.69 391 ILE A CA 1
ATOM 3231 C C . ILE A 1 391 ? -29 -8.914 1.691 1 88.69 391 ILE A C 1
ATOM 3233 O O . ILE A 1 391 ? -30.188 -9.172 1.521 1 88.69 391 ILE A O 1
ATOM 3237 N N . MET A 1 392 ? -28.062 -9.508 1.085 1 86.56 392 MET A N 1
ATOM 3238 C CA . MET A 1 392 ? -28.359 -10.531 0.086 1 86.56 392 MET A CA 1
ATOM 3239 C C . MET A 1 392 ? -29.031 -11.734 0.725 1 86.56 392 MET A C 1
ATOM 3241 O O . MET A 1 392 ? -29.891 -12.375 0.105 1 86.56 392 MET A O 1
ATOM 3245 N N . GLU A 1 393 ? -28.594 -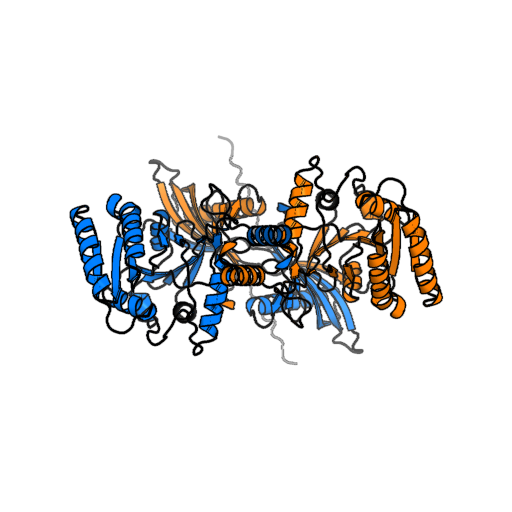12.023 1.889 1 86.12 393 GLU A N 1
ATOM 3246 C CA . GLU A 1 393 ? -29.172 -13.156 2.598 1 86.12 393 GLU A CA 1
ATOM 3247 C C . GLU A 1 393 ? -30.594 -12.836 3.076 1 86.12 393 GLU A C 1
ATOM 3249 O O . GLU A 1 393 ? -31.5 -13.664 2.953 1 86.12 393 GLU A O 1
ATOM 3254 N N . LYS A 1 394 ? -30.828 -11.68 3.568 1 87.88 394 LYS A N 1
ATOM 3255 C CA . LYS A 1 394 ? -32.094 -11.289 4.148 1 87.88 394 LYS A CA 1
ATOM 3256 C C . LYS A 1 394 ? -33.094 -10.859 3.068 1 87.88 394 LYS A C 1
ATOM 3258 O O . LYS A 1 394 ? -34.312 -11.016 3.229 1 87.88 394 LYS A O 1
ATOM 3263 N N . HIS A 1 395 ? -32.531 -10.297 2.023 1 87.19 395 HIS A N 1
ATOM 3264 C CA . HIS A 1 395 ? -33.375 -9.789 0.939 1 87.19 395 HIS A CA 1
ATOM 3265 C C . HIS A 1 395 ? -32.875 -10.305 -0.413 1 87.19 395 HIS A C 1
ATOM 3267 O O . HIS A 1 395 ? -32.469 -9.523 -1.265 1 87.19 395 HIS A O 1
ATOM 3273 N N . PRO A 1 396 ? -33.094 -11.547 -0.646 1 82.81 396 PRO A N 1
ATOM 3274 C CA . PRO A 1 396 ? -32.594 -12.125 -1.899 1 82.81 396 PRO A CA 1
ATOM 3275 C C . PRO A 1 396 ? -33.25 -11.508 -3.131 1 82.81 396 PRO A C 1
ATOM 3277 O O . PRO A 1 396 ? -32.688 -11.547 -4.223 1 82.81 396 PRO A O 1
ATOM 3280 N N . GLU A 1 397 ? -34.344 -10.859 -2.906 1 78.69 397 GLU A N 1
ATOM 3281 C CA . GLU A 1 397 ? -35.094 -10.25 -4.016 1 78.69 397 GLU A CA 1
ATOM 3282 C C . GLU A 1 397 ? -34.344 -9.016 -4.543 1 78.69 397 GLU A C 1
ATOM 3284 O O . GLU A 1 397 ? -34.594 -8.586 -5.672 1 78.69 397 GLU A O 1
ATOM 3289 N N . LEU A 1 398 ? -33.562 -8.438 -3.695 1 72.25 398 LEU A N 1
ATOM 3290 C CA . LEU A 1 398 ? -32.844 -7.23 -4.109 1 72.25 398 LEU A CA 1
ATOM 3291 C C . LEU A 1 398 ? -31.641 -7.578 -4.977 1 72.25 398 LEU A C 1
ATOM 3293 O O . LEU A 1 398 ? -31.031 -6.691 -5.578 1 72.25 398 LEU A O 1
ATOM 3297 N N . THR A 1 399 ? -31.172 -8.891 -4.887 1 63.03 399 THR A N 1
ATOM 3298 C CA . THR A 1 399 ? -29.922 -9.234 -5.555 1 63.03 399 THR A CA 1
ATOM 3299 C C . THR A 1 399 ? -30.156 -10.281 -6.641 1 63.03 399 THR A C 1
ATOM 3301 O O . THR A 1 399 ? -31.016 -11.156 -6.492 1 63.03 399 THR A O 1
ATOM 3304 N N . ILE B 1 1 ? 55.156 10.445 -35.844 1 22.36 1 ILE B N 1
ATOM 3305 C CA . ILE B 1 1 ? 55.094 9.578 -34.688 1 22.36 1 ILE B CA 1
ATOM 3306 C C . ILE B 1 1 ? 55.406 10.383 -33.438 1 22.36 1 ILE B C 1
ATOM 3308 O O . ILE B 1 1 ? 56.562 10.688 -33.125 1 22.36 1 ILE B O 1
ATOM 3312 N N . PRO B 1 2 ? 54.625 11.312 -33.25 1 28.89 2 PRO B N 1
ATOM 3313 C CA . PRO B 1 2 ? 55.062 12.32 -32.281 1 28.89 2 PRO B CA 1
ATOM 3314 C C . PRO B 1 2 ? 55.25 11.75 -30.891 1 28.89 2 PRO B C 1
ATOM 3316 O O . PRO B 1 2 ? 54.656 10.727 -30.531 1 28.89 2 PRO B O 1
ATOM 3319 N N . ASP B 1 3 ? 56.312 12.086 -30.234 1 26.52 3 ASP B N 1
ATOM 3320 C CA . ASP B 1 3 ? 56.906 11.711 -28.953 1 26.52 3 ASP B CA 1
ATOM 3321 C C . ASP B 1 3 ? 55.938 11.852 -27.812 1 26.52 3 ASP B C 1
ATOM 3323 O O . ASP B 1 3 ? 55.375 12.93 -27.594 1 26.52 3 ASP B O 1
ATOM 3327 N N . GLU B 1 4 ? 55.219 10.75 -27.469 1 24.83 4 GLU B N 1
ATOM 3328 C CA . GLU B 1 4 ? 54.156 10.539 -26.5 1 24.83 4 GLU B CA 1
ATOM 3329 C C . GLU B 1 4 ? 54.625 10.789 -25.078 1 24.83 4 GLU B C 1
ATOM 3331 O O . GLU B 1 4 ? 55.406 9.992 -24.531 1 24.83 4 GLU B O 1
ATOM 3336 N N . LYS B 1 5 ? 54.906 12.07 -24.797 1 32.09 5 LYS B N 1
ATOM 3337 C CA . LYS B 1 5 ? 55.406 12.406 -23.453 1 32.09 5 LYS B CA 1
ATOM 3338 C C . LYS B 1 5 ? 54.594 11.695 -22.375 1 32.09 5 LYS B C 1
ATOM 3340 O O . LYS B 1 5 ? 53.375 11.727 -22.391 1 32.09 5 LYS B O 1
ATOM 3345 N N . GLU B 1 6 ? 55.219 10.781 -21.688 1 26.33 6 GLU B N 1
ATOM 3346 C CA . GLU B 1 6 ? 54.812 9.898 -20.594 1 26.33 6 GLU B CA 1
ATOM 3347 C C . GLU B 1 6 ? 54.281 10.688 -19.406 1 26.33 6 GLU B C 1
ATOM 3349 O O . GLU B 1 6 ? 55.031 11.398 -18.75 1 26.33 6 GLU B O 1
ATOM 3354 N N . GLU B 1 7 ? 53.219 11.406 -19.578 1 28.56 7 GLU B N 1
ATOM 3355 C CA . GLU B 1 7 ? 52.75 12.211 -18.438 1 28.56 7 GLU B CA 1
ATOM 3356 C C . GLU B 1 7 ? 52.656 11.359 -17.172 1 28.56 7 GLU B C 1
ATOM 3358 O O . GLU B 1 7 ? 52.156 10.242 -17.219 1 28.56 7 GLU B O 1
ATOM 3363 N N . GLU B 1 8 ? 53.531 11.539 -16.234 1 28.05 8 GLU B N 1
ATOM 3364 C CA . GLU B 1 8 ? 53.75 10.883 -14.953 1 28.05 8 GLU B CA 1
ATOM 3365 C C . GLU B 1 8 ? 52.438 10.781 -14.156 1 28.05 8 GLU B C 1
ATOM 3367 O O . GLU B 1 8 ? 51.656 11.727 -14.125 1 28.05 8 GLU B O 1
ATOM 3372 N N . PRO B 1 9 ? 52.094 9.531 -13.789 1 28.19 9 PRO B N 1
ATOM 3373 C CA . PRO B 1 9 ? 50.812 9.273 -13.102 1 28.19 9 PRO B CA 1
ATOM 3374 C C . PRO B 1 9 ? 50.688 10.039 -11.789 1 28.19 9 PRO B C 1
ATOM 3376 O O . PRO B 1 9 ? 51.594 9.992 -10.953 1 28.19 9 PRO B O 1
ATOM 3379 N N . GLU B 1 10 ? 50.156 11.234 -11.805 1 27.06 10 GLU B N 1
ATOM 3380 C CA . GLU B 1 10 ? 49.969 12.016 -10.586 1 27.06 10 GLU B CA 1
ATOM 3381 C C . GLU B 1 10 ? 49.438 11.156 -9.445 1 27.06 10 GLU B C 1
ATOM 3383 O O . GLU B 1 10 ? 48.562 10.312 -9.664 1 27.06 10 GLU B O 1
ATOM 3388 N N . LYS B 1 11 ? 50.062 11.023 -8.336 1 29.31 11 LYS B N 1
ATOM 3389 C CA . LYS B 1 11 ? 49.875 10.367 -7.043 1 29.31 11 LYS B CA 1
ATOM 3390 C C . LYS B 1 11 ? 48.5 10.734 -6.445 1 29.31 11 LYS B C 1
ATOM 3392 O O . LYS B 1 11 ? 48.312 11.844 -5.949 1 29.31 11 LYS B O 1
ATOM 3397 N N . ALA B 1 12 ? 47.312 10.203 -7.016 1 27.39 12 ALA B N 1
ATOM 3398 C CA . ALA B 1 12 ? 45.938 10.438 -6.566 1 27.39 12 ALA B CA 1
ATOM 3399 C C . ALA B 1 12 ? 45.75 9.984 -5.121 1 27.39 12 ALA B C 1
ATOM 3401 O O . ALA B 1 12 ? 45.75 8.781 -4.832 1 27.39 12 ALA B O 1
ATOM 3402 N N . ASN B 1 13 ? 46.219 10.586 -4.188 1 26.66 13 ASN B N 1
ATOM 3403 C CA . ASN B 1 13 ? 45.906 10.438 -2.768 1 26.66 13 ASN B CA 1
ATOM 3404 C C . ASN B 1 13 ? 44.406 10.367 -2.525 1 26.66 13 ASN B C 1
ATOM 3406 O O . ASN B 1 13 ? 43.719 11.375 -2.666 1 26.66 13 ASN B O 1
ATOM 3410 N N . GLY B 1 14 ? 43.625 9.406 -3.064 1 26.06 14 GLY B N 1
ATOM 3411 C CA . GLY B 1 14 ? 42.219 9.219 -3.459 1 26.06 14 GLY B CA 1
ATOM 3412 C C . GLY B 1 14 ? 41.281 9.258 -2.287 1 26.06 14 GLY B C 1
ATOM 3413 O O . GLY B 1 14 ? 40.938 8.219 -1.722 1 26.06 14 GLY B O 1
ATOM 3414 N N . GLU B 1 15 ? 41.469 10.141 -1.273 1 29.55 15 GLU B N 1
ATOM 3415 C CA . GLU B 1 15 ? 40.281 10.383 -0.44 1 29.55 15 GLU B CA 1
ATOM 3416 C C . GLU B 1 15 ? 39.031 10.492 -1.286 1 29.55 15 GLU B C 1
ATOM 3418 O O . GLU B 1 15 ? 38.906 11.375 -2.135 1 29.55 15 GLU B O 1
ATOM 3423 N N . ILE B 1 16 ? 38.469 9.523 -1.708 1 28.42 16 ILE B N 1
ATOM 3424 C CA . ILE B 1 16 ? 37.25 9.562 -2.467 1 28.42 16 ILE B CA 1
ATOM 3425 C C . ILE B 1 16 ? 36.25 10.492 -1.786 1 28.42 16 ILE B C 1
ATOM 3427 O O . ILE B 1 16 ? 35.719 10.18 -0.719 1 28.42 16 ILE B O 1
ATOM 3431 N N . LYS B 1 17 ? 36.406 11.719 -1.621 1 32 17 LYS B N 1
ATOM 3432 C CA . LYS B 1 17 ? 35.375 12.75 -1.527 1 32 17 LYS B CA 1
ATOM 3433 C C . LYS B 1 17 ? 34.219 12.453 -2.479 1 32 17 LYS B C 1
ATOM 3435 O O . LYS B 1 17 ? 34.188 12.953 -3.604 1 32 17 LYS B O 1
ATOM 3440 N N . GLN B 1 18 ? 33.844 11.305 -2.738 1 31.22 18 GLN B N 1
ATOM 3441 C CA . GLN B 1 18 ? 32.719 11.102 -3.627 1 31.22 18 GLN B CA 1
ATOM 3442 C C . GLN B 1 18 ? 31.5 11.898 -3.164 1 31.22 18 GLN B C 1
ATOM 3444 O O . GLN B 1 18 ? 30.75 11.453 -2.289 1 31.22 18 GLN B O 1
ATOM 3449 N N . ARG B 1 19 ? 31.5 13.156 -2.848 1 35.81 19 ARG B N 1
ATOM 3450 C CA . ARG B 1 19 ? 30.375 14.078 -2.77 1 35.81 19 ARG B CA 1
ATOM 3451 C C . ARG B 1 19 ? 29.406 13.852 -3.926 1 35.81 19 ARG B C 1
ATOM 3453 O O . ARG B 1 19 ? 29.609 14.375 -5.023 1 35.81 19 ARG B O 1
ATOM 3460 N N . VAL B 1 20 ? 29.125 12.75 -4.43 1 36.91 20 VAL B N 1
ATOM 3461 C CA . VAL B 1 20 ? 28.062 12.844 -5.422 1 36.91 20 VAL B CA 1
ATOM 3462 C C . VAL B 1 20 ? 26.984 13.805 -4.934 1 36.91 20 VAL B C 1
ATOM 3464 O O . VAL B 1 20 ? 26.375 13.586 -3.881 1 36.91 20 VAL B O 1
ATOM 3467 N N . PRO B 1 21 ? 27.062 15.039 -5.129 1 41.34 21 PRO B N 1
ATOM 3468 C CA . PRO B 1 21 ? 25.906 15.898 -4.816 1 41.34 21 PRO B CA 1
ATOM 3469 C C . PRO B 1 21 ? 24.578 15.234 -5.145 1 41.34 21 PRO B C 1
ATOM 3471 O O . PRO B 1 21 ? 24.312 14.906 -6.301 1 41.34 21 PRO B O 1
ATOM 3474 N N . LEU B 1 22 ? 24.141 14.242 -4.555 1 46.31 22 LEU B N 1
ATOM 3475 C CA . LEU B 1 22 ? 22.859 13.617 -4.844 1 46.31 22 LEU B CA 1
ATOM 3476 C C . LEU B 1 22 ? 21.781 14.672 -5.078 1 46.31 22 LEU B C 1
ATOM 3478 O O . LEU B 1 22 ? 21.406 15.398 -4.156 1 46.31 22 LEU B O 1
ATOM 3482 N N . ARG B 1 23 ? 21.875 15.289 -6.219 1 52.31 23 ARG B N 1
ATOM 3483 C CA . ARG B 1 23 ? 20.734 16.125 -6.555 1 52.31 23 ARG B CA 1
ATOM 3484 C C . ARG B 1 23 ? 19.422 15.453 -6.145 1 52.31 23 ARG B C 1
ATOM 3486 O O . ARG B 1 23 ? 19.125 14.359 -6.609 1 52.31 23 ARG B O 1
ATOM 3493 N N . ARG B 1 24 ? 18.875 15.93 -5.094 1 63.81 24 ARG B N 1
ATOM 3494 C CA . ARG B 1 24 ? 17.578 15.453 -4.613 1 63.81 24 ARG B CA 1
ATOM 3495 C C . ARG B 1 24 ? 16.531 15.523 -5.715 1 63.81 24 ARG B C 1
ATOM 3497 O O . ARG B 1 24 ? 16.453 16.516 -6.445 1 63.81 24 ARG B O 1
ATOM 3504 N N . PHE B 1 25 ? 16.047 14.391 -6.051 1 70.94 25 PHE B N 1
ATOM 3505 C CA . PHE B 1 25 ? 14.938 14.367 -6.992 1 70.94 25 PHE B CA 1
ATOM 3506 C C . PHE B 1 25 ? 13.828 15.32 -6.559 1 70.94 25 PHE B C 1
ATOM 3508 O O . PHE B 1 25 ? 13.375 15.273 -5.414 1 70.94 25 PHE B O 1
ATOM 3515 N N . LYS B 1 26 ? 13.609 16.328 -7.402 1 77.19 26 LYS B N 1
ATOM 3516 C CA . LYS B 1 26 ? 12.484 17.219 -7.164 1 77.19 26 LYS B CA 1
ATOM 3517 C C . LYS B 1 26 ? 11.234 16.734 -7.898 1 77.19 26 LYS B C 1
ATOM 3519 O O . LYS B 1 26 ? 11.219 16.672 -9.133 1 77.19 26 LYS B O 1
ATOM 3524 N N . PRO B 1 27 ? 10.258 16.375 -7.105 1 81.5 27 PRO B N 1
ATOM 3525 C CA . PRO B 1 27 ? 9.039 15.93 -7.785 1 81.5 27 PRO B CA 1
ATOM 3526 C C . PRO B 1 27 ? 8.398 17.016 -8.641 1 81.5 27 PRO B C 1
ATOM 3528 O O . PRO B 1 27 ? 8.258 18.156 -8.188 1 81.5 27 PRO B O 1
ATOM 3531 N N . ALA B 1 28 ? 7.996 16.641 -9.844 1 77 28 ALA B N 1
ATOM 3532 C CA . ALA B 1 28 ? 7.387 17.594 -10.766 1 77 28 ALA B CA 1
ATOM 3533 C C . ALA B 1 28 ? 5.898 17.75 -10.484 1 77 28 ALA B C 1
ATOM 3535 O O . ALA B 1 28 ? 5.301 18.781 -10.836 1 77 28 ALA B O 1
ATOM 3536 N N . ASN B 1 29 ? 5.336 16.797 -9.914 1 82.88 29 ASN B N 1
ATOM 3537 C CA . ASN B 1 29 ? 3.908 16.781 -9.609 1 82.88 29 ASN B CA 1
ATOM 3538 C C . ASN B 1 29 ? 3.59 15.844 -8.453 1 82.88 29 ASN B C 1
ATOM 3540 O O . ASN B 1 29 ? 4.484 15.188 -7.91 1 82.88 29 ASN B O 1
ATOM 3544 N N . LYS B 1 30 ? 2.348 15.875 -8.117 1 83 30 LYS B N 1
ATOM 3545 C CA . LYS B 1 30 ? 1.91 15.133 -6.941 1 83 30 LYS B CA 1
ATOM 3546 C C . LYS B 1 30 ? 2.121 13.633 -7.133 1 83 30 LYS B C 1
ATOM 3548 O O . LYS B 1 30 ? 2.271 12.891 -6.16 1 83 30 LYS B O 1
ATOM 3553 N N . PHE B 1 31 ? 2.217 13.156 -8.344 1 76.25 31 PHE B N 1
ATOM 3554 C CA . PHE B 1 31 ? 2.35 11.727 -8.617 1 76.25 31 PHE B CA 1
ATOM 3555 C C . PHE B 1 31 ? 3.791 11.273 -8.43 1 76.25 31 PHE B C 1
ATOM 3557 O O . PHE B 1 31 ? 4.055 10.078 -8.258 1 76.25 31 PHE B O 1
ATOM 3564 N N . GLN B 1 32 ? 4.645 12.25 -8.406 1 77.69 32 GLN B N 1
ATOM 3565 C CA . GLN B 1 32 ? 6.062 11.938 -8.266 1 77.69 32 GLN B CA 1
ATOM 3566 C C . GLN B 1 32 ? 6.531 12.133 -6.828 1 77.69 32 GLN B C 1
ATOM 3568 O O . GLN B 1 32 ? 7.672 11.805 -6.492 1 77.69 32 GLN B O 1
ATOM 3573 N N . TYR B 1 33 ? 5.676 12.648 -6.098 1 83.81 33 TYR B N 1
ATOM 3574 C CA . TYR B 1 33 ? 6.055 12.93 -4.715 1 83.81 33 TYR B CA 1
ATOM 3575 C C . TYR B 1 33 ? 5.988 11.664 -3.867 1 83.81 33 TYR B C 1
ATOM 3577 O O . TYR B 1 33 ? 5.023 10.906 -3.951 1 83.81 33 TYR B O 1
ATOM 3585 N N . GLN B 1 34 ? 7.055 11.445 -3.121 1 80.94 34 GLN B N 1
ATOM 3586 C CA . GLN B 1 34 ? 7.086 10.336 -2.178 1 80.94 34 GLN B CA 1
ATOM 3587 C C . GLN B 1 34 ? 6.758 10.805 -0.763 1 80.94 34 GLN B C 1
ATOM 3589 O O . GLN B 1 34 ? 7.457 11.648 -0.207 1 80.94 34 GLN B O 1
ATOM 3594 N N . HIS B 1 35 ? 5.836 10.188 -0.234 1 86.69 35 HIS B N 1
ATOM 3595 C CA . HIS B 1 35 ? 5.387 10.602 1.091 1 86.69 35 HIS B CA 1
ATOM 3596 C C . HIS B 1 35 ? 6.27 10.008 2.182 1 86.69 35 HIS B C 1
ATOM 3598 O O . HIS B 1 35 ? 6.953 9.008 1.959 1 86.69 35 HIS B O 1
ATOM 3604 N N . TRP B 1 36 ? 6.199 10.672 3.293 1 93.44 36 TRP B N 1
ATOM 3605 C CA . TRP B 1 36 ? 6.891 10.188 4.484 1 93.44 36 TRP B CA 1
ATOM 3606 C C . TRP B 1 36 ? 5.996 9.266 5.297 1 93.44 36 TRP B C 1
ATOM 3608 O O . TRP B 1 36 ? 4.77 9.391 5.262 1 93.44 36 TRP B O 1
ATOM 3618 N N . ARG B 1 37 ? 6.629 8.367 5.926 1 93.75 37 ARG B N 1
ATOM 3619 C CA . ARG B 1 37 ? 5.965 7.602 6.977 1 93.75 37 ARG B CA 1
ATOM 3620 C C . ARG B 1 37 ? 6.289 8.164 8.352 1 93.75 37 ARG B C 1
ATOM 3622 O O . ARG B 1 37 ? 7.383 8.688 8.57 1 93.75 37 ARG B O 1
ATOM 3629 N N . TYR B 1 38 ? 5.332 8.133 9.133 1 96.88 38 TYR B N 1
ATOM 3630 C CA . TYR B 1 38 ? 5.488 8.625 10.5 1 96.88 38 TYR B CA 1
ATOM 3631 C C . TYR B 1 38 ? 5.668 7.469 11.477 1 96.88 38 TYR B C 1
ATOM 3633 O O . TYR B 1 38 ? 4.988 6.445 11.359 1 96.88 38 TYR B O 1
ATOM 3641 N N . PHE B 1 39 ? 6.629 7.605 12.422 1 95.75 39 PHE B N 1
ATOM 3642 C CA . PHE B 1 39 ? 6.766 6.547 13.414 1 95.75 39 PHE B CA 1
ATOM 3643 C C . PHE B 1 39 ? 6.957 7.133 14.805 1 95.75 39 PHE B C 1
ATOM 3645 O O . PHE B 1 39 ? 7.469 8.242 14.953 1 95.75 39 PHE B O 1
ATOM 3652 N N . ASP B 1 40 ? 6.457 6.508 15.727 1 94.88 40 ASP B N 1
ATOM 3653 C CA . ASP B 1 40 ? 6.805 6.672 17.125 1 94.88 40 ASP B CA 1
ATOM 3654 C C . ASP B 1 40 ? 7.516 5.43 17.672 1 94.88 40 ASP B C 1
ATOM 3656 O O . ASP B 1 40 ? 7.902 4.547 16.906 1 94.88 40 ASP B O 1
ATOM 3660 N N . PRO B 1 41 ? 7.844 5.41 18.938 1 91.94 41 PRO B N 1
ATOM 3661 C CA . PRO B 1 41 ? 8.625 4.27 19.438 1 91.94 41 PRO B CA 1
ATOM 3662 C C . PRO B 1 41 ? 7.895 2.941 19.266 1 91.94 41 PRO B C 1
ATOM 3664 O O . PRO B 1 41 ? 8.523 1.881 19.266 1 91.94 41 PRO B O 1
ATOM 3667 N N . PHE B 1 42 ? 6.625 2.986 19.047 1 92.56 42 PHE B N 1
ATOM 3668 C CA . PHE B 1 42 ? 5.84 1.759 19.109 1 92.56 42 PHE B CA 1
ATOM 3669 C C . PHE B 1 42 ? 5.312 1.369 17.734 1 92.56 42 PHE B C 1
ATOM 3671 O O . PHE B 1 42 ? 5.156 0.183 17.438 1 92.56 42 PHE B O 1
ATOM 3678 N N . TYR B 1 43 ? 4.996 2.393 16.938 1 93.81 43 TYR B N 1
ATOM 3679 C CA . TYR B 1 43 ? 4.301 2.084 15.688 1 93.81 43 TYR B CA 1
ATOM 3680 C C . TYR B 1 43 ? 4.859 2.9 14.531 1 93.81 43 TYR B C 1
ATOM 3682 O O . TYR B 1 43 ? 5.391 3.994 14.734 1 93.81 43 TYR B O 1
ATOM 3690 N N . LEU B 1 44 ? 4.836 2.297 13.414 1 93.19 44 LEU B N 1
ATOM 3691 C CA . LEU B 1 44 ? 5.008 2.986 12.141 1 93.19 44 LEU B CA 1
ATOM 3692 C C . LEU B 1 44 ? 3.66 3.211 11.461 1 93.19 44 LEU B C 1
ATOM 3694 O O . LEU B 1 44 ? 2.922 2.256 11.203 1 93.19 44 LEU B O 1
ATOM 3698 N N . TYR B 1 45 ? 3.324 4.426 11.227 1 94.25 45 TYR B N 1
ATOM 3699 C CA . TYR B 1 45 ? 2.064 4.789 10.586 1 94.25 45 TYR B CA 1
ATOM 3700 C C . TYR B 1 45 ? 2.258 5.031 9.094 1 94.25 45 TYR B C 1
ATOM 3702 O O . TYR B 1 45 ? 3.156 5.777 8.695 1 94.25 45 TYR B O 1
ATOM 3710 N N . THR B 1 46 ? 1.417 4.32 8.336 1 86.69 46 THR B N 1
ATOM 3711 C CA . THR B 1 46 ? 1.595 4.383 6.895 1 86.69 46 THR B CA 1
ATOM 3712 C C . THR B 1 46 ? 0.27 4.145 6.176 1 86.69 46 THR B C 1
ATOM 3714 O O . THR B 1 46 ? -0.665 3.586 6.754 1 86.69 46 THR B O 1
ATOM 3717 N N . ASP B 1 47 ? 0.247 4.633 4.992 1 81.56 47 ASP B N 1
ATOM 3718 C CA . ASP B 1 47 ? -0.907 4.379 4.133 1 81.56 47 ASP B CA 1
ATOM 3719 C C . ASP B 1 47 ? -0.584 3.324 3.076 1 81.56 47 ASP B C 1
ATOM 3721 O O . ASP B 1 47 ? -1.368 3.105 2.15 1 81.56 47 ASP B O 1
ATOM 3725 N N . ASP B 1 48 ? 0.519 2.701 3.23 1 73.25 48 ASP B N 1
ATOM 3726 C CA . ASP B 1 48 ? 0.972 1.718 2.252 1 73.25 48 ASP B CA 1
ATOM 3727 C C . ASP B 1 48 ? 0.35 0.35 2.52 1 73.25 48 ASP B C 1
ATOM 3729 O O . ASP B 1 48 ? 0.361 -0.524 1.65 1 73.25 48 ASP B O 1
ATOM 3733 N N . THR B 1 49 ? -0.16 0.175 3.703 1 71.94 49 THR B N 1
ATOM 3734 C CA . THR B 1 49 ? -0.679 -1.129 4.102 1 71.94 49 THR B CA 1
ATOM 3735 C C . THR B 1 49 ? -2.178 -1.053 4.383 1 71.94 49 THR B C 1
ATOM 3737 O O . THR B 1 49 ? -2.742 0.04 4.465 1 71.94 49 THR B O 1
ATOM 3740 N N . LEU B 1 50 ? -2.689 -2.178 4.457 1 75.06 50 LEU B N 1
ATOM 3741 C CA . LEU B 1 50 ? -4.102 -2.256 4.809 1 75.06 50 LEU B CA 1
ATOM 3742 C C . LEU B 1 50 ? -4.348 -1.681 6.199 1 75.06 50 LEU B C 1
ATOM 3744 O O . LEU B 1 50 ? -5.332 -0.967 6.414 1 75.06 50 LEU B O 1
ATOM 3748 N N . GLU B 1 51 ? -3.396 -2.043 7.027 1 84.75 51 GLU B N 1
ATOM 3749 C CA . GLU B 1 51 ? -3.475 -1.472 8.367 1 84.75 51 GLU B CA 1
ATOM 3750 C C . GLU B 1 51 ? -2.865 -0.073 8.406 1 84.75 51 GLU B C 1
ATOM 3752 O O . GLU B 1 51 ? -1.832 0.178 7.785 1 84.75 51 GLU B O 1
ATOM 3757 N N . PRO B 1 52 ? -3.502 0.802 9.125 1 92.12 52 PRO B N 1
ATOM 3758 C CA . PRO B 1 52 ? -2.996 2.176 9.156 1 92.12 52 PRO B CA 1
ATOM 3759 C C . PRO B 1 52 ? -1.698 2.307 9.953 1 92.12 52 PRO B C 1
ATOM 3761 O O . PRO B 1 52 ? -1.069 3.367 9.945 1 92.12 52 PRO B O 1
ATOM 3764 N N . TYR B 1 53 ? -1.346 1.272 10.695 1 91.81 53 TYR B N 1
ATOM 3765 C CA . TYR B 1 53 ? -0.074 1.262 11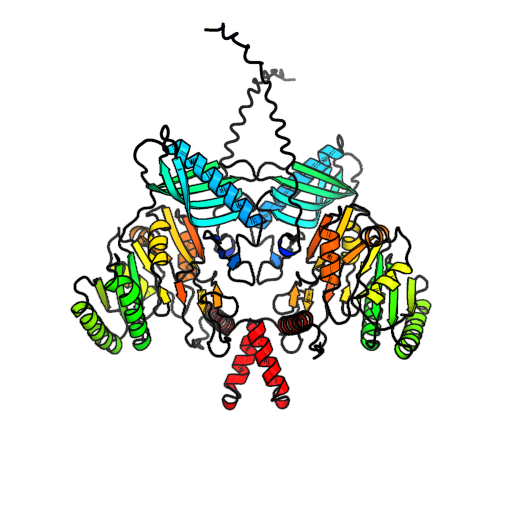.406 1 91.81 53 TYR B CA 1
ATOM 3766 C C . TYR B 1 53 ? 0.458 -0.159 11.555 1 91.81 53 TYR B C 1
ATOM 3768 O O . TYR B 1 53 ? -0.29 -1.128 11.398 1 91.81 53 TYR B O 1
ATOM 3776 N N . VAL B 1 54 ? 1.782 -0.244 11.766 1 87.94 54 VAL B N 1
ATOM 3777 C CA . VAL B 1 54 ? 2.447 -1.515 12.031 1 87.94 54 VAL B CA 1
ATOM 3778 C C . VAL B 1 54 ? 3.312 -1.393 13.281 1 87.94 54 VAL B C 1
ATOM 3780 O O . VAL B 1 54 ? 3.928 -0.351 13.523 1 87.94 54 VAL B O 1
ATOM 3783 N N . SER B 1 55 ? 3.32 -2.424 14.016 1 88.25 55 SER B N 1
ATOM 3784 C CA . SER B 1 55 ? 4.141 -2.43 15.227 1 88.25 55 SER B CA 1
ATOM 3785 C C . SER B 1 55 ? 5.625 -2.494 14.891 1 88.25 55 SER B C 1
ATOM 3787 O O . SER B 1 55 ? 6.059 -3.377 14.141 1 88.25 55 SER B O 1
ATOM 3789 N N . VAL B 1 56 ? 6.301 -1.624 15.477 1 85.88 56 VAL B N 1
ATOM 3790 C CA . VAL B 1 56 ? 7.742 -1.594 15.25 1 85.88 56 VAL B CA 1
ATOM 3791 C C . VAL B 1 56 ? 8.383 -2.844 15.844 1 85.88 56 VAL B C 1
ATOM 3793 O O . VAL B 1 56 ? 9.305 -3.414 15.258 1 85.88 56 VAL B O 1
ATOM 3796 N N . LYS B 1 57 ? 7.887 -3.291 16.922 1 80.44 57 LYS B N 1
ATOM 3797 C CA . LYS B 1 57 ? 8.43 -4.457 17.609 1 80.44 57 LYS B CA 1
ATOM 3798 C C . LYS B 1 57 ? 8.125 -5.742 16.844 1 80.44 57 LYS B C 1
ATOM 3800 O O . LYS B 1 57 ? 8.969 -6.641 16.766 1 80.44 57 LYS B O 1
ATOM 3805 N N . ALA B 1 58 ? 6.934 -5.742 16.297 1 75.31 58 ALA B N 1
ATOM 3806 C CA . ALA B 1 58 ? 6.484 -6.965 15.641 1 75.31 58 ALA B CA 1
ATOM 3807 C C . ALA B 1 58 ? 7.191 -7.152 14.305 1 75.31 58 ALA B C 1
ATOM 3809 O O . ALA B 1 58 ? 7.395 -8.281 13.852 1 75.31 58 ALA B O 1
ATOM 3810 N N . PHE B 1 59 ? 7.547 -6.066 13.734 1 76 59 PHE B N 1
ATOM 3811 C CA . PHE B 1 59 ? 8.227 -6.152 12.445 1 76 59 PHE B CA 1
ATOM 3812 C C . PHE B 1 59 ? 9.719 -5.879 12.602 1 76 59 PHE B C 1
ATOM 3814 O O . PHE B 1 59 ? 10.148 -4.727 12.57 1 76 59 PHE B O 1
ATOM 3821 N N . LYS B 1 60 ? 10.422 -6.891 12.688 1 72.75 60 LYS B N 1
ATOM 3822 C CA . LYS B 1 60 ? 11.836 -6.863 13.047 1 72.75 60 LYS B CA 1
ATOM 3823 C C . LYS B 1 60 ? 12.633 -5.98 12.086 1 72.75 60 LYS B C 1
ATOM 3825 O O . LYS B 1 60 ? 13.562 -5.289 12.5 1 72.75 60 LYS B O 1
ATOM 3830 N N . TYR B 1 61 ? 12.242 -5.973 10.891 1 76.94 61 TYR B N 1
ATOM 3831 C CA . TYR B 1 61 ? 12.961 -5.164 9.914 1 76.94 61 TYR B CA 1
ATOM 3832 C C . TYR B 1 61 ? 12.867 -3.684 10.258 1 76.94 61 TYR B C 1
ATOM 3834 O O . TYR B 1 61 ? 13.867 -2.957 10.172 1 76.94 61 TYR B O 1
ATOM 3842 N N . TYR B 1 62 ? 11.719 -3.277 10.695 1 78.5 62 TYR B N 1
ATOM 3843 C CA . TYR B 1 62 ? 11.539 -1.868 11.023 1 78.5 62 TYR B CA 1
ATOM 3844 C C . TYR B 1 62 ? 12.242 -1.522 12.336 1 78.5 62 TYR B C 1
ATOM 3846 O O . TYR B 1 62 ? 12.805 -0.431 12.477 1 78.5 62 TYR B O 1
ATOM 3854 N N . SER B 1 63 ? 12.156 -2.5 13.188 1 85.06 63 SER B N 1
ATOM 3855 C CA . SER B 1 63 ? 12.844 -2.283 14.453 1 85.06 63 SER B CA 1
ATOM 3856 C C . SER B 1 63 ? 14.344 -2.09 14.242 1 85.06 63 SER B C 1
ATOM 3858 O O . SER B 1 63 ? 14.938 -1.171 14.805 1 85.06 63 SER B O 1
ATOM 3860 N N . LEU B 1 64 ? 14.906 -2.932 13.445 1 86 64 LEU B N 1
ATOM 3861 C CA . LEU B 1 64 ? 16.344 -2.854 13.18 1 86 64 LEU B CA 1
ATOM 3862 C C . LEU B 1 64 ? 16.688 -1.579 12.414 1 86 64 LEU B C 1
ATOM 3864 O O . LEU B 1 64 ? 17.703 -0.942 12.68 1 86 64 LEU B O 1
ATOM 3868 N N . GLU B 1 65 ? 15.875 -1.26 11.477 1 86 65 GLU B N 1
ATOM 3869 C CA . GLU B 1 65 ? 16.078 -0.03 10.711 1 86 65 GLU B CA 1
ATOM 3870 C C . GLU B 1 65 ? 16.062 1.192 11.625 1 86 65 GLU B C 1
ATOM 3872 O O . GLU B 1 65 ? 16.938 2.055 11.523 1 86 65 GLU B O 1
ATOM 3877 N N . LEU B 1 66 ? 15.102 1.24 12.477 1 88.12 66 LEU B N 1
ATOM 3878 C CA . LEU B 1 66 ? 14.969 2.387 13.375 1 88.12 66 LEU B CA 1
ATOM 3879 C C . LEU B 1 66 ? 16.141 2.447 14.352 1 88.12 66 LEU B C 1
ATOM 3881 O O . LEU B 1 66 ? 16.641 3.529 14.656 1 88.12 66 LEU B O 1
ATOM 3885 N N . LYS B 1 67 ? 16.484 1.296 14.836 1 88.88 67 LYS B N 1
ATOM 3886 C CA . LYS B 1 67 ? 17.641 1.251 15.742 1 88.88 67 LYS B CA 1
ATOM 3887 C C . LYS B 1 67 ? 18.891 1.796 15.07 1 88.88 67 LYS B C 1
ATOM 3889 O O . LYS B 1 67 ? 19.641 2.555 15.672 1 88.88 67 LYS B O 1
ATOM 3894 N N . ARG B 1 68 ? 19.094 1.391 13.906 1 87.31 68 ARG B N 1
ATOM 3895 C CA . ARG B 1 68 ? 20.25 1.867 13.156 1 87.31 68 ARG B CA 1
ATOM 3896 C C . ARG B 1 68 ? 20.172 3.373 12.93 1 87.31 68 ARG B C 1
ATOM 3898 O O . ARG B 1 68 ? 21.188 4.074 13.055 1 87.31 68 ARG B O 1
ATOM 3905 N N . ALA B 1 69 ? 19.047 3.844 12.555 1 87.94 69 ALA B N 1
ATOM 3906 C CA . ALA B 1 69 ? 18.859 5.273 12.328 1 87.94 69 ALA B CA 1
ATOM 3907 C C . ALA B 1 69 ? 19.141 6.07 13.602 1 87.94 69 ALA B C 1
ATOM 3909 O O . ALA B 1 69 ? 19.766 7.133 13.547 1 87.94 69 ALA B O 1
ATOM 3910 N N . ILE B 1 70 ? 18.656 5.551 14.703 1 90.62 70 ILE B N 1
ATOM 3911 C CA . ILE B 1 70 ? 18.859 6.219 15.984 1 90.62 70 ILE B CA 1
ATOM 3912 C C . ILE B 1 70 ? 20.344 6.242 16.328 1 90.62 70 ILE B C 1
ATOM 3914 O O . ILE B 1 70 ? 20.859 7.254 16.812 1 90.62 70 ILE B O 1
ATOM 3918 N N . GLN B 1 71 ? 21 5.145 16.094 1 89.94 71 GLN B N 1
ATOM 3919 C CA . GLN B 1 71 ? 22.438 5.09 16.344 1 89.94 71 GLN B CA 1
ATOM 3920 C C . GLN B 1 71 ? 23.188 6.137 15.516 1 89.94 71 GLN B C 1
ATOM 3922 O O . GLN B 1 71 ? 24.109 6.789 16.016 1 89.94 71 GLN B O 1
ATOM 3927 N N . GLU B 1 72 ? 22.812 6.215 14.352 1 87.5 72 GLU B N 1
ATOM 3928 C CA . GLU B 1 72 ? 23.422 7.227 13.492 1 87.5 72 GLU B CA 1
ATOM 3929 C C . GLU B 1 72 ? 23.125 8.633 13.992 1 87.5 72 GLU B C 1
ATOM 3931 O O . GLU B 1 72 ? 23.969 9.523 13.906 1 87.5 72 GLU B O 1
ATOM 3936 N N . ALA B 1 73 ? 21.906 8.828 14.453 1 89.69 73 ALA B N 1
ATOM 3937 C CA . ALA B 1 73 ? 21.531 10.125 15.008 1 89.69 73 ALA B CA 1
ATOM 3938 C C . ALA B 1 73 ? 22.422 10.484 16.203 1 89.69 73 ALA B C 1
ATOM 3940 O O . ALA B 1 73 ? 22.859 11.633 16.344 1 89.69 73 ALA B O 1
ATOM 3941 N N . VAL B 1 74 ? 22.672 9.5 17 1 90.31 74 VAL B N 1
ATOM 3942 C CA . VAL B 1 74 ? 23.531 9.719 18.156 1 90.31 74 VAL B CA 1
ATOM 3943 C C . VAL B 1 74 ? 24.922 10.156 17.703 1 90.31 74 VAL B C 1
ATOM 3945 O O . VAL B 1 74 ? 25.5 11.078 18.281 1 90.31 74 VAL B O 1
ATOM 3948 N N . HIS B 1 75 ? 25.406 9.539 16.719 1 88.12 75 HIS B N 1
ATOM 3949 C CA . HIS B 1 75 ? 26.719 9.883 16.172 1 88.12 75 HIS B CA 1
ATOM 3950 C C . HIS B 1 75 ? 26.734 11.328 15.672 1 88.12 75 HIS B C 1
ATOM 3952 O O . HIS B 1 75 ? 27.703 12.062 15.938 1 88.12 75 HIS B O 1
ATOM 3958 N N . VAL B 1 76 ? 25.719 11.703 15.039 1 85.75 76 VAL B N 1
ATOM 3959 C CA . VAL B 1 76 ? 25.625 13.047 14.477 1 85.75 76 VAL B CA 1
ATOM 3960 C C . VAL B 1 76 ? 25.562 14.07 15.602 1 85.75 76 VAL B C 1
ATOM 3962 O O . VAL B 1 76 ? 26.25 15.102 15.547 1 85.75 76 VAL B O 1
ATOM 3965 N N . VAL B 1 77 ? 24.719 13.828 16.578 1 88.5 77 VAL B N 1
ATOM 3966 C CA . VAL B 1 77 ? 24.547 14.758 17.688 1 88.5 77 VAL B CA 1
ATOM 3967 C C . VAL B 1 77 ? 25.859 14.875 18.469 1 88.5 77 VAL B C 1
ATOM 3969 O O . VAL B 1 77 ? 26.219 15.969 18.906 1 88.5 77 VAL B O 1
ATOM 3972 N N . ASN B 1 78 ? 26.531 13.773 18.625 1 89 78 ASN B N 1
ATOM 3973 C CA . ASN B 1 78 ? 27.828 13.797 19.328 1 89 78 ASN B CA 1
ATOM 3974 C C . ASN B 1 78 ? 28.844 14.641 18.578 1 89 78 ASN B C 1
ATOM 3976 O O . ASN B 1 78 ? 29.672 15.32 19.188 1 89 78 ASN B O 1
ATOM 3980 N N . LYS B 1 79 ? 28.828 14.562 17.266 1 86.19 79 LYS B N 1
ATOM 3981 C CA . LYS B 1 79 ? 29.734 15.367 16.453 1 86.19 79 LYS B CA 1
ATOM 3982 C C . LYS B 1 79 ? 29.422 16.859 16.609 1 86.19 79 LYS B C 1
ATOM 3984 O O . LYS B 1 79 ? 30.328 17.688 16.688 1 86.19 79 LYS B O 1
ATOM 3989 N N . ARG B 1 80 ? 28.172 17.203 16.672 1 84.81 80 ARG B N 1
ATOM 3990 C CA . ARG B 1 80 ? 27.734 18.594 16.766 1 84.81 80 ARG B CA 1
ATOM 3991 C C . ARG B 1 80 ? 28.078 19.188 18.125 1 84.81 80 ARG B C 1
ATOM 3993 O O . ARG B 1 80 ? 28.422 20.359 18.25 1 84.81 80 ARG B O 1
ATOM 4000 N N . HIS B 1 81 ? 27.969 18.375 19.109 1 84.56 81 HIS B N 1
ATOM 4001 C CA . HIS B 1 81 ? 28.141 18.875 20.469 1 84.56 81 HIS B CA 1
ATOM 4002 C C . HIS B 1 81 ? 29.547 18.594 21 1 84.56 81 HIS B C 1
ATOM 4004 O O . HIS B 1 81 ? 29.828 18.828 22.172 1 84.56 81 HIS B O 1
ATOM 4010 N N . HIS B 1 82 ? 30.359 18.156 20.203 1 84.81 82 HIS B N 1
ATOM 4011 C CA . HIS B 1 82 ? 31.734 17.906 20.609 1 84.81 82 HIS B CA 1
ATOM 4012 C C . HIS B 1 82 ? 32.344 19.125 21.297 1 84.81 82 HIS B C 1
ATOM 4014 O O . HIS B 1 82 ? 32.156 20.25 20.828 1 84.81 82 HIS B O 1
ATOM 4020 N N . PRO B 1 83 ? 32.969 18.797 22.406 1 85.38 83 PRO B N 1
ATOM 4021 C CA . PRO B 1 83 ? 33.5 17.547 22.938 1 85.38 83 PRO B CA 1
ATOM 4022 C C . PRO B 1 83 ? 32.594 16.875 23.953 1 85.38 83 PRO B C 1
ATOM 4024 O O . PRO B 1 83 ? 32.969 15.867 24.547 1 85.38 83 PRO B O 1
ATOM 4027 N N . VAL B 1 84 ? 31.5 17.531 24.125 1 83.31 84 VAL B N 1
ATOM 4028 C CA . VAL B 1 84 ? 30.578 16.938 25.078 1 83.31 84 VAL B CA 1
ATOM 4029 C C . VAL B 1 84 ? 29.984 15.656 24.484 1 83.31 84 VAL B C 1
ATOM 4031 O O . VAL B 1 84 ? 29.5 15.648 23.344 1 83.31 84 VAL B O 1
ATOM 4034 N N . ARG B 1 85 ? 30.125 14.617 25.203 1 88.62 85 ARG B N 1
ATOM 4035 C CA . ARG B 1 85 ? 29.531 13.367 24.75 1 88.62 85 ARG B CA 1
ATOM 4036 C C . ARG B 1 85 ? 28.078 13.273 25.172 1 88.62 85 ARG B C 1
ATOM 4038 O O . ARG B 1 85 ? 27.719 13.664 26.281 1 88.62 85 ARG B O 1
ATOM 4045 N N . VAL B 1 86 ? 27.266 12.852 24.234 1 90.75 86 VAL B N 1
ATOM 4046 C CA . VAL B 1 86 ? 25.828 12.781 24.5 1 90.75 86 VAL B CA 1
ATOM 4047 C C . VAL B 1 86 ? 25.359 11.336 24.375 1 90.75 86 VAL B C 1
ATOM 4049 O O . VAL B 1 86 ? 25.969 10.531 23.672 1 90.75 86 VAL B O 1
ATOM 4052 N N . LYS B 1 87 ? 24.344 11.031 25.172 1 92 87 LYS B N 1
ATOM 4053 C CA . LYS B 1 87 ? 23.672 9.734 25.094 1 92 87 LYS B CA 1
ATOM 4054 C C . LYS B 1 87 ? 22.219 9.891 24.672 1 92 87 LYS B C 1
ATOM 4056 O O . LYS B 1 87 ? 21.578 10.898 24.984 1 92 87 LYS B O 1
ATOM 4061 N N . PHE B 1 88 ? 21.766 8.953 23.922 1 93.75 88 PHE B N 1
ATOM 4062 C CA . PHE B 1 88 ? 20.359 8.906 23.531 1 93.75 88 PHE B CA 1
ATOM 4063 C C . PHE B 1 88 ? 19.484 8.539 24.734 1 93.75 88 PHE B C 1
ATOM 4065 O O . PHE B 1 88 ? 19.781 7.582 25.453 1 93.75 88 PHE B O 1
ATOM 4072 N N . LYS B 1 89 ? 18.391 9.297 24.906 1 94.12 89 LYS B N 1
ATOM 4073 C CA . LYS B 1 89 ? 17.531 9.031 26.047 1 94.12 89 LYS B CA 1
ATOM 4074 C C . LYS B 1 89 ? 16.172 8.477 25.594 1 94.12 89 LYS B C 1
ATOM 4076 O O . LYS B 1 89 ? 15.734 7.434 26.094 1 94.12 89 LYS B O 1
ATOM 4081 N N . ARG B 1 90 ? 15.578 9.242 24.688 1 94.62 90 ARG B N 1
ATOM 4082 C CA . ARG B 1 90 ? 14.227 8.828 24.312 1 94.62 90 ARG B CA 1
ATOM 4083 C C . ARG B 1 90 ? 13.875 9.328 22.922 1 94.62 90 ARG B C 1
ATOM 4085 O O . ARG B 1 90 ? 14.188 10.469 22.562 1 94.62 90 ARG B O 1
ATOM 4092 N N . LEU B 1 91 ? 13.172 8.406 22.219 1 94.94 91 LEU B N 1
ATOM 4093 C CA . LEU B 1 91 ? 12.625 8.789 20.922 1 94.94 91 LEU B CA 1
ATOM 4094 C C . LEU B 1 91 ? 11.227 9.383 21.062 1 94.94 91 LEU B C 1
ATOM 4096 O O . LEU B 1 91 ? 10.359 8.789 21.703 1 94.94 91 LEU B O 1
ATOM 4100 N N . HIS B 1 92 ? 11.016 10.594 20.594 1 94.88 92 HIS B N 1
ATOM 4101 C CA . HIS B 1 92 ? 9.672 11.164 20.562 1 94.88 92 HIS B CA 1
ATOM 4102 C C . HIS B 1 92 ? 8.883 10.648 19.359 1 94.88 92 HIS B C 1
ATOM 4104 O O . HIS B 1 92 ? 7.797 10.086 19.516 1 94.88 92 HIS B O 1
ATOM 4110 N N . ASN B 1 93 ? 9.359 10.852 18.203 1 96.12 93 ASN B N 1
ATOM 4111 C CA . ASN B 1 93 ? 8.805 10.422 16.922 1 96.12 93 ASN B CA 1
ATOM 4112 C C . ASN B 1 93 ? 9.797 10.633 15.789 1 96.12 93 ASN B C 1
ATOM 4114 O O . ASN B 1 93 ? 10.922 11.078 16.016 1 96.12 93 ASN B O 1
ATOM 4118 N N . GLY B 1 94 ? 9.336 10.273 14.625 1 96.12 94 GLY B N 1
ATOM 4119 C CA . GLY B 1 94 ? 10.172 10.508 13.453 1 96.12 94 GLY B CA 1
ATOM 4120 C C . GLY B 1 94 ? 9.461 10.211 12.148 1 96.12 94 GLY B C 1
ATOM 4121 O O . GLY B 1 94 ? 8.266 9.922 12.133 1 96.12 94 GLY B O 1
ATOM 4122 N N . TYR B 1 95 ? 10.211 10.438 11.102 1 96.44 95 TYR B N 1
ATOM 4123 C CA . TYR B 1 95 ? 9.727 10.234 9.742 1 96.44 95 TYR B CA 1
ATOM 4124 C C . TYR B 1 95 ? 10.742 9.469 8.906 1 96.44 95 TYR B C 1
ATOM 4126 O O . TYR B 1 95 ? 11.953 9.625 9.094 1 96.44 95 TYR B O 1
ATOM 4134 N N . VAL B 1 96 ? 10.234 8.625 8.102 1 93.94 96 VAL B N 1
ATOM 4135 C CA . VAL B 1 96 ? 11.125 7.891 7.203 1 93.94 96 VAL B CA 1
ATOM 4136 C C . VAL B 1 96 ? 10.555 7.91 5.785 1 93.94 96 VAL B C 1
ATOM 4138 O O . VAL B 1 96 ? 9.344 7.82 5.594 1 93.94 96 VAL B O 1
ATOM 4141 N N . ARG B 1 97 ? 11.375 8.109 4.84 1 90.75 97 ARG B N 1
ATOM 4142 C CA . ARG B 1 97 ? 11.039 8.039 3.422 1 90.75 97 ARG B CA 1
ATOM 4143 C C . ARG B 1 97 ? 12.047 7.184 2.658 1 90.75 97 ARG B C 1
ATOM 4145 O O . ARG B 1 97 ? 13.258 7.379 2.783 1 90.75 97 ARG B O 1
ATOM 4152 N N . HIS B 1 98 ? 11.516 6.203 1.998 1 84.94 98 HIS B N 1
ATOM 4153 C CA . HIS B 1 98 ? 12.344 5.344 1.157 1 84.94 98 HIS B CA 1
ATOM 4154 C C . HIS B 1 98 ? 12.305 5.793 -0.299 1 84.94 98 HIS B C 1
ATOM 4156 O O . HIS B 1 98 ? 11.273 5.656 -0.968 1 84.94 98 HIS B O 1
ATOM 4162 N N . ASP B 1 99 ? 13.367 6.332 -0.739 1 81.06 99 ASP B N 1
ATOM 4163 C CA . ASP B 1 99 ? 13.516 6.754 -2.129 1 81.06 99 ASP B CA 1
ATOM 4164 C C . ASP B 1 99 ? 14.305 5.719 -2.936 1 81.06 99 ASP B C 1
ATOM 4166 O O . ASP B 1 99 ? 15.484 5.492 -2.68 1 81.06 99 ASP B O 1
ATOM 4170 N N . PRO B 1 100 ? 13.695 5.195 -3.916 1 78.75 100 PRO B N 1
ATOM 4171 C CA . PRO B 1 100 ? 14.367 4.133 -4.668 1 78.75 100 PRO B CA 1
ATOM 4172 C C . PRO B 1 100 ? 15.594 4.629 -5.426 1 78.75 100 PRO B C 1
ATOM 4174 O O . PRO B 1 100 ? 16.438 3.828 -5.84 1 78.75 100 PRO B O 1
ATOM 4177 N N . LEU B 1 101 ? 15.688 5.91 -5.629 1 78.44 101 LEU B N 1
ATOM 4178 C CA . LEU B 1 101 ? 16.812 6.457 -6.383 1 78.44 101 LEU B CA 1
ATOM 4179 C C . LEU B 1 101 ? 17.906 6.938 -5.445 1 78.44 101 LEU B C 1
ATOM 4181 O O . LEU B 1 101 ? 19.094 6.793 -5.75 1 78.44 101 LEU B O 1
ATOM 4185 N N . GLN B 1 102 ? 17.453 7.445 -4.332 1 79.19 102 GLN B N 1
ATOM 4186 C CA . GLN B 1 102 ? 18.438 8.141 -3.5 1 79.19 102 GLN B CA 1
ATOM 4187 C C . GLN B 1 102 ? 18.766 7.324 -2.254 1 79.19 102 GLN B C 1
ATOM 4189 O O . GLN B 1 102 ? 19.891 7.379 -1.758 1 79.19 102 GLN B O 1
ATOM 4194 N N . GLY B 1 103 ? 17.859 6.633 -1.776 1 85.75 103 GLY B N 1
ATOM 4195 C CA . GLY B 1 103 ? 18.062 5.914 -0.526 1 85.75 103 GLY B CA 1
ATOM 4196 C C . GLY B 1 103 ? 17.047 6.281 0.536 1 85.75 103 GLY B C 1
ATOM 4197 O O . GLY B 1 103 ? 15.922 6.688 0.217 1 85.75 103 GLY B O 1
ATOM 4198 N N . ASN B 1 104 ? 17.438 5.977 1.761 1 89 104 ASN B N 1
ATOM 4199 C CA . ASN B 1 104 ? 16.516 6.207 2.865 1 89 104 ASN B CA 1
ATOM 4200 C C . ASN B 1 104 ? 16.828 7.508 3.598 1 89 104 ASN B C 1
ATOM 4202 O O . ASN B 1 104 ? 18 7.793 3.896 1 89 104 ASN B O 1
ATOM 4206 N N . GLU B 1 105 ? 15.781 8.273 3.814 1 90.56 105 GLU B N 1
ATOM 4207 C CA . GLU B 1 105 ? 15.906 9.5 4.605 1 90.56 105 GLU B CA 1
ATOM 4208 C C . GLU B 1 105 ? 15.133 9.383 5.918 1 90.56 105 GLU B C 1
ATOM 4210 O O . GLU B 1 105 ? 14.031 8.836 5.949 1 90.56 105 GLU B O 1
ATOM 4215 N N . TYR B 1 106 ? 15.742 9.93 6.977 1 92.81 106 TYR B N 1
ATOM 4216 C CA . TYR B 1 106 ? 15.125 9.875 8.297 1 92.81 106 TYR B CA 1
ATOM 4217 C C . TYR B 1 106 ? 15.133 11.242 8.961 1 92.81 106 TYR B C 1
ATOM 4219 O O . TYR B 1 106 ? 16.094 12.008 8.82 1 92.81 106 TYR B O 1
ATOM 4227 N N . ILE B 1 107 ? 14.109 11.562 9.555 1 95 107 ILE B N 1
ATOM 4228 C CA . ILE B 1 107 ? 14.031 12.648 10.531 1 95 107 ILE B CA 1
ATOM 4229 C C . ILE B 1 107 ? 13.742 12.07 11.914 1 95 107 ILE B C 1
ATOM 4231 O O . ILE B 1 107 ? 12.734 11.391 12.109 1 95 107 ILE B O 1
ATOM 4235 N N . ILE B 1 108 ? 14.594 12.352 12.867 1 94.62 108 ILE B N 1
ATOM 4236 C CA . ILE B 1 108 ? 14.484 11.773 14.203 1 94.62 108 ILE B CA 1
ATOM 4237 C C . ILE B 1 108 ? 14.359 12.891 15.242 1 94.62 108 ILE B C 1
ATOM 4239 O O . ILE B 1 108 ? 15.234 13.758 15.336 1 94.62 108 ILE B O 1
ATOM 4243 N N . ASP B 1 109 ? 13.312 12.906 15.922 1 95.56 109 ASP B N 1
ATOM 4244 C CA . ASP B 1 109 ? 13.125 13.773 17.078 1 95.56 109 ASP B CA 1
ATOM 4245 C C . ASP B 1 109 ? 13.32 13.008 18.391 1 95.56 109 ASP B C 1
ATOM 4247 O O . ASP B 1 109 ? 12.555 12.094 18.688 1 95.56 109 ASP B O 1
ATOM 4251 N N . ALA B 1 110 ? 14.32 13.414 19.141 1 94.81 110 ALA B N 1
ATOM 4252 C CA . ALA B 1 110 ? 14.648 12.641 20.328 1 94.81 110 ALA B CA 1
ATOM 4253 C C . ALA B 1 110 ? 15.219 13.531 21.422 1 94.81 110 ALA B C 1
ATOM 4255 O O . ALA B 1 110 ? 15.57 14.688 21.172 1 94.81 110 ALA B O 1
ATOM 4256 N N . THR B 1 111 ? 15.133 13.023 22.641 1 94.81 111 THR B N 1
ATOM 4257 C CA . THR B 1 111 ? 15.797 13.641 23.781 1 94.81 111 THR B CA 1
ATOM 4258 C C . THR B 1 111 ? 17.172 13.016 24 1 94.81 111 THR B C 1
ATOM 4260 O O . THR B 1 111 ? 17.312 11.797 23.984 1 94.81 111 THR B O 1
ATOM 4263 N N . PHE B 1 112 ? 18.141 13.906 24.172 1 92.38 112 PHE B N 1
ATOM 4264 C CA . PHE B 1 112 ? 19.516 13.484 24.469 1 92.38 112 PHE B CA 1
ATOM 4265 C C . PHE B 1 112 ? 19.969 14.008 25.828 1 92.38 112 PHE B C 1
ATOM 4267 O O . PHE B 1 112 ? 19.344 14.914 26.391 1 92.38 112 PHE B O 1
ATOM 4274 N N . MET B 1 113 ? 20.969 13.305 26.344 1 93.06 113 MET B N 1
ATOM 4275 C CA . MET B 1 113 ? 21.516 13.695 27.641 1 93.06 113 MET B CA 1
ATOM 4276 C C . MET B 1 113 ? 23.047 13.766 27.594 1 93.06 113 MET B C 1
ATOM 4278 O O . MET B 1 113 ? 23.688 12.898 27 1 93.06 113 MET B O 1
ATOM 4282 N N . GLU B 1 114 ? 23.531 14.828 28.203 1 90.25 114 GLU B N 1
ATOM 4283 C CA . GLU B 1 114 ? 24.984 14.945 28.328 1 90.25 114 GLU B CA 1
ATOM 4284 C C . GLU B 1 114 ? 25.547 13.945 29.328 1 90.25 114 GLU B C 1
ATOM 4286 O O . GLU B 1 114 ? 24.938 13.711 30.391 1 90.25 114 GLU B O 1
ATOM 4291 N N . ARG B 1 115 ? 26.656 13.25 28.938 1 84.38 115 ARG B N 1
ATOM 4292 C CA . ARG B 1 115 ? 27.25 12.242 29.812 1 84.38 115 ARG B CA 1
ATOM 4293 C C . ARG B 1 115 ? 27.984 12.891 30.984 1 84.38 115 ARG B C 1
ATOM 4295 O O . ARG B 1 115 ? 28.109 12.297 32.062 1 84.38 115 ARG B O 1
ATOM 4302 N N . ARG B 1 116 ? 28.781 14.117 30.75 1 71.25 116 ARG B N 1
ATOM 4303 C CA . ARG B 1 116 ? 29.531 14.711 31.859 1 71.25 116 ARG B CA 1
ATOM 4304 C C . ARG B 1 116 ? 28.578 15.117 33 1 71.25 116 ARG B C 1
ATOM 4306 O O . ARG B 1 116 ? 27.359 15.055 32.844 1 71.25 116 ARG B O 1
ATOM 4313 N N . ARG B 1 117 ? 29.203 16 34 1 54.22 117 ARG B N 1
ATOM 4314 C CA . ARG B 1 117 ? 28.625 16.453 35.25 1 54.22 117 ARG B CA 1
ATOM 4315 C C . ARG B 1 117 ? 27.5 17.438 35 1 54.22 117 ARG B C 1
ATOM 4317 O O . ARG B 1 117 ? 27.688 18.469 34.344 1 54.22 117 ARG B O 1
ATOM 4324 N N . GLY B 1 118 ? 26.219 17.188 35.344 1 56.5 118 GLY B N 1
ATOM 4325 C CA . GLY B 1 118 ? 25 17.938 35.562 1 56.5 118 GLY B CA 1
ATOM 4326 C C . GLY B 1 118 ? 23.891 17.594 34.594 1 56.5 118 GLY B C 1
ATOM 4327 O O . GLY B 1 118 ? 22.922 18.344 34.469 1 56.5 118 GLY B O 1
ATOM 4328 N N . ARG B 1 119 ? 23.578 16.25 34.125 1 68.94 119 ARG B N 1
ATOM 4329 C CA . ARG B 1 119 ? 22.453 15.5 33.562 1 68.94 119 ARG B CA 1
ATOM 4330 C C . ARG B 1 119 ? 21.562 16.406 32.719 1 68.94 119 ARG B C 1
ATOM 4332 O O . ARG B 1 119 ? 20.344 16.328 32.781 1 68.94 119 ARG B O 1
ATOM 4339 N N . ARG B 1 120 ? 22.062 17.297 31.953 1 86.38 120 ARG B N 1
ATOM 4340 C CA . ARG B 1 120 ? 21.156 18.156 31.203 1 86.38 120 ARG B CA 1
ATOM 4341 C C . ARG B 1 120 ? 20.578 17.422 30 1 86.38 120 ARG B C 1
ATOM 4343 O O . ARG B 1 120 ? 21.312 16.812 29.234 1 86.38 120 ARG B O 1
ATOM 4350 N N . MET B 1 121 ? 19.344 17.469 29.922 1 90.5 121 MET B N 1
ATOM 4351 C CA . MET B 1 121 ? 18.609 16.859 28.812 1 90.5 121 MET B CA 1
ATOM 4352 C C . MET B 1 121 ? 18.203 17.906 27.797 1 90.5 121 MET B C 1
ATOM 4354 O O . MET B 1 121 ? 17.906 19.047 28.156 1 90.5 121 MET B O 1
ATOM 4358 N N . PHE B 1 122 ? 18.297 17.594 26.562 1 90.25 122 PHE B N 1
ATOM 4359 C CA . PHE B 1 122 ? 17.844 18.5 25.516 1 90.25 122 PHE B CA 1
ATOM 4360 C C . PHE B 1 122 ? 17.219 17.734 24.359 1 90.25 122 PHE B C 1
ATOM 4362 O O . PHE B 1 122 ? 17.516 16.547 24.156 1 90.25 122 PHE B O 1
ATOM 4369 N N . ASN B 1 123 ? 16.328 18.391 23.688 1 92.25 123 ASN B N 1
ATOM 4370 C CA . ASN B 1 123 ? 15.648 17.812 22.531 1 92.25 123 ASN B CA 1
ATOM 4371 C C . ASN B 1 123 ? 16.297 18.266 21.219 1 92.25 123 ASN B C 1
ATOM 4373 O O . ASN B 1 123 ? 16.688 19.422 21.078 1 92.25 123 ASN B O 1
ATOM 4377 N N . GLU B 1 124 ? 16.469 17.328 20.391 1 92.44 124 GLU B N 1
ATOM 4378 C CA . GLU B 1 124 ? 17.078 17.656 19.109 1 92.44 124 GLU B CA 1
ATOM 4379 C C . GLU B 1 124 ? 16.422 16.891 17.969 1 92.44 124 GLU B C 1
ATOM 4381 O O . GLU B 1 124 ? 15.93 15.773 18.172 1 92.44 124 GLU B O 1
ATOM 4386 N N . ARG B 1 125 ? 16.391 17.547 16.828 1 93.56 125 ARG B N 1
ATOM 4387 C CA . ARG B 1 125 ? 15.977 16.922 15.57 1 93.56 125 ARG B CA 1
ATOM 4388 C C . ARG B 1 125 ? 17.172 16.625 14.68 1 93.56 125 ARG B C 1
ATOM 4390 O O . ARG B 1 125 ? 18 17.516 14.43 1 93.56 125 ARG B O 1
ATOM 4397 N N . VAL B 1 126 ? 17.234 15.391 14.234 1 92.56 126 VAL B N 1
ATOM 4398 C CA . VAL B 1 126 ? 18.344 14.992 13.391 1 92.56 126 VAL B CA 1
ATOM 4399 C C . VAL B 1 126 ? 17.812 14.469 12.055 1 92.56 126 VAL B C 1
ATOM 4401 O O . VAL B 1 126 ? 16.906 13.648 12.023 1 92.56 126 VAL B O 1
ATOM 4404 N N . ARG B 1 127 ? 18.328 14.969 10.977 1 91.38 127 ARG B N 1
ATOM 4405 C CA . ARG B 1 127 ? 18.031 14.469 9.641 1 91.38 127 ARG B CA 1
ATOM 4406 C C . ARG B 1 127 ? 19.188 13.648 9.078 1 91.38 127 ARG B C 1
ATOM 4408 O O . ARG B 1 127 ? 20.328 14.109 9.07 1 91.38 127 ARG B O 1
ATOM 4415 N N . ILE B 1 128 ? 18.812 12.469 8.656 1 89.19 128 ILE B N 1
ATOM 4416 C CA . ILE B 1 128 ? 19.828 11.523 8.195 1 89.19 128 ILE B CA 1
ATOM 4417 C C . ILE B 1 128 ? 19.453 11.023 6.797 1 89.19 128 ILE B C 1
ATOM 4419 O O . ILE B 1 128 ? 18.281 10.789 6.5 1 89.19 128 ILE B O 1
ATOM 4423 N N . LEU B 1 129 ? 20.438 10.906 5.957 1 87.94 129 LEU B N 1
ATOM 4424 C CA . LEU B 1 129 ? 20.281 10.273 4.652 1 87.94 129 LEU B CA 1
ATOM 4425 C C . LEU B 1 129 ? 21.203 9.062 4.527 1 87.94 129 LEU B C 1
ATOM 4427 O O . LEU B 1 129 ? 22.406 9.164 4.789 1 87.94 129 LEU B O 1
ATOM 4431 N N . ARG B 1 130 ? 20.672 7.941 4.246 1 85.56 130 ARG B N 1
ATOM 4432 C CA . ARG B 1 130 ? 21.422 6.75 3.861 1 85.56 130 ARG B CA 1
ATOM 4433 C C . ARG B 1 130 ? 21.328 6.5 2.361 1 85.56 130 ARG B C 1
ATOM 4435 O O . ARG B 1 130 ? 20.359 5.879 1.896 1 85.56 130 ARG B O 1
ATOM 4442 N N . PRO B 1 131 ? 22.312 6.926 1.671 1 83.56 131 PRO B N 1
ATOM 4443 C CA . PRO B 1 131 ? 22.203 6.852 0.211 1 83.56 131 PRO B CA 1
ATOM 4444 C C . PRO B 1 131 ? 22.422 5.438 -0.325 1 83.56 131 PRO B C 1
ATOM 4446 O O . PRO B 1 131 ? 23.016 4.602 0.359 1 83.56 131 PRO B O 1
ATOM 4449 N N . LEU B 1 132 ? 21.859 5.172 -1.463 1 82.06 132 LEU B N 1
ATOM 4450 C CA . LEU B 1 132 ? 22.109 3.926 -2.172 1 82.06 132 LEU B CA 1
ATOM 4451 C C . LEU B 1 132 ? 23.484 3.955 -2.842 1 82.06 132 LEU B C 1
ATOM 4453 O O . LEU B 1 132 ? 23.844 4.953 -3.467 1 82.06 132 LEU B O 1
ATOM 4457 N N . ALA B 1 133 ? 24.266 2.975 -2.512 1 76.19 133 ALA B N 1
ATOM 4458 C CA . ALA B 1 133 ? 25.609 2.877 -3.098 1 76.19 133 ALA B CA 1
ATOM 4459 C C . ALA B 1 133 ? 25.547 2.285 -4.504 1 76.19 133 ALA B C 1
ATOM 4461 O O . ALA B 1 133 ? 24.469 1.916 -4.98 1 76.19 133 ALA B O 1
ATOM 4462 N N . SER B 1 134 ? 26.781 2.451 -5.066 1 65.25 134 SER B N 1
ATOM 4463 C CA . SER B 1 134 ? 26.891 1.825 -6.383 1 65.25 134 SER B CA 1
ATOM 4464 C C . SER B 1 134 ? 26.688 0.317 -6.293 1 65.25 134 SER B C 1
ATOM 4466 O O . SER B 1 134 ? 26.906 -0.284 -5.238 1 65.25 134 SER B O 1
ATOM 4468 N N . ASN B 1 135 ? 26.25 -0.269 -7.426 1 63.31 135 ASN B N 1
ATOM 4469 C CA . ASN B 1 135 ? 25.703 -1.615 -7.582 1 63.31 135 ASN B CA 1
ATOM 4470 C C . ASN B 1 135 ? 26.766 -2.68 -7.312 1 63.31 135 ASN B C 1
ATOM 4472 O O . ASN B 1 135 ? 27.953 -2.445 -7.523 1 63.31 135 ASN B O 1
ATOM 4476 N N . PHE B 1 136 ? 26.328 -3.607 -6.43 1 66.44 136 PHE B N 1
ATOM 4477 C CA . PHE B 1 136 ? 27.062 -4.863 -6.328 1 66.44 136 PHE B CA 1
ATOM 4478 C C . PHE B 1 136 ? 26.391 -5.953 -7.152 1 66.44 136 PHE B C 1
ATOM 4480 O O . PHE B 1 136 ? 25.156 -6.023 -7.199 1 66.44 136 PHE B O 1
ATOM 4487 N N . ILE B 1 137 ? 27.172 -6.461 -8.07 1 64.44 137 ILE B N 1
ATOM 4488 C CA . ILE B 1 137 ? 26.719 -7.535 -8.945 1 64.44 137 ILE B CA 1
ATOM 4489 C C . ILE B 1 137 ? 26.578 -8.828 -8.148 1 64.44 137 ILE B C 1
ATOM 4491 O O . ILE B 1 137 ? 27.531 -9.273 -7.496 1 64.44 137 ILE B O 1
ATOM 4495 N N . LEU B 1 138 ? 25.375 -9.336 -8.305 1 65.19 138 LEU B N 1
ATOM 4496 C CA . LEU B 1 138 ? 25.281 -10.602 -7.586 1 65.19 138 LEU B CA 1
ATOM 4497 C C . LEU B 1 138 ? 25.453 -11.781 -8.539 1 65.19 138 LEU B C 1
ATOM 4499 O O . LEU B 1 138 ? 26.266 -12.68 -8.281 1 65.19 138 LEU B O 1
ATOM 4503 N N . GLN B 1 139 ? 24.516 -11.977 -9.57 1 72.06 139 GLN B N 1
ATOM 4504 C CA . GLN B 1 139 ? 24.547 -13.195 -10.367 1 72.06 139 GLN B CA 1
ATOM 4505 C C . GLN B 1 139 ? 23.938 -12.961 -11.75 1 72.06 139 GLN B C 1
ATOM 4507 O O . GLN B 1 139 ? 23.031 -12.141 -11.898 1 72.06 139 GLN B O 1
ATOM 4512 N N . SER B 1 140 ? 24.625 -13.523 -12.875 1 73.38 140 SER B N 1
ATOM 4513 C CA . SER B 1 140 ? 24.062 -13.562 -14.227 1 73.38 140 SER B CA 1
ATOM 4514 C C . SER B 1 140 ? 24.016 -14.984 -14.766 1 73.38 140 SER B C 1
ATOM 4516 O O . SER B 1 140 ? 24.938 -15.766 -14.555 1 73.38 140 SER B O 1
ATOM 4518 N N . SER B 1 141 ? 22.875 -15.367 -15.242 1 77.69 141 SER B N 1
ATOM 4519 C CA . SER B 1 141 ? 22.734 -16.703 -15.789 1 77.69 141 SER B CA 1
ATOM 4520 C C . SER B 1 141 ? 21.922 -16.703 -17.078 1 77.69 141 SER B C 1
ATOM 4522 O O . SER B 1 141 ? 21.141 -15.781 -17.312 1 77.69 141 SER B O 1
ATOM 4524 N N . LYS B 1 142 ? 22.219 -17.734 -17.828 1 76.12 142 LYS B N 1
ATOM 4525 C CA . LYS B 1 142 ? 21.406 -17.906 -19.016 1 76.12 142 LYS B CA 1
ATOM 4526 C C . LYS B 1 142 ? 19.938 -18.156 -18.656 1 76.12 142 LYS B C 1
ATOM 4528 O O . LYS B 1 142 ? 19.641 -18.812 -17.656 1 76.12 142 LYS B O 1
ATOM 4533 N N . ASN B 1 143 ? 19.062 -17.578 -19.469 1 72.69 143 ASN B N 1
ATOM 4534 C CA . ASN B 1 143 ? 17.641 -17.594 -19.141 1 72.69 143 ASN B CA 1
ATOM 4535 C C . ASN B 1 143 ? 16.844 -18.422 -20.125 1 72.69 143 ASN B C 1
ATOM 4537 O O . ASN B 1 143 ? 15.672 -18.141 -20.391 1 72.69 143 ASN B O 1
ATOM 4541 N N . ASP B 1 144 ? 17.391 -19.422 -20.688 1 74.31 144 ASP B N 1
ATOM 4542 C CA . ASP B 1 144 ? 16.641 -20.203 -21.656 1 74.31 144 ASP B CA 1
ATOM 4543 C C . ASP B 1 144 ? 16.297 -21.578 -21.078 1 74.31 144 ASP B C 1
ATOM 4545 O O . ASP B 1 144 ? 16.906 -22.578 -21.453 1 74.31 144 ASP B O 1
ATOM 4549 N N . LYS B 1 145 ? 15.359 -21.578 -20.188 1 75.69 145 LYS B N 1
ATOM 4550 C CA . LYS B 1 145 ? 14.922 -22.844 -19.594 1 75.69 145 LYS B CA 1
ATOM 4551 C C . LYS B 1 145 ? 13.711 -23.406 -20.344 1 75.69 145 LYS B C 1
ATOM 4553 O O . LYS B 1 145 ? 12.812 -22.656 -20.734 1 75.69 145 LYS B O 1
ATOM 4558 N N . ASP B 1 146 ? 13.812 -24.688 -20.578 1 86.38 146 ASP B N 1
ATOM 4559 C CA . ASP B 1 146 ? 12.719 -25.359 -21.281 1 86.38 146 ASP B CA 1
ATOM 4560 C C . ASP B 1 146 ? 12.242 -26.594 -20.516 1 86.38 146 ASP B C 1
ATOM 4562 O O . ASP B 1 146 ? 11.672 -27.516 -21.094 1 86.38 146 ASP B O 1
ATOM 4566 N N . GLU B 1 147 ? 12.43 -26.5 -19.266 1 93.31 147 GLU B N 1
ATOM 4567 C CA . GLU B 1 147 ? 12.023 -27.625 -18.422 1 93.31 147 GLU B CA 1
ATOM 4568 C C . GLU B 1 147 ? 10.508 -27.844 -18.469 1 93.31 147 GLU B C 1
ATOM 4570 O O . GLU B 1 147 ? 9.742 -26.875 -18.594 1 93.31 147 GLU B O 1
ATOM 4575 N N . LYS B 1 148 ? 10.172 -29.078 -18.422 1 97.31 148 LYS B N 1
ATOM 4576 C CA . LYS B 1 148 ? 8.75 -29.406 -18.359 1 97.31 148 LYS B CA 1
ATOM 4577 C C . LYS B 1 148 ? 8.156 -28.984 -17.016 1 97.31 148 LYS B C 1
ATOM 4579 O O . LYS B 1 148 ? 8.758 -29.219 -15.961 1 97.31 148 LYS B O 1
ATOM 4584 N N . VAL B 1 149 ? 7.035 -28.328 -17.078 1 98.31 149 VAL B N 1
ATOM 4585 C CA . VAL B 1 149 ? 6.344 -27.922 -15.859 1 98.31 149 VAL B CA 1
ATOM 4586 C C . VAL B 1 149 ? 5.227 -28.922 -15.547 1 98.31 149 VAL B C 1
ATOM 4588 O O . VAL B 1 149 ? 4.32 -29.109 -16.359 1 98.31 149 VAL B O 1
ATOM 4591 N N . HIS B 1 150 ? 5.312 -29.594 -14.43 1 98.81 150 HIS B N 1
ATOM 4592 C CA . HIS B 1 150 ? 4.266 -30.5 -13.969 1 98.81 150 HIS B CA 1
ATOM 4593 C C . HIS B 1 150 ? 3.221 -29.75 -13.148 1 98.81 150 HIS B C 1
ATOM 4595 O O . HIS B 1 150 ? 3.51 -29.297 -12.039 1 98.81 150 HIS B O 1
ATOM 4601 N N . ILE B 1 151 ? 2.059 -29.625 -13.641 1 98.81 151 ILE B N 1
ATOM 4602 C CA . ILE B 1 151 ? 0.987 -28.875 -12.992 1 98.81 151 ILE B CA 1
ATOM 4603 C C . ILE B 1 151 ? 0.088 -29.828 -12.211 1 98.81 151 ILE B C 1
ATOM 4605 O O . ILE B 1 151 ? -0.592 -30.672 -12.789 1 98.81 151 ILE B O 1
ATOM 4609 N N . VAL B 1 152 ? 0.073 -29.688 -10.898 1 98.81 152 VAL B N 1
ATOM 4610 C CA . VAL B 1 152 ? -0.707 -30.578 -10.023 1 98.81 152 VAL B CA 1
ATOM 4611 C C . VAL B 1 152 ? -1.98 -29.859 -9.578 1 98.81 152 VAL B C 1
ATOM 4613 O O . VAL B 1 152 ? -1.917 -28.797 -8.953 1 98.81 152 VAL B O 1
ATOM 4616 N N . VAL B 1 153 ? -3.117 -30.438 -9.836 1 98.62 153 VAL B N 1
ATOM 4617 C CA . VAL B 1 153 ? -4.402 -29.812 -9.555 1 98.62 153 VAL B CA 1
ATOM 4618 C C . VAL B 1 153 ? -5.27 -30.766 -8.727 1 98.62 153 VAL B C 1
ATOM 4620 O O . VAL B 1 153 ? -5.641 -31.844 -9.203 1 98.62 153 VAL B O 1
ATOM 4623 N N . PRO B 1 154 ? -5.609 -30.359 -7.527 1 97.12 154 PRO B N 1
ATOM 4624 C CA . PRO B 1 154 ? -6.543 -31.156 -6.73 1 97.12 154 PRO B CA 1
ATOM 4625 C C . PRO B 1 154 ? -7.992 -31 -7.184 1 97.12 154 PRO B C 1
ATOM 4627 O O . PRO B 1 154 ? -8.438 -29.875 -7.449 1 97.12 154 PRO B O 1
ATOM 4630 N N . ILE B 1 155 ? -8.695 -32.125 -7.234 1 96.94 155 ILE B N 1
ATOM 4631 C CA . ILE B 1 155 ? -10.086 -32.094 -7.668 1 96.94 155 ILE B CA 1
ATOM 4632 C C . ILE B 1 155 ? -10.953 -32.875 -6.664 1 96.94 155 ILE B C 1
ATOM 4634 O O . ILE B 1 155 ? -10.68 -34.031 -6.359 1 96.94 155 ILE B O 1
ATOM 4638 N N . SER B 1 156 ? -11.914 -32.219 -6.16 1 93.56 156 SER B N 1
ATOM 4639 C CA . SER B 1 156 ? -12.906 -32.875 -5.309 1 93.56 156 SER B CA 1
ATOM 4640 C C . SER B 1 156 ? -14.266 -32.188 -5.434 1 93.56 156 SER B C 1
ATOM 4642 O O . SER B 1 156 ? -14.445 -31.062 -4.945 1 93.56 156 SER B O 1
ATOM 4644 N N . ASP B 1 157 ? -15.273 -32.75 -6.074 1 90.69 157 ASP B N 1
ATOM 4645 C CA . ASP B 1 157 ? -16.656 -32.281 -6.211 1 90.69 157 ASP B CA 1
ATOM 4646 C C . ASP B 1 157 ? -16.719 -30.984 -6.984 1 90.69 157 ASP B C 1
ATOM 4648 O O . ASP B 1 157 ? -17.391 -30.031 -6.566 1 90.69 157 ASP B O 1
ATOM 4652 N N . VAL B 1 158 ? -15.859 -30.812 -7.988 1 92 158 VAL B N 1
ATOM 4653 C CA . VAL B 1 158 ? -15.812 -29.625 -8.828 1 92 158 VAL B CA 1
ATOM 4654 C C . VAL B 1 158 ? -15.609 -30.031 -10.289 1 92 158 VAL B C 1
ATOM 4656 O O . VAL B 1 158 ? -14.82 -29.422 -11.008 1 92 158 VAL B O 1
ATOM 4659 N N . THR B 1 159 ? -16.297 -31.031 -10.711 1 93.94 159 THR B N 1
ATOM 4660 C CA . THR B 1 159 ? -16.125 -31.625 -12.023 1 93.94 159 THR B CA 1
ATOM 4661 C C . THR B 1 159 ? -16.328 -30.578 -13.125 1 93.94 159 THR B C 1
ATOM 4663 O O . THR B 1 159 ? -15.523 -30.484 -14.055 1 93.94 159 THR B O 1
ATOM 4666 N N . HIS B 1 160 ? -17.359 -29.797 -13.008 1 94.19 160 HIS B N 1
ATOM 4667 C CA . HIS B 1 160 ? -17.641 -28.797 -14.031 1 94.19 160 HIS B CA 1
ATOM 4668 C C . HIS B 1 160 ? -16.516 -27.781 -14.148 1 94.19 160 HIS B C 1
ATOM 4670 O O . HIS B 1 160 ? -16.141 -27.375 -15.25 1 94.19 160 HIS B O 1
ATOM 4676 N N . ARG B 1 161 ? -16.016 -27.375 -13.062 1 95.31 161 ARG B N 1
ATOM 4677 C CA . ARG B 1 161 ? -14.898 -26.422 -13.055 1 95.31 161 ARG B CA 1
ATOM 4678 C C . ARG B 1 161 ? -13.633 -27.062 -13.609 1 95.31 161 ARG B C 1
ATOM 4680 O O . ARG B 1 161 ? -12.82 -26.406 -14.25 1 95.31 161 ARG B O 1
ATOM 4687 N N . CYS B 1 162 ? -13.492 -28.328 -13.352 1 97.25 162 CYS B N 1
ATOM 4688 C CA . CYS B 1 162 ? -12.359 -29.047 -13.914 1 97.25 162 CYS B CA 1
ATOM 4689 C C . CYS B 1 162 ? -12.43 -29.062 -15.438 1 97.25 162 CYS B C 1
ATOM 4691 O O . CYS B 1 162 ? -11.406 -28.922 -16.109 1 97.25 162 CYS B O 1
ATOM 4693 N N . PHE B 1 163 ? -13.641 -29.219 -15.969 1 97.5 163 PHE B N 1
ATOM 4694 C CA . PHE B 1 163 ? -13.805 -29.219 -17.422 1 97.5 163 PHE B CA 1
ATOM 4695 C C . PHE B 1 163 ? -13.383 -27.875 -18 1 97.5 163 PHE B C 1
ATOM 4697 O O . PHE B 1 163 ? -12.711 -27.812 -19.031 1 97.5 163 PHE B O 1
ATOM 4704 N N . GLU B 1 164 ? -13.781 -26.812 -17.312 1 96.81 164 GLU B N 1
ATOM 4705 C CA . GLU B 1 164 ? -13.359 -25.484 -17.75 1 96.81 164 GLU B CA 1
ATOM 4706 C C . GLU B 1 164 ? -11.844 -25.344 -17.703 1 96.81 164 GLU B C 1
ATOM 4708 O O . GLU B 1 164 ? -11.242 -24.781 -18.625 1 96.81 164 GLU B O 1
ATOM 4713 N N . PHE B 1 165 ? -11.297 -25.844 -16.688 1 97.81 165 PHE B N 1
ATOM 4714 C CA . PHE B 1 165 ? -9.852 -25.797 -16.531 1 97.81 165 PHE B CA 1
ATOM 4715 C C . PHE B 1 165 ? -9.172 -26.562 -17.672 1 97.81 165 PHE B C 1
ATOM 4717 O O . PHE B 1 165 ? -8.188 -26.078 -18.234 1 97.81 165 PHE B O 1
ATOM 4724 N N . LEU B 1 166 ? -9.68 -27.719 -17.969 1 97.88 166 LEU B N 1
ATOM 4725 C CA . LEU B 1 166 ? -9.117 -28.531 -19.031 1 97.88 166 LEU B CA 1
ATOM 4726 C C . LEU B 1 166 ? -9.195 -27.812 -20.375 1 97.88 166 LEU B C 1
ATOM 4728 O O . LEU B 1 166 ? -8.273 -27.906 -21.188 1 97.88 166 LEU B O 1
ATOM 4732 N N . GLY B 1 167 ? -10.266 -27.141 -20.594 1 97.25 167 GLY B N 1
ATOM 4733 C CA . GLY B 1 167 ? -10.367 -26.328 -21.797 1 97.25 167 GLY B CA 1
ATOM 4734 C C . GLY B 1 167 ? -9.305 -25.25 -21.891 1 97.25 167 GLY B C 1
ATOM 4735 O O . GLY B 1 167 ? -8.664 -25.094 -22.938 1 97.25 167 GLY B O 1
ATOM 4736 N N . MET B 1 168 ? -9.195 -24.547 -20.812 1 96.62 168 MET B N 1
ATOM 4737 C CA . MET B 1 168 ? -8.164 -23.516 -20.75 1 96.62 168 MET B CA 1
ATOM 4738 C C . MET B 1 168 ? -6.777 -24.125 -20.938 1 96.62 168 MET B C 1
ATOM 4740 O O . MET B 1 168 ? -5.961 -23.594 -21.688 1 96.62 168 MET B O 1
ATOM 4744 N N . PHE B 1 169 ? -6.508 -25.25 -20.328 1 97.19 169 PHE B N 1
ATOM 4745 C CA . PHE B 1 169 ? -5.23 -25.953 -20.422 1 97.19 169 PHE B CA 1
ATOM 4746 C C . PHE B 1 169 ? -4.953 -26.391 -21.844 1 97.19 169 PHE B C 1
ATOM 4748 O O . PHE B 1 169 ? -3.816 -26.312 -22.312 1 97.19 169 PHE B O 1
ATOM 4755 N N . ALA B 1 170 ? -5.934 -26.859 -22.484 1 96.75 170 ALA B N 1
ATOM 4756 C CA . ALA B 1 170 ? -5.785 -27.266 -23.875 1 96.75 170 ALA B CA 1
ATOM 4757 C C . ALA B 1 170 ? -5.336 -26.109 -24.75 1 96.75 170 ALA B C 1
ATOM 4759 O O . ALA B 1 170 ? -4.461 -26.266 -25.609 1 96.75 170 ALA B O 1
ATOM 4760 N N . ASN B 1 171 ? -5.863 -25.016 -24.516 1 95.31 171 ASN B N 1
ATOM 4761 C CA . ASN B 1 171 ? -5.559 -23.844 -25.312 1 95.31 171 ASN B CA 1
ATOM 4762 C C . ASN B 1 171 ? -4.145 -23.328 -25.062 1 95.31 171 ASN B C 1
ATOM 4764 O O . ASN B 1 171 ? -3.436 -22.953 -25.984 1 95.31 171 ASN B O 1
ATOM 4768 N N . VAL B 1 172 ? -3.748 -23.375 -23.859 1 94.81 172 VAL B N 1
ATOM 4769 C CA . VAL B 1 172 ? -2.498 -22.734 -23.484 1 94.81 172 VAL B CA 1
ATOM 4770 C C . VAL B 1 172 ? -1.338 -23.703 -23.641 1 94.81 172 VAL B C 1
ATOM 4772 O O . VAL B 1 172 ? -0.205 -23.297 -23.906 1 94.81 172 VAL B O 1
ATOM 4775 N N . SER B 1 173 ? -1.596 -24.969 -23.547 1 94.12 173 SER B N 1
ATOM 4776 C CA . SER B 1 173 ? -0.496 -25.938 -23.469 1 94.12 173 SER B CA 1
ATOM 4777 C C . SER B 1 173 ? -0.599 -26.969 -24.594 1 94.12 173 SER B C 1
ATOM 4779 O O . SER B 1 173 ? 0.315 -27.094 -25.406 1 94.12 173 SER B O 1
ATOM 4781 N N . LEU B 1 174 ? -1.713 -27.641 -24.719 1 94.69 174 LEU B N 1
ATOM 4782 C CA . LEU B 1 174 ? -1.825 -28.75 -25.656 1 94.69 174 LEU B CA 1
ATOM 4783 C C . LEU B 1 174 ? -1.757 -28.266 -27.109 1 94.69 174 LEU B C 1
ATOM 4785 O O . LEU B 1 174 ? -0.993 -28.797 -27.906 1 94.69 174 LEU B O 1
ATOM 4789 N N . ALA B 1 175 ? -2.482 -27.234 -27.328 1 93.44 175 ALA B N 1
ATOM 4790 C CA . ALA B 1 175 ? -2.547 -26.703 -28.688 1 93.44 175 ALA B CA 1
ATOM 4791 C C . ALA B 1 175 ? -1.211 -26.094 -29.094 1 93.44 175 ALA B C 1
ATOM 4793 O O . ALA B 1 175 ? -0.853 -26.125 -30.281 1 93.44 175 ALA B O 1
ATOM 4794 N N . THR B 1 176 ? -0.482 -25.609 -28.203 1 92.81 176 THR B N 1
ATOM 4795 C CA . THR B 1 176 ? 0.761 -24.922 -28.5 1 92.81 176 THR B CA 1
ATOM 4796 C C . THR B 1 176 ? 1.964 -25.828 -28.266 1 92.81 176 THR B C 1
ATOM 4798 O O . THR B 1 176 ? 3.109 -25.406 -28.453 1 92.81 176 THR B O 1
ATOM 4801 N N . LYS B 1 177 ? 1.758 -27 -27.812 1 92.69 177 LYS B N 1
ATOM 4802 C CA . LYS B 1 177 ? 2.783 -28.016 -27.562 1 92.69 177 LYS B CA 1
ATOM 4803 C C . LYS B 1 177 ? 3.781 -27.516 -26.516 1 92.69 177 LYS B C 1
ATOM 4805 O O . LYS B 1 177 ? 4.992 -27.672 -26.688 1 92.69 177 LYS B O 1
ATOM 4810 N N . GLU B 1 178 ? 3.219 -26.859 -25.609 1 93.75 178 GLU B N 1
ATOM 4811 C CA . GLU B 1 178 ? 4.016 -26.422 -24.469 1 93.75 178 GLU B CA 1
ATOM 4812 C C . GLU B 1 178 ? 4.512 -27.609 -23.656 1 93.75 178 GLU B C 1
ATOM 4814 O O . GLU B 1 178 ? 3.805 -28.609 -23.516 1 93.75 178 GLU B O 1
ATOM 4819 N N . ALA B 1 179 ? 5.738 -27.5 -23.109 1 95.44 179 ALA B N 1
ATOM 4820 C CA . ALA B 1 179 ? 6.297 -28.578 -22.297 1 95.44 179 ALA B CA 1
ATOM 4821 C C . ALA B 1 179 ? 5.664 -28.609 -20.906 1 95.44 179 ALA B C 1
ATOM 4823 O O . ALA B 1 179 ? 6.258 -28.141 -19.938 1 95.44 179 ALA B O 1
ATOM 4824 N N . THR B 1 180 ? 4.508 -29.219 -20.859 1 97.56 180 THR B N 1
ATOM 4825 C CA . THR B 1 180 ? 3.783 -29.312 -19.609 1 97.56 180 THR B CA 1
ATOM 4826 C C . THR B 1 180 ? 3.232 -30.719 -19.391 1 97.56 180 THR B C 1
ATOM 4828 O O . THR B 1 180 ? 3.1 -31.484 -20.359 1 97.56 180 THR B O 1
ATOM 4831 N N . HIS B 1 181 ? 3.092 -31.109 -18.219 1 98.25 181 HIS B N 1
ATOM 4832 C CA . HIS B 1 181 ? 2.424 -32.312 -17.766 1 98.25 181 HIS B CA 1
ATOM 4833 C C . HIS B 1 181 ? 1.358 -32 -16.719 1 98.25 181 HIS B C 1
ATOM 4835 O O . HIS B 1 181 ? 1.671 -31.484 -15.648 1 98.25 181 HIS B O 1
ATOM 4841 N N . LEU B 1 182 ? 0.107 -32.25 -17.078 1 98.56 182 LEU B N 1
ATOM 4842 C CA . LEU B 1 182 ? -0.989 -32 -16.156 1 98.56 182 LEU B CA 1
ATOM 4843 C C . LEU B 1 182 ? -1.267 -33.25 -15.289 1 98.56 182 LEU B C 1
ATOM 4845 O O . LEU B 1 182 ? -1.452 -34.344 -15.82 1 98.56 182 LEU B O 1
ATOM 4849 N N . VAL B 1 183 ? -1.219 -33.062 -13.984 1 98.75 183 VAL B N 1
ATOM 4850 C CA . VAL B 1 183 ? -1.529 -34.125 -13.039 1 98.75 183 VAL B CA 1
ATOM 4851 C C . VAL B 1 183 ? -2.799 -33.75 -12.266 1 98.75 183 VAL B C 1
ATOM 4853 O O . VAL B 1 183 ? -2.77 -32.938 -11.359 1 98.75 183 VAL B O 1
ATOM 4856 N N . LEU B 1 184 ? -3.889 -34.469 -12.562 1 98.69 184 LEU B N 1
ATOM 4857 C CA . LEU B 1 184 ? -5.145 -34.281 -11.844 1 98.69 184 LEU B CA 1
ATOM 4858 C C . LEU B 1 184 ? -5.266 -35.281 -10.703 1 98.69 184 LEU B C 1
ATOM 4860 O O . LEU B 1 184 ? -5.195 -36.5 -10.922 1 98.69 184 LEU B O 1
ATOM 4864 N N . VAL B 1 185 ? -5.371 -34.812 -9.516 1 98.56 185 VAL B N 1
ATOM 4865 C CA . VAL B 1 185 ? -5.609 -35.656 -8.367 1 98.56 185 VAL B CA 1
ATOM 4866 C C . VAL B 1 185 ? -7.09 -35.625 -7.984 1 98.56 185 VAL B C 1
ATOM 4868 O O . VAL B 1 185 ? -7.547 -34.656 -7.363 1 98.56 185 VAL B O 1
ATOM 4871 N N . VAL B 1 186 ? -7.805 -36.719 -8.211 1 98.19 186 VAL B N 1
ATOM 4872 C CA . VAL B 1 186 ? -9.266 -36.688 -8.164 1 98.19 186 VAL B CA 1
ATOM 4873 C C . VAL B 1 186 ? -9.758 -37.5 -6.977 1 98.19 186 VAL B C 1
ATOM 4875 O O . VAL B 1 186 ? -9.43 -38.688 -6.848 1 98.19 186 VAL B O 1
ATOM 4878 N N . PHE B 1 187 ? -10.469 -36.812 -6.156 1 96.19 187 PHE B N 1
ATOM 4879 C CA . PHE B 1 187 ? -11.141 -37.469 -5.043 1 96.19 187 PHE B CA 1
ATOM 4880 C C . PHE B 1 187 ? -12.617 -37.688 -5.355 1 96.19 187 PHE B C 1
ATOM 4882 O O . PHE B 1 187 ? -13.297 -36.781 -5.836 1 96.19 187 PHE B O 1
ATOM 4889 N N . GLY B 1 188 ? -13.148 -38.875 -5.129 1 94.69 188 GLY B N 1
ATOM 4890 C CA . GLY B 1 188 ? -14.531 -39.219 -5.402 1 94.69 188 GLY B CA 1
ATOM 4891 C C . GLY B 1 188 ? -14.703 -40.031 -6.668 1 94.69 188 GLY B C 1
ATOM 4892 O O . GLY B 1 188 ? -14.258 -39.625 -7.742 1 94.69 188 GLY B O 1
ATOM 4893 N N . ASP B 1 189 ? -15.469 -41.031 -6.656 1 92.69 189 ASP B N 1
ATOM 4894 C CA . ASP B 1 189 ? -15.602 -42 -7.746 1 92.69 189 ASP B CA 1
ATOM 4895 C C . ASP B 1 189 ? -16.391 -41.406 -8.914 1 92.69 189 ASP B C 1
ATOM 4897 O O . ASP B 1 189 ? -16.047 -41.656 -10.078 1 92.69 189 ASP B O 1
ATOM 4901 N N . LYS B 1 190 ? -17.375 -40.75 -8.539 1 92.25 190 LYS B N 1
ATOM 4902 C CA . LYS B 1 190 ? -18.188 -40.156 -9.594 1 92.25 190 LYS B CA 1
ATOM 4903 C C . LYS B 1 190 ? -17.375 -39.156 -10.406 1 92.25 190 LYS B C 1
ATOM 4905 O O . LYS B 1 190 ? -17.406 -39.188 -11.641 1 92.25 190 LYS B O 1
ATOM 4910 N N . ASP B 1 191 ? -16.688 -38.281 -9.758 1 93.44 191 ASP B N 1
ATOM 4911 C CA . ASP B 1 191 ? -15.82 -37.312 -10.422 1 93.44 191 ASP B CA 1
ATOM 4912 C C . ASP B 1 191 ? -14.758 -38 -11.266 1 93.44 191 ASP B C 1
ATOM 4914 O O . ASP B 1 191 ? -14.469 -37.562 -12.383 1 93.44 191 ASP B O 1
ATOM 4918 N N . LEU B 1 192 ? -14.242 -39.062 -10.75 1 96.06 192 LEU B N 1
ATOM 4919 C CA . LEU B 1 192 ? -13.156 -39.781 -11.406 1 96.06 192 LEU B CA 1
ATOM 4920 C C . LEU B 1 192 ? -13.602 -40.281 -12.773 1 96.06 192 LEU B C 1
ATOM 4922 O O . LEU B 1 192 ? -12.898 -40.094 -13.773 1 96.06 192 LEU B O 1
ATOM 4926 N N . ILE B 1 193 ? -14.75 -40.875 -12.828 1 96.06 193 ILE B N 1
ATOM 4927 C CA . ILE B 1 193 ? -15.258 -41.438 -14.055 1 96.06 193 ILE B CA 1
ATOM 4928 C C . ILE B 1 193 ? -15.461 -40.344 -15.109 1 96.06 193 ILE B C 1
ATOM 4930 O O . ILE B 1 193 ? -15.023 -40.5 -16.25 1 96.06 193 ILE B O 1
ATOM 4934 N N . GLU B 1 194 ? -16.078 -39.344 -14.719 1 96.94 194 GLU B N 1
ATOM 4935 C CA . GLU B 1 194 ? -16.391 -38.25 -15.633 1 96.94 194 GLU B CA 1
ATOM 4936 C C . GLU B 1 194 ? -15.117 -37.562 -16.141 1 96.94 194 GLU B C 1
ATOM 4938 O O . GLU B 1 194 ? -15.008 -37.25 -17.328 1 96.94 194 GLU B O 1
ATOM 4943 N N . ILE B 1 195 ? -14.203 -37.375 -15.312 1 97.31 195 ILE B N 1
ATOM 4944 C CA . ILE B 1 195 ? -12.969 -36.688 -15.664 1 97.31 195 ILE B CA 1
ATOM 4945 C C . ILE B 1 195 ? -12.117 -37.562 -16.562 1 97.31 195 ILE B C 1
ATOM 4947 O O . ILE B 1 195 ? -11.492 -37.094 -17.516 1 97.31 195 ILE B O 1
ATOM 4951 N N . GLU B 1 196 ? -12.07 -38.875 -16.328 1 97.38 196 GLU B N 1
ATOM 4952 C CA . GLU B 1 196 ? -11.344 -39.812 -17.172 1 97.38 196 GLU B CA 1
ATOM 4953 C C . GLU B 1 196 ? -11.859 -39.781 -18.609 1 97.38 196 GLU B C 1
ATOM 4955 O O . GLU B 1 196 ? -11.07 -39.75 -19.547 1 97.38 196 GLU B O 1
ATOM 4960 N N . GLU B 1 197 ? -13.117 -39.719 -18.656 1 97.12 197 GLU B N 1
ATOM 4961 C CA . GLU B 1 197 ? -13.727 -39.656 -19.984 1 97.12 197 GLU B CA 1
ATOM 4962 C C . GLU B 1 197 ? -13.312 -38.406 -20.719 1 97.12 197 GLU B C 1
ATOM 4964 O O . GLU B 1 197 ? -12.969 -38.438 -21.906 1 97.12 197 GLU B O 1
ATOM 4969 N N . LYS B 1 198 ? -13.438 -37.344 -20.031 1 97.19 198 LYS B N 1
ATOM 4970 C CA . LYS B 1 198 ? -13.086 -36.062 -20.641 1 97.19 198 LYS B CA 1
ATOM 4971 C C . LYS B 1 198 ? -11.609 -36 -21.016 1 97.19 198 LYS B C 1
ATOM 4973 O O . LYS B 1 198 ? -11.258 -35.5 -22.094 1 97.19 198 LYS B O 1
ATOM 4978 N N . VAL B 1 199 ? -10.734 -36.469 -20.188 1 97.38 199 VAL B N 1
ATOM 4979 C CA . VAL B 1 199 ? -9.297 -36.5 -20.438 1 97.38 199 VAL B CA 1
ATOM 4980 C C . VAL B 1 199 ? -8.984 -37.375 -21.656 1 97.38 199 VAL B C 1
ATOM 4982 O O . VAL B 1 199 ? -8.133 -37.031 -22.469 1 97.38 199 VAL B O 1
ATOM 4985 N N . ASP B 1 200 ? -9.68 -38.5 -21.766 1 96.69 200 ASP B N 1
ATOM 4986 C CA . ASP B 1 200 ? -9.5 -39.375 -22.906 1 96.69 200 ASP B CA 1
ATOM 4987 C C . ASP B 1 200 ? -9.82 -38.656 -24.219 1 96.69 200 ASP B C 1
ATOM 4989 O O . ASP B 1 200 ? -9.133 -38.875 -25.234 1 96.69 200 ASP B O 1
ATOM 4993 N N . MET B 1 201 ? -10.805 -37.875 -24.141 1 96.5 201 MET B N 1
ATOM 4994 C CA . MET B 1 201 ? -11.164 -37.094 -25.312 1 96.5 201 MET B CA 1
ATOM 4995 C C . MET B 1 201 ? -10.031 -36.156 -25.719 1 96.5 201 MET B C 1
ATOM 4997 O O . MET B 1 201 ? -9.719 -36.031 -26.906 1 96.5 201 MET B O 1
ATOM 5001 N N . TYR B 1 202 ? -9.453 -35.5 -24.766 1 96.44 202 TYR B N 1
ATOM 5002 C CA . TYR B 1 202 ? -8.359 -34.594 -25.047 1 96.44 202 TYR B CA 1
ATOM 5003 C C . TYR B 1 202 ? -7.133 -35.344 -25.562 1 96.44 202 TYR B C 1
ATOM 5005 O O . TYR B 1 202 ? -6.434 -34.844 -26.453 1 96.44 202 TYR B O 1
ATOM 5013 N N . LYS B 1 203 ? -6.867 -36.5 -25.031 1 95.69 203 LYS B N 1
ATOM 5014 C CA . LYS B 1 203 ? -5.723 -37.281 -25.469 1 95.69 203 LYS B CA 1
ATOM 5015 C C . LYS B 1 203 ? -5.898 -37.75 -26.906 1 95.69 203 LYS B C 1
ATOM 5017 O O . LYS B 1 203 ? -4.918 -37.906 -27.641 1 95.69 203 LYS B O 1
ATOM 5022 N N . LYS B 1 204 ? -7.074 -38 -27.266 1 95.88 204 LYS B N 1
ATOM 5023 C CA . LYS B 1 204 ? -7.367 -38.406 -28.641 1 95.88 204 LYS B CA 1
ATOM 5024 C C . LYS B 1 204 ? -7.156 -37.219 -29.594 1 95.88 204 LYS B C 1
ATOM 5026 O O . LYS B 1 204 ? -6.688 -37.406 -30.719 1 95.88 204 LYS B O 1
ATOM 5031 N N . THR B 1 205 ? -7.52 -36.125 -29.125 1 95.62 205 THR B N 1
ATOM 5032 C CA . THR B 1 205 ? -7.434 -34.906 -29.938 1 95.62 205 THR B CA 1
ATOM 5033 C C . THR B 1 205 ? -5.988 -34.438 -30.031 1 95.62 205 THR B C 1
ATOM 5035 O O . THR B 1 205 ? -5.559 -33.938 -31.094 1 95.62 205 THR B O 1
ATOM 5038 N N . TYR B 1 206 ? -5.355 -34.5 -28.938 1 95.56 206 TYR B N 1
ATOM 5039 C CA . TYR B 1 206 ? -3.967 -34.062 -28.859 1 95.56 206 TYR B CA 1
ATOM 5040 C C . TYR B 1 206 ? -3.035 -35.25 -28.562 1 95.56 206 TYR B C 1
ATOM 5042 O O . TYR B 1 206 ? -2.869 -35.625 -27.406 1 95.56 206 TYR B O 1
ATOM 5050 N N . ALA B 1 207 ? -2.322 -35.688 -29.484 1 90.81 207 ALA B N 1
ATOM 5051 C CA . ALA B 1 207 ? -1.553 -36.938 -29.391 1 90.81 207 ALA B CA 1
ATOM 5052 C C . ALA B 1 207 ? -0.397 -36.781 -28.406 1 90.81 207 ALA B C 1
ATOM 5054 O O . ALA B 1 207 ? 0.005 -37.781 -27.766 1 90.81 207 ALA B O 1
ATOM 5055 N N . GLU B 1 208 ? 0.089 -35.625 -28.281 1 91.62 208 GLU B N 1
ATOM 5056 C CA . GLU B 1 208 ? 1.257 -35.406 -27.438 1 91.62 208 GLU B CA 1
ATOM 5057 C C . GLU B 1 208 ? 0.85 -34.938 -26.047 1 91.62 208 GLU B C 1
ATOM 5059 O O . GLU B 1 208 ? 1.703 -34.562 -25.234 1 91.62 208 GLU B O 1
ATOM 5064 N N . ALA B 1 209 ? -0.417 -35 -25.828 1 90.56 209 ALA B N 1
ATOM 5065 C CA . ALA B 1 209 ? -0.924 -34.5 -24.547 1 90.56 209 ALA B CA 1
ATOM 5066 C C . ALA B 1 209 ? -0.39 -35.344 -23.375 1 90.56 209 ALA B C 1
ATOM 5068 O O . ALA B 1 209 ? -0.445 -36.562 -23.406 1 90.56 209 ALA B O 1
ATOM 5069 N N . GLU B 1 210 ? 0.147 -34.688 -22.438 1 95.56 210 GLU B N 1
ATOM 5070 C CA . GLU B 1 210 ? 0.566 -35.344 -21.203 1 95.56 210 GLU B CA 1
ATOM 5071 C C . GLU B 1 210 ? -0.347 -34.969 -20.047 1 95.56 210 GLU B C 1
ATOM 5073 O O . GLU B 1 210 ? -0.119 -33.969 -19.375 1 95.56 210 GLU B O 1
ATOM 5078 N N . ILE B 1 211 ? -1.32 -35.812 -19.812 1 97.81 211 ILE B N 1
ATOM 5079 C CA . ILE B 1 211 ? -2.264 -35.656 -18.703 1 97.81 211 ILE B CA 1
ATOM 5080 C C . ILE B 1 211 ? -2.354 -36.938 -17.906 1 97.81 211 ILE B C 1
ATOM 5082 O O . ILE B 1 211 ? -2.605 -38 -18.469 1 97.81 211 ILE B O 1
ATOM 5086 N N . SER B 1 212 ? -2.074 -36.844 -16.688 1 97.94 212 SER B N 1
ATOM 5087 C CA . SER B 1 212 ? -2.201 -38 -15.789 1 97.94 212 SER B CA 1
ATOM 5088 C C . SER B 1 212 ? -3.297 -37.781 -14.75 1 97.94 212 SER B C 1
ATOM 5090 O O . SER B 1 212 ? -3.521 -36.625 -14.312 1 97.94 212 SER B O 1
ATOM 5092 N N . ILE B 1 213 ? -3.955 -38.844 -14.406 1 98.19 213 ILE B N 1
ATOM 5093 C CA . ILE B 1 213 ? -4.965 -38.812 -13.352 1 98.19 213 ILE B CA 1
ATOM 5094 C C . ILE B 1 213 ? -4.508 -39.688 -12.18 1 98.19 213 ILE B C 1
ATOM 5096 O O . ILE B 1 213 ? -4.145 -40.844 -12.359 1 98.19 213 ILE B O 1
ATOM 5100 N N . VAL B 1 214 ? -4.43 -39.094 -11.055 1 98.19 214 VAL B N 1
ATOM 5101 C CA . VAL B 1 214 ? -4.156 -39.812 -9.805 1 98.19 214 VAL B CA 1
ATOM 5102 C C . VAL B 1 214 ? -5.441 -39.938 -8.992 1 98.19 214 VAL B C 1
ATOM 5104 O O . VAL B 1 214 ? -6.086 -38.938 -8.68 1 98.19 214 VAL B O 1
ATOM 5107 N N . LYS B 1 215 ? -5.82 -41.188 -8.695 1 97.69 215 LYS B N 1
ATOM 5108 C CA . LYS B 1 215 ? -6.977 -41.406 -7.828 1 97.69 215 LYS B CA 1
ATOM 5109 C C . LYS B 1 215 ? -6.652 -41.062 -6.379 1 97.69 215 LYS B C 1
ATOM 5111 O O . LYS B 1 215 ? -5.758 -41.656 -5.773 1 97.69 215 LYS B O 1
ATOM 5116 N N . GLY B 1 216 ? -7.391 -40.125 -5.883 1 96.44 216 GLY B N 1
ATOM 5117 C CA . GLY B 1 216 ? -7.184 -39.719 -4.5 1 96.44 216 GLY B CA 1
ATOM 5118 C C . GLY B 1 216 ? -7.594 -40.781 -3.504 1 96.44 216 GLY B C 1
ATOM 5119 O O . GLY B 1 216 ? -8.586 -41.5 -3.705 1 96.44 216 GLY B O 1
ATOM 5120 N N . VAL B 1 217 ? -6.836 -40.875 -2.43 1 94.31 217 VAL B N 1
ATOM 5121 C CA . VAL B 1 217 ? -7.117 -41.844 -1.379 1 94.31 217 VAL B CA 1
ATOM 5122 C C . VAL B 1 217 ? -7.434 -41.094 -0.074 1 94.31 217 VAL B C 1
ATOM 5124 O O . VAL B 1 217 ? -6.75 -40.156 0.29 1 94.31 217 VAL B O 1
ATOM 5127 N N . GLY B 1 218 ? -8.445 -41.562 0.597 1 90.5 218 GLY B N 1
ATOM 5128 C CA . GLY B 1 218 ? -8.828 -40.969 1.871 1 90.5 218 GLY B CA 1
ATOM 5129 C C . GLY B 1 218 ? -9.789 -39.812 1.728 1 90.5 218 GLY B C 1
ATOM 5130 O O . GLY B 1 218 ? -10.445 -39.656 0.693 1 90.5 218 GLY B O 1
ATOM 5131 N N . THR B 1 219 ? -9.922 -39.031 2.889 1 89.88 219 THR B N 1
ATOM 5132 C CA . THR B 1 219 ? -10.758 -37.844 2.871 1 89.88 219 THR B CA 1
ATOM 5133 C C . THR B 1 219 ? -10.016 -36.688 2.23 1 89.88 219 THR B C 1
ATOM 5135 O O . THR B 1 219 ? -8.828 -36.469 2.498 1 89.88 219 THR B O 1
ATOM 5138 N N . PHE B 1 220 ? -10.719 -35.969 1.534 1 90.62 220 PHE B N 1
ATOM 5139 C CA . PHE B 1 220 ? -10.102 -34.906 0.755 1 90.62 220 PHE B CA 1
ATOM 5140 C C . PHE B 1 220 ? -9.594 -33.781 1.666 1 90.62 220 PHE B C 1
ATOM 5142 O O . PHE B 1 220 ? -10.297 -33.375 2.592 1 90.62 220 PHE B O 1
ATOM 5149 N N . SER B 1 221 ? -8.469 -33.375 1.442 1 90.12 221 SER B N 1
ATOM 5150 C CA . SER B 1 221 ? -7.887 -32.062 1.773 1 90.12 221 SER B CA 1
ATOM 5151 C C . SER B 1 221 ? -6.914 -31.609 0.691 1 90.12 221 SER B C 1
ATOM 5153 O O . SER B 1 221 ? -6.328 -32.438 -0.015 1 90.12 221 SER B O 1
ATOM 5155 N N . ARG B 1 222 ? -6.824 -30.422 0.562 1 91.81 222 ARG B N 1
ATOM 5156 C CA . ARG B 1 222 ? -5.945 -29.891 -0.479 1 91.81 222 ARG B CA 1
ATOM 5157 C C . ARG B 1 222 ? -4.512 -30.359 -0.27 1 91.81 222 ARG B C 1
ATOM 5159 O O . ARG B 1 222 ? -3.828 -30.734 -1.226 1 91.81 222 ARG B O 1
ATOM 5166 N N . ALA B 1 223 ? -4.078 -30.375 0.957 1 94.12 223 ALA B N 1
ATOM 5167 C CA . ALA B 1 223 ? -2.719 -30.812 1.277 1 94.12 223 ALA B CA 1
ATOM 5168 C C . ALA B 1 223 ? -2.504 -32.25 0.883 1 94.12 223 ALA B C 1
ATOM 5170 O O . ALA B 1 223 ? -1.483 -32.594 0.279 1 94.12 223 ALA B O 1
ATOM 5171 N N . LYS B 1 224 ? -3.447 -33.062 1.213 1 94.62 224 LYS B N 1
ATOM 5172 C CA . LYS B 1 224 ? -3.352 -34.5 0.9 1 94.62 224 LYS B CA 1
ATOM 5173 C C . LYS B 1 224 ? -3.322 -34.719 -0.607 1 94.62 224 LYS B C 1
ATOM 5175 O O . LYS B 1 224 ? -2.539 -35.531 -1.101 1 94.62 224 LYS B O 1
ATOM 5180 N N . ALA B 1 225 ? -4.176 -34.062 -1.237 1 96.12 225 ALA B N 1
ATOM 5181 C CA . ALA B 1 225 ? -4.25 -34.219 -2.688 1 96.12 225 ALA B CA 1
ATOM 5182 C C . ALA B 1 225 ? -2.938 -33.812 -3.352 1 96.12 225 ALA B C 1
ATOM 5184 O O . ALA B 1 225 ? -2.4 -34.531 -4.184 1 96.12 225 ALA B O 1
ATOM 5185 N N . LEU B 1 226 ? -2.402 -32.656 -3.006 1 97.5 226 LEU B N 1
ATOM 5186 C CA . LEU B 1 226 ? -1.154 -32.156 -3.582 1 97.5 226 LEU B CA 1
ATOM 5187 C C . LEU B 1 226 ? 0.001 -33.094 -3.252 1 97.5 226 LEU B C 1
ATOM 5189 O O . LEU B 1 226 ? 0.844 -33.375 -4.109 1 97.5 226 LEU B O 1
ATOM 5193 N N . ASP B 1 227 ? -0.007 -33.562 -2.018 1 97.38 227 ASP B N 1
ATOM 5194 C CA . ASP B 1 227 ? 1.046 -34.5 -1.604 1 97.38 227 ASP B CA 1
ATOM 5195 C C . ASP B 1 227 ? 1.007 -35.781 -2.428 1 97.38 227 ASP B C 1
ATOM 5197 O O . ASP B 1 227 ? 2.049 -36.281 -2.852 1 97.38 227 ASP B O 1
ATOM 5201 N N . GLN B 1 228 ? -0.174 -36.312 -2.611 1 97.88 228 GLN B N 1
ATOM 5202 C CA . GLN B 1 228 ? -0.317 -37.531 -3.416 1 97.88 228 GLN B CA 1
ATOM 5203 C C . GLN B 1 228 ? 0.089 -37.281 -4.867 1 97.88 228 GLN B C 1
ATOM 5205 O O . GLN B 1 228 ? 0.683 -38.156 -5.512 1 97.88 228 GLN B O 1
ATOM 5210 N N . GLY B 1 229 ? -0.268 -36.094 -5.391 1 98.5 229 GLY B N 1
ATOM 5211 C CA . GLY B 1 229 ? 0.206 -35.719 -6.711 1 98.5 229 GLY B CA 1
ATOM 5212 C C . GLY B 1 229 ? 1.719 -35.656 -6.812 1 98.5 229 GLY B C 1
ATOM 5213 O O . GLY B 1 229 ? 2.303 -36.156 -7.773 1 98.5 229 GLY B O 1
ATOM 5214 N N . MET B 1 230 ? 2.33 -35.094 -5.828 1 98.38 230 MET B N 1
ATOM 5215 C CA . MET B 1 230 ? 3.785 -35 -5.789 1 98.38 230 MET B CA 1
ATOM 5216 C C . MET B 1 230 ? 4.438 -36.375 -5.738 1 98.38 230 MET B C 1
ATOM 5218 O O . MET B 1 230 ? 5.488 -36.562 -6.344 1 98.38 230 MET B O 1
ATOM 5222 N N . LYS B 1 231 ? 3.844 -37.25 -5.051 1 97.81 231 LYS B N 1
ATOM 5223 C CA . LYS B 1 231 ? 4.398 -38.594 -4.902 1 97.81 231 LYS B CA 1
ATOM 5224 C C . LYS B 1 231 ? 4.426 -39.312 -6.238 1 97.81 231 LYS B C 1
ATOM 5226 O O . LYS B 1 231 ? 5.188 -40.281 -6.41 1 97.81 231 LYS B O 1
ATOM 5231 N N . SER B 1 232 ? 3.631 -38.906 -7.121 1 98.06 232 SER B N 1
ATOM 5232 C CA . SER B 1 232 ? 3.58 -39.562 -8.43 1 98.06 232 SER B CA 1
ATOM 5233 C C . SER B 1 232 ? 4.676 -39.031 -9.352 1 98.06 232 SER B C 1
ATOM 5235 O O . SER B 1 232 ? 4.848 -39.531 -10.461 1 98.06 232 SER B O 1
ATOM 5237 N N . LEU B 1 233 ? 5.422 -38.062 -8.969 1 98.38 233 LEU B N 1
ATOM 5238 C CA . LEU B 1 233 ? 6.41 -37.406 -9.812 1 98.38 233 LEU B CA 1
ATOM 5239 C C . LEU B 1 233 ? 7.824 -37.844 -9.43 1 98.38 233 LEU B C 1
ATOM 5241 O O . LEU B 1 233 ? 8.016 -38.531 -8.422 1 98.38 233 LEU B O 1
ATOM 5245 N N . GLU B 1 234 ? 8.797 -37.406 -10.266 1 98.12 234 GLU B N 1
ATOM 5246 C CA . GLU B 1 234 ? 10.203 -37.719 -10.031 1 98.12 234 GLU B CA 1
ATOM 5247 C C . GLU B 1 234 ? 10.922 -36.562 -9.367 1 98.12 234 GLU B C 1
ATOM 5249 O O . GLU B 1 234 ? 10.477 -35.406 -9.469 1 98.12 234 GLU B O 1
ATOM 5254 N N . SER B 1 235 ? 12.016 -36.844 -8.781 1 97.19 235 SER B N 1
ATOM 5255 C CA . SER B 1 235 ? 12.742 -35.875 -7.957 1 97.19 235 SER B CA 1
ATOM 5256 C C . SER B 1 235 ? 13.148 -34.656 -8.758 1 97.19 235 SER B C 1
ATOM 5258 O O . SER B 1 235 ? 13.133 -33.531 -8.242 1 97.19 235 SER B O 1
ATOM 5260 N N . GLY B 1 236 ? 13.484 -34.781 -9.992 1 97.31 236 GLY B N 1
ATOM 5261 C CA . GLY B 1 236 ? 13.977 -33.688 -10.805 1 97.31 236 GLY B CA 1
ATOM 5262 C C . GLY B 1 236 ? 12.875 -32.906 -11.5 1 97.31 236 GLY B C 1
ATOM 5263 O O . GLY B 1 236 ? 13.148 -31.984 -12.273 1 97.31 236 GLY B O 1
ATOM 5264 N N . ASP B 1 237 ? 11.617 -33.188 -11.156 1 98.38 237 ASP B N 1
ATOM 5265 C CA . ASP B 1 237 ? 10.492 -32.562 -11.844 1 98.38 237 ASP B CA 1
ATOM 5266 C C . ASP B 1 237 ? 10.195 -31.188 -11.258 1 98.38 237 ASP B C 1
ATOM 5268 O O . ASP B 1 237 ? 10.109 -31.031 -10.039 1 98.38 237 ASP B O 1
ATOM 5272 N N . LEU B 1 238 ? 10.141 -30.156 -12.094 1 98.5 238 LEU B N 1
ATOM 5273 C CA . LEU B 1 238 ? 9.594 -28.859 -11.734 1 98.5 238 LEU B CA 1
ATOM 5274 C C . LEU B 1 238 ? 8.07 -28.922 -11.633 1 98.5 238 LEU B C 1
ATOM 5276 O O . LEU B 1 238 ? 7.402 -29.375 -12.562 1 98.5 238 LEU B O 1
ATOM 5280 N N . THR B 1 239 ? 7.551 -28.453 -10.516 1 98.75 239 THR B N 1
ATOM 5281 C CA . THR B 1 239 ? 6.125 -28.625 -10.266 1 98.75 239 THR B CA 1
ATOM 5282 C C . THR B 1 239 ? 5.457 -27.266 -10 1 98.75 239 THR B C 1
ATOM 5284 O O . THR B 1 239 ? 6.062 -26.391 -9.391 1 98.75 239 THR B O 1
ATOM 5287 N N . PHE B 1 240 ? 4.246 -27.125 -10.453 1 98.75 240 PHE B N 1
ATOM 5288 C CA . PHE B 1 240 ? 3.375 -26 -10.133 1 98.75 240 PHE B CA 1
ATOM 5289 C C . PHE B 1 240 ? 2.115 -26.484 -9.422 1 98.75 240 PHE B C 1
ATOM 5291 O O . PHE B 1 240 ? 1.322 -27.234 -9.984 1 98.75 240 PHE B O 1
ATOM 5298 N N . PHE B 1 241 ? 1.972 -26.078 -8.109 1 98.62 241 PHE B N 1
ATOM 5299 C CA . PHE B 1 241 ? 0.711 -26.281 -7.406 1 98.62 241 PHE B CA 1
ATOM 5300 C C . PHE B 1 241 ? -0.361 -25.344 -7.93 1 98.62 241 PHE B C 1
ATOM 5302 O O . PHE B 1 241 ? -0.222 -24.125 -7.824 1 98.62 241 PHE B O 1
ATOM 5309 N N . CYS B 1 242 ? -1.432 -25.891 -8.398 1 98 242 CYS B N 1
ATOM 5310 C CA . CYS B 1 242 ? -2.416 -25.062 -9.078 1 98 242 CYS B CA 1
ATOM 5311 C C . CYS B 1 242 ? -3.824 -25.359 -8.594 1 98 242 CYS B C 1
ATOM 5313 O O . CYS B 1 242 ? -4.164 -26.531 -8.352 1 98 242 CYS B O 1
ATOM 5315 N N . ASP B 1 243 ? -4.582 -24.328 -8.453 1 95.44 243 ASP B N 1
ATOM 5316 C CA . ASP B 1 243 ? -6.008 -24.469 -8.172 1 95.44 243 ASP B CA 1
ATOM 5317 C C . ASP B 1 243 ? -6.812 -24.625 -9.461 1 95.44 243 ASP B C 1
ATOM 5319 O O . ASP B 1 243 ? -6.43 -24.094 -10.508 1 95.44 243 ASP B O 1
ATOM 5323 N N . VAL B 1 244 ? -7.906 -25.328 -9.328 1 96.81 244 VAL B N 1
ATOM 5324 C CA . VAL B 1 244 ? -8.734 -25.656 -10.484 1 96.81 244 VAL B CA 1
ATOM 5325 C C . VAL B 1 244 ? -9.359 -24.375 -11.039 1 96.81 244 VAL B C 1
ATOM 5327 O O . VAL B 1 244 ? -9.711 -24.297 -12.219 1 96.81 244 VAL B O 1
ATOM 5330 N N . ASP B 1 245 ? -9.422 -23.359 -10.312 1 96 245 ASP B N 1
ATOM 5331 C CA . ASP B 1 245 ? -10.109 -22.141 -10.719 1 96 245 ASP B CA 1
ATOM 5332 C C . ASP B 1 245 ? -9.125 -21.125 -11.312 1 96 245 ASP B C 1
ATOM 5334 O O . ASP B 1 245 ? -9.477 -19.969 -11.516 1 96 245 ASP B O 1
ATOM 5338 N N . MET B 1 246 ? -7.961 -21.531 -11.609 1 97.12 246 MET B N 1
ATOM 5339 C CA . MET B 1 246 ? -6.934 -20.641 -12.148 1 97.12 246 MET B CA 1
ATOM 5340 C C . MET B 1 246 ? -7.023 -20.562 -13.664 1 97.12 246 MET B C 1
ATOM 5342 O O . MET B 1 246 ? -7.305 -21.562 -14.328 1 97.12 246 MET B O 1
ATOM 5346 N N . THR B 1 247 ? -6.789 -19.422 -14.227 1 97 247 THR B N 1
ATOM 5347 C CA . THR B 1 247 ? -6.438 -19.234 -15.633 1 97 247 THR B CA 1
ATOM 5348 C C . THR B 1 247 ? -4.941 -18.984 -15.789 1 97 247 THR B C 1
ATOM 5350 O O . THR B 1 247 ? -4.398 -18.047 -15.188 1 97 247 THR B O 1
ATOM 5353 N N . ILE B 1 248 ? -4.34 -19.828 -16.594 1 97.62 248 ILE B N 1
ATOM 5354 C CA . ILE B 1 248 ? -2.896 -19.766 -16.797 1 97.62 248 ILE B CA 1
ATOM 5355 C C . ILE B 1 248 ? -2.605 -19.219 -18.203 1 97.62 248 ILE B C 1
ATOM 5357 O O . ILE B 1 248 ? -3.213 -19.656 -19.172 1 97.62 248 ILE B O 1
ATOM 5361 N N . GLU B 1 249 ? -1.711 -18.281 -18.219 1 96.12 249 GLU B N 1
ATOM 5362 C CA . GLU B 1 249 ? -1.2 -17.812 -19.5 1 96.12 249 GLU B CA 1
ATOM 5363 C C . GLU B 1 249 ? 0.218 -18.312 -19.75 1 96.12 249 GLU B C 1
ATOM 5365 O O . GLU B 1 249 ? 0.963 -18.578 -18.812 1 96.12 249 GLU B O 1
ATOM 5370 N N . ARG B 1 250 ? 0.573 -18.344 -20.953 1 94.56 250 ARG B N 1
ATOM 5371 C CA . ARG B 1 250 ? 1.835 -18.953 -21.375 1 94.56 250 ARG B CA 1
ATOM 5372 C C . ARG B 1 250 ? 3.02 -18.266 -20.703 1 94.56 250 ARG B C 1
ATOM 5374 O O . ARG B 1 250 ? 3.945 -18.922 -20.234 1 94.56 250 ARG B O 1
ATOM 5381 N N . PRO B 1 251 ? 3.039 -16.938 -20.609 1 94.75 251 PRO B N 1
ATOM 5382 C CA . PRO B 1 251 ? 4.199 -16.297 -20 1 94.75 251 PRO B CA 1
ATOM 5383 C C . PRO B 1 251 ? 4.426 -16.734 -18.547 1 94.75 251 PRO B C 1
ATOM 5385 O O . PRO B 1 251 ? 5.559 -16.719 -18.062 1 94.75 251 PRO B O 1
ATOM 5388 N N . PHE B 1 252 ? 3.352 -17.078 -17.969 1 96.81 252 PHE B N 1
ATOM 5389 C CA . PHE B 1 252 ? 3.512 -17.562 -16.609 1 96.81 252 PHE B CA 1
ATOM 5390 C C . PHE B 1 252 ? 4.391 -18.812 -16.578 1 96.81 252 PHE B C 1
ATOM 5392 O O . PHE B 1 252 ? 5.223 -18.969 -15.68 1 96.81 252 PHE B O 1
ATOM 5399 N N . LEU B 1 253 ? 4.176 -19.75 -17.453 1 96.88 253 LEU B N 1
ATOM 5400 C CA . LEU B 1 253 ? 4.949 -20.984 -17.484 1 96.88 253 LEU B CA 1
ATOM 5401 C C . LEU B 1 253 ? 6.441 -20.672 -17.625 1 96.88 253 LEU B C 1
ATOM 5403 O O . LEU B 1 253 ? 7.27 -21.328 -16.969 1 96.88 253 LEU B O 1
ATOM 5407 N N . ASP B 1 254 ? 6.75 -19.703 -18.391 1 94.88 254 ASP B N 1
ATOM 5408 C CA . ASP B 1 254 ? 8.141 -19.281 -18.516 1 94.88 254 ASP B CA 1
ATOM 5409 C C . ASP B 1 254 ? 8.68 -18.75 -17.188 1 94.88 254 ASP B C 1
ATOM 5411 O O . ASP B 1 254 ? 9.812 -19.047 -16.812 1 94.88 254 ASP B O 1
ATOM 5415 N N . ARG B 1 255 ? 7.895 -18.016 -16.547 1 96.38 255 ARG B N 1
ATOM 5416 C CA . ARG B 1 255 ? 8.336 -17.438 -15.281 1 96.38 255 ARG B CA 1
ATOM 5417 C C . ARG B 1 255 ? 8.453 -18.5 -14.195 1 96.38 255 ARG B C 1
ATOM 5419 O O . ARG B 1 255 ? 9.32 -18.422 -13.328 1 96.38 255 ARG B O 1
ATOM 5426 N N . CYS B 1 256 ? 7.566 -19.453 -14.258 1 97.69 256 CYS B N 1
ATOM 5427 C CA . CYS B 1 256 ? 7.715 -20.594 -13.359 1 97.69 256 CYS B CA 1
ATOM 5428 C C . CYS B 1 256 ? 9.07 -21.266 -13.555 1 97.69 256 CYS B C 1
ATOM 5430 O O . CYS B 1 256 ? 9.773 -21.547 -12.578 1 97.69 256 CYS B O 1
ATOM 5432 N N . ARG B 1 257 ? 9.477 -21.469 -14.781 1 96.56 257 ARG B N 1
ATOM 5433 C CA . ARG B 1 257 ? 10.758 -22.094 -15.109 1 96.56 257 ARG B CA 1
ATOM 5434 C C . ARG B 1 257 ? 11.922 -21.219 -14.648 1 96.56 257 ARG B C 1
ATOM 5436 O O . ARG B 1 257 ? 12.867 -21.719 -14.031 1 96.56 257 ARG B O 1
ATOM 5443 N N . ARG B 1 258 ? 11.82 -19.984 -14.891 1 94.31 258 ARG B N 1
ATOM 5444 C CA . ARG B 1 258 ? 12.953 -19.078 -14.68 1 94.31 258 ARG B CA 1
ATOM 5445 C C . ARG B 1 258 ? 13.117 -18.75 -13.195 1 94.31 258 ARG B C 1
ATOM 5447 O O . ARG B 1 258 ? 14.234 -18.578 -12.719 1 94.31 258 ARG B O 1
ATOM 5454 N N . ASN B 1 259 ? 12.031 -18.703 -12.5 1 96.56 259 ASN B N 1
ATOM 5455 C CA . ASN B 1 259 ? 12.078 -18.219 -11.125 1 96.56 259 ASN B CA 1
ATOM 5456 C C . ASN B 1 259 ? 12.219 -19.375 -10.133 1 96.56 259 ASN B C 1
ATOM 5458 O O . ASN B 1 259 ? 12.258 -19.156 -8.922 1 96.56 259 ASN B O 1
ATOM 5462 N N . THR B 1 260 ? 12.25 -20.578 -10.641 1 97.06 260 THR B N 1
ATOM 5463 C CA . THR B 1 260 ? 12.469 -21.734 -9.781 1 97.06 260 THR B CA 1
ATOM 5464 C C . THR B 1 260 ? 13.812 -22.391 -10.086 1 97.06 260 THR B C 1
ATOM 5466 O O . THR B 1 260 ? 14.102 -22.719 -11.242 1 97.06 260 THR B O 1
ATOM 5469 N N . VAL B 1 261 ? 14.648 -22.516 -9.078 1 95.12 261 VAL B N 1
ATOM 5470 C CA . VAL B 1 261 ? 15.961 -23.125 -9.227 1 95.12 261 VAL B CA 1
ATOM 5471 C C . VAL B 1 261 ? 16.125 -24.25 -8.203 1 95.12 261 VAL B C 1
ATOM 5473 O O . VAL B 1 261 ? 16.047 -24.016 -6.996 1 95.12 261 VAL B O 1
ATOM 5476 N N . GLU B 1 262 ? 16.375 -25.453 -8.68 1 96.44 262 GLU B N 1
ATOM 5477 C CA . GLU B 1 262 ? 16.5 -26.609 -7.812 1 96.44 262 GLU B CA 1
ATOM 5478 C C . GLU B 1 262 ? 17.562 -26.391 -6.746 1 96.44 262 GLU B C 1
ATOM 5480 O O . GLU B 1 262 ? 18.688 -26 -7.059 1 96.44 262 GLU B O 1
ATOM 5485 N N . GLY B 1 263 ? 17.125 -26.562 -5.555 1 96.62 263 GLY B N 1
ATOM 5486 C CA . GLY B 1 263 ? 18.031 -26.453 -4.426 1 96.62 263 GLY B CA 1
ATOM 5487 C C . GLY B 1 263 ? 18.344 -25.016 -4.035 1 96.62 263 GLY B C 1
ATOM 5488 O O . GLY B 1 263 ? 19.141 -24.766 -3.131 1 96.62 263 GLY B O 1
ATOM 5489 N N . ARG B 1 264 ? 17.641 -24.078 -4.688 1 94.94 264 ARG B N 1
ATOM 5490 C CA . ARG B 1 264 ? 18.078 -22.719 -4.449 1 94.94 264 ARG B CA 1
ATOM 5491 C C . ARG B 1 264 ? 16.891 -21.781 -4.27 1 94.94 264 ARG B C 1
ATOM 5493 O O . ARG B 1 264 ? 16.922 -20.891 -3.414 1 94.94 264 ARG B O 1
ATOM 5500 N N . MET B 1 265 ? 15.859 -21.969 -5.09 1 96 265 MET B N 1
ATOM 5501 C CA . MET B 1 265 ? 14.828 -20.938 -5.086 1 96 265 MET B CA 1
ATOM 5502 C C . MET B 1 265 ? 13.461 -21.516 -5.406 1 96 265 MET B C 1
ATOM 5504 O O . MET B 1 265 ? 13.336 -22.359 -6.305 1 96 265 MET B O 1
ATOM 5508 N N . VAL B 1 266 ? 12.453 -21.094 -4.664 1 97.94 266 VAL B N 1
ATOM 5509 C CA . VAL B 1 266 ? 11.047 -21.422 -4.898 1 97.94 266 VAL B CA 1
ATOM 5510 C C . VAL B 1 266 ? 10.305 -20.156 -5.344 1 97.94 266 VAL B C 1
ATOM 5512 O O . VAL B 1 266 ? 10.539 -19.078 -4.812 1 97.94 266 VAL B O 1
ATOM 5515 N N . TYR B 1 267 ? 9.383 -20.312 -6.312 1 98 267 TYR B N 1
ATOM 5516 C CA . TYR B 1 267 ? 8.617 -19.188 -6.824 1 98 267 TYR B CA 1
ATOM 5517 C C . TYR B 1 267 ? 7.184 -19.219 -6.309 1 98 267 TYR B C 1
ATOM 5519 O O . TYR B 1 267 ? 6.492 -20.219 -6.449 1 98 267 TYR B O 1
ATOM 5527 N N . TYR B 1 268 ? 6.785 -18.156 -5.684 1 98 268 TYR B N 1
ATOM 5528 C CA . TYR B 1 268 ? 5.422 -17.969 -5.207 1 98 268 TYR B CA 1
ATOM 5529 C C . TYR B 1 268 ? 4.734 -16.844 -5.977 1 98 268 TYR B C 1
ATOM 5531 O O . TYR B 1 268 ? 4.75 -15.688 -5.551 1 98 268 TYR B O 1
ATOM 5539 N N . PRO B 1 269 ? 4.043 -17.203 -7.016 1 97.75 269 PRO B N 1
ATOM 5540 C CA . PRO B 1 269 ? 3.314 -16.156 -7.742 1 97.75 269 PRO B CA 1
ATOM 5541 C C . PRO B 1 269 ? 2.113 -15.625 -6.965 1 97.75 269 PRO B C 1
ATOM 5543 O O . PRO B 1 269 ? 1.32 -16.406 -6.434 1 97.75 269 PRO B O 1
ATOM 5546 N N . GLU B 1 270 ? 2.047 -14.328 -6.84 1 96.5 270 GLU B N 1
ATOM 5547 C CA . GLU B 1 270 ? 0.813 -13.711 -6.367 1 96.5 270 GLU B CA 1
ATOM 5548 C C . GLU B 1 270 ? -0.242 -13.672 -7.469 1 96.5 270 GLU B C 1
ATOM 5550 O O . GLU B 1 270 ? -0.039 -13.047 -8.508 1 96.5 270 GLU B O 1
ATOM 5555 N N . VAL B 1 271 ? -1.348 -14.242 -7.207 1 96.56 271 VAL B N 1
ATOM 5556 C CA . VAL B 1 271 ? -2.389 -14.367 -8.219 1 96.56 271 VAL B CA 1
ATOM 5557 C C . VAL B 1 271 ? -3.279 -13.125 -8.211 1 96.56 271 VAL B C 1
ATOM 5559 O O . VAL B 1 271 ? -3.391 -12.445 -7.184 1 96.56 271 VAL B O 1
ATOM 5562 N N . PHE B 1 272 ? -3.758 -12.797 -9.375 1 96.81 272 PHE B N 1
ATOM 5563 C CA . PHE B 1 272 ? -4.781 -11.766 -9.469 1 96.81 272 PHE B CA 1
ATOM 5564 C C . PHE B 1 272 ? -6.176 -12.367 -9.328 1 96.81 272 PHE B C 1
ATOM 5566 O O . PHE B 1 272 ? -6.645 -13.07 -10.227 1 96.81 272 PHE B O 1
ATOM 5573 N N . LYS B 1 273 ? -6.797 -12.125 -8.234 1 95.81 273 LYS B N 1
ATOM 5574 C CA . LYS B 1 273 ? -8.102 -12.703 -7.941 1 95.81 273 LYS B CA 1
ATOM 5575 C C . LYS B 1 273 ? -9.234 -11.781 -8.398 1 95.81 273 LYS B C 1
ATOM 5577 O O . LYS B 1 273 ? -9.32 -10.641 -7.957 1 95.81 273 LYS B O 1
ATOM 5582 N N . LEU B 1 274 ? -10.102 -12.32 -9.258 1 95.81 274 LEU B N 1
ATOM 5583 C CA . LEU B 1 274 ? -11.195 -11.531 -9.805 1 95.81 274 LEU B CA 1
ATOM 5584 C C . LEU B 1 274 ? -12.32 -11.383 -8.781 1 95.81 274 LEU B C 1
ATOM 5586 O O . LEU B 1 274 ? -12.578 -12.297 -8 1 95.81 274 LEU B O 1
ATOM 5590 N N . TYR B 1 275 ? -12.961 -10.242 -8.898 1 95.19 275 TYR B N 1
ATOM 5591 C CA . TYR B 1 275 ? -14.102 -9.969 -8.031 1 95.19 275 TYR B CA 1
ATOM 5592 C C . TYR B 1 275 ? -15.359 -10.648 -8.555 1 95.19 275 TYR B C 1
ATOM 5594 O O . TYR B 1 275 ? -15.359 -11.195 -9.664 1 95.19 275 TYR B O 1
ATOM 5602 N N . ASN B 1 276 ? -16.375 -10.703 -7.656 1 94.38 276 ASN B N 1
ATOM 5603 C CA . ASN B 1 276 ? -17.703 -11.117 -8.086 1 94.38 276 ASN B CA 1
ATOM 5604 C C . ASN B 1 276 ? -18.203 -10.273 -9.258 1 94.38 276 ASN B C 1
ATOM 5606 O O . ASN B 1 276 ? -18.344 -9.055 -9.141 1 94.38 276 ASN B O 1
ATOM 5610 N N . PRO B 1 277 ? -18.5 -10.938 -10.375 1 92.31 277 PRO B N 1
ATOM 5611 C CA . PRO B 1 277 ? -18.891 -10.195 -11.57 1 92.31 277 PRO B CA 1
ATOM 5612 C C . PRO B 1 277 ? -20.094 -9.289 -11.328 1 92.31 277 PRO B C 1
ATOM 5614 O O . PRO B 1 277 ? -20.297 -8.305 -12.047 1 92.31 277 PRO B O 1
ATOM 5617 N N . LYS B 1 278 ? -20.875 -9.555 -10.359 1 90.19 278 LYS B N 1
ATOM 5618 C CA . LYS B 1 278 ? -22.047 -8.742 -10.031 1 90.19 278 LYS B CA 1
ATOM 5619 C C . LYS B 1 278 ? -21.641 -7.324 -9.648 1 90.19 278 LYS B C 1
ATOM 5621 O O . LYS B 1 278 ? -22.391 -6.379 -9.844 1 90.19 278 LYS B O 1
ATOM 5626 N N . PHE B 1 279 ? -20.469 -7.207 -9.086 1 92 279 PHE B N 1
ATOM 5627 C CA . PHE B 1 279 ? -20.047 -5.914 -8.562 1 92 279 PHE B CA 1
ATOM 5628 C C . PHE B 1 279 ? -18.938 -5.324 -9.414 1 92 279 PHE B C 1
ATOM 5630 O O . PHE B 1 279 ? -18.172 -4.469 -8.953 1 92 279 PHE B O 1
ATOM 5637 N N . VAL B 1 280 ? -18.734 -5.84 -10.531 1 90.12 280 VAL B N 1
ATOM 5638 C CA . VAL B 1 280 ? -17.688 -5.375 -11.438 1 90.12 280 VAL B CA 1
ATOM 5639 C C . VAL B 1 280 ? -18.312 -4.629 -12.609 1 90.12 280 VAL B C 1
ATOM 5641 O O . VAL B 1 280 ? -19.172 -5.168 -13.312 1 90.12 280 VAL B O 1
ATOM 5644 N N . PRO B 1 281 ? -17.859 -3.416 -12.727 1 84.25 281 PRO B N 1
ATOM 5645 C CA . PRO B 1 281 ? -18.375 -2.688 -13.891 1 84.25 281 PRO B CA 1
ATOM 5646 C C . PRO B 1 281 ? -17.844 -3.236 -15.211 1 84.25 281 PRO B C 1
ATOM 5648 O O . PRO B 1 281 ? -16.844 -3.955 -15.227 1 84.25 281 PRO B O 1
ATOM 5651 N N . VAL B 1 282 ? -18.516 -2.965 -16.203 1 75.62 282 VAL B N 1
ATOM 5652 C CA . VAL B 1 282 ? -18.109 -3.406 -17.531 1 75.62 282 VAL B CA 1
ATOM 5653 C C . VAL B 1 282 ? -16.781 -2.756 -17.906 1 75.62 282 VAL B C 1
ATOM 5655 O O . VAL B 1 282 ? -16.656 -1.529 -17.906 1 75.62 282 VAL B O 1
ATOM 5658 N N . ASN B 1 283 ? -15.805 -3.561 -17.875 1 70.62 283 ASN B N 1
ATOM 5659 C CA . ASN B 1 283 ? -14.492 -3.033 -18.25 1 70.62 283 ASN B CA 1
ATOM 5660 C C . ASN B 1 283 ? -13.703 -4.027 -19.094 1 70.62 283 ASN B C 1
ATOM 5662 O O . ASN B 1 283 ? -14.008 -5.223 -19.094 1 70.62 283 ASN B O 1
ATOM 5666 N N . ASN B 1 284 ? -12.82 -3.455 -19.828 1 68 284 ASN B N 1
ATOM 5667 C CA . ASN B 1 284 ? -12.062 -4.23 -20.797 1 68 284 ASN B CA 1
ATOM 5668 C C . ASN B 1 284 ? -10.68 -4.609 -20.25 1 68 284 ASN B C 1
ATOM 5670 O O . ASN B 1 284 ? -9.945 -5.363 -20.891 1 68 284 ASN B O 1
ATOM 5674 N N . ARG B 1 285 ? -10.43 -4.23 -19.141 1 79.81 285 ARG B N 1
ATOM 5675 C CA . ARG B 1 285 ? -9.062 -4.527 -18.719 1 79.81 285 ARG B CA 1
ATOM 5676 C C . ARG B 1 285 ? -9.008 -5.797 -17.891 1 79.81 285 ARG B C 1
ATOM 5678 O O . ARG B 1 285 ? -9.852 -6.004 -17.016 1 79.81 285 ARG B O 1
ATOM 5685 N N . LYS B 1 286 ? -8.039 -6.605 -18.234 1 85.62 286 LYS B N 1
ATOM 5686 C CA . LYS B 1 286 ? -7.844 -7.875 -17.547 1 85.62 286 LYS B CA 1
ATOM 5687 C C . LYS B 1 286 ? -7.434 -7.641 -16.094 1 85.62 286 LYS B C 1
ATOM 5689 O O . LYS B 1 286 ? -7.957 -8.289 -15.18 1 85.62 286 LYS B O 1
ATOM 5694 N N . ILE B 1 287 ? -6.555 -6.758 -15.93 1 93.06 287 ILE B N 1
ATOM 5695 C CA . ILE B 1 287 ? -6.043 -6.422 -14.602 1 93.06 287 ILE B CA 1
ATOM 5696 C C . ILE B 1 287 ? -6.324 -4.957 -14.297 1 93.06 287 ILE B C 1
ATOM 5698 O O . ILE B 1 287 ? -5.824 -4.062 -14.984 1 93.06 287 ILE B O 1
ATOM 5702 N N . SER B 1 288 ? -7.156 -4.734 -13.375 1 92.31 288 SER B N 1
ATOM 5703 C CA . SER B 1 288 ? -7.484 -3.402 -12.883 1 92.31 288 SER B CA 1
ATOM 5704 C C . SER B 1 288 ? -8.047 -3.457 -11.461 1 92.31 288 SER B C 1
ATOM 5706 O O . SER B 1 288 ? -8.492 -4.516 -11.008 1 92.31 288 SER B O 1
ATOM 5708 N N . ARG B 1 289 ? -8.062 -2.352 -10.914 1 90.38 289 ARG B N 1
ATOM 5709 C CA . ARG B 1 289 ? -8.547 -2.266 -9.539 1 90.38 289 ARG B CA 1
ATOM 5710 C C . ARG B 1 289 ? -10.016 -2.674 -9.453 1 90.38 289 ARG B C 1
ATOM 5712 O O . ARG B 1 289 ? -10.445 -3.238 -8.445 1 90.38 289 ARG B O 1
ATOM 5719 N N . LYS B 1 290 ? -10.75 -2.436 -10.453 1 91.88 290 LYS B N 1
ATOM 5720 C CA . LYS B 1 290 ? -12.18 -2.713 -10.445 1 91.88 290 LYS B CA 1
ATOM 5721 C C . LYS B 1 290 ? -12.461 -4.184 -10.742 1 91.88 290 LYS B C 1
ATOM 5723 O O . LYS B 1 290 ? -13.562 -4.676 -10.484 1 91.88 290 LYS B O 1
ATOM 5728 N N . GLN B 1 291 ? -11.453 -4.852 -11.25 1 94.38 291 GLN B N 1
ATOM 5729 C CA . GLN B 1 291 ? -11.68 -6.215 -11.703 1 94.38 291 GLN B CA 1
ATOM 5730 C C . GLN B 1 291 ? -11.234 -7.23 -10.656 1 94.38 291 GLN B C 1
ATOM 5732 O O . GLN B 1 291 ? -11.711 -8.367 -10.641 1 94.38 291 GLN B O 1
ATOM 5737 N N . GLY B 1 292 ? -10.305 -6.828 -9.93 1 94.94 292 GLY B N 1
ATOM 5738 C CA . GLY B 1 292 ? -9.758 -7.777 -8.969 1 94.94 292 GLY B CA 1
ATOM 5739 C C . GLY B 1 292 ? -8.625 -7.195 -8.141 1 94.94 292 GLY B C 1
ATOM 5740 O O . GLY B 1 292 ? -8.477 -5.977 -8.047 1 94.94 292 GLY B O 1
ATOM 5741 N N . HIS B 1 293 ? -7.934 -8.047 -7.434 1 93.38 293 HIS B N 1
ATOM 5742 C CA . HIS B 1 293 ? -6.824 -7.621 -6.586 1 93.38 293 HIS B CA 1
ATOM 5743 C C . HIS B 1 293 ? -5.758 -8.703 -6.492 1 93.38 293 HIS B C 1
ATOM 5745 O O . HIS B 1 293 ? -6.035 -9.883 -6.742 1 93.38 293 HIS B O 1
ATOM 5751 N N . TRP B 1 294 ? -4.512 -8.273 -6.219 1 94.88 294 TRP B N 1
ATOM 5752 C CA . TRP B 1 294 ? -3.426 -9.211 -5.969 1 94.88 294 TRP B CA 1
ATOM 5753 C C . TRP B 1 294 ? -3.6 -9.891 -4.613 1 94.88 294 TRP B C 1
ATOM 5755 O O . TRP B 1 294 ? -3.973 -9.25 -3.631 1 94.88 294 TRP B O 1
ATOM 5765 N N . VAL B 1 295 ? -3.34 -11.164 -4.547 1 92.69 295 VAL B N 1
ATOM 5766 C CA . VAL B 1 295 ? -3.395 -11.898 -3.287 1 92.69 295 VAL B CA 1
ATOM 5767 C C . VAL B 1 295 ? -1.978 -12.188 -2.793 1 92.69 295 VAL B C 1
ATOM 5769 O O . VAL B 1 295 ? -1.317 -13.109 -3.283 1 92.69 295 VAL B O 1
ATOM 5772 N N . ASN B 1 296 ? -1.571 -11.469 -1.793 1 88.12 296 ASN B N 1
ATOM 5773 C CA . ASN B 1 296 ? -0.208 -11.625 -1.297 1 88.12 296 ASN B CA 1
ATOM 5774 C C . ASN B 1 296 ? -0.168 -12.461 -0.022 1 88.12 296 ASN B C 1
ATOM 5776 O O . ASN B 1 296 ? 0.907 -12.711 0.526 1 88.12 296 ASN B O 1
ATOM 5780 N N . TYR B 1 297 ? -1.249 -12.938 0.433 1 83.19 297 TYR B N 1
ATOM 5781 C CA . TYR B 1 297 ? -1.31 -13.742 1.646 1 83.19 297 TYR B CA 1
ATOM 5782 C C . TYR B 1 297 ? -1.678 -15.188 1.324 1 83.19 297 TYR B C 1
ATOM 5784 O O . TYR B 1 297 ? -1.842 -16.016 2.229 1 83.19 297 TYR B O 1
ATOM 5792 N N . GLY B 1 298 ? -1.814 -15.453 0.119 1 86.25 298 GLY B N 1
ATOM 5793 C CA . GLY B 1 298 ? -2.053 -16.812 -0.348 1 86.25 298 GLY B CA 1
ATOM 5794 C C . GLY B 1 298 ? -0.801 -17.484 -0.878 1 86.25 298 GLY B C 1
ATOM 5795 O O . GLY B 1 298 ? -0.146 -16.969 -1.784 1 86.25 298 GLY B O 1
ATOM 5796 N N . TYR B 1 299 ? -0.512 -18.625 -0.287 1 92.75 299 TYR B N 1
ATOM 5797 C CA . TYR B 1 299 ? 0.727 -19.297 -0.646 1 92.75 299 TYR B CA 1
ATOM 5798 C C . TYR B 1 299 ? 0.441 -20.656 -1.288 1 92.75 299 TYR B C 1
ATOM 5800 O O . TYR B 1 299 ? 1.313 -21.516 -1.331 1 92.75 299 TYR B O 1
ATOM 5808 N N . GLY B 1 300 ? -0.756 -20.766 -1.707 1 94.06 300 GLY B N 1
ATOM 5809 C CA . GLY B 1 300 ? -1.161 -22.062 -2.227 1 94.06 300 GLY B CA 1
ATOM 5810 C C . GLY B 1 300 ? -0.632 -22.328 -3.619 1 94.06 300 GLY B C 1
ATOM 5811 O O . GLY B 1 300 ? -0.542 -23.484 -4.035 1 94.06 300 GLY B O 1
ATOM 5812 N N . MET B 1 301 ? -0.367 -21.328 -4.359 1 96.94 301 MET B N 1
ATOM 5813 C CA . MET B 1 301 ? 0.247 -21.469 -5.676 1 96.94 301 MET B CA 1
ATOM 5814 C C . MET B 1 301 ? 1.762 -21.312 -5.59 1 96.94 301 MET B C 1
ATOM 5816 O O . MET B 1 301 ? 2.262 -20.297 -5.098 1 96.94 301 MET B O 1
ATOM 5820 N N . LEU B 1 302 ? 2.463 -22.297 -6.07 1 97.88 302 LEU B N 1
ATOM 5821 C CA . LEU B 1 302 ? 3.916 -22.172 -6.043 1 97.88 302 LEU B CA 1
ATOM 5822 C C . LEU B 1 302 ? 4.559 -23.078 -7.09 1 97.88 302 LEU B C 1
ATOM 5824 O O . LEU B 1 302 ? 3.963 -24.062 -7.508 1 97.88 302 LEU B O 1
ATOM 5828 N N . CYS B 1 303 ? 5.676 -22.719 -7.551 1 98.69 303 CYS B N 1
ATOM 5829 C CA . CYS B 1 303 ? 6.566 -23.531 -8.367 1 98.69 303 CYS B CA 1
ATOM 5830 C C . CYS B 1 303 ? 7.746 -24.031 -7.547 1 98.69 303 CYS B C 1
ATOM 5832 O O . CYS B 1 303 ? 8.461 -23.25 -6.926 1 98.69 303 CYS B O 1
ATOM 5834 N N . ILE B 1 304 ? 7.93 -25.328 -7.574 1 98.69 304 ILE B N 1
ATOM 5835 C CA . ILE B 1 304 ? 8.961 -25.938 -6.742 1 98.69 304 ILE B CA 1
ATOM 5836 C C . ILE B 1 304 ? 9.43 -27.25 -7.379 1 98.69 304 ILE B C 1
ATOM 5838 O O . ILE B 1 304 ? 8.648 -27.938 -8.031 1 98.69 304 ILE B O 1
ATOM 5842 N N . TYR B 1 305 ? 10.641 -27.531 -7.234 1 98.69 305 TYR B N 1
ATOM 5843 C CA . TYR B 1 305 ? 11.117 -28.844 -7.645 1 98.69 305 TYR B CA 1
ATOM 5844 C C . TYR B 1 305 ? 10.719 -29.906 -6.637 1 98.69 305 TYR B C 1
ATOM 5846 O O . TYR B 1 305 ? 10.742 -29.672 -5.426 1 98.69 305 TYR B O 1
ATOM 5854 N N . LYS B 1 306 ? 10.406 -31.109 -7.152 1 98.69 306 LYS B N 1
ATOM 5855 C CA . LYS B 1 306 ? 10.016 -32.219 -6.293 1 98.69 306 LYS B CA 1
ATOM 5856 C C . LYS B 1 306 ? 11.086 -32.531 -5.25 1 98.69 306 LYS B C 1
ATOM 5858 O O . LYS B 1 306 ? 10.773 -32.844 -4.102 1 98.69 306 LYS B O 1
ATOM 5863 N N . SER B 1 307 ? 12.297 -32.438 -5.582 1 98.56 307 SER B N 1
ATOM 5864 C CA . SER B 1 307 ? 13.406 -32.688 -4.656 1 98.56 307 SER B CA 1
ATOM 5865 C C . SER B 1 307 ? 13.367 -31.688 -3.496 1 98.56 307 SER B C 1
ATOM 5867 O O . SER B 1 307 ? 13.578 -32.062 -2.344 1 98.56 307 SER B O 1
ATOM 5869 N N . ASP B 1 308 ? 13.133 -30.422 -3.801 1 98.69 308 ASP B N 1
ATOM 5870 C CA . ASP B 1 308 ? 13.055 -29.406 -2.762 1 98.69 308 ASP B CA 1
ATOM 5871 C C . ASP B 1 308 ? 11.836 -29.625 -1.864 1 98.69 308 ASP B C 1
ATOM 5873 O O . ASP B 1 308 ? 11.922 -29.453 -0.646 1 98.69 308 ASP B O 1
ATOM 5877 N N . TYR B 1 309 ? 10.719 -30 -2.475 1 98.56 309 TYR B N 1
ATOM 5878 C CA . TYR B 1 309 ? 9.516 -30.328 -1.72 1 98.56 309 TYR B CA 1
ATOM 5879 C C . TYR B 1 309 ? 9.797 -31.422 -0.699 1 98.56 309 TYR B C 1
ATOM 5881 O O . TYR B 1 309 ? 9.43 -31.297 0.472 1 98.56 309 TYR B O 1
ATOM 5889 N N . ASP B 1 310 ? 10.461 -32.406 -1.146 1 98.19 310 ASP B N 1
ATOM 5890 C CA . ASP B 1 310 ? 10.789 -33.531 -0.278 1 98.19 310 ASP B CA 1
ATOM 5891 C C . ASP B 1 310 ? 11.773 -33.125 0.812 1 98.19 310 ASP B C 1
ATOM 5893 O O . ASP B 1 310 ? 11.609 -33.5 1.977 1 98.19 310 ASP B O 1
ATOM 5897 N N . ALA B 1 311 ? 12.711 -32.406 0.451 1 97.75 311 ALA B N 1
ATOM 5898 C CA . ALA B 1 311 ? 13.773 -32.031 1.376 1 97.75 311 ALA B CA 1
ATOM 5899 C C . ALA B 1 311 ? 13.219 -31.203 2.537 1 97.75 311 ALA B C 1
ATOM 5901 O O . ALA B 1 311 ? 13.719 -31.297 3.664 1 97.75 311 ALA B O 1
ATOM 5902 N N . ILE B 1 312 ? 12.188 -30.484 2.309 1 96.44 312 ILE B N 1
ATOM 5903 C CA . ILE B 1 312 ? 11.648 -29.594 3.328 1 96.44 312 ILE B CA 1
ATOM 5904 C C . ILE B 1 312 ? 10.594 -30.328 4.148 1 96.44 312 ILE B C 1
ATOM 5906 O O . ILE B 1 312 ? 10.102 -29.812 5.152 1 96.44 312 ILE B O 1
ATOM 5910 N N . GLY B 1 313 ? 10.148 -31.422 3.707 1 96 313 GLY B N 1
ATOM 5911 C CA . GLY B 1 313 ? 9.219 -32.25 4.473 1 96 313 GLY B CA 1
ATOM 5912 C C . GLY B 1 313 ? 7.805 -32.188 3.938 1 96 313 GLY B C 1
ATOM 5913 O O . GLY B 1 313 ? 6.871 -32.656 4.594 1 96 313 GLY B O 1
ATOM 5914 N N . GLY B 1 314 ? 7.602 -31.609 2.789 1 96.38 314 GLY B N 1
ATOM 5915 C CA . GLY B 1 314 ? 6.316 -31.594 2.115 1 96.38 314 GLY B CA 1
ATOM 5916 C C . GLY B 1 314 ? 5.223 -30.922 2.928 1 96.38 314 GLY B C 1
ATOM 5917 O O . GLY B 1 314 ? 5.5 -30.312 3.963 1 96.38 314 GLY B O 1
ATOM 5918 N N . LEU B 1 315 ? 4.035 -30.969 2.416 1 96.19 315 LEU B N 1
ATOM 5919 C CA . LEU B 1 315 ? 2.859 -30.375 3.045 1 96.19 315 LEU B CA 1
ATOM 5920 C C . LEU B 1 315 ? 2.43 -31.188 4.262 1 96.19 315 LEU B C 1
ATOM 5922 O O . LEU B 1 315 ? 2.613 -32.406 4.301 1 96.19 315 LEU B O 1
ATOM 5926 N N . ASN B 1 316 ? 1.873 -30.516 5.227 1 93 316 ASN B N 1
ATOM 5927 C CA . ASN B 1 316 ? 1.248 -31.188 6.367 1 93 316 ASN B CA 1
ATOM 5928 C C . ASN B 1 316 ? -0.118 -31.75 6.004 1 93 316 ASN B C 1
ATOM 5930 O O . ASN B 1 316 ? -1.098 -31.016 5.895 1 93 316 ASN B O 1
ATOM 5934 N N . THR B 1 317 ? -0.204 -33 5.922 1 90.62 317 THR B N 1
ATOM 5935 C CA . THR B 1 317 ? -1.412 -33.656 5.422 1 90.62 317 THR B CA 1
ATOM 5936 C C . THR B 1 317 ? -2.387 -33.938 6.559 1 90.62 317 THR B C 1
ATOM 5938 O O . THR B 1 317 ? -3.494 -34.438 6.328 1 90.62 317 THR B O 1
ATOM 5941 N N . GLU B 1 318 ? -2.047 -33.562 7.719 1 84.69 318 GLU B N 1
ATOM 5942 C CA . GLU B 1 318 ? -2.916 -33.781 8.867 1 84.69 318 GLU B CA 1
ATOM 5943 C C . GLU B 1 318 ? -3.842 -32.594 9.102 1 84.69 318 GLU B C 1
ATOM 5945 O O . GLU B 1 318 ? -4.773 -32.688 9.898 1 84.69 318 GLU B O 1
ATOM 5950 N N . MET B 1 319 ? -3.492 -31.547 8.492 1 76.56 319 MET B N 1
ATOM 5951 C CA . MET B 1 319 ? -4.336 -30.359 8.633 1 76.56 319 MET B CA 1
ATOM 5952 C C . MET B 1 319 ? -5.656 -30.547 7.891 1 76.56 319 MET B C 1
ATOM 5954 O O . MET B 1 319 ? -5.668 -30.797 6.684 1 76.56 319 MET B O 1
ATOM 5958 N N . LEU B 1 320 ? -6.68 -30.625 8.75 1 65.31 320 LEU B N 1
ATOM 5959 C CA . LEU B 1 320 ? -8 -30.812 8.164 1 65.31 320 LEU B CA 1
ATOM 5960 C C . LEU B 1 320 ? -8.719 -29.469 8.016 1 65.31 320 LEU B C 1
ATOM 5962 O O . LEU B 1 320 ? -8.438 -28.531 8.758 1 65.31 320 LEU B O 1
ATOM 5966 N N . GLY B 1 321 ? -9.602 -29.391 6.953 1 63.44 321 GLY B N 1
ATOM 5967 C CA . GLY B 1 321 ? -10.383 -28.172 6.734 1 63.44 321 GLY B CA 1
ATOM 5968 C C . GLY B 1 321 ? -9.711 -27.203 5.785 1 63.44 321 GLY B C 1
ATOM 5969 O O . GLY B 1 321 ? -8.656 -27.5 5.219 1 63.44 321 GLY B O 1
ATOM 5970 N N . TRP B 1 322 ? -10.422 -26.141 5.555 1 62.22 322 TRP B N 1
ATOM 5971 C CA . TRP B 1 322 ? -9.969 -25.141 4.594 1 62.22 322 TRP B CA 1
ATOM 5972 C C . TRP B 1 322 ? -8.836 -24.312 5.176 1 62.22 322 TRP B C 1
ATOM 5974 O O . TRP B 1 322 ? -8.906 -23.875 6.328 1 62.22 322 TRP B O 1
ATOM 5984 N N . GLY B 1 323 ? -7.762 -24.266 4.414 1 66.75 323 GLY B N 1
ATOM 5985 C CA . GLY B 1 323 ? -6.793 -23.203 4.621 1 66.75 323 GLY B CA 1
ATOM 5986 C C . GLY B 1 323 ? -5.699 -23.562 5.605 1 66.75 323 GLY B C 1
ATOM 5987 O O . GLY B 1 323 ? -5.789 -24.594 6.277 1 66.75 323 GLY B O 1
ATOM 5988 N N . GLY B 1 324 ? -4.617 -22.906 5.598 1 81.56 324 GLY B N 1
ATOM 5989 C CA . GLY B 1 324 ? -3.535 -22.969 6.566 1 81.56 324 GLY B CA 1
ATOM 5990 C C . GLY B 1 324 ? -2.371 -23.828 6.109 1 81.56 324 GLY B C 1
ATOM 5991 O O . GLY B 1 324 ? -1.24 -23.641 6.562 1 81.56 324 GLY B O 1
ATOM 5992 N N . GLU B 1 325 ? -2.742 -24.875 5.277 1 88.06 325 GLU B N 1
ATOM 5993 C CA . GLU B 1 325 ? -1.672 -25.75 4.809 1 88.06 325 GLU B CA 1
ATOM 5994 C C . GLU B 1 325 ? -0.63 -24.969 4.012 1 88.06 325 GLU B C 1
ATOM 5996 O O . GLU B 1 325 ? 0.562 -25.281 4.066 1 88.06 325 GLU B O 1
ATOM 6001 N N . ASP B 1 326 ? -1.109 -24.031 3.26 1 91.62 326 ASP B N 1
ATOM 6002 C CA . ASP B 1 326 ? -0.207 -23.234 2.432 1 91.62 326 ASP B CA 1
ATOM 6003 C C . ASP B 1 326 ? 0.678 -22.344 3.289 1 91.62 326 ASP B C 1
ATOM 6005 O O . ASP B 1 326 ? 1.873 -22.188 3.021 1 91.62 326 ASP B O 1
ATOM 6009 N N . VAL B 1 327 ? 0.057 -21.797 4.33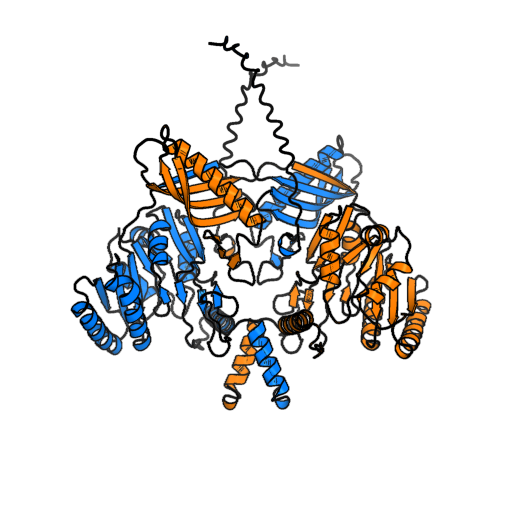6 1 90.38 327 VAL B N 1
ATOM 6010 C CA . VAL B 1 327 ? 0.813 -20.938 5.246 1 90.38 327 VAL B CA 1
ATOM 6011 C C . VAL B 1 327 ? 1.882 -21.766 5.961 1 90.38 327 VAL B C 1
ATOM 6013 O O . VAL B 1 327 ? 3.027 -21.328 6.09 1 90.38 327 VAL B O 1
ATOM 6016 N N . ASP B 1 328 ? 1.477 -22.922 6.422 1 92.25 328 ASP B N 1
ATOM 6017 C CA . ASP B 1 328 ? 2.406 -23.828 7.078 1 92.25 328 ASP B CA 1
ATOM 6018 C C . ASP B 1 328 ? 3.59 -24.156 6.172 1 92.25 328 ASP B C 1
ATOM 6020 O O . ASP B 1 328 ? 4.742 -24.109 6.605 1 92.25 328 ASP B O 1
ATOM 6024 N N . PHE B 1 329 ? 3.355 -24.516 5.027 1 95.69 329 PHE B N 1
ATOM 6025 C CA . PHE B 1 329 ? 4.41 -24.891 4.094 1 95.69 329 PHE B CA 1
ATOM 6026 C C . PHE B 1 329 ? 5.297 -23.688 3.773 1 95.69 329 PHE B C 1
ATOM 6028 O O . PHE B 1 329 ? 6.52 -23.828 3.664 1 95.69 329 PHE B O 1
ATOM 6035 N N . PHE B 1 330 ? 4.695 -22.562 3.602 1 95.31 330 PHE B N 1
ATOM 6036 C CA . PHE B 1 330 ? 5.465 -21.359 3.352 1 95.31 330 PHE B CA 1
ATOM 6037 C C . PHE B 1 330 ? 6.453 -21.094 4.48 1 95.31 330 PHE B C 1
ATOM 6039 O O . PHE B 1 330 ? 7.613 -20.75 4.234 1 95.31 330 PHE B O 1
ATOM 6046 N N . GLU B 1 331 ? 6.008 -21.219 5.629 1 93.81 331 GLU B N 1
ATOM 6047 C CA . GLU B 1 331 ? 6.879 -21.047 6.789 1 93.81 331 GLU B CA 1
ATOM 6048 C C . GLU B 1 331 ? 8.031 -22.047 6.777 1 93.81 331 GLU B C 1
ATOM 6050 O O . GLU B 1 331 ? 9.156 -21.703 7.137 1 93.81 331 GLU B O 1
ATOM 6055 N N . LYS B 1 332 ? 7.75 -23.25 6.363 1 95.56 332 LYS B N 1
ATOM 6056 C CA . LYS B 1 332 ? 8.805 -24.25 6.227 1 95.56 332 LYS B CA 1
ATOM 6057 C C . LYS B 1 332 ? 9.844 -23.828 5.195 1 95.56 332 LYS B C 1
ATOM 6059 O O . LYS B 1 332 ? 11.047 -23.984 5.418 1 95.56 332 LYS B O 1
ATOM 6064 N N . VAL B 1 333 ? 9.344 -23.297 4.137 1 96.56 333 VAL B N 1
ATOM 6065 C CA . VAL B 1 333 ? 10.25 -22.859 3.074 1 96.56 333 VAL B CA 1
ATOM 6066 C C . VAL B 1 333 ? 11.125 -21.719 3.578 1 96.56 333 VAL B C 1
ATOM 6068 O O . VAL B 1 333 ? 12.336 -21.703 3.352 1 96.56 333 VAL B O 1
ATOM 6071 N N . LEU B 1 334 ? 10.523 -20.781 4.258 1 93.56 334 LEU B N 1
ATOM 6072 C CA . LEU B 1 334 ? 11.258 -19.641 4.781 1 93.56 334 LEU B CA 1
ATOM 6073 C C . LEU B 1 334 ? 12.359 -20.094 5.734 1 93.56 334 LEU B C 1
ATOM 6075 O O . LEU B 1 334 ? 13.422 -19.469 5.801 1 93.56 334 LEU B O 1
ATOM 6079 N N . LYS B 1 335 ? 12.102 -21.141 6.43 1 93.38 335 LYS B N 1
ATOM 6080 C CA . LYS B 1 335 ? 13.055 -21.641 7.422 1 93.38 335 LYS B CA 1
ATOM 6081 C C . LYS B 1 335 ? 14.125 -22.516 6.77 1 93.38 335 LYS B C 1
ATOM 6083 O O . LYS B 1 335 ? 15.148 -22.812 7.391 1 93.38 335 LYS B O 1
ATOM 6088 N N . SER B 1 336 ? 13.906 -22.875 5.586 1 95.19 336 SER B N 1
ATOM 6089 C CA . SER B 1 336 ? 14.867 -23.703 4.863 1 95.19 336 SER B CA 1
ATOM 6090 C C . SER B 1 336 ? 15.984 -22.859 4.266 1 95.19 336 SER B C 1
ATOM 6092 O O . SER B 1 336 ? 16.094 -21.672 4.555 1 95.19 336 SER B O 1
ATOM 6094 N N . LYS B 1 337 ? 16.828 -23.516 3.451 1 93.12 337 LYS B N 1
ATOM 6095 C CA . LYS B 1 337 ? 17.938 -22.828 2.799 1 93.12 337 LYS B CA 1
ATOM 6096 C C . LYS B 1 337 ? 17.484 -22.219 1.472 1 93.12 337 LYS B C 1
ATOM 6098 O O . LYS B 1 337 ? 18.266 -21.516 0.814 1 93.12 337 LYS B O 1
ATOM 6103 N N . LEU B 1 338 ? 16.297 -22.5 1.149 1 95.19 338 LEU B N 1
ATOM 6104 C CA . LEU B 1 338 ? 15.812 -22.031 -0.143 1 95.19 338 LEU B CA 1
ATOM 6105 C C . LEU B 1 338 ? 15.438 -20.562 -0.089 1 95.19 338 LEU B C 1
ATOM 6107 O O . LEU B 1 338 ? 14.898 -20.078 0.914 1 95.19 338 LEU B O 1
ATOM 6111 N N . GLU B 1 339 ? 15.695 -19.875 -1.163 1 93.06 339 GLU B N 1
ATOM 6112 C CA . GLU B 1 339 ? 15.211 -18.5 -1.348 1 93.06 339 GLU B CA 1
ATOM 6113 C C . GLU B 1 339 ? 13.773 -18.5 -1.861 1 93.06 339 GLU B C 1
ATOM 6115 O O . GLU B 1 339 ? 13.359 -19.422 -2.57 1 93.06 339 GLU B O 1
ATOM 6120 N N . VAL B 1 340 ? 13.062 -17.453 -1.476 1 95.5 340 VAL B N 1
ATOM 6121 C CA . VAL B 1 340 ? 11.68 -17.312 -1.919 1 95.5 340 VAL B CA 1
ATOM 6122 C C . VAL B 1 340 ? 11.547 -16.094 -2.826 1 95.5 340 VAL B C 1
ATOM 6124 O O . VAL B 1 340 ? 12.023 -15.008 -2.486 1 95.5 340 VAL B O 1
ATOM 6127 N N . LEU B 1 341 ? 11.008 -16.266 -3.965 1 96.06 341 LEU B N 1
ATOM 6128 C CA . LEU B 1 341 ? 10.594 -15.164 -4.828 1 96.06 341 LEU B CA 1
ATOM 6129 C C . LEU B 1 341 ? 9.078 -15.094 -4.922 1 96.06 341 LEU B C 1
ATOM 6131 O O . LEU B 1 341 ? 8.453 -15.891 -5.633 1 96.06 341 LEU B O 1
ATOM 6135 N N . GLN B 1 342 ? 8.523 -14.203 -4.203 1 96.19 342 GLN B N 1
ATOM 6136 C CA . GLN B 1 342 ? 7.086 -13.969 -4.266 1 96.19 342 GLN B CA 1
ATOM 6137 C C . GLN B 1 342 ? 6.777 -12.641 -4.949 1 96.19 342 GLN B C 1
ATOM 6139 O O . GLN B 1 342 ? 7.266 -11.586 -4.523 1 96.19 342 GLN B O 1
ATOM 6144 N N . SER B 1 343 ? 5.988 -12.688 -5.973 1 96.5 343 SER B N 1
ATOM 6145 C CA . SER B 1 343 ? 5.672 -11.477 -6.723 1 96.5 343 SER B CA 1
ATOM 6146 C C . SER B 1 343 ? 4.367 -11.633 -7.5 1 96.5 343 SER B C 1
ATOM 6148 O O . SER B 1 343 ? 3.938 -12.75 -7.785 1 96.5 343 SER B O 1
ATOM 6150 N N . PRO B 1 344 ? 3.771 -10.477 -7.809 1 97.06 344 PRO B N 1
ATOM 6151 C CA . PRO B 1 344 ? 2.625 -10.555 -8.719 1 97.06 344 PRO B CA 1
ATOM 6152 C C . PRO B 1 344 ? 2.967 -11.227 -10.047 1 97.06 344 PRO B C 1
ATOM 6154 O O . PRO B 1 344 ? 4.059 -11.023 -10.578 1 97.06 344 PRO B O 1
ATOM 6157 N N . ASP B 1 345 ? 2.096 -12.008 -10.477 1 97.81 345 ASP B N 1
ATOM 6158 C CA . ASP B 1 345 ? 2.262 -12.633 -11.781 1 97.81 345 ASP B CA 1
ATOM 6159 C C . ASP B 1 345 ? 1.049 -12.375 -12.672 1 97.81 345 ASP B C 1
ATOM 6161 O O . ASP B 1 345 ? -0.03 -12.922 -12.438 1 97.81 345 ASP B O 1
ATOM 6165 N N . THR B 1 346 ? 1.241 -11.648 -13.727 1 96.75 346 THR B N 1
ATOM 6166 C CA . THR B 1 346 ? 0.149 -11.188 -14.57 1 96.75 346 THR B CA 1
ATOM 6167 C C . THR B 1 346 ? -0.425 -12.336 -15.391 1 96.75 346 THR B C 1
ATOM 6169 O O . THR B 1 346 ? -1.494 -12.203 -15.992 1 96.75 346 THR B O 1
ATOM 6172 N N . GLY B 1 347 ? 0.23 -13.453 -15.398 1 97.12 347 GLY B N 1
ATOM 6173 C CA . GLY B 1 347 ? -0.235 -14.586 -16.188 1 97.12 347 GLY B CA 1
ATOM 6174 C C . GLY B 1 347 ? -1.057 -15.57 -15.375 1 97.12 347 GLY B C 1
ATOM 6175 O O . GLY B 1 347 ? -1.412 -16.641 -15.867 1 97.12 347 GLY B O 1
ATOM 6176 N N . LEU B 1 348 ? -1.362 -15.281 -14.18 1 97.12 348 LEU B N 1
ATOM 6177 C CA . LEU B 1 348 ? -2.129 -16.156 -13.297 1 97.12 348 LEU B CA 1
ATOM 6178 C C . LEU B 1 348 ? -3.342 -15.43 -12.727 1 97.12 348 LEU B C 1
ATOM 6180 O O . LEU B 1 348 ? -3.199 -14.531 -11.898 1 97.12 348 LEU B O 1
ATOM 6184 N N . ILE B 1 349 ? -4.523 -15.875 -13.133 1 96.69 349 ILE B N 1
ATOM 6185 C CA . ILE B 1 349 ? -5.766 -15.234 -12.727 1 96.69 349 ILE B CA 1
ATOM 6186 C C . ILE B 1 349 ? -6.664 -16.234 -12.016 1 96.69 349 ILE B C 1
ATOM 6188 O O . ILE B 1 349 ? -6.863 -17.359 -12.508 1 96.69 349 ILE B O 1
ATOM 6192 N N . HIS B 1 350 ? -7.078 -15.898 -10.875 1 96.5 350 HIS B N 1
ATOM 6193 C CA . HIS B 1 350 ? -8.062 -16.703 -10.164 1 96.5 350 HIS B CA 1
ATOM 6194 C C . HIS B 1 350 ? -9.484 -16.266 -10.492 1 96.5 350 HIS B C 1
ATOM 6196 O O . HIS B 1 350 ? -9.906 -15.188 -10.102 1 96.5 350 HIS B O 1
ATOM 6202 N N . ARG B 1 351 ? -10.18 -17.094 -11.125 1 94.62 351 ARG B N 1
ATOM 6203 C CA . ARG B 1 351 ? -11.562 -16.781 -11.484 1 94.62 351 ARG B CA 1
ATOM 6204 C C . ARG B 1 351 ? -12.461 -16.75 -10.25 1 94.62 351 ARG B C 1
ATOM 6206 O O . ARG B 1 351 ? -12.266 -17.531 -9.312 1 94.62 351 ARG B O 1
ATOM 6213 N N . TRP B 1 352 ? -13.414 -15.891 -10.312 1 92.94 352 TRP B N 1
ATOM 6214 C CA . TRP B 1 352 ? -14.336 -15.812 -9.18 1 92.94 352 TRP B CA 1
ATOM 6215 C C . TRP B 1 352 ? -15.266 -17.016 -9.141 1 92.94 352 TRP B C 1
ATOM 6217 O O . TRP B 1 352 ? -15.75 -17.469 -10.18 1 92.94 352 TRP B O 1
ATOM 6227 N N . HIS B 1 353 ? -15.484 -17.516 -8.047 1 91.19 353 HIS B N 1
ATOM 6228 C CA . HIS B 1 353 ? -16.484 -18.547 -7.781 1 91.19 353 HIS B CA 1
ATOM 6229 C C . HIS B 1 353 ? -17.062 -18.406 -6.371 1 91.19 353 HIS B C 1
ATOM 6231 O O . HIS B 1 353 ? -16.375 -17.938 -5.465 1 91.19 353 HIS B O 1
ATOM 6237 N N . PRO B 1 354 ? -18.266 -18.766 -6.25 1 85.44 354 PRO B N 1
ATOM 6238 C CA . PRO B 1 354 ? -18.844 -18.688 -4.902 1 85.44 354 PRO B CA 1
ATOM 6239 C C . PRO B 1 354 ? -18.125 -19.594 -3.904 1 85.44 354 PRO B C 1
ATOM 6241 O O . PRO B 1 354 ? -17.703 -20.688 -4.262 1 85.44 354 PRO B O 1
ATOM 6244 N N . ASN B 1 355 ? -17.859 -19.031 -2.736 1 78.25 355 ASN B N 1
ATOM 6245 C CA . ASN B 1 355 ? -17.25 -19.812 -1.661 1 78.25 355 ASN B CA 1
ATOM 6246 C C . ASN B 1 355 ? -18.156 -19.859 -0.43 1 78.25 355 ASN B C 1
ATOM 6248 O O . ASN B 1 355 ? -18.797 -18.875 -0.079 1 78.25 355 ASN B O 1
ATOM 6252 N N . VAL B 1 356 ? -18.328 -21.062 0.115 1 76 356 VAL B N 1
ATOM 6253 C CA . VAL B 1 356 ? -19.078 -21.234 1.351 1 76 356 VAL B CA 1
ATOM 6254 C C . VAL B 1 356 ? -18.141 -21.656 2.48 1 76 356 VAL B C 1
ATOM 6256 O O . VAL B 1 356 ? -17.406 -22.641 2.355 1 76 356 VAL B O 1
ATOM 6259 N N . CYS B 1 357 ? -18.094 -20.797 3.492 1 77.31 357 CYS B N 1
ATOM 6260 C CA . CYS B 1 357 ? -17.25 -21.109 4.637 1 77.31 357 CYS B CA 1
ATOM 6261 C C . CYS B 1 357 ? -17.953 -22.047 5.613 1 77.31 357 CYS B C 1
ATOM 6263 O O . CYS B 1 357 ? -19.078 -21.766 6.031 1 77.31 357 CYS B O 1
ATOM 6265 N N . ALA B 1 358 ? -17.219 -23.188 5.738 1 69.44 358 ALA B N 1
ATOM 6266 C CA . ALA B 1 358 ? -17.812 -24.188 6.621 1 69.44 358 ALA B CA 1
ATOM 6267 C C . ALA B 1 358 ? -18.109 -23.594 7.996 1 69.44 358 ALA B C 1
ATOM 6269 O O . ALA B 1 358 ? -17.375 -22.75 8.484 1 69.44 358 ALA B O 1
ATOM 6270 N N . GLN B 1 359 ? -19.219 -23.828 8.523 1 62.31 359 GLN B N 1
ATOM 6271 C CA . GLN B 1 359 ? -19.625 -23.359 9.836 1 62.31 359 GLN B CA 1
ATOM 6272 C C . GLN B 1 359 ? -18.891 -24.094 10.945 1 62.31 359 GLN B C 1
ATOM 6274 O O . GLN B 1 359 ? -18.953 -23.719 12.117 1 62.31 359 GLN B O 1
ATOM 6279 N N . ASP B 1 360 ? -18.016 -24.906 10.508 1 60.5 360 ASP B N 1
ATOM 6280 C CA . ASP B 1 360 ? -17.406 -25.734 11.539 1 60.5 360 ASP B CA 1
ATOM 6281 C C . ASP B 1 360 ? -16.531 -24.875 12.469 1 60.5 360 ASP B C 1
ATOM 6283 O O . ASP B 1 360 ? -15.742 -24.062 12 1 60.5 360 ASP B O 1
ATOM 6287 N N . THR B 1 361 ? -16.875 -24.891 13.711 1 57.12 361 THR B N 1
ATOM 6288 C CA . THR B 1 361 ? -16.391 -24.125 14.852 1 57.12 361 THR B CA 1
ATOM 6289 C C . THR B 1 361 ? -14.992 -24.594 15.25 1 57.12 361 THR B C 1
ATOM 6291 O O . THR B 1 361 ? -14.328 -23.953 16.078 1 57.12 361 THR B O 1
ATOM 6294 N N . THR B 1 362 ? -14.484 -25.703 14.695 1 58.09 362 THR B N 1
ATOM 6295 C CA . THR B 1 362 ? -13.281 -26.25 15.312 1 58.09 362 THR B CA 1
ATOM 6296 C C . THR B 1 362 ? -12.055 -25.422 14.945 1 58.09 362 THR B C 1
ATOM 6298 O O . THR B 1 362 ? -11.094 -25.359 15.719 1 58.09 362 THR B O 1
ATOM 6301 N N . ASN B 1 363 ? -12.164 -24.766 13.805 1 67.94 363 ASN B N 1
ATOM 6302 C CA . ASN B 1 363 ? -11 -23.938 13.492 1 67.94 363 ASN B CA 1
ATOM 6303 C C . ASN B 1 363 ? -11.398 -22.5 13.211 1 67.94 363 ASN B C 1
ATOM 6305 O O . ASN B 1 363 ? -11.586 -22.109 12.055 1 67.94 363 ASN B O 1
ATOM 6309 N N . LYS B 1 364 ? -11.477 -21.828 14.211 1 71.75 364 LYS B N 1
ATOM 6310 C CA . LYS B 1 364 ? -11.93 -20.438 14.18 1 71.75 364 LYS B CA 1
ATOM 6311 C C . LYS B 1 364 ? -11.055 -19.594 13.258 1 71.75 364 LYS B C 1
ATOM 6313 O O . LYS B 1 364 ? -11.555 -18.734 12.531 1 71.75 364 LYS B O 1
ATOM 6318 N N . TYR B 1 365 ? -9.859 -19.984 13.219 1 72.62 365 TYR B N 1
ATOM 6319 C CA . TYR B 1 365 ? -8.93 -19.203 12.422 1 72.62 365 TYR B CA 1
ATOM 6320 C C . TYR B 1 365 ? -9.172 -19.406 10.93 1 72.62 365 TYR B C 1
ATOM 6322 O O . TYR B 1 365 ? -9.211 -18.453 10.164 1 72.62 365 TYR B O 1
ATOM 6330 N N . ASN B 1 366 ? -9.438 -20.625 10.648 1 73.81 366 ASN B N 1
ATOM 6331 C CA . ASN B 1 366 ? -9.672 -20.938 9.242 1 73.81 366 ASN B CA 1
ATOM 6332 C C . ASN B 1 366 ? -11 -20.344 8.75 1 73.81 366 ASN B C 1
ATOM 6334 O O . ASN B 1 366 ? -11.086 -19.859 7.621 1 73.81 366 ASN B O 1
ATOM 6338 N N . ARG B 1 367 ? -11.922 -20.375 9.625 1 76.75 367 ARG B N 1
ATOM 6339 C CA . ARG B 1 367 ? -13.219 -19.812 9.258 1 76.75 367 ARG B CA 1
ATOM 6340 C C . ARG B 1 367 ? -13.117 -18.297 9.062 1 76.75 367 ARG B C 1
ATOM 6342 O O . ARG B 1 367 ? -13.648 -17.766 8.086 1 76.75 367 ARG B O 1
ATOM 6349 N N . GLU B 1 368 ? -12.43 -17.703 9.93 1 78.12 368 GLU B N 1
ATOM 6350 C CA . GLU B 1 368 ? -12.266 -16.25 9.82 1 78.12 368 GLU B CA 1
ATOM 6351 C C . GLU B 1 368 ? -11.508 -15.875 8.555 1 78.12 368 GLU B C 1
ATOM 6353 O O . GLU B 1 368 ? -11.852 -14.891 7.895 1 78.12 368 GLU B O 1
ATOM 6358 N N . SER B 1 369 ? -10.539 -16.672 8.258 1 79.06 369 SER B N 1
ATOM 6359 C CA . SER B 1 369 ? -9.773 -16.438 7.035 1 79.06 369 SER B CA 1
ATOM 6360 C C . SER B 1 369 ? -10.648 -16.609 5.797 1 79.06 369 SER B C 1
ATOM 6362 O O . SER B 1 369 ? -10.531 -15.836 4.836 1 79.06 369 SER B O 1
ATOM 6364 N N . CYS B 1 370 ? -11.477 -17.594 5.902 1 81.31 370 CYS B N 1
ATOM 6365 C CA . CYS B 1 370 ? -12.406 -17.844 4.805 1 81.31 370 CYS B CA 1
ATOM 6366 C C . CYS B 1 370 ? -13.352 -16.656 4.633 1 81.31 370 CYS B C 1
ATOM 6368 O O . CYS B 1 370 ? -13.547 -16.172 3.518 1 81.31 370 CYS B O 1
ATOM 6370 N N . ILE B 1 371 ? -13.875 -16.234 5.727 1 82.12 371 ILE B N 1
ATOM 6371 C CA . ILE B 1 371 ? -14.828 -15.125 5.703 1 82.12 371 ILE B CA 1
ATOM 6372 C C . ILE B 1 371 ? -14.141 -13.875 5.168 1 82.12 371 ILE B C 1
ATOM 6374 O O . ILE B 1 371 ? -14.703 -13.156 4.34 1 82.12 371 ILE B O 1
ATOM 6378 N N . LYS B 1 372 ? -12.984 -13.672 5.562 1 84.12 372 LYS B N 1
ATOM 6379 C CA . LYS B 1 372 ? -12.219 -12.516 5.113 1 84.12 372 LYS B CA 1
ATOM 6380 C C . LYS B 1 372 ? -11.938 -12.594 3.615 1 84.12 372 LYS B C 1
ATOM 6382 O O . LYS B 1 372 ? -12.078 -11.594 2.898 1 84.12 372 LYS B O 1
ATOM 6387 N N . SER B 1 373 ? -11.531 -13.742 3.238 1 86.06 373 SER B N 1
ATOM 6388 C CA . SER B 1 373 ? -11.25 -13.938 1.82 1 86.06 373 SER B CA 1
ATOM 6389 C C . SER B 1 373 ? -12.492 -13.711 0.969 1 86.06 373 SER B C 1
ATOM 6391 O O . SER B 1 373 ? -12.414 -13.102 -0.101 1 86.06 373 SER B O 1
ATOM 6393 N N . ARG B 1 374 ? -13.555 -14.211 1.467 1 87.56 374 ARG B N 1
ATOM 6394 C CA . ARG B 1 374 ? -14.828 -14.031 0.779 1 87.56 374 ARG B CA 1
ATOM 6395 C C . ARG B 1 374 ? -15.195 -12.555 0.679 1 87.56 374 ARG B C 1
ATOM 6397 O O . ARG B 1 374 ? -15.625 -12.086 -0.378 1 87.56 374 ARG B O 1
ATOM 6404 N N . ALA B 1 375 ? -15.016 -11.906 1.728 1 89.31 375 ALA B N 1
ATOM 6405 C CA . ALA B 1 375 ? -15.32 -10.477 1.762 1 89.31 375 ALA B CA 1
ATOM 6406 C C . ALA B 1 375 ? -14.414 -9.703 0.812 1 89.31 375 ALA B C 1
ATOM 6408 O O . ALA B 1 375 ? -14.883 -8.828 0.074 1 89.31 375 ALA B O 1
ATOM 6409 N N . GLU B 1 376 ? -13.188 -10.039 0.755 1 89.31 376 GLU B N 1
ATOM 6410 C CA . GLU B 1 376 ? -12.211 -9.344 -0.076 1 89.31 376 GLU B CA 1
ATOM 6411 C C . GLU B 1 376 ? -12.484 -9.57 -1.56 1 89.31 376 GLU B C 1
ATOM 6413 O O . GLU B 1 376 ? -12.195 -8.703 -2.389 1 89.31 376 GLU B O 1
ATOM 6418 N N . ALA B 1 377 ? -13.039 -10.656 -1.808 1 92.62 377 ALA B N 1
ATOM 6419 C CA . ALA B 1 377 ? -13.234 -11.047 -3.203 1 92.62 377 ALA B CA 1
ATOM 6420 C C . ALA B 1 377 ? -14.562 -10.523 -3.74 1 92.62 377 ALA B C 1
ATOM 6422 O O . ALA B 1 377 ? -14.883 -10.727 -4.91 1 92.62 377 ALA B O 1
ATOM 6423 N N . LEU B 1 378 ? -15.297 -9.859 -2.93 1 93.88 378 LEU B N 1
ATOM 6424 C CA . LEU B 1 378 ? -16.625 -9.445 -3.369 1 93.88 378 LEU B CA 1
ATOM 6425 C C . LEU B 1 378 ? -16.531 -8.375 -4.453 1 93.88 378 LEU B C 1
ATOM 6427 O O . LEU B 1 378 ? -17.188 -8.492 -5.496 1 93.88 378 LEU B O 1
ATOM 6431 N N . GLY B 1 379 ? -15.766 -7.383 -4.207 1 93.69 379 GLY B N 1
ATOM 6432 C CA . GLY B 1 379 ? -15.633 -6.285 -5.152 1 93.69 379 GLY B CA 1
ATOM 6433 C C . GLY B 1 379 ? -14.695 -5.195 -4.672 1 93.69 379 GLY B C 1
ATOM 6434 O O . GLY B 1 379 ? -14.18 -5.258 -3.553 1 93.69 379 GLY B O 1
ATOM 6435 N N . ASP B 1 380 ? -14.477 -4.254 -5.582 1 93.25 380 ASP B N 1
ATOM 6436 C CA . ASP B 1 380 ? -13.711 -3.064 -5.23 1 93.25 380 ASP B CA 1
ATOM 6437 C C . ASP B 1 380 ? -14.453 -2.213 -4.203 1 93.25 380 ASP B C 1
ATOM 6439 O O . ASP B 1 380 ? -15.68 -2.094 -4.262 1 93.25 380 ASP B O 1
ATOM 6443 N N . LYS B 1 381 ? -13.711 -1.626 -3.334 1 91.69 381 LYS B N 1
ATOM 6444 C CA . LYS B 1 381 ? -14.32 -0.878 -2.236 1 91.69 381 LYS B CA 1
ATOM 6445 C C . LYS B 1 381 ? -15.273 0.19 -2.76 1 91.69 381 LYS B C 1
ATOM 6447 O O . LYS B 1 381 ? -16.391 0.334 -2.258 1 91.69 381 LYS B O 1
ATOM 6452 N N . THR B 1 382 ? -14.844 0.958 -3.725 1 90.81 382 THR B N 1
ATOM 6453 C CA . THR B 1 382 ? -15.656 2.053 -4.254 1 90.81 382 THR B CA 1
ATOM 6454 C C . THR B 1 382 ? -16.922 1.521 -4.898 1 90.81 382 THR B C 1
ATOM 6456 O O . THR B 1 382 ? -18 2.131 -4.773 1 90.81 382 THR B O 1
ATOM 6459 N N . GLU B 1 383 ? -16.797 0.405 -5.57 1 91.88 383 GLU B N 1
ATOM 6460 C CA . GLU B 1 383 ? -17.969 -0.199 -6.195 1 91.88 383 GLU B CA 1
ATOM 6461 C C . GLU B 1 383 ? -18.953 -0.734 -5.148 1 91.88 383 GLU B C 1
ATOM 6463 O O . GLU B 1 383 ? -20.156 -0.618 -5.305 1 91.88 383 GLU B O 1
ATOM 6468 N N . LEU B 1 384 ? -18.422 -1.333 -4.16 1 94.12 384 LEU B N 1
ATOM 6469 C CA . LEU B 1 384 ? -19.266 -1.827 -3.078 1 94.12 384 LEU B CA 1
ATOM 6470 C C . LEU B 1 384 ? -20 -0.679 -2.391 1 94.12 384 LEU B C 1
ATOM 6472 O O . LEU B 1 384 ? -21.188 -0.79 -2.08 1 94.12 384 LEU B O 1
ATOM 6476 N N . ALA B 1 385 ? -19.266 0.39 -2.143 1 94 385 ALA B N 1
ATOM 6477 C CA . ALA B 1 385 ? -19.875 1.569 -1.537 1 94 385 ALA B CA 1
ATOM 6478 C C . ALA B 1 385 ? -21 2.115 -2.41 1 94 385 ALA B C 1
ATOM 6480 O O . ALA B 1 385 ? -22.078 2.459 -1.908 1 94 385 ALA B O 1
ATOM 6481 N N . ARG B 1 386 ? -20.766 2.203 -3.68 1 90.5 386 ARG B N 1
ATOM 6482 C CA . ARG B 1 386 ? -21.781 2.674 -4.609 1 90.5 386 ARG B CA 1
ATOM 6483 C C . ARG B 1 386 ? -23.031 1.79 -4.551 1 90.5 386 ARG B C 1
ATOM 6485 O O . ARG B 1 386 ? -24.156 2.291 -4.57 1 90.5 386 ARG B O 1
ATOM 6492 N N . TYR B 1 387 ? -22.797 0.538 -4.527 1 91.69 387 TYR B N 1
ATOM 6493 C CA . TYR B 1 387 ? -23.906 -0.409 -4.426 1 91.69 387 TYR B CA 1
ATOM 6494 C C . TYR B 1 387 ? -24.719 -0.162 -3.166 1 91.69 387 TYR B C 1
ATOM 6496 O O . TYR B 1 387 ? -25.953 -0.163 -3.207 1 91.69 387 TYR B O 1
ATOM 6504 N N . ILE B 1 388 ? -24.094 0.055 -2.098 1 92.56 388 ILE B N 1
ATOM 6505 C CA . ILE B 1 388 ? -24.75 0.281 -0.816 1 92.56 388 ILE B CA 1
ATOM 6506 C C . ILE B 1 388 ? -25.531 1.591 -0.864 1 92.56 388 ILE B C 1
ATOM 6508 O O . ILE B 1 388 ? -26.672 1.658 -0.395 1 92.56 388 ILE B O 1
ATOM 6512 N N . TYR B 1 389 ? -24.938 2.621 -1.415 1 89.81 389 TYR B N 1
ATOM 6513 C CA . TYR B 1 389 ? -25.656 3.889 -1.556 1 89.81 389 TYR B CA 1
ATOM 6514 C C . TYR B 1 389 ? -26.906 3.719 -2.398 1 89.81 389 TYR B C 1
ATOM 6516 O O . TYR B 1 389 ? -27.953 4.309 -2.1 1 89.81 389 TYR B O 1
ATOM 6524 N N . ASP B 1 390 ? -26.797 2.936 -3.408 1 89.19 390 ASP B N 1
ATOM 6525 C CA . ASP B 1 390 ? -27.953 2.662 -4.258 1 89.19 390 ASP B CA 1
ATOM 6526 C C . ASP B 1 390 ? -29.062 1.965 -3.469 1 89.19 390 ASP B C 1
ATOM 6528 O O . ASP B 1 390 ? -30.234 2.309 -3.602 1 89.19 390 ASP B O 1
ATOM 6532 N N . ILE B 1 391 ? -28.688 1.058 -2.678 1 88.62 391 ILE B N 1
ATOM 6533 C CA . ILE B 1 391 ? -29.641 0.327 -1.855 1 88.62 391 ILE B CA 1
ATOM 6534 C C . ILE B 1 391 ? -30.281 1.276 -0.844 1 88.62 391 ILE B C 1
ATOM 6536 O O . ILE B 1 391 ? -31.5 1.238 -0.63 1 88.62 391 ILE B O 1
ATOM 6540 N N . MET B 1 392 ? -29.5 2.07 -0.278 1 86.56 392 MET B N 1
ATOM 6541 C CA . MET B 1 392 ? -30 2.998 0.733 1 86.56 392 MET B CA 1
ATOM 6542 C C . MET B 1 392 ? -30.969 4 0.12 1 86.56 392 MET B C 1
ATOM 6544 O O . MET B 1 392 ? -31.922 4.418 0.77 1 86.56 392 MET B O 1
ATOM 6548 N N . GLU B 1 393 ? -30.656 4.383 -1.042 1 86.06 393 GLU B N 1
ATOM 6549 C CA . GLU B 1 393 ? -31.516 5.336 -1.728 1 86.06 393 GLU B CA 1
ATOM 6550 C C . GLU B 1 393 ? -32.812 4.684 -2.162 1 86.06 393 GLU B C 1
ATOM 6552 O O . GLU B 1 393 ? -33.906 5.27 -2.004 1 86.06 393 GLU B O 1
ATOM 6557 N N . LYS B 1 394 ? -32.781 3.498 -2.656 1 87.75 394 LYS B N 1
ATOM 6558 C CA . LYS B 1 394 ? -33.969 2.809 -3.197 1 87.75 394 LYS B CA 1
ATOM 6559 C C . LYS B 1 394 ? -34.781 2.15 -2.086 1 87.75 394 LYS B C 1
ATOM 6561 O O . LYS B 1 394 ? -36 2.006 -2.205 1 87.75 394 LYS B O 1
ATOM 6566 N N . HIS B 1 395 ? -34.062 1.753 -1.055 1 87.12 395 HIS B N 1
ATOM 6567 C CA . HIS B 1 395 ? -34.688 1.059 0.052 1 87.12 395 HIS B CA 1
ATOM 6568 C C . HIS B 1 395 ? -34.312 1.68 1.392 1 87.12 395 HIS B C 1
ATOM 6570 O O . HIS B 1 395 ? -33.688 1.023 2.229 1 87.12 395 HIS B O 1
ATOM 6576 N N . PRO B 1 396 ? -34.812 2.822 1.626 1 82.69 396 PRO B N 1
ATOM 6577 C CA . PRO B 1 396 ? -34.438 3.508 2.867 1 82.69 396 PRO B CA 1
ATOM 6578 C C . PRO B 1 396 ? -34.875 2.75 4.113 1 82.69 396 PRO B C 1
ATOM 6580 O O . PRO B 1 396 ? -34.312 2.928 5.191 1 82.69 396 PRO B O 1
ATOM 6583 N N . GLU B 1 397 ? -35.781 1.866 3.92 1 78.56 397 GLU B N 1
ATOM 6584 C CA . GLU B 1 397 ? -36.312 1.101 5.051 1 78.56 397 GLU B CA 1
ATOM 6585 C C . GLU B 1 397 ? -35.281 0.084 5.547 1 78.56 397 GLU B C 1
ATOM 6587 O O . GLU B 1 397 ? -35.375 -0.386 6.684 1 78.56 397 GLU B O 1
ATOM 6592 N N . LEU B 1 398 ? -34.406 -0.279 4.672 1 72.5 398 LEU B N 1
ATOM 6593 C CA . LEU B 1 398 ? -33.406 -1.277 5.055 1 72.5 398 LEU B CA 1
ATOM 6594 C C . LEU B 1 398 ? -32.281 -0.646 5.875 1 72.5 398 LEU B C 1
ATOM 6596 O O . LEU B 1 398 ? -31.453 -1.354 6.449 1 72.5 398 LEU B O 1
ATOM 6600 N N . THR B 1 399 ? -32.156 0.733 5.785 1 63.03 399 THR B N 1
ATOM 6601 C CA . THR B 1 399 ? -31.016 1.37 6.414 1 63.03 399 THR B CA 1
ATOM 6602 C C . THR B 1 399 ? -31.453 2.336 7.508 1 63.03 399 THR B C 1
ATOM 6604 O O . THR B 1 399 ? -32.5 2.971 7.395 1 63.03 399 THR B O 1
#

pLDDT: mean 86.19, std 16.49, range [22.36, 98.81]

Radius of gyration: 30.74 Å; Cα contacts (8 Å, |Δi|>4): 1540; chains: 2; bounding box: 93×81×72 Å